Protein AF-0000000083556154 (afdb_homodimer)

Secondary structure (DSSP, 8-state):
-----------------------PPPGGGB-EEEEEEETT-TTHHHHHHHHHHHHHHHT--S-EEEEEES--HHHHHHHHHS--SSTTEEEEEE---SS-SSTT---TT-GGGHHHHHHHHHHHH--GGGSPPTT--EEEEESSEEESS--B--S--B-GGGB-S---S--B---BTTEEEEEE-HHHHTTGGG-SSHHHHHHHHHHTTTSGGGG--HHHHHHHTTTEEEEEEE-HHHHHHHHHHHHHHHHHHHHH-TT-STHHHHHHHHHHHHHT-EEEEETTSSB--TT-TTS--TTS-TT---TTTSSSS----SS--SEEE--SEESTTTTSTT-B-EEGGG--TTTTSTTPPEEPPPPTHHHH-----TT--HHHHHHHHHHHHHHHHHHHHHHHHHHHHHHHHHHHHHHHH-TT--B--EEE--BSSSPPS-SSPPP---/-----------------------PPPGGGB-EEEEEEETT-TTHHHHHHHHHHHHHHHT--S-EEEEEES--HHHHHHHHHS--SSTTEEEEEE---SS-SSTT---TT-GGGHHHHHHHHHHHH--GGGSPPTT--EEEEESSEEESS--B--S--B-GGGB-S---S--B---BTTEEEEEE-HHHHTTGGG-SSHHHHHHHHHHTTTSGGGG--HHHHHHHTTTEEEEEEE-HHHHHHHHHHHHHHHHHHHHH-TT-STHHHHHHHHHHHHHT-EEEEETTSSB--TT-TTS--TTS-TT---TTTSSSS----SS--SEEE--SEESTTTTSTT-B-EEGGG--TTTTSTTPPEEPPPPTHHHH-----TT--HHHHHHHHHHHHHHHHHHHHHHHHHHHHHHHHHHHHHHHH-TT--B--EEE--BSSSPPS-SSPPP---

Solvent-accessible surface area (backbone atoms only — not comparable to full-atom values): 47157 Å² total; per-residue (Å²): 135,80,76,74,74,74,70,73,67,72,62,70,65,65,68,60,66,69,64,70,76,64,77,79,74,55,70,85,24,33,28,34,38,34,28,43,49,40,60,81,42,81,56,43,65,57,27,48,41,26,27,28,43,24,29,55,73,45,60,44,81,44,41,35,26,39,34,31,24,48,52,50,72,68,52,44,52,51,59,70,68,48,86,77,69,37,94,57,58,31,73,44,80,37,72,51,24,50,38,44,68,49,93,95,45,81,45,75,87,47,61,66,43,35,46,45,49,40,49,42,49,43,76,72,63,48,57,77,84,49,26,82,61,80,66,39,35,30,29,41,41,60,44,55,36,35,42,63,32,48,66,67,36,56,78,77,47,81,41,55,91,38,49,82,80,83,77,82,67,89,41,52,43,56,62,40,83,49,30,18,35,18,4,37,27,46,79,78,39,34,38,52,58,43,32,86,48,71,68,29,45,53,49,30,51,65,74,23,59,97,38,61,35,58,73,56,47,45,67,54,30,49,61,28,21,25,20,47,31,54,36,38,32,30,17,40,63,46,49,66,69,29,30,65,46,23,35,48,36,26,56,56,39,36,72,75,37,74,85,53,82,64,37,50,50,48,13,44,17,51,19,30,44,42,66,57,38,36,26,50,46,23,18,31,44,27,30,59,54,61,84,40,72,58,40,54,52,77,47,63,53,92,78,56,72,67,38,42,65,50,81,66,60,70,68,76,61,94,57,68,37,38,21,39,34,58,84,51,72,22,25,83,30,58,85,35,68,72,21,56,32,41,41,73,89,35,56,30,84,42,42,71,39,42,64,10,32,27,62,35,72,66,69,48,59,65,69,72,52,62,74,79,71,80,82,55,56,78,66,63,25,46,57,48,42,48,52,49,38,50,44,43,44,40,20,40,44,50,26,32,38,48,47,27,49,46,40,52,29,47,49,55,49,32,67,74,71,24,90,51,37,36,24,51,21,39,68,41,69,49,45,37,77,57,59,48,84,53,27,51,70,75,73,76,79,125,137,80,79,72,76,73,70,75,65,72,63,68,64,66,66,62,64,70,63,68,76,64,77,78,72,56,70,84,24,33,27,34,36,34,27,42,50,40,59,81,42,84,59,41,65,60,27,49,41,26,27,29,42,25,29,54,73,44,60,43,82,42,41,34,25,40,36,33,24,48,52,50,73,70,51,45,52,52,60,69,68,47,88,78,69,37,94,58,59,32,74,44,80,35,73,51,25,51,36,44,69,49,92,94,44,81,44,76,86,45,61,67,42,35,46,44,50,39,49,43,49,43,76,72,63,49,56,75,84,50,27,81,60,80,66,39,34,31,30,41,42,60,44,56,35,34,42,62,33,48,66,66,36,55,77,76,45,80,41,55,90,38,48,82,80,84,77,83,67,86,40,52,43,57,62,41,85,49,29,18,35,19,5,37,27,45,79,78,39,33,39,50,57,42,31,86,48,71,68,29,45,52,48,30,52,64,73,24,59,98,39,60,35,59,73,55,46,46,67,54,30,47,61,29,22,24,19,46,32,54,36,36,33,30,19,39,62,47,49,67,69,28,30,65,45,23,35,47,36,26,54,56,40,36,71,74,38,74,86,54,83,63,37,52,51,49,12,44,18,49,19,29,43,42,66,57,38,36,26,47,46,22,19,32,44,28,31,60,56,60,82,41,68,56,42,53,54,78,47,64,54,94,80,57,71,68,38,43,64,50,79,66,58,70,68,75,60,94,56,66,37,38,22,39,35,58,84,51,70,21,25,80,29,54,86,36,68,72,22,56,32,42,43,72,88,34,57,30,84,44,42,73,38,44,64,10,32,26,59,34,72,64,69,50,61,65,70,73,52,63,76,80,68,81,80,53,55,76,66,58,26,46,56,48,41,48,53,48,38,50,45,43,44,40,19,40,44,51,26,30,40,48,46,27,49,46,39,51,30,45,51,56,50,32,68,75,69,24,90,51,36,35,23,53,22,40,68,40,69,47,44,36,78,58,58,47,83,52,27,51,69,74,73,77,76,126

Radius of gyration: 36.88 Å; Cα contacts (8 Å, |Δi|>4): 1755; chains: 2; bounding box: 81×113×76 Å

Structure (mmCIF, N/CA/C/O backbone):
data_AF-0000000083556154-model_v1
#
loop_
_entity.id
_entity.type
_entity.pdbx_description
1 polymer 'Nucleotide-diphospho-sugar transferase domain-containing protein'
#
loop_
_atom_site.group_PDB
_atom_site.id
_atom_site.type_symbol
_atom_site.label_atom_id
_atom_site.label_alt_id
_atom_site.label_comp_id
_atom_site.label_asym_id
_atom_site.label_entity_id
_atom_site.label_seq_id
_atom_site.pdbx_PDB_ins_code
_atom_site.Cartn_x
_atom_site.Cartn_y
_atom_site.Cartn_z
_atom_site.occupancy
_atom_site.B_iso_or_equiv
_atom_site.auth_seq_id
_atom_site.auth_comp_id
_atom_site.auth_asym_id
_atom_site.auth_atom_id
_atom_site.pdbx_PDB_model_num
ATOM 1 N N . MET A 1 1 ? -13.617 -36.531 16.125 1 19.5 1 MET A N 1
ATOM 2 C CA . MET A 1 1 ? -12.961 -35.594 17.047 1 19.5 1 MET A CA 1
ATOM 3 C C . MET A 1 1 ? -12.547 -34.312 16.328 1 19.5 1 MET A C 1
ATOM 5 O O . MET A 1 1 ? -11.852 -34.375 15.312 1 19.5 1 MET A O 1
ATOM 9 N N . CYS A 1 2 ? -13.344 -33.281 16.438 1 23.5 2 CYS A N 1
ATOM 10 C CA . CYS A 1 2 ? -13.789 -32.031 15.828 1 23.5 2 CYS A CA 1
ATOM 11 C C . CYS A 1 2 ? -12.719 -30.938 15.953 1 23.5 2 CYS A C 1
ATOM 13 O O . CYS A 1 2 ? -12.492 -30.406 17.047 1 23.5 2 CYS A O 1
ATOM 15 N N . ARG A 1 3 ? -11.688 -31.312 15.258 1 22.8 3 ARG A N 1
ATOM 16 C CA . ARG A 1 3 ? -10.484 -30.547 15.57 1 22.8 3 ARG A CA 1
ATOM 17 C C . ARG A 1 3 ? -10.75 -29.047 15.445 1 22.8 3 ARG A C 1
ATOM 19 O O . ARG A 1 3 ? -11.352 -28.594 14.469 1 22.8 3 ARG A O 1
ATOM 26 N N . ALA A 1 4 ? -10.883 -28.422 16.484 1 22.55 4 ALA A N 1
ATOM 27 C CA . ALA A 1 4 ? -11.094 -27.047 16.906 1 22.55 4 ALA A CA 1
ATOM 28 C C . ALA A 1 4 ? -10.148 -26.094 16.156 1 22.55 4 ALA A C 1
ATOM 30 O O . ALA A 1 4 ? -8.93 -26.281 16.172 1 22.55 4 ALA A O 1
ATOM 31 N N . MET A 1 5 ? -10.547 -25.797 14.977 1 20.75 5 MET A N 1
ATOM 32 C CA . MET A 1 5 ? -9.914 -24.812 14.109 1 20.75 5 MET A CA 1
ATOM 33 C C . MET A 1 5 ? -9.539 -23.562 14.891 1 20.75 5 MET A C 1
ATOM 35 O O . MET A 1 5 ? -10.414 -22.875 15.422 1 20.75 5 MET A O 1
ATOM 39 N N . ARG A 1 6 ? -8.445 -23.641 15.508 1 19.98 6 ARG A N 1
ATOM 40 C CA . ARG A 1 6 ? -8.016 -22.516 16.344 1 19.98 6 ARG A CA 1
ATOM 41 C C . ARG A 1 6 ? -7.914 -21.234 15.516 1 19.98 6 ARG A C 1
ATOM 43 O O . ARG A 1 6 ? -7.277 -21.219 14.453 1 19.98 6 ARG A O 1
ATOM 50 N N . ARG A 1 7 ? -9.016 -20.484 15.602 1 24.81 7 ARG A N 1
ATOM 51 C CA . ARG A 1 7 ? -9.125 -19.062 15.234 1 24.81 7 ARG A CA 1
ATOM 52 C C . ARG A 1 7 ? -7.84 -18.312 15.555 1 24.81 7 ARG A C 1
ATOM 54 O O . ARG A 1 7 ? -7.438 -18.234 16.719 1 24.81 7 ARG A O 1
ATOM 61 N N . ILE A 1 8 ? -6.934 -18.625 14.805 1 22.19 8 ILE A N 1
ATOM 62 C CA . ILE A 1 8 ? -5.84 -17.719 15.156 1 22.19 8 ILE A CA 1
ATOM 63 C C . ILE A 1 8 ? -6.328 -16.281 15.117 1 22.19 8 ILE A C 1
ATOM 65 O O . ILE A 1 8 ? -6.723 -15.773 14.062 1 22.19 8 ILE A O 1
ATOM 69 N N . ALA A 1 9 ? -6.965 -15.922 16.125 1 22.2 9 ALA A N 1
ATOM 70 C CA . ALA A 1 9 ? -7.328 -14.547 16.438 1 22.2 9 ALA A CA 1
ATOM 71 C C . ALA A 1 9 ? -6.156 -13.602 16.203 1 22.2 9 ALA A C 1
ATOM 73 O O . ALA A 1 9 ? -5.086 -13.773 16.797 1 22.2 9 ALA A O 1
ATOM 74 N N . THR A 1 10 ? -5.973 -13.43 14.891 1 22.73 10 THR A N 1
ATOM 75 C CA . THR A 1 10 ? -5.082 -12.281 14.727 1 22.73 10 THR A CA 1
ATOM 76 C C . THR A 1 10 ? -5.434 -11.18 15.719 1 22.73 10 THR A C 1
ATOM 78 O O . THR A 1 10 ? -6.531 -10.617 15.672 1 22.73 10 THR A O 1
ATOM 81 N N . THR A 1 11 ? -5.07 -11.547 16.844 1 24.7 11 THR A N 1
ATOM 82 C CA . THR A 1 11 ? -5.191 -10.453 17.797 1 24.7 11 THR A CA 1
ATOM 83 C C . THR A 1 11 ? -4.598 -9.164 17.219 1 24.7 11 THR A C 1
ATOM 85 O O . THR A 1 11 ? -3.422 -9.133 16.859 1 24.7 11 THR A O 1
ATOM 88 N N . VAL A 1 12 ? -5.379 -8.586 16.359 1 24.88 12 VAL A N 1
ATOM 89 C CA . VAL A 1 12 ? -5.016 -7.176 16.266 1 24.88 12 VAL A CA 1
ATOM 90 C C . VAL A 1 12 ? -4.562 -6.664 17.625 1 24.88 12 VAL A C 1
ATOM 92 O O . VAL A 1 12 ? -5.344 -6.637 18.578 1 24.88 12 VAL A O 1
ATOM 95 N N . ALA A 1 13 ? -3.443 -7.203 17.891 1 24.25 13 ALA A N 1
ATOM 96 C CA . ALA A 1 13 ? -2.992 -6.496 19.094 1 24.25 13 ALA A CA 1
ATOM 97 C C . ALA A 1 13 ? -3.283 -5.004 19 1 24.25 13 ALA A C 1
ATOM 99 O O . ALA A 1 13 ? -2.771 -4.324 18.094 1 24.25 13 ALA A O 1
ATOM 100 N N . ALA A 1 14 ? -4.508 -4.75 19.125 1 25.84 14 ALA A N 1
ATOM 101 C CA . ALA A 1 14 ? -4.68 -3.344 19.469 1 25.84 14 ALA A CA 1
ATOM 102 C C . ALA A 1 14 ? -3.527 -2.844 20.344 1 25.84 14 ALA A C 1
ATOM 104 O O . ALA A 1 14 ? -3.373 -3.27 21.484 1 25.84 14 ALA A O 1
ATOM 105 N N . LEU A 1 15 ? -2.41 -2.889 19.719 1 25.81 15 LEU A N 1
ATOM 106 C CA . LEU A 1 15 ? -1.527 -2.084 20.547 1 25.81 15 LEU A CA 1
ATOM 107 C C . LEU A 1 15 ? -2.295 -0.945 21.219 1 25.81 15 LEU A C 1
ATOM 109 O O . LEU A 1 15 ? -2.74 -0.015 20.531 1 25.81 15 LEU A O 1
ATOM 113 N N . ALA A 1 16 ? -3.094 -1.408 22.031 1 29.7 16 ALA A N 1
ATOM 114 C CA . ALA A 1 16 ? -3.418 -0.303 22.938 1 29.7 16 ALA A CA 1
ATOM 115 C C . ALA A 1 16 ? -2.174 0.52 23.25 1 29.7 16 ALA A C 1
ATOM 117 O O . ALA A 1 16 ? -1.215 0.004 23.828 1 29.7 16 ALA A O 1
ATOM 118 N N . ALA A 1 17 ? -1.789 1.271 22.344 1 33.38 17 ALA A N 1
ATOM 119 C CA . ALA A 1 17 ? -0.869 2.246 22.922 1 33.38 17 ALA A CA 1
ATOM 120 C C . ALA A 1 17 ? -1.116 2.412 24.422 1 33.38 17 ALA A C 1
ATOM 122 O O . ALA A 1 17 ? -2.227 2.75 24.844 1 33.38 17 ALA A O 1
ATOM 123 N N . VAL A 1 18 ? -0.645 1.565 25.125 1 33.78 18 VAL A N 1
ATOM 124 C CA . VAL A 1 18 ? -0.57 2 26.516 1 33.78 18 VAL A CA 1
ATOM 125 C C . VAL A 1 18 ? -0.394 3.516 26.562 1 33.78 18 VAL A C 1
ATOM 127 O O . VAL A 1 18 ? 0.658 4.039 26.203 1 33.78 18 VAL A O 1
ATOM 130 N N . VAL A 1 19 ? -1.407 4.121 26.062 1 39.16 19 VAL A N 1
ATOM 131 C CA . VAL A 1 19 ? -1.33 5.516 26.484 1 39.16 19 VAL A CA 1
ATOM 132 C C . VAL A 1 19 ? -0.812 5.586 27.922 1 39.16 19 VAL A C 1
ATOM 134 O O . VAL A 1 19 ? -1.479 5.133 28.859 1 39.16 19 VAL A O 1
ATOM 137 N N . LEU A 1 20 ? 0.368 5.156 28.156 1 43.84 20 LEU A N 1
ATOM 138 C CA . LEU A 1 20 ? 0.884 5.582 29.453 1 43.84 20 LEU A CA 1
ATOM 139 C C . LEU A 1 20 ? 0.156 6.828 29.938 1 43.84 20 LEU A C 1
ATOM 141 O O . LEU A 1 20 ? 0.093 7.836 29.234 1 43.84 20 LEU A O 1
ATOM 145 N N . SER A 1 21 ? -0.864 6.582 30.641 1 54.16 21 SER A N 1
ATOM 146 C CA . SER A 1 21 ? -1.718 7.559 31.312 1 54.16 21 SER A CA 1
ATOM 147 C C . SER A 1 21 ? -0.893 8.688 31.922 1 54.16 21 SER A C 1
ATOM 149 O O . SER A 1 21 ? -0.312 8.516 33 1 54.16 21 SER A O 1
ATOM 151 N N . ALA A 1 22 ? -0.152 9.359 31.109 1 70.88 22 ALA A N 1
ATOM 152 C CA . ALA A 1 22 ? 0.428 10.57 31.688 1 70.88 22 ALA A CA 1
ATOM 153 C C . ALA A 1 22 ? -0.562 11.258 32.625 1 70.88 22 ALA A C 1
ATOM 155 O O . ALA A 1 22 ? -1.776 11.117 32.469 1 70.88 22 ALA A O 1
ATOM 156 N N . ALA A 1 23 ? -0.102 11.602 33.781 1 84.19 23 ALA A N 1
ATOM 157 C CA . ALA A 1 23 ? -0.907 12.359 34.719 1 84.19 23 ALA A CA 1
ATOM 158 C C . ALA A 1 23 ? -1.662 13.492 34.031 1 84.19 23 ALA A C 1
ATOM 160 O O . ALA A 1 23 ? -1.127 14.141 33.125 1 84.19 23 ALA A O 1
ATOM 161 N N . PRO A 1 24 ? -2.877 13.516 34.375 1 89.19 24 PRO A N 1
ATOM 162 C CA . PRO A 1 24 ? -3.674 14.594 33.781 1 89.19 24 PRO A CA 1
ATOM 163 C C . PRO A 1 24 ? -3.092 15.977 34.062 1 89.19 24 PRO A C 1
ATOM 165 O O . PRO A 1 24 ? -2.543 16.234 35.125 1 89.19 24 PRO A O 1
ATOM 168 N N . PHE A 1 25 ? -3.193 16.828 33 1 91.75 25 PHE A N 1
ATOM 169 C CA . PHE A 1 25 ? -2.803 18.219 33.188 1 91.75 25 PHE A CA 1
ATOM 170 C C . PHE A 1 25 ? -3.68 18.891 34.219 1 91.75 25 PHE A C 1
ATOM 172 O O . PHE A 1 25 ? -4.898 18.703 34.219 1 91.75 25 PHE A O 1
ATOM 179 N N . PRO A 1 26 ? -2.979 19.703 35.062 1 90.06 26 PRO A N 1
ATOM 180 C CA . PRO A 1 26 ? -3.852 20.578 35.844 1 90.06 26 PRO A CA 1
ATOM 181 C C . PRO A 1 26 ? -4.703 21.484 34.969 1 90.06 26 PRO A C 1
ATOM 183 O O . PRO A 1 26 ? -4.227 21.984 33.938 1 90.06 26 PRO A O 1
ATOM 186 N N . GLU A 1 27 ? -5.863 21.75 35.375 1 88.25 27 GLU A N 1
ATOM 187 C CA . GLU A 1 27 ? -6.859 22.453 34.562 1 88.25 27 GLU A CA 1
ATOM 188 C C . GLU A 1 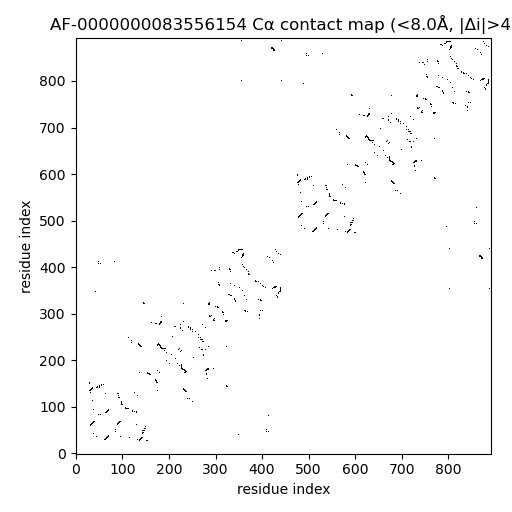27 ? -6.359 23.828 34.125 1 88.25 27 GLU A C 1
ATOM 190 O O . GLU A 1 27 ? -6.555 24.234 32.969 1 88.25 27 GLU A O 1
ATOM 195 N N . HIS A 1 28 ? -5.676 24.5 35 1 87.75 28 HIS A N 1
ATOM 196 C CA . HIS A 1 28 ? -5.262 25.875 34.75 1 87.75 28 HIS A CA 1
ATOM 197 C C . HIS A 1 28 ? -4.082 25.906 33.781 1 87.75 28 HIS A C 1
ATOM 199 O O . HIS A 1 28 ? -3.73 26.984 33.281 1 87.75 28 HIS A O 1
ATOM 205 N N . THR A 1 29 ? -3.549 24.766 33.5 1 93.38 29 THR A N 1
ATOM 206 C CA . THR A 1 29 ? -2.391 24.688 32.625 1 93.38 29 THR A CA 1
ATOM 207 C C . THR A 1 29 ? -2.801 24.188 31.234 1 93.38 29 THR A C 1
ATOM 209 O O . THR A 1 29 ? -2.018 24.266 30.281 1 93.38 29 THR A O 1
ATOM 212 N N . MET A 1 30 ? -4.027 23.797 31.172 1 95.12 30 MET A N 1
ATOM 213 C CA . MET A 1 30 ? -4.527 23.172 29.953 1 95.12 30 MET A CA 1
ATOM 214 C C . MET A 1 30 ? -4.91 24.219 28.906 1 95.12 30 MET A C 1
ATOM 216 O O . MET A 1 30 ? -5.582 25.203 29.234 1 95.12 30 MET A O 1
ATOM 220 N N . VAL A 1 31 ? -4.469 23.984 27.703 1 98.19 31 VAL A N 1
ATOM 221 C CA . VAL A 1 31 ? -4.719 24.938 26.625 1 98.19 31 VAL A CA 1
ATOM 222 C C . VAL A 1 31 ? -5.711 24.344 25.625 1 98.19 31 VAL A C 1
ATOM 224 O O . VAL A 1 31 ? -5.57 23.188 25.219 1 98.19 31 VAL A O 1
ATOM 227 N N . HIS A 1 32 ? -6.742 25.078 25.312 1 98.56 32 HIS A N 1
ATOM 228 C CA . HIS A 1 32 ? -7.648 24.766 24.203 1 98.56 32 HIS A CA 1
ATOM 229 C C . HIS A 1 32 ? -7.105 25.266 22.875 1 98.56 32 HIS A C 1
ATOM 231 O O . HIS A 1 32 ? -7.059 26.484 22.641 1 98.56 32 HIS A O 1
ATOM 237 N N . ILE A 1 33 ? -6.766 24.375 22.016 1 98.75 33 ILE A N 1
ATOM 238 C CA . ILE A 1 33 ? -6.258 24.766 20.703 1 98.75 33 ILE A CA 1
ATOM 239 C C . ILE A 1 33 ? -7.426 25.078 19.766 1 98.75 33 ILE A C 1
ATOM 241 O O . ILE A 1 33 ? -8.375 24.297 19.656 1 98.75 33 ILE A O 1
ATOM 245 N N . VAL A 1 34 ? -7.348 26.234 19.172 1 98.81 34 VAL A N 1
ATOM 246 C CA . VAL A 1 34 ? -8.352 26.672 18.219 1 98.81 34 VAL A CA 1
ATOM 247 C C . VAL A 1 34 ? -7.668 27.094 16.922 1 98.81 34 VAL A C 1
ATOM 249 O O . VAL A 1 34 ? -6.73 27.891 16.922 1 98.81 34 VAL A O 1
ATOM 252 N N . PHE A 1 35 ? -8.125 26.516 15.812 1 98.31 35 PHE A N 1
ATOM 253 C CA . PHE A 1 35 ? -7.543 26.922 14.539 1 98.31 35 PHE A CA 1
ATOM 254 C C . PHE A 1 35 ? -8.625 27.047 13.469 1 98.31 35 PHE A C 1
ATOM 256 O O . PHE A 1 35 ? -9.688 26.438 13.578 1 98.31 35 PHE A O 1
ATOM 263 N N . SER A 1 36 ? -8.328 27.891 12.508 1 96.44 36 SER A N 1
ATOM 264 C CA . SER A 1 36 ? -9.328 28.219 11.5 1 96.44 36 SER A CA 1
ATOM 265 C C . SER A 1 36 ? -8.93 27.672 10.133 1 96.44 36 SER A C 1
ATOM 267 O O . SER A 1 36 ? -7.762 27.719 9.758 1 96.44 36 SER A O 1
ATOM 269 N N . THR A 1 37 ? -9.914 27.125 9.469 1 96.62 37 THR A N 1
ATOM 270 C CA . THR A 1 37 ? -9.797 26.672 8.086 1 96.62 37 THR A CA 1
ATOM 271 C C . THR A 1 37 ? -11.031 27.062 7.281 1 96.62 37 THR A C 1
ATOM 273 O O . THR A 1 37 ? -11.891 27.797 7.77 1 96.62 37 THR A O 1
ATOM 276 N N . SER A 1 38 ? -11 26.719 6.039 1 95.44 38 SER A N 1
ATOM 277 C CA . SER A 1 38 ? -12.18 26.906 5.195 1 95.44 38 SER A CA 1
ATOM 278 C C . SER A 1 38 ? -12.594 25.594 4.535 1 95.44 38 SER A C 1
ATOM 280 O O . SER A 1 38 ? -11.758 24.719 4.297 1 95.44 38 SER A O 1
ATOM 282 N N . CYS A 1 39 ? -13.836 25.547 4.234 1 94.44 39 CYS A N 1
ATOM 283 C CA . CYS A 1 39 ? -14.383 24.328 3.631 1 94.44 39 CYS A CA 1
ATOM 284 C C . CYS A 1 39 ? -13.844 24.141 2.217 1 94.44 39 CYS A C 1
ATOM 286 O O . CYS A 1 39 ? -13.75 23 1.735 1 94.44 39 CYS A O 1
ATOM 288 N N . ALA A 1 40 ? -13.445 25.203 1.639 1 90.25 40 ALA A N 1
ATOM 289 C CA . ALA A 1 40 ? -12.984 25.172 0.253 1 90.25 40 ALA A CA 1
ATOM 290 C C . ALA A 1 40 ? -11.492 24.875 0.18 1 90.25 40 ALA A C 1
ATOM 292 O O . ALA A 1 40 ? -10.953 24.625 -0.903 1 90.25 40 ALA A O 1
ATOM 293 N N . GLN A 1 41 ? -10.883 24.906 1.278 1 90.81 41 GLN A N 1
ATOM 294 C CA . GLN A 1 41 ? -9.438 24.672 1.296 1 90.81 41 GLN A CA 1
ATOM 295 C C . GLN A 1 41 ? -9.109 23.203 1.049 1 90.81 41 GLN A C 1
ATOM 297 O O . GLN A 1 41 ? -9.406 22.344 1.885 1 90.81 41 GLN A O 1
ATOM 302 N N . GLU A 1 42 ? -8.383 22.922 0.037 1 88.38 42 GLU A N 1
ATOM 303 C CA . GLU A 1 42 ? -8.102 21.562 -0.396 1 88.38 42 GLU A CA 1
ATOM 304 C C . GLU A 1 42 ? -7.211 20.828 0.609 1 88.38 42 GLU A C 1
ATOM 306 O O . GLU A 1 42 ? -7.32 19.625 0.779 1 88.38 42 GLU A O 1
ATOM 311 N N . SER A 1 43 ? -6.426 21.578 1.283 1 93.12 43 SER A N 1
ATOM 312 C CA . SER A 1 43 ? -5.453 20.984 2.191 1 93.12 43 SER A CA 1
ATOM 313 C C . SER A 1 43 ? -6.02 20.859 3.604 1 93.12 43 SER A C 1
ATOM 315 O O . SER A 1 43 ? -5.336 20.375 4.512 1 93.12 43 SER A O 1
ATOM 317 N N . ARG A 1 44 ? -7.199 21.266 3.807 1 95.5 44 ARG A N 1
ATOM 318 C CA . ARG A 1 44 ? -7.777 21.344 5.145 1 95.5 44 ARG A CA 1
ATOM 319 C C . ARG A 1 44 ? -7.695 19.984 5.855 1 95.5 44 ARG A C 1
ATOM 321 O O . ARG A 1 44 ? -7.203 19.906 6.98 1 95.5 44 ARG A O 1
ATOM 328 N N . ARG A 1 45 ? -8.156 19 5.184 1 96.62 45 ARG A N 1
ATOM 329 C CA . ARG A 1 45 ? -8.25 17.672 5.801 1 96.62 45 ARG A CA 1
ATOM 330 C C . ARG A 1 45 ? -6.879 17.172 6.219 1 96.62 45 ARG A C 1
ATOM 332 O O . ARG A 1 45 ? -6.707 16.672 7.332 1 96.62 45 ARG A O 1
ATOM 339 N N . LEU A 1 46 ? -5.977 17.297 5.344 1 97.75 46 LEU A N 1
ATOM 340 C CA . LEU A 1 46 ? -4.625 16.828 5.613 1 97.75 46 LEU A CA 1
ATOM 341 C C . LEU A 1 46 ? -3.99 17.609 6.758 1 97.75 46 LEU A C 1
ATOM 343 O O . LEU A 1 46 ? -3.418 17.016 7.68 1 97.75 46 LEU A O 1
ATOM 347 N N . HIS A 1 47 ? -4.109 18.906 6.73 1 97.88 47 HIS A N 1
ATOM 348 C CA . HIS A 1 47 ? -3.527 19.75 7.766 1 97.88 47 HIS A CA 1
ATOM 349 C C . HIS A 1 47 ? -4.176 19.484 9.125 1 97.88 47 HIS A C 1
ATOM 351 O O . HIS A 1 47 ? -3.484 19.375 10.133 1 97.88 47 HIS A O 1
ATOM 357 N N . SER A 1 48 ? -5.457 19.359 9.078 1 98.19 48 SER A N 1
ATOM 358 C CA . SER A 1 48 ? -6.188 19.062 10.305 1 98.19 48 SER A CA 1
ATOM 359 C C . SER A 1 48 ? -5.75 17.734 10.914 1 98.19 48 SER A C 1
ATOM 361 O O . SER A 1 48 ? -5.492 17.656 12.117 1 98.19 48 SER A O 1
ATOM 363 N N . ALA A 1 49 ? -5.637 16.797 10.078 1 98.5 49 ALA A N 1
ATOM 364 C CA . ALA A 1 49 ? -5.207 15.477 10.555 1 98.5 49 ALA A CA 1
ATOM 365 C C . ALA A 1 49 ? -3.789 15.531 11.117 1 98.5 49 ALA A C 1
ATOM 367 O O . ALA A 1 49 ? -3.506 14.945 12.164 1 98.5 49 ALA A O 1
ATOM 368 N N . ALA A 1 50 ? -2.928 16.188 10.445 1 98.62 50 ALA A N 1
ATOM 369 C CA . ALA A 1 50 ? -1.538 16.281 10.883 1 98.62 50 ALA A CA 1
ATOM 370 C C . ALA A 1 50 ? -1.44 16.969 12.25 1 98.62 50 ALA A C 1
ATOM 372 O O . ALA A 1 50 ? -0.677 16.531 13.109 1 98.62 50 ALA A O 1
ATOM 373 N N . LEU A 1 51 ? -2.176 18 12.398 1 98.75 51 LEU A N 1
ATOM 374 C CA . LEU A 1 51 ? -2.195 18.688 13.68 1 98.75 51 LEU A CA 1
ATOM 375 C C . LEU A 1 51 ? -2.709 17.781 14.789 1 98.75 51 LEU A C 1
ATOM 377 O O . LEU A 1 51 ? -2.105 17.703 15.859 1 98.75 51 LEU A O 1
ATOM 381 N N . GLN A 1 52 ? -3.783 17.109 14.531 1 98.75 52 GLN A N 1
ATOM 382 C CA . GLN A 1 52 ? -4.355 16.172 15.5 1 98.75 52 GLN A CA 1
ATOM 383 C C . GLN A 1 52 ? -3.354 15.094 15.883 1 98.75 52 GLN A C 1
ATOM 385 O O . GLN A 1 52 ? -3.156 14.812 17.078 1 98.75 52 GLN A O 1
ATOM 390 N N . LEU A 1 53 ? -2.775 14.586 14.914 1 98.62 53 LEU A N 1
ATOM 391 C CA . LEU A 1 53 ? -1.857 13.477 15.148 1 98.62 53 LEU A CA 1
ATOM 392 C C . LEU A 1 53 ? -0.606 13.953 15.883 1 98.62 53 LEU A C 1
ATOM 394 O O . LEU A 1 53 ? -0.047 13.219 16.703 1 98.62 53 LEU A O 1
ATOM 398 N N . SER A 1 54 ? -0.162 15.102 15.562 1 98.5 54 SER A N 1
ATOM 399 C CA . SER A 1 54 ? 0.968 15.641 16.312 1 98.5 54 SER A CA 1
ATOM 400 C C . SER A 1 54 ? 0.601 15.875 17.766 1 98.5 54 SER A C 1
ATOM 402 O O . SER A 1 54 ? 1.434 15.688 18.656 1 98.5 54 SER A O 1
ATOM 404 N N . ALA A 1 55 ? -0.609 16.25 18.047 1 98.56 55 ALA A N 1
ATOM 405 C CA . ALA A 1 55 ? -1.085 16.438 19.406 1 98.56 55 ALA A CA 1
ATOM 406 C C . ALA A 1 55 ? -1.086 15.109 20.172 1 98.56 55 ALA A C 1
ATOM 408 O O . ALA A 1 55 ? -0.691 15.055 21.344 1 98.56 55 ALA A O 1
ATOM 409 N N . VAL A 1 56 ? -1.516 14.109 19.484 1 98 56 VAL A N 1
ATOM 410 C CA . VAL A 1 56 ? -1.498 12.773 20.078 1 98 56 VAL A CA 1
ATOM 411 C C . VAL A 1 56 ? -0.058 12.359 20.375 1 98 56 VAL A C 1
ATOM 413 O O . VAL A 1 56 ? 0.249 11.891 21.484 1 98 56 VAL A O 1
ATOM 416 N N . ARG A 1 57 ? 0.775 12.562 19.469 1 96.69 57 ARG A N 1
ATOM 417 C CA . ARG A 1 57 ? 2.168 12.141 19.578 1 96.69 57 ARG A CA 1
ATOM 418 C C . ARG A 1 57 ? 2.836 12.781 20.797 1 96.69 57 ARG A C 1
ATOM 420 O O . ARG A 1 57 ? 3.607 12.133 21.5 1 96.69 57 ARG A O 1
ATOM 427 N N . VAL A 1 58 ? 2.52 14.031 21.062 1 96.81 58 VAL A N 1
ATOM 428 C CA . VAL A 1 58 ? 3.248 14.758 22.094 1 96.81 58 VAL A CA 1
ATOM 429 C C . VAL A 1 58 ? 2.498 14.656 23.422 1 96.81 58 VAL A C 1
ATOM 431 O O . VAL A 1 58 ? 2.959 15.172 24.438 1 96.81 58 VAL A O 1
ATOM 434 N N . GLY A 1 59 ? 1.264 14.102 23.375 1 96.75 59 GLY A N 1
ATOM 435 C CA . GLY A 1 59 ? 0.493 13.914 24.594 1 96.75 59 GLY A CA 1
ATOM 436 C C . GLY A 1 59 ? -0.266 15.148 25.016 1 96.75 59 GLY A C 1
ATOM 437 O O . GLY A 1 59 ? -0.405 15.422 26.219 1 96.75 59 GLY A O 1
ATOM 438 N N . HIS A 1 60 ? -0.663 15.922 24.094 1 97.75 60 HIS A N 1
ATOM 439 C CA . HIS A 1 60 ? -1.514 17.062 24.406 1 97.75 60 HIS A CA 1
ATOM 440 C C . HIS A 1 60 ? -2.842 16.609 25.016 1 97.75 60 HIS A C 1
ATOM 442 O O . HIS A 1 60 ? -3.398 15.594 24.609 1 97.75 60 HIS A O 1
ATOM 448 N N . GLN A 1 61 ? -3.342 17.422 25.969 1 96.56 61 GLN A N 1
ATOM 449 C CA . GLN A 1 61 ? -4.523 16.922 26.672 1 96.56 61 GLN A CA 1
ATOM 450 C C . GLN A 1 61 ? -5.68 17.906 26.578 1 96.56 61 GLN A C 1
ATOM 452 O O . GLN A 1 61 ? -6.816 17.578 26.922 1 96.56 61 GLN A O 1
ATOM 457 N N . GLY A 1 62 ? -5.496 19.125 26.109 1 97 62 GLY A N 1
ATOM 458 C CA . GLY A 1 62 ? -6.586 20.062 25.938 1 97 62 GLY A CA 1
ATOM 459 C C . GLY A 1 62 ? -7.414 19.812 24.688 1 97 62 GLY A C 1
ATOM 460 O O . GLY A 1 62 ? -6.969 19.125 23.766 1 97 62 GLY A O 1
ATOM 461 N N . PRO A 1 63 ? -8.609 20.391 24.688 1 97.94 63 PRO A N 1
ATOM 462 C CA . PRO A 1 63 ? -9.445 20.234 23.484 1 97.94 63 PRO A CA 1
ATOM 463 C C . PRO A 1 63 ? -8.852 20.922 22.266 1 97.94 63 PRO A C 1
ATOM 465 O O . PRO A 1 63 ? -8.039 21.844 22.391 1 97.94 63 PRO A O 1
ATOM 468 N N . ILE A 1 64 ? -9.234 20.422 21.141 1 98.75 64 ILE A N 1
ATOM 469 C CA . ILE A 1 64 ? -8.914 21.062 19.875 1 98.75 64 ILE A CA 1
ATOM 470 C C . ILE A 1 64 ? -10.203 21.359 19.109 1 98.75 64 ILE A C 1
ATOM 472 O O . ILE A 1 64 ? -11.031 20.469 18.906 1 98.75 64 ILE A O 1
ATOM 476 N N . THR A 1 65 ? -10.398 22.578 18.75 1 98.81 65 THR A N 1
ATOM 477 C CA . THR A 1 65 ? -11.555 22.938 17.922 1 98.81 65 THR A CA 1
ATOM 478 C C . THR A 1 65 ? -11.117 23.531 16.594 1 98.81 65 THR A C 1
ATOM 480 O O . THR A 1 65 ? -10.375 24.516 16.562 1 98.81 65 THR A O 1
ATOM 483 N N . GLU A 1 66 ? -11.578 22.938 15.547 1 98.69 66 GLU A N 1
ATOM 484 C CA . GLU A 1 66 ? -11.406 23.469 14.203 1 98.69 66 GLU A CA 1
ATOM 485 C C . GLU A 1 66 ? -12.602 24.328 13.805 1 98.69 66 GLU A C 1
ATOM 487 O O . GLU A 1 66 ? -13.734 23.859 13.766 1 98.69 66 GLU A O 1
ATOM 492 N N . ILE A 1 67 ? -12.289 25.594 13.547 1 98.62 67 ILE A N 1
ATOM 493 C CA . ILE A 1 67 ? -13.305 26.469 12.969 1 98.62 67 ILE A CA 1
ATOM 494 C C . ILE A 1 67 ? -13.266 26.359 11.445 1 98.62 67 ILE A C 1
ATOM 496 O O . ILE A 1 67 ? -12.242 26.672 10.82 1 98.62 67 ILE A O 1
ATOM 500 N N . ILE A 1 68 ? -14.367 25.938 10.859 1 98.38 68 ILE A N 1
ATOM 501 C CA . ILE A 1 68 ? -14.422 25.797 9.406 1 98.38 68 ILE A CA 1
ATOM 502 C C . ILE A 1 68 ? -15.422 26.781 8.828 1 98.38 68 ILE A C 1
ATOM 504 O O . ILE A 1 68 ? -16.625 26.719 9.117 1 98.38 68 ILE A O 1
ATOM 508 N N . SER A 1 69 ? -14.898 27.625 7.957 1 97.88 69 SER A N 1
ATOM 509 C CA . SER A 1 69 ? -15.75 28.656 7.383 1 97.88 69 SER A CA 1
ATOM 510 C C . SER A 1 69 ? -16.297 28.25 6.02 1 97.88 69 SER A C 1
ATOM 512 O O . SER A 1 69 ? -15.578 27.609 5.23 1 97.88 69 SER A O 1
ATOM 514 N N . GLY A 1 70 ? -17.562 28.5 5.805 1 97.56 70 GLY A N 1
ATOM 515 C CA . GLY A 1 70 ? -18.094 28.531 4.449 1 97.56 70 GLY A CA 1
ATOM 516 C C . GLY A 1 70 ? -18.594 27.188 3.975 1 97.56 70 GLY A C 1
ATOM 517 O O . GLY A 1 70 ? -18.688 26.938 2.77 1 97.56 70 GLY A O 1
ATOM 518 N N . CYS A 1 71 ? -18.875 26.297 4.828 1 97 71 CYS A N 1
ATOM 519 C CA . CYS A 1 71 ? -19.391 25 4.418 1 97 71 CYS A CA 1
ATOM 520 C C . CYS A 1 71 ? -20.875 25.078 4.098 1 97 71 CYS A C 1
ATOM 522 O O . CYS A 1 71 ? -21.641 25.719 4.82 1 97 71 CYS A O 1
ATOM 524 N N . SER A 1 72 ? -21.25 24.438 2.967 1 96.62 72 SER A N 1
ATOM 525 C CA . SER A 1 72 ? -22.656 24.109 2.783 1 96.62 72 SER A CA 1
ATOM 526 C C . SER A 1 72 ? -23.109 23.031 3.762 1 96.62 72 SER A C 1
ATOM 528 O O . SER A 1 72 ? -22.281 22.406 4.426 1 96.62 72 SER A O 1
ATOM 530 N N . ASP A 1 73 ? -24.391 22.828 3.801 1 96.12 73 ASP A N 1
ATOM 531 C CA . ASP A 1 73 ? -24.906 21.766 4.652 1 96.12 73 ASP A CA 1
ATOM 532 C C . ASP A 1 73 ? -24.359 20.406 4.223 1 96.12 73 ASP A C 1
ATOM 534 O O . ASP A 1 73 ? -24.016 19.578 5.066 1 96.12 73 ASP A O 1
ATOM 538 N N . ALA A 1 74 ? -24.328 20.25 2.992 1 96.06 74 ALA A N 1
ATOM 539 C CA . ALA A 1 74 ? -23.797 18.984 2.465 1 96.06 74 ALA A CA 1
ATOM 540 C C . ALA A 1 74 ? -22.328 18.812 2.811 1 96.06 74 ALA A C 1
ATOM 542 O O . ALA A 1 74 ? -21.906 17.734 3.213 1 96.06 74 ALA A O 1
ATOM 543 N N . ASP A 1 75 ? -21.594 19.844 2.676 1 95.12 75 ASP A N 1
ATOM 544 C CA . ASP A 1 75 ? -20.172 19.828 3.023 1 95.12 75 ASP A CA 1
ATOM 545 C C . ASP A 1 75 ? -19.984 19.516 4.504 1 95.12 75 ASP A C 1
ATOM 547 O O . ASP A 1 75 ? -19.109 18.734 4.871 1 95.12 75 ASP A O 1
ATOM 551 N N . ALA A 1 76 ? -20.75 20.172 5.262 1 96.62 76 ALA A N 1
ATOM 552 C CA . ALA A 1 76 ? -20.656 19.984 6.707 1 96.62 76 ALA A CA 1
ATOM 553 C C . ALA A 1 76 ? -20.922 18.531 7.098 1 96.62 76 ALA A C 1
ATOM 555 O O . ALA A 1 76 ? -20.281 18 8 1 96.62 76 ALA A O 1
ATOM 556 N N . ALA A 1 77 ? -21.922 18 6.465 1 96.19 77 ALA A N 1
ATOM 557 C CA . ALA A 1 77 ? -22.234 16.609 6.734 1 96.19 77 ALA A CA 1
ATOM 558 C C . ALA A 1 77 ? -21.062 15.695 6.41 1 96.19 77 ALA A C 1
ATOM 560 O O . ALA A 1 77 ? -20.766 14.758 7.156 1 96.19 77 ALA A O 1
ATOM 561 N N . VAL A 1 78 ? -20.406 15.984 5.379 1 94 78 VAL A N 1
ATOM 562 C CA . VAL A 1 78 ? -19.234 15.219 4.977 1 94 78 VAL A CA 1
ATOM 563 C C . VAL A 1 78 ? -18.141 15.352 6.035 1 94 78 VAL A C 1
ATOM 565 O O . VAL A 1 78 ? -17.547 14.359 6.457 1 94 78 VAL A O 1
ATOM 568 N N . VAL A 1 79 ? -17.906 16.547 6.453 1 95.81 79 VAL A N 1
ATOM 569 C CA . VAL A 1 79 ? -16.859 16.812 7.445 1 95.81 79 VAL A CA 1
ATOM 570 C C . VAL A 1 79 ? -17.188 16.062 8.742 1 95.81 79 VAL A C 1
ATOM 572 O O . VAL A 1 79 ? -16.312 15.445 9.344 1 95.81 79 VAL A O 1
ATOM 575 N N . ARG A 1 80 ? -18.438 16.047 9.078 1 94.75 80 ARG A N 1
ATOM 576 C CA . ARG A 1 80 ? -18.859 15.422 10.32 1 94.75 80 ARG A CA 1
ATOM 577 C C . ARG A 1 80 ? -18.688 13.906 10.258 1 94.75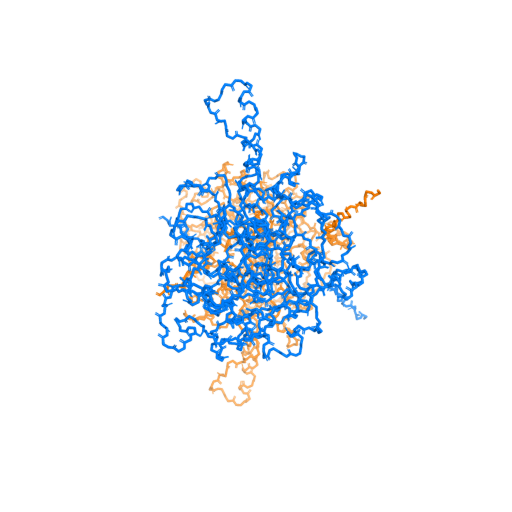 80 ARG A C 1
ATOM 579 O O . ARG A 1 80 ? -18.484 13.258 11.289 1 94.75 80 ARG A O 1
ATOM 586 N N . SER A 1 81 ? -18.734 13.414 9.078 1 95.06 81 SER A N 1
ATOM 587 C CA . SER A 1 81 ? -18.641 11.961 8.914 1 95.06 81 SER A CA 1
ATOM 588 C C . SER A 1 81 ? -17.188 11.508 8.82 1 95.06 81 SER A C 1
ATOM 590 O O . SER A 1 81 ? -16.906 10.312 8.898 1 95.06 81 SER A O 1
ATOM 592 N N . GLN A 1 82 ? -16.328 12.398 8.711 1 94.62 82 GLN A N 1
ATOM 593 C CA . GLN A 1 82 ? -14.906 12.062 8.586 1 94.62 82 GLN A CA 1
ATOM 594 C C . GLN A 1 82 ? -14.336 11.594 9.922 1 94.62 82 GLN A C 1
ATOM 596 O O . GLN A 1 82 ? -14.688 12.117 10.977 1 94.62 82 GLN A O 1
ATOM 601 N N . PRO A 1 83 ? -13.414 10.648 9.82 1 94.69 83 PRO A N 1
ATOM 602 C CA . PRO A 1 83 ? -12.742 10.25 11.062 1 94.69 83 PRO A CA 1
ATOM 603 C C . PRO A 1 83 ? -11.891 11.359 11.656 1 94.69 83 PRO A C 1
ATOM 605 O O . PRO A 1 83 ? -11.266 12.133 10.922 1 94.69 83 PRO A O 1
ATOM 608 N N . THR A 1 84 ? -11.859 11.398 12.961 1 96.94 84 THR A N 1
ATOM 609 C CA . THR A 1 84 ? -10.953 12.281 13.688 1 96.94 84 THR A CA 1
ATOM 610 C C . THR A 1 84 ? -9.797 11.492 14.297 1 96.94 84 THR A C 1
ATOM 612 O O . THR A 1 84 ? -9.891 10.273 14.461 1 96.94 84 THR A O 1
ATOM 615 N N . PHE A 1 85 ? -8.734 12.18 14.586 1 98.19 85 PHE A N 1
ATOM 616 C CA . PHE A 1 85 ? -7.523 11.477 14.992 1 98.19 85 PHE A CA 1
ATOM 617 C C . PHE A 1 85 ? -7.094 11.898 16.391 1 98.19 85 PHE A C 1
ATOM 619 O O . PHE A 1 85 ? -6.109 11.383 16.922 1 98.19 85 PHE A O 1
ATOM 626 N N . TYR A 1 86 ? -7.82 12.781 16.969 1 98.12 86 TYR A N 1
ATOM 627 C CA . TYR A 1 86 ? -7.617 13.25 18.328 1 98.12 86 TYR A CA 1
ATOM 628 C C . TYR A 1 86 ? -8.883 13.07 19.156 1 98.12 86 TYR A C 1
ATOM 630 O O . TYR A 1 86 ? -9.984 13.375 18.703 1 98.12 86 TYR A O 1
ATOM 638 N N . PRO A 1 87 ? -8.844 12.523 20.391 1 95.81 87 PRO A N 1
ATOM 639 C CA . PRO A 1 87 ? -10.031 12.148 21.156 1 95.81 87 PRO A CA 1
ATOM 640 C C . PRO A 1 87 ? -10.945 13.336 21.453 1 95.81 87 PRO A C 1
ATOM 642 O O . PRO A 1 87 ? -12.172 13.195 21.422 1 95.81 87 PRO A O 1
ATOM 645 N N . ASP A 1 88 ? -10.438 14.406 21.797 1 97.44 88 ASP A N 1
ATOM 646 C CA . ASP A 1 88 ? -11.227 15.586 22.156 1 97.44 88 ASP A CA 1
ATOM 647 C C . ASP A 1 88 ? -11.156 16.641 21.062 1 97.44 88 ASP A C 1
ATOM 649 O O . ASP A 1 88 ? -10.836 17.797 21.328 1 97.44 88 ASP A O 1
ATOM 653 N N . PHE A 1 89 ? -11.469 16.172 19.828 1 98.38 89 PHE A N 1
ATOM 654 C CA . PHE A 1 89 ? -11.477 17.031 18.656 1 98.38 89 PHE A CA 1
ATOM 655 C C . PHE A 1 89 ? -12.898 17.469 18.312 1 98.38 89 PHE A C 1
ATOM 657 O O . PHE A 1 89 ? -13.812 16.641 18.297 1 98.38 89 PHE A O 1
ATOM 664 N N . HIS A 1 90 ? -13.055 18.766 18.016 1 98.25 90 HIS A N 1
ATOM 665 C CA . HIS A 1 90 ? -14.367 19.328 17.703 1 98.25 90 HIS A CA 1
ATOM 666 C C . HIS A 1 90 ? -14.297 20.219 16.469 1 98.25 90 HIS A C 1
ATOM 668 O O . HIS A 1 90 ? -13.234 20.734 16.125 1 98.25 90 HIS A O 1
ATOM 674 N N . VAL A 1 91 ? -15.445 20.344 15.828 1 98.12 91 VAL A N 1
ATOM 675 C CA . VAL A 1 91 ? -15.578 21.219 14.672 1 98.12 91 VAL A CA 1
ATOM 676 C C . VAL A 1 91 ? -16.656 22.281 14.953 1 98.12 91 VAL A C 1
ATOM 678 O O . VAL A 1 91 ? -17.688 21.984 15.555 1 98.12 91 VAL A O 1
ATOM 681 N N . HIS A 1 92 ? -16.375 23.484 14.617 1 98.44 92 HIS A N 1
ATOM 682 C CA . HIS A 1 92 ? -17.328 24.578 14.641 1 98.44 92 HIS A CA 1
ATOM 683 C C . HIS A 1 92 ? -17.438 25.234 13.266 1 98.44 92 HIS A C 1
ATOM 685 O O . HIS A 1 92 ? -16.469 25.812 12.766 1 98.44 92 HIS A O 1
ATOM 691 N N . PHE A 1 93 ? -18.625 25.188 12.695 1 98.31 93 PHE A N 1
ATOM 692 C CA . PHE A 1 93 ? -18.844 25.75 11.375 1 98.31 93 PHE A CA 1
ATOM 693 C C . PHE A 1 93 ? -19.266 27.219 11.477 1 98.31 93 PHE A C 1
ATOM 695 O O . PHE A 1 93 ? -20.047 27.578 12.352 1 98.31 93 PHE A O 1
ATOM 702 N N . THR A 1 94 ? -18.75 28.016 10.594 1 98.19 94 THR A N 1
ATOM 703 C CA . THR A 1 94 ? -19.125 29.422 10.5 1 98.19 94 THR A CA 1
ATOM 704 C C . THR A 1 94 ? -19.5 29.781 9.062 1 98.19 94 THR A C 1
ATOM 706 O O . THR A 1 94 ? -19.172 29.047 8.125 1 98.19 94 THR A O 1
ATOM 709 N N . PRO A 1 95 ? -20.203 30.891 8.914 1 97 95 PRO A N 1
ATOM 710 C CA . PRO A 1 95 ? -20.297 31.422 7.547 1 97 95 PRO A CA 1
ATOM 711 C C . PRO A 1 95 ? -18.938 31.797 6.973 1 97 95 PRO A C 1
ATOM 713 O O . PRO A 1 95 ? -17.938 31.859 7.707 1 97 95 PRO A O 1
ATOM 716 N N . SER A 1 96 ? -18.984 31.922 5.691 1 97 96 SER A N 1
ATOM 717 C CA . SER A 1 96 ? -17.781 32.5 5.086 1 97 96 SER A CA 1
ATOM 718 C C . SER A 1 96 ? -17.75 34 5.262 1 97 96 SER A C 1
ATOM 720 O O . SER A 1 96 ? -18.766 34.688 5.133 1 97 96 SER A O 1
ATOM 722 N N . TYR A 1 97 ? -16.609 34.562 5.539 1 97.88 97 TYR A N 1
ATOM 723 C CA . TYR A 1 97 ? -16.453 36 5.695 1 97.88 97 TYR A CA 1
ATOM 724 C C . TYR A 1 97 ? -15.625 36.562 4.551 1 97.88 97 TYR A C 1
ATOM 726 O O . TYR A 1 97 ? -15.211 37.75 4.602 1 97.88 97 TYR A O 1
ATOM 734 N N . GLU A 1 98 ? -15.289 35.781 3.703 1 95.06 98 GLU A N 1
ATOM 735 C CA . GLU A 1 98 ? -14.742 36.156 2.404 1 95.06 98 GLU A CA 1
ATOM 736 C C . GLU A 1 98 ? -15.734 35.875 1.281 1 95.06 98 GLU A C 1
ATOM 738 O O . GLU A 1 98 ? -16.234 34.75 1.157 1 95.06 98 GLU A O 1
ATOM 743 N N . PRO A 1 99 ? -16.188 36.75 0.438 1 95.5 99 PRO A N 1
ATOM 744 C CA . PRO A 1 99 ? -15.539 38.062 0.236 1 95.5 99 PRO A CA 1
ATOM 745 C C . PRO A 1 99 ? -16.156 39.156 1.082 1 95.5 99 PRO A C 1
ATOM 747 O O . PRO A 1 99 ? -15.703 40.312 1.037 1 95.5 99 PRO A O 1
ATOM 750 N N . THR A 1 100 ? -17.219 38.875 1.855 1 96.5 100 THR A N 1
ATOM 751 C CA . THR A 1 100 ? -17.953 39.938 2.553 1 96.5 100 THR A CA 1
ATOM 752 C C . THR A 1 100 ? -17.938 39.688 4.059 1 96.5 100 THR A C 1
ATOM 754 O O . THR A 1 100 ? -18.844 39.062 4.605 1 96.5 100 THR A O 1
ATOM 757 N N . PRO A 1 101 ? -16.984 40.281 4.773 1 97.12 101 PRO A N 1
ATOM 758 C CA . PRO A 1 101 ? -16.906 40.094 6.219 1 97.12 101 PRO A CA 1
ATOM 759 C C . PRO A 1 101 ? -17.984 40.844 6.988 1 97.12 101 PRO A C 1
ATOM 761 O O . PRO A 1 101 ? -18.453 40.375 8.023 1 97.12 101 PRO A O 1
ATOM 764 N N . VAL A 1 102 ? -18.312 42.062 6.496 1 97.19 102 VAL A N 1
ATOM 765 C CA . VAL A 1 102 ? -19.375 42.875 7.059 1 97.19 102 VAL A CA 1
ATOM 766 C C . VAL A 1 102 ? -20.172 43.531 5.93 1 97.19 102 VAL A C 1
ATOM 768 O O . VAL A 1 102 ? -19.719 43.594 4.785 1 97.19 102 VAL A O 1
ATOM 771 N N . GLU A 1 103 ? -21.328 44.031 6.328 1 95.25 103 GLU A N 1
ATOM 772 C CA . GLU A 1 103 ? -22.156 44.688 5.344 1 95.25 103 GLU A CA 1
ATOM 773 C C . GLU A 1 103 ? -21.422 45.875 4.711 1 95.25 103 GLU A C 1
ATOM 775 O O . GLU A 1 103 ? -20.766 46.656 5.414 1 95.25 103 GLU A O 1
ATOM 780 N N . GLY A 1 104 ? -21.469 45.938 3.34 1 94.81 104 GLY A N 1
ATOM 781 C CA . GLY A 1 104 ? -20.891 47.062 2.625 1 94.81 104 GLY A CA 1
ATOM 782 C C . GLY A 1 104 ? -19.469 46.812 2.197 1 94.81 104 GLY A C 1
ATOM 783 O O . GLY A 1 104 ? -18.891 47.625 1.467 1 94.81 104 GLY A O 1
ATOM 784 N N . ILE A 1 105 ? -18.891 45.781 2.611 1 96.31 105 ILE A N 1
ATOM 785 C CA . ILE A 1 105 ? -17.516 45.469 2.23 1 96.31 105 ILE A CA 1
ATOM 786 C C . ILE A 1 105 ? -17.5 44.25 1.308 1 96.31 105 ILE A C 1
ATOM 788 O O . ILE A 1 105 ? -18.141 43.25 1.602 1 96.31 105 ILE A O 1
ATOM 792 N N . TYR A 1 106 ? -16.844 44.375 0.149 1 96.56 106 TYR A N 1
ATOM 793 C CA . TYR A 1 106 ? -16.625 43.281 -0.802 1 96.56 106 TYR A CA 1
ATOM 794 C C . TYR A 1 106 ? -15.148 43.188 -1.167 1 96.56 106 TYR A C 1
ATOM 796 O O . TYR A 1 106 ? -14.609 44.062 -1.861 1 96.56 106 TYR A O 1
ATOM 804 N N . ASP A 1 107 ? -14.477 42.156 -0.701 1 96.75 107 ASP A N 1
ATOM 805 C CA . ASP A 1 107 ? -13.039 41.969 -0.867 1 96.75 107 ASP A CA 1
ATOM 806 C C . ASP A 1 107 ? -12.703 40.531 -1.222 1 96.75 107 ASP A C 1
ATOM 808 O O . ASP A 1 107 ? -12.148 39.812 -0.401 1 96.75 107 ASP A O 1
ATOM 812 N N . PRO A 1 108 ? -12.961 40.156 -2.496 1 95.31 108 PRO A N 1
ATOM 813 C CA . PRO A 1 108 ? -12.719 38.781 -2.898 1 95.31 108 PRO A CA 1
ATOM 814 C C . PRO A 1 108 ? -11.234 38.406 -2.869 1 95.31 108 PRO A C 1
ATOM 816 O O . PRO A 1 108 ? -10.383 39.219 -3.23 1 95.31 108 PRO A O 1
ATOM 819 N N . GLY A 1 109 ? -11.008 37.219 -2.424 1 93.38 109 GLY A N 1
ATOM 820 C CA . GLY A 1 109 ? -9.648 36.719 -2.463 1 93.38 109 GLY A CA 1
ATOM 821 C C . GLY A 1 109 ? -8.914 36.844 -1.141 1 93.38 109 GLY A C 1
ATOM 822 O O . GLY A 1 109 ? -7.875 36.219 -0.928 1 93.38 109 GLY A O 1
ATOM 823 N N . TYR A 1 110 ? -9.469 37.594 -0.198 1 96.69 110 TYR A N 1
ATOM 824 C CA . TYR A 1 110 ? -8.812 37.781 1.094 1 96.69 110 TYR A CA 1
ATOM 825 C C . TYR A 1 110 ? -9.414 36.812 2.133 1 96.69 110 TYR A C 1
ATOM 827 O O . TYR A 1 110 ? -10.164 37.25 3.008 1 96.69 110 TYR A O 1
ATOM 835 N N . THR A 1 111 ? -8.977 35.656 2.115 1 95.19 111 THR A N 1
ATOM 836 C CA . THR A 1 111 ? -9.523 34.562 2.938 1 95.19 111 THR A CA 1
ATOM 837 C C . THR A 1 111 ? -9.156 34.781 4.406 1 95.19 111 THR A C 1
ATOM 839 O O . THR A 1 111 ? -9.812 34.219 5.293 1 95.19 111 THR A O 1
ATOM 842 N N . PRO A 1 112 ? -8.188 35.594 4.738 1 96.62 112 PRO A N 1
ATOM 843 C CA . PRO A 1 112 ? -7.797 35.781 6.141 1 96.62 112 PRO A CA 1
ATOM 844 C C . PRO A 1 112 ? -8.891 36.438 6.98 1 96.62 112 PRO A C 1
ATOM 846 O O . PRO A 1 112 ? -8.836 36.406 8.211 1 96.62 112 PRO A O 1
ATOM 849 N N . TYR A 1 113 ? -9.977 37 6.379 1 98.06 113 TYR A N 1
ATOM 850 C CA . TYR A 1 113 ? -11.125 37.469 7.141 1 98.06 113 TYR A CA 1
ATOM 851 C C . TYR A 1 113 ? -11.703 36.375 8.016 1 98.06 113 TYR A C 1
ATOM 853 O O . TYR A 1 113 ? -12.234 36.625 9.094 1 98.06 113 TYR A O 1
ATOM 861 N N . ASN A 1 114 ? -11.555 35.25 7.539 1 97.5 114 ASN A N 1
ATOM 862 C CA . ASN A 1 114 ? -12.195 34.094 8.188 1 97.5 114 ASN A CA 1
ATOM 863 C C . ASN A 1 114 ? -11.602 33.844 9.57 1 97.5 114 ASN A C 1
ATOM 865 O O . ASN A 1 114 ? -12.258 33.219 10.422 1 97.5 114 ASN A O 1
ATOM 869 N N . LYS A 1 115 ? -10.445 34.219 9.805 1 97.88 115 LYS A N 1
ATOM 870 C CA . LYS A 1 115 ? -9.812 33.938 11.086 1 97.88 115 LYS A CA 1
ATOM 871 C C . LYS A 1 115 ? -10.422 34.781 12.203 1 97.88 115 LYS A C 1
ATOM 873 O O . LYS A 1 115 ? -11.023 34.219 13.133 1 97.88 115 LYS A O 1
ATOM 878 N N . PRO A 1 116 ? -10.359 36.188 12.172 1 98.56 116 PRO A N 1
ATOM 879 C CA . PRO A 1 116 ? -10.945 36.938 13.281 1 98.56 116 PRO A CA 1
ATOM 880 C C . PRO A 1 116 ? -12.461 36.781 13.359 1 98.56 116 PRO A C 1
ATOM 882 O O . PRO A 1 116 ? -13.016 36.656 14.461 1 98.56 116 PRO A O 1
ATOM 885 N N . PHE A 1 117 ? -13.117 36.781 12.227 1 98.75 117 PHE A N 1
ATOM 886 C CA . PHE A 1 117 ? -14.578 36.688 12.234 1 98.75 117 PHE A CA 1
ATOM 887 C C . PHE A 1 117 ? -15.031 35.312 12.641 1 98.75 117 PHE A C 1
ATOM 889 O O . PHE A 1 117 ? -16.062 35.156 13.305 1 98.75 117 PHE A O 1
ATOM 896 N N . GLY A 1 118 ? -14.328 34.312 12.164 1 98.5 118 GLY A N 1
ATOM 897 C CA . GLY A 1 118 ? -14.602 32.969 12.625 1 98.5 118 GLY A CA 1
ATOM 898 C C . GLY A 1 118 ? -14.406 32.812 14.125 1 98.5 118 GLY A C 1
ATOM 899 O O . GLY A 1 118 ? -15.211 32.156 14.781 1 98.5 118 GLY A O 1
ATOM 900 N N . LEU A 1 119 ? -13.359 33.375 14.617 1 98.69 119 LEU A N 1
ATOM 901 C CA . LEU A 1 119 ? -13.117 33.344 16.062 1 98.69 119 LEU A CA 1
ATOM 902 C C . LEU A 1 119 ? -14.266 34 16.812 1 98.69 119 LEU A C 1
ATOM 904 O O . LEU A 1 119 ? -14.719 33.469 17.828 1 98.69 119 LEU A O 1
ATOM 908 N N . ARG A 1 120 ? -14.688 35.156 16.328 1 98.75 120 ARG A N 1
ATOM 909 C CA . ARG A 1 120 ? -15.812 35.844 16.953 1 98.75 120 ARG A CA 1
ATOM 910 C C . ARG A 1 120 ? -17.047 34.938 16.984 1 98.75 120 ARG A C 1
ATOM 912 O O . ARG A 1 120 ? -17.719 34.844 18.016 1 98.75 120 ARG A O 1
ATOM 919 N N . HIS A 1 121 ? -17.344 34.375 15.898 1 98.69 121 HIS A N 1
ATOM 920 C CA . HIS A 1 121 ? -18.5 33.5 15.812 1 98.69 121 HIS A CA 1
ATOM 921 C C . HIS A 1 121 ? -18.375 32.344 16.781 1 98.69 121 HIS A C 1
ATOM 923 O O . HIS A 1 121 ? -19.328 31.984 17.484 1 98.69 121 HIS A O 1
ATOM 929 N N . PHE A 1 122 ? -17.25 31.766 16.844 1 98.69 122 PHE A N 1
ATOM 930 C CA . PHE A 1 122 ? -16.938 30.641 17.734 1 98.69 122 PHE A CA 1
ATOM 931 C C . PHE A 1 122 ? -17.156 31.031 19.188 1 98.69 122 PHE A C 1
ATOM 933 O O . PHE A 1 122 ? -17.859 30.328 19.922 1 98.69 122 PHE A O 1
ATOM 940 N N . LEU A 1 123 ? -16.625 32.125 19.578 1 98.5 123 LEU A N 1
ATOM 941 C CA . LEU A 1 123 ? -16.703 32.594 20.969 1 98.5 123 LEU A CA 1
ATOM 942 C C . LEU A 1 123 ? -18.156 32.875 21.359 1 98.5 123 LEU A C 1
ATOM 944 O O . LEU A 1 123 ? -18.531 32.688 22.531 1 98.5 123 LEU A O 1
ATOM 948 N N . GLN A 1 124 ? -18.938 33.156 20.375 1 97.88 124 GLN A N 1
ATOM 949 C CA . GLN A 1 124 ? -20.312 33.562 20.656 1 97.88 124 GLN A CA 1
ATOM 950 C C . GLN A 1 124 ? -21.266 32.406 20.578 1 97.88 124 GLN A C 1
ATOM 952 O O . GLN A 1 124 ? -22.297 32.375 21.25 1 97.88 124 GLN A O 1
ATOM 957 N N . HIS A 1 125 ? -20.906 31.406 19.781 1 98.12 125 HIS A N 1
ATOM 958 C CA . HIS A 1 125 ? -21.969 30.453 19.438 1 98.12 125 HIS A CA 1
ATOM 959 C C . HIS A 1 125 ? -21.547 29.031 19.75 1 98.12 125 HIS A C 1
ATOM 961 O O . HIS A 1 125 ? -22.391 28.125 19.797 1 98.12 125 HIS A O 1
ATOM 967 N N . ALA A 1 126 ? -20.297 28.812 19.922 1 97.62 126 ALA A N 1
ATOM 968 C CA . ALA A 1 126 ? -19.859 27.438 20.172 1 97.62 126 ALA A CA 1
ATOM 969 C C . ALA A 1 126 ? -20.5 26.875 21.453 1 97.62 126 ALA A C 1
ATOM 971 O O . ALA A 1 126 ? -20.656 27.609 22.438 1 97.62 126 ALA A O 1
ATOM 972 N N . THR A 1 127 ? -20.812 25.578 21.375 1 95.75 127 THR A N 1
ATOM 973 C CA . THR A 1 127 ? -21.438 24.906 22.516 1 95.75 127 THR A CA 1
ATOM 974 C C . THR A 1 127 ? -20.781 23.562 22.766 1 95.75 127 THR A C 1
ATOM 976 O O . THR A 1 127 ? -19.984 23.078 21.953 1 95.75 127 THR A O 1
ATOM 979 N N . GLY A 1 128 ? -21.016 23.047 23.953 1 94.06 128 GLY A N 1
ATOM 980 C CA . GLY A 1 128 ? -20.531 21.719 24.281 1 94.06 128 GLY A CA 1
ATOM 981 C C . GLY A 1 128 ? -19.016 21.641 24.344 1 94.06 128 GLY A C 1
ATOM 982 O O . GLY A 1 128 ? -18.359 22.531 24.891 1 94.06 128 GLY A O 1
ATOM 983 N N . GLY A 1 129 ? -18.484 20.578 23.781 1 92.62 129 GLY A N 1
ATOM 984 C CA . GLY A 1 129 ? -17.062 20.312 23.844 1 92.62 129 GLY A CA 1
ATOM 985 C C . GLY A 1 129 ? -16.25 21.25 22.969 1 92.62 129 GLY A C 1
ATOM 986 O O . GLY A 1 129 ? -15.047 21.438 23.203 1 92.62 129 GLY A O 1
ATOM 987 N N . ALA A 1 130 ? -16.938 21.828 22.016 1 95.88 130 ALA A N 1
ATOM 988 C CA . ALA A 1 130 ? -16.234 22.734 21.109 1 95.88 130 ALA A CA 1
ATOM 989 C C . ALA A 1 130 ? -15.977 24.078 21.797 1 95.88 130 ALA A C 1
ATOM 991 O O . ALA A 1 130 ? -15.055 24.797 21.406 1 95.88 130 ALA A O 1
ATOM 992 N N . ALA A 1 131 ? -16.781 24.422 22.75 1 97.44 131 ALA A N 1
ATOM 993 C CA . ALA A 1 131 ? -16.688 25.734 23.391 1 97.44 131 ALA A CA 1
ATOM 994 C C . ALA A 1 131 ? -15.547 25.75 24.422 1 97.44 131 ALA A C 1
ATOM 996 O O . ALA A 1 131 ? -15.172 24.719 24.953 1 97.44 131 ALA A O 1
ATOM 997 N N . VAL A 1 132 ? -15.031 26.938 24.578 1 96.88 132 VAL A N 1
ATOM 998 C CA . VAL A 1 132 ? -14.008 27.109 25.609 1 96.88 132 VAL A CA 1
ATOM 999 C C . VAL A 1 132 ? -14.656 27.078 26.984 1 96.88 132 VAL A C 1
ATOM 1001 O O . VAL A 1 132 ? -15.594 27.828 27.266 1 96.88 132 VAL A O 1
ATOM 1004 N N . LYS A 1 133 ? -14.141 26.203 27.797 1 93.94 133 LYS A N 1
ATOM 1005 C CA . LYS A 1 133 ? -14.688 26.078 29.141 1 93.94 133 LYS A CA 1
ATOM 1006 C C . LYS A 1 133 ? -14.039 27.078 30.094 1 93.94 133 LYS A C 1
ATOM 1008 O O . LYS A 1 133 ? -12.82 27.281 30.062 1 93.94 133 LYS A O 1
ATOM 1013 N N . ASP A 1 134 ? -14.844 27.656 30.875 1 93.12 134 ASP A N 1
ATOM 1014 C CA . ASP A 1 134 ? -14.375 28.609 31.875 1 93.12 134 ASP A CA 1
ATOM 1015 C C . ASP A 1 134 ? -13.469 29.672 31.25 1 93.12 134 ASP A C 1
ATOM 1017 O O . ASP A 1 134 ? -13.773 30.203 30.188 1 93.12 134 ASP A O 1
ATOM 1021 N N . ASN A 1 135 ? -12.438 30.047 31.953 1 96.69 135 ASN A N 1
ATOM 1022 C CA . ASN A 1 135 ? -11.484 31.031 31.438 1 96.69 135 ASN A CA 1
ATOM 1023 C C . ASN A 1 135 ? -10.188 30.359 31 1 96.69 135 ASN A C 1
ATOM 1025 O O . ASN A 1 135 ? -9.109 30.953 31.156 1 96.69 135 ASN A O 1
ATOM 1029 N N . ARG A 1 136 ? -10.32 29.172 30.438 1 95.56 136 ARG A N 1
ATOM 1030 C CA . ARG A 1 136 ? -9.188 28.375 29.953 1 95.56 136 ARG A CA 1
ATOM 1031 C C . ARG A 1 136 ? -8.414 29.125 28.875 1 95.56 136 ARG A C 1
ATOM 1033 O O . ARG A 1 136 ? -9.016 29.75 28 1 95.56 136 ARG A O 1
ATOM 1040 N N . PRO A 1 137 ? -7.098 29.016 28.984 1 97.94 137 PRO A N 1
ATOM 1041 C CA . PRO A 1 137 ? -6.312 29.578 27.891 1 97.94 137 PRO A CA 1
ATOM 1042 C C . PRO A 1 137 ? -6.641 28.953 26.547 1 97.94 137 PRO A C 1
ATOM 1044 O O . PRO A 1 137 ? -6.855 27.734 26.469 1 97.94 137 PRO A O 1
ATOM 1047 N N . ILE A 1 138 ? -6.676 29.812 25.562 1 98.12 138 ILE A N 1
ATOM 1048 C CA . ILE A 1 138 ? -6.859 29.375 24.188 1 98.12 138 ILE A CA 1
ATOM 1049 C C . ILE A 1 138 ? -5.574 29.625 23.391 1 98.12 138 ILE A C 1
ATOM 1051 O O . ILE A 1 138 ? -4.898 30.641 23.594 1 98.12 138 ILE A O 1
ATOM 1055 N N . ALA A 1 139 ? -5.242 28.703 22.594 1 98.75 139 ALA A N 1
ATOM 1056 C CA . ALA A 1 139 ? -4.184 28.922 21.609 1 98.75 139 ALA A CA 1
ATOM 1057 C C . ALA A 1 139 ? -4.758 29.031 20.203 1 98.75 139 ALA A C 1
ATOM 1059 O O . ALA A 1 139 ? -5.301 28.062 19.672 1 98.75 139 ALA A O 1
ATOM 1060 N N . LEU A 1 140 ? -4.625 30.188 19.625 1 98.44 140 LEU A N 1
ATOM 1061 C CA . LEU A 1 140 ? -5.039 30.406 18.234 1 98.44 140 LEU A CA 1
ATOM 1062 C C . LEU A 1 140 ? -3.914 30.062 17.266 1 98.44 140 LEU A C 1
ATOM 1064 O O . LEU A 1 140 ? -2.852 30.688 17.297 1 98.44 140 LEU A O 1
ATOM 1068 N N . LEU A 1 141 ? -4.207 29.078 16.422 1 97.25 141 LEU A N 1
ATOM 1069 C CA . LEU A 1 141 ? -3.268 28.609 15.406 1 97.25 141 LEU A CA 1
ATOM 1070 C C . LEU A 1 141 ? -3.895 28.656 14.016 1 97.25 141 LEU A C 1
ATOM 1072 O O . LEU A 1 141 ? -5.086 28.953 13.875 1 97.25 141 LEU A O 1
ATOM 1076 N N . ASP A 1 142 ? -3.033 28.438 13.031 1 95.94 142 ASP A N 1
ATOM 1077 C CA . ASP A 1 142 ? -3.492 28.094 11.695 1 95.94 142 ASP A CA 1
ATOM 1078 C C . ASP A 1 142 ? -3.488 26.578 11.484 1 95.94 142 ASP A C 1
ATOM 1080 O O . ASP A 1 142 ? -3.059 25.828 12.359 1 95.94 142 ASP A O 1
ATOM 1084 N N . GLY A 1 143 ? -4.039 26.188 10.383 1 95.06 143 GLY A N 1
ATOM 1085 C CA . GLY A 1 143 ? -4.172 24.766 10.117 1 95.06 143 GLY A CA 1
ATOM 1086 C C . GLY A 1 143 ? -2.846 24.078 9.836 1 95.06 143 GLY A C 1
ATOM 1087 O O . GLY A 1 143 ? -2.725 22.859 9.977 1 95.06 143 GLY A O 1
ATOM 1088 N N . ASP A 1 144 ? -1.85 24.781 9.438 1 97.56 144 ASP A N 1
ATOM 1089 C CA . ASP A 1 144 ? -0.567 24.219 9.031 1 97.56 144 ASP A CA 1
ATOM 1090 C C . ASP A 1 144 ? 0.454 24.297 10.164 1 97.56 144 ASP A C 1
ATOM 1092 O O . ASP A 1 144 ? 1.581 24.75 9.961 1 97.56 144 ASP A O 1
ATOM 1096 N N . PHE A 1 145 ? 0.03 23.812 11.344 1 98.44 145 PHE A N 1
ATOM 1097 C CA . PHE A 1 145 ? 0.897 23.688 12.508 1 98.44 145 PHE A CA 1
ATOM 1098 C C . PHE A 1 145 ? 1.075 22.234 12.914 1 98.44 145 PHE A C 1
ATOM 1100 O O . PHE A 1 145 ? 0.166 21.422 12.742 1 98.44 145 PHE A O 1
ATOM 1107 N N . LEU A 1 146 ? 2.203 21.969 13.422 1 98.31 146 LEU A N 1
ATOM 1108 C CA . LEU A 1 146 ? 2.461 20.75 14.172 1 98.31 146 LEU A CA 1
ATOM 1109 C C . LEU A 1 146 ? 2.855 21.062 15.609 1 98.31 146 LEU A C 1
ATOM 1111 O O . LEU A 1 146 ? 3.592 22.016 15.859 1 98.31 146 LEU A O 1
ATOM 1115 N N . LEU A 1 147 ? 2.402 20.234 16.516 1 98.44 147 LEU A N 1
ATOM 1116 C CA . LEU A 1 147 ? 2.908 20.312 17.891 1 98.44 147 LEU A CA 1
ATOM 1117 C C . LEU A 1 147 ? 4.203 19.531 18.031 1 98.44 147 LEU A C 1
ATOM 1119 O O . LEU A 1 147 ? 4.324 18.422 17.5 1 98.44 147 LEU A O 1
ATOM 1123 N N . LEU A 1 148 ? 5.113 20.156 18.641 1 97.5 148 LEU A N 1
ATOM 1124 C CA . LEU A 1 148 ? 6.367 19.469 18.938 1 97.5 148 LEU A CA 1
ATOM 1125 C C . LEU A 1 148 ? 6.465 19.109 20.406 1 97.5 148 LEU A C 1
ATOM 1127 O O . LEU A 1 148 ? 7.297 18.297 20.812 1 97.5 148 LEU A O 1
ATOM 1131 N N . GLN A 1 149 ? 5.676 19.703 21.234 1 96.25 149 GLN A N 1
ATOM 1132 C CA . GLN A 1 149 ? 5.422 19.375 22.641 1 96.25 149 GLN A CA 1
ATOM 1133 C C . GLN A 1 149 ? 3.984 19.719 23.016 1 96.25 149 GLN A C 1
ATOM 1135 O O . GLN A 1 149 ? 3.311 20.484 22.328 1 96.25 149 GLN A O 1
ATOM 1140 N N . PRO A 1 150 ? 3.535 19.109 24.141 1 96.81 150 PRO A N 1
ATOM 1141 C CA . PRO A 1 150 ? 2.197 19.547 24.562 1 96.81 150 PRO A CA 1
ATOM 1142 C C . PRO A 1 150 ? 2.115 21.047 24.844 1 96.81 150 PRO A C 1
ATOM 1144 O O . PRO A 1 150 ? 3.053 21.625 25.391 1 96.81 150 PRO A O 1
ATOM 1147 N N . LEU A 1 151 ? 1.065 21.609 24.375 1 97.25 151 LEU A N 1
ATOM 1148 C CA . LEU A 1 151 ? 0.881 23.031 24.641 1 97.25 151 LEU A CA 1
ATOM 1149 C C . LEU A 1 151 ? 0.271 23.25 26.016 1 97.25 151 LEU A C 1
ATOM 1151 O O . LEU A 1 151 ? -0.922 23.016 26.219 1 97.25 151 LEU A O 1
ATOM 1155 N N . GLN A 1 152 ? 1.137 23.656 26.906 1 96.69 152 GLN A N 1
ATOM 1156 C CA . GLN A 1 152 ? 0.765 23.938 28.281 1 96.69 152 GLN A CA 1
ATOM 1157 C C . GLN A 1 152 ? 1.354 25.266 28.75 1 96.69 152 GLN A C 1
ATOM 1159 O O . GLN A 1 152 ? 2.465 25.625 28.359 1 96.69 152 GLN A O 1
ATOM 1164 N N . VAL A 1 153 ? 0.546 25.922 29.562 1 98.06 153 VAL A N 1
ATOM 1165 C CA . VAL A 1 153 ? 1 27.188 30.125 1 98.06 153 VAL A CA 1
ATOM 1166 C C . VAL A 1 153 ? 0.761 27.203 31.625 1 98.06 153 VAL A C 1
ATOM 1168 O O . VAL A 1 153 ? 0.229 26.234 32.188 1 98.06 153 VAL A O 1
ATOM 1171 N N . ASN A 1 154 ? 1.345 28.234 32.344 1 98.12 154 ASN A N 1
ATOM 1172 C CA . ASN A 1 154 ? 1.148 28.453 33.781 1 98.12 154 ASN A CA 1
ATOM 1173 C C . ASN A 1 154 ? 1.775 27.328 34.594 1 98.12 154 ASN A C 1
ATOM 1175 O O . ASN A 1 154 ? 1.186 26.859 35.562 1 98.12 154 ASN A O 1
ATOM 1179 N N . LEU A 1 155 ? 2.873 26.922 34.094 1 96.69 155 LEU A N 1
ATOM 1180 C CA . LEU A 1 155 ? 3.596 25.859 34.781 1 96.69 155 LEU A CA 1
ATOM 1181 C C . LEU A 1 155 ? 4.664 26.453 35.719 1 96.69 155 LEU A C 1
ATOM 1183 O O . LEU A 1 155 ? 5.336 25.719 36.438 1 96.69 155 LEU A O 1
ATOM 1187 N N . GLY A 1 156 ? 4.84 27.719 35.625 1 95.75 156 GLY A N 1
ATOM 1188 C CA . GLY A 1 156 ? 5.867 28.375 36.406 1 95.75 156 GLY A CA 1
ATOM 1189 C C . GLY A 1 156 ? 7.246 28.297 35.781 1 95.75 156 GLY A C 1
ATOM 1190 O O . GLY A 1 156 ? 8.258 28.422 36.469 1 95.75 156 GLY A O 1
ATOM 1191 N N . ARG A 1 157 ? 7.289 28.219 34.438 1 94.19 157 ARG A N 1
ATOM 1192 C CA . ARG A 1 157 ? 8.57 28.109 33.719 1 94.19 157 ARG A CA 1
ATOM 1193 C C . ARG A 1 157 ? 9.211 29.484 33.562 1 94.19 157 ARG A C 1
ATOM 1195 O O . ARG A 1 157 ? 8.516 30.469 33.312 1 94.19 157 ARG A O 1
ATOM 1202 N N . TYR A 1 158 ? 10.539 29.469 33.688 1 96.31 158 TYR A N 1
ATOM 1203 C CA . TYR A 1 158 ? 11.328 30.641 33.312 1 96.31 158 TYR A CA 1
ATOM 1204 C C . TYR A 1 158 ? 11.828 30.516 31.875 1 96.31 158 TYR A C 1
ATOM 1206 O O . TYR A 1 158 ? 12.57 29.594 31.547 1 96.31 158 TYR A O 1
ATOM 1214 N N . LEU A 1 159 ? 11.453 31.609 31.062 1 97 159 LEU A N 1
ATOM 1215 C CA . LEU A 1 159 ? 11.641 31.469 29.625 1 97 159 LEU A CA 1
ATOM 1216 C C . LEU A 1 159 ? 12.539 32.562 29.078 1 97 159 LEU A C 1
ATOM 1218 O O . LEU A 1 159 ? 12.461 32.906 27.906 1 97 159 LEU A O 1
ATOM 1222 N N . SER A 1 160 ? 13.406 33.094 29.844 1 95.69 160 SER A N 1
ATOM 1223 C CA . SER A 1 160 ? 14.242 34.219 29.453 1 95.69 160 SER A CA 1
ATOM 1224 C C . SER A 1 160 ? 15.141 33.844 28.281 1 95.69 160 SER A C 1
ATOM 1226 O O . SER A 1 160 ? 15.453 34.688 27.438 1 95.69 160 SER A O 1
ATOM 1228 N N . LYS A 1 161 ? 15.516 32.688 28.234 1 93.44 161 LYS A N 1
ATOM 1229 C CA . LYS A 1 161 ? 16.406 32.219 27.156 1 93.44 161 LYS A CA 1
ATOM 1230 C C . LYS A 1 161 ? 15.711 32.344 25.797 1 93.44 161 LYS A C 1
ATOM 1232 O O . LYS A 1 161 ? 16.375 32.406 24.766 1 93.44 161 LYS A O 1
ATOM 1237 N N . TYR A 1 162 ? 14.406 32.406 25.812 1 96.12 162 TYR A N 1
ATOM 1238 C CA . TYR A 1 162 ? 13.633 32.406 24.578 1 96.12 162 TYR A CA 1
ATOM 1239 C C . TYR A 1 162 ? 13.023 33.781 24.312 1 96.12 162 TYR A C 1
ATOM 1241 O O . TYR A 1 162 ? 12.008 33.906 23.625 1 96.12 162 TYR A O 1
ATOM 1249 N N . TYR A 1 163 ? 13.555 34.719 24.906 1 96.19 163 TYR A N 1
ATOM 1250 C CA . TYR A 1 163 ? 13.031 36.094 24.766 1 96.19 163 TYR A CA 1
ATOM 1251 C C . TYR A 1 163 ? 14.109 37.031 24.234 1 96.19 163 TYR A C 1
ATOM 1253 O O . TYR A 1 163 ? 15.242 37.031 24.703 1 96.19 163 TYR A O 1
ATOM 1261 N N . ILE A 1 164 ? 13.734 37.75 23.156 1 93.06 164 ILE A N 1
ATOM 1262 C CA . ILE A 1 164 ? 14.562 38.812 22.641 1 93.06 164 ILE A CA 1
ATOM 1263 C C . ILE A 1 164 ? 13.867 40.156 22.859 1 93.06 164 ILE A C 1
ATOM 1265 O O . ILE A 1 164 ? 12.789 40.406 22.312 1 93.06 164 ILE A O 1
ATOM 1269 N N . GLY A 1 165 ? 14.461 41 23.625 1 91 165 GLY A N 1
ATOM 1270 C CA . GLY A 1 165 ? 13.859 42.312 23.875 1 91 165 GLY A CA 1
ATOM 1271 C C . GLY A 1 165 ? 14.445 43 25.094 1 91 165 GLY A C 1
ATOM 1272 O O . GLY A 1 165 ? 15.531 42.656 25.547 1 91 165 GLY A O 1
ATOM 1273 N N . ASP A 1 166 ? 13.758 43.938 25.625 1 92.62 166 ASP A N 1
ATOM 1274 C CA . ASP A 1 166 ? 14.344 44.781 26.641 1 92.62 166 ASP A CA 1
ATOM 1275 C C . ASP A 1 166 ? 13.555 44.688 27.953 1 92.62 166 ASP A C 1
ATOM 1277 O O . ASP A 1 166 ? 13.727 45.531 28.844 1 92.62 166 ASP A O 1
ATOM 1281 N N . ARG A 1 167 ? 12.742 43.688 28 1 93.94 167 ARG A N 1
ATOM 1282 C CA . ARG A 1 167 ? 12.008 43.531 29.25 1 93.94 167 ARG A CA 1
ATOM 1283 C C . ARG A 1 167 ? 12.953 43.188 30.406 1 93.94 167 ARG A C 1
ATOM 1285 O O . ARG A 1 167 ? 13.906 42.406 30.234 1 93.94 167 ARG A O 1
ATOM 1292 N N . THR A 1 168 ? 12.609 43.719 31.562 1 90.75 168 THR A N 1
ATOM 1293 C CA . THR A 1 168 ? 13.453 43.5 32.719 1 90.75 168 THR A CA 1
ATOM 1294 C C . THR A 1 168 ? 12.766 42.562 33.719 1 90.75 168 THR A C 1
ATOM 1296 O O . THR A 1 168 ? 13.414 42 34.625 1 90.75 168 THR A O 1
ATOM 1299 N N . ASP A 1 169 ? 11.492 42.375 33.562 1 91.75 169 ASP A N 1
ATOM 1300 C CA . ASP A 1 169 ? 10.766 41.438 34.406 1 91.75 169 ASP A CA 1
ATOM 1301 C C . ASP A 1 169 ? 11.016 40 34 1 91.75 169 ASP A C 1
ATOM 1303 O O . ASP A 1 169 ? 11.625 39.75 32.969 1 91.75 169 ASP A O 1
ATOM 1307 N N . ALA A 1 170 ? 10.578 39.125 34.906 1 94.62 170 ALA A N 1
ATOM 1308 C CA . ALA A 1 170 ? 10.758 37.688 34.594 1 94.62 170 ALA A CA 1
ATOM 1309 C C . ALA A 1 170 ? 9.93 37.281 33.406 1 94.62 170 ALA A C 1
ATOM 1311 O O . ALA A 1 170 ? 8.766 37.656 33.281 1 94.62 170 ALA A O 1
ATOM 1312 N N . ILE A 1 171 ? 10.547 36.625 32.5 1 97.69 171 ILE A N 1
ATOM 1313 C CA . ILE A 1 171 ? 9.867 36.062 31.328 1 97.69 171 ILE A CA 1
ATOM 1314 C C . ILE A 1 171 ? 9.336 34.656 31.688 1 97.69 171 ILE A C 1
ATOM 1316 O O . ILE A 1 171 ? 10.117 33.719 31.906 1 97.69 171 ILE A O 1
ATOM 1320 N N . THR A 1 172 ? 8.055 34.531 31.766 1 97.62 172 THR A N 1
ATOM 1321 C CA . THR A 1 172 ? 7.445 33.312 32.219 1 97.62 172 THR A CA 1
ATOM 1322 C C . THR A 1 172 ? 6.367 32.844 31.266 1 97.62 172 THR A C 1
ATOM 1324 O O . THR A 1 172 ? 6.105 33.5 30.25 1 97.62 172 THR A O 1
ATOM 1327 N N . ASP A 1 173 ? 5.809 31.641 31.578 1 97.94 173 ASP A N 1
ATOM 1328 C CA . ASP A 1 173 ? 4.75 31.094 30.734 1 97.94 173 ASP A CA 1
ATOM 1329 C C . ASP A 1 173 ? 3.371 31.422 31.297 1 97.94 173 ASP A C 1
ATOM 1331 O O . ASP A 1 173 ? 2.422 30.656 31.125 1 97.94 173 ASP A O 1
ATOM 1335 N N . ASP A 1 174 ? 3.311 32.594 31.875 1 97.81 174 ASP A N 1
ATOM 1336 C CA . ASP A 1 174 ? 2.055 33.031 32.469 1 97.81 174 ASP A CA 1
ATOM 1337 C C . ASP A 1 174 ? 1.052 33.469 31.406 1 97.81 174 ASP A C 1
ATOM 1339 O O . ASP A 1 174 ? 1.391 34.219 30.516 1 97.81 174 ASP A O 1
ATOM 1343 N N . VAL A 1 175 ? -0.161 32.969 31.578 1 98.56 175 VAL A N 1
ATOM 1344 C CA . VAL A 1 175 ? -1.325 33.406 30.812 1 98.56 175 VAL A CA 1
ATOM 1345 C C . VAL A 1 175 ? -2.488 33.688 31.75 1 98.56 175 VAL A C 1
ATOM 1347 O O . VAL A 1 175 ? -2.977 32.781 32.438 1 98.56 175 VAL A O 1
ATOM 1350 N N . ARG A 1 176 ? -2.852 34.844 31.844 1 98 176 ARG A N 1
ATOM 1351 C CA . ARG A 1 176 ? -3.953 35.344 32.656 1 98 176 ARG A CA 1
ATOM 1352 C C . ARG A 1 176 ? -4.562 36.594 32.031 1 98 176 ARG A C 1
ATOM 1354 O O . ARG A 1 176 ? -4.023 37.125 31.047 1 98 176 ARG A O 1
ATOM 1361 N N . ASP A 1 177 ? -5.641 37.031 32.562 1 98.44 177 ASP A N 1
ATOM 1362 C CA . ASP A 1 177 ? -6.281 38.219 31.984 1 98.44 177 ASP A CA 1
ATOM 1363 C C . ASP A 1 177 ? -5.285 39.375 31.844 1 98.44 177 ASP A C 1
ATOM 1365 O O . ASP A 1 177 ? -4.633 39.75 32.812 1 98.44 177 ASP A O 1
ATOM 1369 N N . GLY A 1 178 ? -5.086 39.812 30.578 1 98.38 178 GLY A N 1
ATOM 1370 C CA . GLY A 1 178 ? -4.191 40.906 30.297 1 98.38 178 GLY A CA 1
ATOM 1371 C C . GLY A 1 178 ? -2.781 40.469 29.938 1 98.38 178 GLY A C 1
ATOM 1372 O O . GLY A 1 178 ? -1.94 41.281 29.578 1 98.38 178 GLY A O 1
ATOM 1373 N N . VAL A 1 179 ? -2.5 39.219 30.141 1 98.5 179 VAL A N 1
ATOM 1374 C CA . VAL A 1 179 ? -1.176 38.688 29.859 1 98.5 179 VAL A CA 1
ATOM 1375 C C . VAL A 1 179 ? -1.301 37.469 28.953 1 98.5 179 VAL A C 1
ATOM 1377 O O . VAL A 1 179 ? -1.956 36.5 29.297 1 98.5 179 VAL A O 1
ATOM 1380 N N . ALA A 1 180 ? -0.653 37.531 27.812 1 98.69 180 ALA A N 1
ATOM 1381 C CA . ALA A 1 180 ? -0.729 36.469 26.797 1 98.69 180 ALA A CA 1
ATOM 1382 C C . ALA A 1 180 ? 0.662 36.094 26.312 1 98.69 180 ALA A C 1
ATOM 1384 O O . ALA A 1 180 ? 1.666 36.625 26.766 1 98.69 180 ALA A O 1
ATOM 1385 N N . ILE A 1 181 ? 0.726 35.062 25.5 1 98.69 181 ILE A N 1
ATOM 1386 C CA . ILE A 1 181 ? 1.974 34.594 24.891 1 98.69 181 ILE A CA 1
ATOM 1387 C C . ILE A 1 181 ? 1.817 34.531 23.375 1 98.69 181 ILE A C 1
ATOM 1389 O O . ILE A 1 181 ? 0.748 34.188 22.875 1 98.69 181 ILE A O 1
ATOM 1393 N N . ALA A 1 182 ? 2.875 34.875 22.641 1 98.06 182 ALA A N 1
ATOM 1394 C CA . ALA A 1 182 ? 2.879 34.75 21.188 1 98.06 182 ALA A CA 1
ATOM 1395 C C . ALA A 1 182 ? 4.273 34.406 20.672 1 98.06 182 ALA A C 1
ATOM 1397 O O . ALA A 1 182 ? 5.258 34.531 21.406 1 98.06 182 ALA A O 1
ATOM 1398 N N . GLN A 1 183 ? 4.281 33.938 19.5 1 97.19 183 GLN A N 1
ATOM 1399 C CA . GLN A 1 183 ? 5.535 33.719 18.781 1 97.19 183 GLN A CA 1
ATOM 1400 C C . GLN A 1 183 ? 6.137 35.031 18.328 1 97.19 183 GLN A C 1
ATOM 1402 O O . GLN A 1 183 ? 5.414 35.938 17.859 1 97.19 183 GLN A O 1
ATOM 1407 N N . ASP A 1 184 ? 7.438 35.094 18.375 1 96.31 184 ASP A N 1
ATOM 1408 C CA . ASP A 1 184 ? 8.148 36.281 17.891 1 96.31 184 ASP A CA 1
ATOM 1409 C C . ASP A 1 184 ? 8.172 36.344 16.359 1 96.31 184 ASP A C 1
ATOM 1411 O O . ASP A 1 184 ? 8.844 35.531 15.727 1 96.31 184 ASP A O 1
ATOM 1415 N N . TRP A 1 185 ? 7.512 37.281 15.828 1 95.31 185 TRP A N 1
ATOM 1416 C CA . TRP A 1 185 ? 7.496 37.531 14.391 1 95.31 185 TRP A CA 1
ATOM 1417 C C . TRP A 1 185 ? 8.008 38.906 14.07 1 95.31 185 TRP A C 1
ATOM 1419 O O . TRP A 1 185 ? 7.512 39.562 13.141 1 95.31 185 TRP A O 1
ATOM 1429 N N . ARG A 1 186 ? 8.922 39.375 14.734 1 93.25 186 ARG A N 1
ATOM 1430 C CA . ARG A 1 186 ? 9.453 40.719 14.531 1 93.25 186 ARG A CA 1
ATOM 1431 C C . ARG A 1 186 ? 10.07 40.844 13.148 1 93.25 186 ARG A C 1
ATOM 1433 O O . ARG A 1 186 ? 10.031 41.938 12.555 1 93.25 186 ARG A O 1
ATOM 1440 N N . ALA A 1 187 ? 10.602 39.812 12.633 1 89.88 187 ALA A N 1
ATOM 1441 C CA . ALA A 1 187 ? 11.203 39.844 11.305 1 89.88 187 ALA A CA 1
ATOM 1442 C C . ALA A 1 187 ? 10.148 40.094 10.234 1 89.88 187 ALA A C 1
ATOM 1444 O O . ALA A 1 187 ? 10.461 40.594 9.148 1 89.88 187 ALA A O 1
ATOM 1445 N N . TYR A 1 188 ? 8.945 39.812 10.586 1 89.75 188 TYR A N 1
ATOM 1446 C CA . TYR A 1 188 ? 7.879 39.906 9.594 1 89.75 188 TYR A CA 1
ATOM 1447 C C . TYR A 1 188 ? 7.023 41.156 9.836 1 89.75 188 TYR A C 1
ATOM 1449 O O . TYR A 1 188 ? 6.621 41.844 8.883 1 89.75 188 TYR A O 1
ATOM 1457 N N . LEU A 1 189 ? 6.793 41.438 11.078 1 91.69 189 LEU A N 1
ATOM 1458 C CA . LEU A 1 189 ? 5.75 42.406 11.383 1 91.69 189 LEU A CA 1
ATOM 1459 C C . LEU A 1 189 ? 6.348 43.656 11.992 1 91.69 189 LEU A C 1
ATOM 1461 O O . LEU A 1 189 ? 5.75 44.75 11.906 1 91.69 189 LEU A O 1
ATOM 1465 N N . GLY A 1 190 ? 7.453 43.562 12.602 1 86.62 190 GLY A N 1
ATOM 1466 C CA . GLY A 1 190 ? 8.07 44.719 13.25 1 86.62 190 GLY A CA 1
ATOM 1467 C C . GLY A 1 190 ? 7.117 45.469 14.141 1 86.62 190 GLY A C 1
ATOM 1468 O O . GLY A 1 190 ? 6.367 44.875 14.914 1 86.62 190 GLY A O 1
ATOM 1469 N N . SER A 1 191 ? 7.191 46.812 13.992 1 84.19 191 SER A N 1
ATOM 1470 C CA . SER A 1 191 ? 6.34 47.656 14.836 1 84.19 191 SER A CA 1
ATOM 1471 C C . SER A 1 191 ? 4.977 47.875 14.188 1 84.19 191 SER A C 1
ATOM 1473 O O . SER A 1 191 ? 4.117 48.562 14.758 1 84.19 191 SER A O 1
ATOM 1475 N N . GLY A 1 192 ? 4.832 47.375 13.062 1 83.38 192 GLY A N 1
ATOM 1476 C CA . GLY A 1 192 ? 3.557 47.469 12.375 1 83.38 192 GLY A CA 1
ATOM 1477 C C . GLY A 1 192 ? 3.08 48.906 12.195 1 83.38 192 GLY A C 1
ATOM 1478 O O . GLY A 1 192 ? 3.84 49.781 11.75 1 83.38 192 GLY A O 1
ATOM 1479 N N . TRP A 1 193 ? 1.833 49.094 12.594 1 87.94 193 TRP A N 1
ATOM 1480 C CA . TRP A 1 193 ? 1.174 50.406 12.422 1 87.94 193 TRP A CA 1
ATOM 1481 C C . TRP A 1 193 ? 1.609 51.375 13.5 1 87.94 193 TRP A C 1
ATOM 1483 O O . TRP A 1 193 ? 1.199 52.531 13.484 1 87.94 193 TRP A O 1
ATOM 1493 N N . PHE A 1 194 ? 2.504 50.969 14.359 1 92 194 PHE A N 1
ATOM 1494 C CA . PHE A 1 194 ? 2.922 51.781 15.484 1 92 194 PHE A CA 1
ATOM 1495 C C . PHE A 1 194 ? 4.328 52.344 15.266 1 92 194 PHE A C 1
ATOM 1497 O O . PHE A 1 194 ? 4.879 53.031 16.141 1 92 194 PHE A O 1
ATOM 1504 N N . ALA A 1 195 ? 4.793 52.062 14.148 1 88.62 195 ALA A N 1
ATOM 1505 C CA . ALA A 1 195 ? 6.105 52.594 13.812 1 88.62 195 ALA A CA 1
ATOM 1506 C C . ALA A 1 195 ? 6.074 54.125 13.789 1 88.62 195 ALA A C 1
ATOM 1508 O O . ALA A 1 195 ? 5.004 54.719 13.695 1 88.62 195 ALA A O 1
ATOM 1509 N N . GLN A 1 196 ? 7.324 54.75 13.828 1 86.06 196 GLN A N 1
ATOM 1510 C CA . GLN A 1 196 ? 7.375 56.188 14.086 1 86.06 196 GLN A CA 1
ATOM 1511 C C . GLN A 1 196 ? 7.59 56.969 12.789 1 86.06 196 GLN A C 1
ATOM 1513 O O . GLN A 1 196 ? 7.66 58.219 12.805 1 86.06 196 GLN A O 1
ATOM 1518 N N . ASP A 1 197 ? 7.543 56.312 11.828 1 85.38 197 ASP A N 1
ATOM 1519 C CA . ASP A 1 197 ? 7.641 57.094 10.594 1 85.38 197 ASP A CA 1
ATOM 1520 C C . ASP A 1 197 ? 6.316 57.781 10.273 1 85.38 197 ASP A C 1
ATOM 1522 O O . ASP A 1 197 ? 5.262 57.375 10.758 1 85.38 197 ASP A O 1
ATOM 1526 N N . GLU A 1 198 ? 6.379 58.844 9.523 1 85.94 198 GLU A N 1
ATOM 1527 C CA . GLU A 1 198 ? 5.25 59.719 9.289 1 85.94 198 GLU A CA 1
ATOM 1528 C C . GLU A 1 198 ? 4.047 58.969 8.727 1 85.94 198 GLU A C 1
ATOM 1530 O O . GLU A 1 198 ? 2.912 59.188 9.156 1 85.94 198 GLU A O 1
ATOM 1535 N N . ARG A 1 199 ? 4.281 58.188 7.852 1 85.25 199 ARG A N 1
ATOM 1536 C CA . ARG A 1 199 ? 3.203 57.438 7.219 1 85.25 199 ARG A CA 1
ATOM 1537 C C . ARG A 1 199 ? 2.482 56.531 8.234 1 85.25 199 ARG A C 1
ATOM 1539 O O . ARG A 1 199 ? 1.251 56.531 8.289 1 85.25 199 ARG A O 1
ATOM 1546 N N . LYS A 1 200 ? 3.223 55.844 9.016 1 86.69 200 LYS A N 1
ATOM 1547 C CA . LYS A 1 200 ? 2.648 54.938 10 1 86.69 200 LYS A CA 1
ATOM 1548 C C . LYS A 1 200 ? 1.923 55.719 11.109 1 86.69 200 LYS A C 1
ATOM 1550 O O . LYS A 1 200 ? 0.894 55.25 11.609 1 86.69 200 LYS A O 1
ATOM 1555 N N . MET A 1 201 ? 2.404 56.812 11.43 1 86.88 201 MET A N 1
ATOM 1556 C CA . MET A 1 201 ? 1.737 57.625 12.422 1 86.88 201 MET A CA 1
ATOM 1557 C C . MET A 1 201 ? 0.364 58.062 11.93 1 86.88 201 MET A C 1
ATOM 1559 O O . MET A 1 201 ? -0.594 58.125 12.703 1 86.88 201 MET A O 1
ATOM 1563 N N . ARG A 1 202 ? 0.335 58.406 10.711 1 87.31 202 ARG A N 1
ATOM 1564 C CA . ARG A 1 202 ? -0.948 58.781 10.125 1 87.31 202 ARG A CA 1
ATOM 1565 C C . ARG A 1 202 ? -1.91 57.594 10.102 1 87.31 202 ARG A C 1
ATOM 1567 O O . ARG A 1 202 ? -3.094 57.75 10.414 1 87.31 202 ARG A O 1
ATOM 1574 N N . GLU A 1 203 ? -1.393 56.5 9.781 1 87.31 203 GLU A N 1
ATOM 1575 C CA . GLU A 1 203 ? -2.203 55.281 9.734 1 87.31 203 GLU A CA 1
ATOM 1576 C C . GLU A 1 203 ? -2.732 54.938 11.117 1 87.31 203 GLU A C 1
ATOM 1578 O O . GLU A 1 203 ? -3.908 54.594 11.266 1 87.31 203 GLU A O 1
ATOM 1583 N N . LYS A 1 204 ? -1.861 54.969 12 1 90.81 204 LYS A N 1
ATOM 1584 C CA . LYS A 1 204 ? -2.27 54.719 13.383 1 90.81 204 LYS A CA 1
ATOM 1585 C C . LYS A 1 204 ? -3.385 55.688 13.805 1 90.81 204 LYS A C 1
ATOM 1587 O O . LYS A 1 204 ? -4.336 55.281 14.477 1 90.81 204 LYS A O 1
ATOM 1592 N N . SER A 1 205 ? -3.236 56.906 13.414 1 90.62 205 SER A N 1
ATOM 1593 C CA . SER A 1 205 ? -4.227 57.906 13.789 1 90.62 205 SER A CA 1
ATOM 1594 C C . SER A 1 205 ? -5.594 57.562 13.195 1 90.62 205 SER A C 1
ATOM 1596 O O . SER A 1 205 ? -6.625 57.875 13.805 1 90.62 205 SER A O 1
ATOM 1598 N N . VAL A 1 206 ? -5.559 56.969 12.102 1 90.06 206 VAL A N 1
ATOM 1599 C CA . VAL A 1 206 ? -6.812 56.594 11.453 1 90.06 206 VAL A CA 1
ATOM 1600 C C . VAL A 1 206 ? -7.391 55.375 12.125 1 90.06 206 VAL A C 1
ATOM 1602 O O . VAL A 1 206 ? -8.578 55.312 12.445 1 90.06 206 VAL A O 1
ATOM 1605 N N . LEU A 1 207 ? -6.598 54.438 12.383 1 91.69 207 LEU A N 1
ATOM 1606 C CA . LEU A 1 207 ? -7.035 53.156 12.891 1 91.69 207 LEU A CA 1
ATOM 1607 C C . LEU A 1 207 ? -7.434 53.25 14.359 1 91.69 207 LEU A C 1
ATOM 1609 O O . LEU A 1 207 ? -8.414 52.625 14.781 1 91.69 207 LEU A O 1
ATOM 1613 N N . CYS A 1 208 ? -6.648 54 15.078 1 93.88 208 CYS A N 1
ATOM 1614 C CA . CYS A 1 208 ? -6.797 54.031 16.531 1 93.88 208 CYS A CA 1
ATOM 1615 C C . CYS A 1 208 ? -7.488 55.312 17 1 93.88 208 CYS A C 1
ATOM 1617 O O . CYS A 1 208 ? -7.434 55.656 18.172 1 93.88 208 CYS A O 1
ATOM 1619 N N . GLN A 1 209 ? -8.117 55.938 16.125 1 90.5 209 GLN A N 1
ATOM 1620 C CA . GLN A 1 209 ? -8.742 57.219 16.484 1 90.5 209 GLN A CA 1
ATOM 1621 C C . GLN A 1 209 ? -9.68 57.031 17.688 1 90.5 209 GLN A C 1
ATOM 1623 O O . GLN A 1 209 ? -10.578 56.188 17.641 1 90.5 209 GLN A O 1
ATOM 1628 N N . ASN A 1 210 ? -9.438 57.75 18.781 1 91.62 210 ASN A N 1
ATOM 1629 C CA . ASN A 1 210 ? -10.234 57.812 20 1 91.62 210 ASN A CA 1
ATOM 1630 C C . ASN A 1 210 ? -10.242 56.469 20.719 1 91.62 210 ASN A C 1
ATOM 1632 O O . ASN A 1 210 ? -11.211 56.125 21.406 1 91.62 210 ASN A O 1
ATOM 1636 N N . GLN A 1 211 ? -9.289 55.75 20.453 1 95.38 211 GLN A N 1
ATOM 1637 C CA . GLN A 1 211 ? -9.164 54.438 21.109 1 95.38 211 GLN A CA 1
ATOM 1638 C C . GLN A 1 211 ? -7.879 54.344 21.938 1 95.38 211 GLN A C 1
ATOM 1640 O O . GLN A 1 211 ? -6.945 55.125 21.719 1 95.38 211 GLN A O 1
ATOM 1645 N N . PRO A 1 212 ? -7.844 53.438 22.828 1 96.19 212 PRO A N 1
ATOM 1646 C CA . PRO A 1 212 ? -6.688 53.312 23.719 1 96.19 212 PRO A CA 1
ATOM 1647 C C . PRO A 1 212 ? -5.387 53.031 22.969 1 96.19 212 PRO A C 1
ATOM 1649 O O . PRO A 1 212 ? -4.316 53.469 23.422 1 96.19 212 PRO A O 1
ATOM 1652 N N . CYS A 1 213 ? -5.48 52.375 21.859 1 95.75 213 CYS A N 1
ATOM 1653 C CA . CYS A 1 213 ? -4.262 52.062 21.125 1 95.75 213 CYS A CA 1
ATOM 1654 C C . CYS A 1 213 ? -3.549 53.312 20.656 1 95.75 213 CYS A C 1
ATOM 1656 O O . CYS A 1 213 ? -2.359 53.281 20.344 1 95.75 213 CYS A O 1
ATOM 1658 N N . MET A 1 214 ? -4.254 54.438 20.562 1 94.5 214 MET A N 1
ATOM 1659 C CA . MET A 1 214 ? -3.637 55.688 20.188 1 94.5 214 MET A CA 1
ATOM 1660 C C . MET A 1 214 ? -2.523 56.094 21.156 1 94.5 214 MET A C 1
ATOM 1662 O O . MET A 1 214 ? -1.545 56.719 20.766 1 94.5 214 MET A O 1
ATOM 1666 N N . ASN A 1 215 ? -2.648 55.625 22.344 1 93.94 215 ASN A N 1
ATOM 1667 C CA . ASN A 1 215 ? -1.73 56.031 23.406 1 93.94 215 ASN A CA 1
ATOM 1668 C C . ASN A 1 215 ? -0.584 55.031 23.562 1 93.94 215 ASN A C 1
ATOM 1670 O O . ASN A 1 215 ? 0.308 55.25 24.391 1 93.94 215 ASN A O 1
ATOM 1674 N N . VAL A 1 216 ? -0.59 54 22.844 1 95.69 216 VAL A N 1
ATOM 1675 C CA . VAL A 1 216 ? 0.473 53 22.922 1 95.69 216 VAL A CA 1
ATOM 1676 C C . VAL A 1 216 ? 1.71 53.531 22.188 1 95.69 216 VAL A C 1
ATOM 1678 O O . VAL A 1 216 ? 1.629 53.906 21.016 1 95.69 216 VAL A O 1
ATOM 1681 N N . THR A 1 217 ? 2.846 53.531 22.844 1 93 217 THR A N 1
ATOM 1682 C CA . THR A 1 217 ? 4.086 54 22.234 1 93 217 THR A CA 1
ATOM 1683 C C . THR A 1 217 ? 4.652 52.938 21.297 1 93 217 THR A C 1
ATOM 1685 O O . THR A 1 217 ? 4.293 51.781 21.391 1 93 217 THR A O 1
ATOM 1688 N N . ALA A 1 218 ? 5.52 53.406 20.438 1 92.5 218 ALA A N 1
ATOM 1689 C CA . ALA A 1 218 ? 6.195 52.469 19.531 1 92.5 218 ALA A CA 1
ATOM 1690 C C . ALA A 1 218 ? 6.988 51.438 20.312 1 92.5 218 ALA A C 1
ATOM 1692 O O . ALA A 1 218 ? 7.027 50.25 19.922 1 92.5 218 ALA A O 1
ATOM 1693 N N . ALA A 1 219 ? 7.574 51.844 21.359 1 93.06 219 ALA A N 1
ATOM 1694 C CA . ALA A 1 219 ? 8.375 50.938 22.188 1 93.06 219 ALA A CA 1
ATOM 1695 C C . ALA A 1 219 ? 7.504 49.875 22.859 1 93.06 219 ALA A C 1
ATOM 1697 O O . ALA A 1 219 ? 7.859 48.688 22.875 1 93.06 219 ALA A O 1
ATOM 1698 N N . ASP A 1 220 ? 6.359 50.281 23.359 1 95.19 220 ASP A N 1
ATOM 1699 C CA . ASP A 1 220 ? 5.449 49.344 23.984 1 95.19 220 ASP A CA 1
ATOM 1700 C C . ASP A 1 220 ? 4.828 48.406 22.969 1 95.19 220 ASP A C 1
ATOM 1702 O O . ASP A 1 220 ? 4.617 47.219 23.25 1 95.19 220 ASP A O 1
ATOM 1706 N N . ALA A 1 221 ? 4.543 49.031 21.812 1 95.88 221 ALA A N 1
ATOM 1707 C CA . ALA A 1 221 ? 3.992 48.188 20.75 1 95.88 221 ALA A CA 1
ATOM 1708 C C . ALA A 1 221 ? 4.961 47.062 20.359 1 95.88 221 ALA A C 1
ATOM 1710 O O . ALA A 1 221 ? 4.559 45.906 20.234 1 95.88 221 ALA A O 1
ATOM 1711 N N . LEU A 1 222 ? 6.203 47.406 20.203 1 94.88 222 LEU A N 1
ATOM 1712 C CA . LEU A 1 222 ? 7.234 46.438 19.844 1 94.88 222 LEU A CA 1
ATOM 1713 C C . LEU A 1 222 ? 7.465 45.438 20.969 1 94.88 222 LEU A C 1
ATOM 1715 O O . LEU A 1 222 ? 7.738 44.25 20.719 1 94.88 222 LEU A O 1
ATOM 1719 N N . ARG A 1 223 ? 7.312 45.844 22.156 1 95.94 223 ARG A N 1
ATOM 1720 C CA . ARG A 1 223 ? 7.605 45.031 23.328 1 95.94 223 ARG A CA 1
ATOM 1721 C C . ARG A 1 223 ? 6.496 44 23.578 1 95.94 223 ARG A C 1
ATOM 1723 O O . ARG A 1 223 ? 6.766 42.875 23.984 1 95.94 223 ARG A O 1
ATOM 1730 N N . TYR A 1 224 ? 5.199 44.406 23.203 1 97.31 224 TYR A N 1
ATOM 1731 C CA . TYR A 1 224 ? 4.125 43.594 23.766 1 97.31 224 TYR A CA 1
ATOM 1732 C C . TYR A 1 224 ? 3.107 43.188 22.703 1 97.31 224 TYR A C 1
ATOM 1734 O O . TYR A 1 224 ? 2.312 42.281 22.891 1 97.31 224 TYR A O 1
ATOM 1742 N N . TYR A 1 225 ? 3.059 43.875 21.531 1 97.38 225 TYR A N 1
ATOM 1743 C CA . TYR A 1 225 ? 1.814 43.75 20.781 1 97.38 225 TYR A CA 1
ATOM 1744 C C . TYR A 1 225 ? 2.09 43.438 19.312 1 97.38 225 TYR A C 1
ATOM 1746 O O . TYR A 1 225 ? 1.559 42.469 18.766 1 97.38 225 TYR A O 1
ATOM 1754 N N . THR A 1 226 ? 2.965 44.094 18.594 1 95.06 226 THR A N 1
ATOM 1755 C CA . THR A 1 226 ? 2.975 44.156 17.125 1 95.06 226 THR A CA 1
ATOM 1756 C C . THR A 1 226 ? 3.773 42.969 16.562 1 95.06 226 THR A C 1
ATOM 1758 O O . THR A 1 226 ? 3.383 42.406 15.547 1 95.06 226 THR A O 1
ATOM 1761 N N . PRO A 1 227 ? 4.863 42.656 17.125 1 95 227 PRO A N 1
ATOM 1762 C CA . PRO A 1 227 ? 5.598 41.562 16.516 1 95 227 PRO A CA 1
ATOM 1763 C C . PRO A 1 227 ? 5.121 40.188 17 1 95 227 PRO A C 1
ATOM 1765 O O . PRO A 1 227 ? 5.941 39.344 17.328 1 95 227 PRO A O 1
ATOM 1768 N N . THR A 1 228 ? 3.857 40 17.031 1 96.19 228 THR A N 1
ATOM 1769 C CA . THR A 1 228 ? 3.273 38.75 17.516 1 96.19 228 THR A CA 1
ATOM 1770 C C . THR A 1 228 ? 2.809 37.875 16.344 1 96.19 228 THR A C 1
ATOM 1772 O O . THR A 1 228 ? 2.15 38.375 15.422 1 96.19 228 THR A O 1
ATOM 1775 N N . GLY A 1 229 ? 3.213 36.688 16.312 1 95.62 229 GLY A N 1
ATOM 1776 C CA . GLY A 1 229 ? 2.689 35.625 15.43 1 95.62 229 GLY A CA 1
ATOM 1777 C C . GLY A 1 229 ? 2.072 34.469 16.188 1 95.62 229 GLY A C 1
ATOM 1778 O O . GLY A 1 229 ? 2.201 34.375 17.406 1 95.62 229 GLY A O 1
ATOM 1779 N N . PRO A 1 230 ? 1.372 33.656 15.453 1 96.56 230 PRO A N 1
ATOM 1780 C CA . PRO A 1 230 ? 0.821 32.469 16.109 1 96.56 230 PRO A CA 1
ATOM 1781 C C . PRO A 1 230 ? 1.895 31.469 16.5 1 96.56 230 PRO A C 1
ATOM 1783 O O . PRO A 1 230 ? 2.961 31.422 15.875 1 96.56 230 PRO A O 1
ATOM 1786 N N . PRO A 1 231 ? 1.56 30.734 17.547 1 97.88 231 PRO A N 1
ATOM 1787 C CA . PRO A 1 231 ? 0.312 30.703 18.312 1 97.88 231 PRO A CA 1
ATOM 1788 C C . PRO A 1 231 ? 0.128 31.953 19.188 1 97.88 231 PRO A C 1
ATOM 1790 O O . PRO A 1 231 ? 1.101 32.469 19.734 1 97.88 231 PRO A O 1
ATOM 1793 N N . TYR A 1 232 ? -1.124 32.344 19.266 1 98.56 232 TYR A N 1
ATOM 1794 C CA . TYR A 1 232 ? -1.561 33.312 20.25 1 98.56 232 TYR A CA 1
ATOM 1795 C C . TYR A 1 232 ? -2.244 32.625 21.422 1 98.56 232 TYR A C 1
ATOM 1797 O O . TYR A 1 232 ? -3.303 32.031 21.266 1 98.56 232 TYR A O 1
ATOM 1805 N N . ILE A 1 233 ? -1.657 32.75 22.531 1 98.75 233 ILE A N 1
ATOM 1806 C CA . ILE A 1 233 ? -2.227 32.062 23.688 1 98.75 233 ILE A CA 1
ATOM 1807 C C . ILE A 1 233 ? -2.742 33.094 24.703 1 98.75 233 ILE A C 1
ATOM 1809 O O . ILE A 1 233 ? -1.962 33.844 25.266 1 98.75 233 ILE A O 1
ATOM 1813 N N . LEU A 1 234 ? -3.979 33.156 24.891 1 98.56 234 LEU A N 1
ATOM 1814 C CA . LEU A 1 234 ? -4.609 34.156 25.766 1 98.56 234 LEU A CA 1
ATOM 1815 C C . LEU A 1 234 ? -5.824 33.531 26.469 1 98.56 234 LEU A C 1
ATOM 1817 O O . LEU A 1 234 ? -6.273 32.469 26.109 1 98.56 234 LEU A O 1
ATOM 1821 N N . THR A 1 235 ? -6.328 34.188 27.438 1 98.44 235 THR A N 1
ATOM 1822 C CA . THR A 1 235 ? -7.508 33.688 28.156 1 98.44 235 THR A CA 1
ATOM 1823 C C . THR A 1 235 ? -8.766 33.875 27.297 1 98.44 235 THR A C 1
ATOM 1825 O O . THR A 1 235 ? -8.789 34.719 26.391 1 98.44 235 THR A O 1
ATOM 1828 N N . LYS A 1 236 ? -9.742 33.125 27.656 1 98.12 236 LYS A N 1
ATOM 1829 C CA . LYS A 1 236 ? -11.047 33.344 27.016 1 98.12 236 LYS A CA 1
ATOM 1830 C C . LYS A 1 236 ? -11.539 34.75 27.25 1 98.12 236 LYS A C 1
ATOM 1832 O O . LYS A 1 236 ? -12.086 35.375 26.344 1 98.12 236 LYS A O 1
ATOM 1837 N N . HIS A 1 237 ? -11.344 35.188 28.438 1 98.44 237 HIS A N 1
ATOM 1838 C CA . HIS A 1 237 ? -11.734 36.562 28.766 1 98.44 237 HIS A CA 1
ATOM 1839 C C . HIS A 1 237 ? -11.133 37.562 27.781 1 98.44 237 HIS A C 1
ATOM 1841 O O . HIS A 1 237 ? -11.844 38.406 27.234 1 98.44 237 HIS A O 1
ATOM 1847 N N . ASP A 1 238 ? -9.906 37.5 27.594 1 98.75 238 ASP A N 1
ATOM 1848 C CA . ASP A 1 238 ? -9.211 38.406 26.703 1 98.75 238 ASP A CA 1
ATOM 1849 C C . ASP A 1 238 ? -9.664 38.25 25.25 1 98.75 238 ASP A C 1
ATOM 1851 O O . ASP A 1 238 ? -9.812 39.219 24.516 1 98.75 238 ASP A O 1
ATOM 1855 N N . ALA A 1 239 ? -9.891 37 24.859 1 98.69 239 ALA A N 1
ATOM 1856 C CA . ALA A 1 239 ? -10.352 36.719 23.5 1 98.69 239 ALA A CA 1
ATOM 1857 C C . ALA A 1 239 ? -11.703 37.375 23.234 1 98.69 239 ALA A C 1
ATOM 1859 O O . ALA A 1 239 ? -11.922 37.969 22.188 1 98.69 239 ALA A O 1
ATOM 1860 N N . VAL A 1 240 ? -12.547 37.281 24.156 1 98.56 240 VAL A N 1
ATOM 1861 C CA . VAL A 1 240 ? -13.875 37.844 24.031 1 98.56 240 VAL A CA 1
ATOM 1862 C C . VAL A 1 240 ? -13.773 39.375 24.031 1 98.56 240 VAL A C 1
ATOM 1864 O O . VAL A 1 240 ? -14.469 40.031 23.266 1 98.56 240 VAL A O 1
ATOM 1867 N N . ALA A 1 241 ? -12.891 39.875 24.797 1 98.38 241 ALA A N 1
ATOM 1868 C CA . ALA A 1 241 ? -12.766 41.312 24.938 1 98.38 241 ALA A CA 1
ATOM 1869 C C . ALA A 1 241 ? -12.266 41.969 23.656 1 98.38 241 ALA A C 1
ATOM 1871 O O . ALA A 1 241 ? -12.719 43.062 23.281 1 98.38 241 ALA A O 1
ATOM 1872 N N . PHE A 1 242 ? -11.391 41.344 22.938 1 98.31 242 PHE A N 1
ATOM 1873 C CA . PHE A 1 242 ? -10.719 42.094 21.875 1 98.31 242 PHE A CA 1
ATOM 1874 C C . PHE A 1 242 ? -11.234 41.656 20.516 1 98.31 242 PHE A C 1
ATOM 1876 O O . PHE A 1 242 ? -10.922 42.281 19.5 1 98.31 242 PHE A O 1
ATOM 1883 N N . VAL A 1 243 ? -11.977 40.594 20.375 1 98.69 243 VAL A N 1
ATOM 1884 C CA . VAL A 1 243 ? -12.25 39.969 19.094 1 98.69 243 VAL A CA 1
ATOM 1885 C C . VAL A 1 243 ? -12.984 40.938 18.172 1 98.69 243 VAL A C 1
ATOM 1887 O O . VAL A 1 243 ? -12.766 40.938 16.969 1 98.69 243 VAL A O 1
ATOM 1890 N N . ASP A 1 244 ? -13.867 41.719 18.688 1 98.56 244 ASP A N 1
ATOM 1891 C CA . ASP A 1 244 ? -14.57 42.688 17.844 1 98.56 244 ASP A CA 1
ATOM 1892 C C . ASP A 1 244 ? -13.602 43.688 17.234 1 98.56 244 ASP A C 1
ATOM 1894 O O . ASP A 1 244 ? -13.719 44.031 16.047 1 98.56 244 ASP A O 1
ATOM 1898 N N . ASP A 1 245 ? -12.703 44.156 18.047 1 98.38 245 ASP A N 1
ATOM 1899 C CA . ASP A 1 245 ? -11.695 45.094 17.531 1 98.38 245 ASP A CA 1
ATOM 1900 C C . ASP A 1 245 ? -10.758 44.375 16.547 1 98.38 245 ASP A C 1
ATOM 1902 O O . ASP A 1 245 ? -10.312 45 15.562 1 98.38 245 ASP A O 1
ATOM 1906 N N . TYR A 1 246 ? -10.414 43.188 16.844 1 98.5 246 TYR A N 1
ATOM 1907 C CA . TYR A 1 246 ? -9.633 42.375 15.906 1 98.5 246 TYR A CA 1
ATOM 1908 C C . TYR A 1 246 ? -10.297 42.344 14.539 1 98.5 246 TYR A C 1
ATOM 1910 O O . TYR A 1 246 ? -9.656 42.594 13.516 1 98.5 246 TYR A O 1
ATOM 1918 N N . CYS A 1 247 ? -11.562 42.094 14.5 1 98.56 247 CYS A N 1
ATOM 1919 C CA . CYS A 1 247 ? -12.344 42.125 13.266 1 98.56 247 CYS A CA 1
ATOM 1920 C C . CYS A 1 247 ? -12.328 43.5 12.625 1 98.56 247 CYS A C 1
ATOM 1922 O O . CYS A 1 247 ? -12.008 43.625 11.445 1 98.56 247 CYS A O 1
ATOM 1924 N N . ASN A 1 248 ? -12.594 44.406 13.406 1 97.31 248 ASN A N 1
ATOM 1925 C CA . ASN A 1 248 ? -12.703 45.781 12.898 1 97.31 248 ASN A CA 1
ATOM 1926 C C . ASN A 1 248 ? -11.383 46.281 12.336 1 97.31 248 ASN A C 1
ATOM 1928 O O . ASN A 1 248 ? -11.344 46.875 11.258 1 97.31 248 ASN A O 1
ATOM 1932 N N . PHE A 1 249 ? -10.328 46.062 13.062 1 97.5 249 PHE A N 1
ATOM 1933 C CA . PHE A 1 249 ? -9.016 46.5 12.594 1 97.5 249 PHE A CA 1
ATOM 1934 C C . PHE A 1 249 ? -8.625 45.781 11.312 1 97.5 249 PHE A C 1
ATOM 1936 O O . PHE A 1 249 ? -7.926 46.344 10.469 1 97.5 249 PHE A O 1
ATOM 1943 N N . THR A 1 250 ? -9.039 44.531 11.133 1 97.75 250 THR A N 1
ATOM 1944 C CA . THR A 1 250 ? -8.781 43.812 9.891 1 97.75 250 THR A CA 1
ATOM 1945 C C . THR A 1 250 ? -9.484 44.5 8.719 1 97.75 250 THR A C 1
ATOM 1947 O O . THR A 1 250 ? -8.875 44.75 7.672 1 97.75 250 THR A O 1
ATOM 1950 N N . VAL A 1 251 ? -10.75 44.844 8.961 1 97.25 251 VAL A N 1
ATOM 1951 C CA . VAL A 1 251 ? -11.539 45.469 7.914 1 97.25 251 VAL A CA 1
ATOM 1952 C C . VAL A 1 251 ? -10.93 46.844 7.578 1 97.25 251 VAL A C 1
ATOM 1954 O O . VAL A 1 251 ? -10.672 47.156 6.41 1 97.25 251 VAL A O 1
ATOM 1957 N N . GLU A 1 252 ? -10.633 47.594 8.602 1 95.44 252 GLU A N 1
ATOM 1958 C CA . GLU A 1 252 ? -10.094 48.938 8.391 1 95.44 252 GLU A CA 1
ATOM 1959 C C . GLU A 1 252 ? -8.688 48.875 7.789 1 95.44 252 GLU A C 1
ATOM 1961 O O . GLU A 1 252 ? -8.344 49.719 6.941 1 95.44 252 GLU A O 1
ATOM 1966 N N . GLY A 1 253 ? -7.914 47.969 8.258 1 95.44 253 GLY A N 1
ATOM 1967 C CA . GLY A 1 253 ? -6.59 47.781 7.684 1 95.44 253 GLY A CA 1
ATOM 1968 C C . GLY A 1 253 ? -6.621 47.406 6.207 1 95.44 253 GLY A C 1
ATOM 1969 O O . GLY A 1 253 ? -5.812 47.906 5.426 1 95.44 253 GLY A O 1
ATOM 1970 N N . ARG A 1 254 ? -7.543 46.625 5.832 1 95.94 254 ARG A N 1
ATOM 1971 C CA . ARG A 1 254 ? -7.656 46.188 4.441 1 95.94 254 ARG A CA 1
ATOM 1972 C C . ARG A 1 254 ? -8.133 47.312 3.551 1 95.94 254 ARG A C 1
ATOM 1974 O O . ARG A 1 254 ? -7.789 47.375 2.367 1 95.94 254 ARG A O 1
ATOM 1981 N N . LYS A 1 255 ? -8.828 48.25 4.113 1 93.31 255 LYS A N 1
ATOM 1982 C CA . LYS A 1 255 ? -9.188 49.438 3.359 1 93.31 255 LYS A CA 1
ATOM 1983 C C . LYS A 1 255 ? -7.949 50.25 3.023 1 93.31 255 LYS A C 1
ATOM 1985 O O . LYS A 1 255 ? -7.859 50.844 1.939 1 93.31 255 LYS A O 1
ATOM 1990 N N . MET A 1 256 ? -7.086 50.188 3.926 1 91.12 256 MET A N 1
ATOM 1991 C CA . MET A 1 256 ? -5.875 51 3.775 1 91.12 256 MET A CA 1
ATOM 1992 C C . MET A 1 256 ? -4.836 50.25 2.932 1 91.12 256 MET A C 1
ATOM 1994 O O . MET A 1 256 ? -4.102 50.875 2.164 1 91.12 256 MET A O 1
ATOM 1998 N N . TYR A 1 257 ? -4.809 48.969 3.072 1 91.38 257 TYR A N 1
ATOM 1999 C CA . TYR A 1 257 ? -3.832 48.156 2.369 1 91.38 257 TYR A CA 1
ATOM 2000 C C . TYR A 1 257 ? -4.52 47.031 1.586 1 91.38 257 TYR A C 1
ATOM 2002 O O . TYR A 1 257 ? -4.387 45.844 1.923 1 91.38 257 TYR A O 1
ATOM 2010 N N . LYS A 1 258 ? -5.051 47.312 0.481 1 89.06 258 LYS A N 1
ATOM 2011 C CA . LYS A 1 258 ? -5.949 46.438 -0.261 1 89.06 258 LYS A CA 1
ATOM 2012 C C . LYS A 1 258 ? -5.207 45.219 -0.797 1 89.06 258 LYS A C 1
ATOM 2014 O O . LYS A 1 258 ? -5.781 44.125 -0.907 1 89.06 258 LYS A O 1
ATOM 2019 N N . ASP A 1 259 ? -3.963 45.312 -1.016 1 91.19 259 ASP A N 1
ATOM 2020 C CA . ASP A 1 259 ? -3.258 44.188 -1.667 1 91.19 259 ASP A CA 1
ATOM 2021 C C . ASP A 1 259 ? -2.338 43.469 -0.685 1 91.19 259 ASP A C 1
ATOM 2023 O O . ASP A 1 259 ? -1.675 42.5 -1.047 1 91.19 259 ASP A O 1
ATOM 2027 N N . ALA A 1 260 ? -2.467 43.906 0.566 1 91.94 260 ALA A N 1
ATOM 2028 C CA . ALA A 1 260 ? -1.552 43.312 1.545 1 91.94 260 ALA A CA 1
ATOM 2029 C C . ALA A 1 260 ? -2.16 42.062 2.193 1 91.94 260 ALA A C 1
ATOM 2031 O O . ALA A 1 260 ? -3.309 42.094 2.645 1 91.94 260 ALA A O 1
ATOM 2032 N N . TRP A 1 261 ? -1.408 41.031 2.252 1 93 261 TRP A N 1
ATOM 2033 C CA . TRP A 1 261 ? -1.872 39.75 2.748 1 93 261 TRP A CA 1
ATOM 2034 C C . TRP A 1 261 ? -1.822 39.688 4.27 1 93 261 TRP A C 1
ATOM 2036 O O . TRP A 1 261 ? -2.691 39.094 4.906 1 93 261 TRP A O 1
ATOM 2046 N N . MET A 1 262 ? -0.903 40.344 4.949 1 94.06 262 MET A N 1
ATOM 2047 C CA . MET A 1 262 ? -0.629 40.156 6.371 1 94.06 262 MET A CA 1
ATOM 2048 C C . MET A 1 262 ? -1.426 41.125 7.219 1 94.06 262 MET A C 1
ATOM 2050 O O . MET A 1 262 ? -1.15 41.312 8.406 1 94.06 262 MET A O 1
ATOM 2054 N N . VAL A 1 263 ? -2.406 41.781 6.676 1 95.81 263 VAL A N 1
ATOM 2055 C CA . VAL A 1 263 ? -3.176 42.812 7.359 1 95.81 263 VAL A CA 1
ATOM 2056 C C . VAL A 1 263 ? -3.814 42.219 8.617 1 95.81 263 VAL A C 1
ATOM 2058 O O . VAL A 1 263 ? -3.811 42.875 9.672 1 95.81 263 VAL A O 1
ATOM 2061 N N . GLU A 1 264 ? -4.332 41.062 8.453 1 97.19 264 GLU A N 1
ATOM 2062 C CA . GLU A 1 264 ? -4.996 40.406 9.578 1 97.19 264 GLU A CA 1
ATOM 2063 C C . GLU A 1 264 ? -4.047 40.25 10.758 1 97.19 264 GLU A C 1
ATOM 2065 O O . GLU A 1 264 ? -4.441 40.406 11.914 1 97.19 264 GLU A O 1
ATOM 2070 N N . MET A 1 265 ? -2.857 40 10.523 1 96.75 265 MET A N 1
ATOM 2071 C CA . MET A 1 265 ? -1.881 39.812 11.594 1 96.75 265 MET A CA 1
ATOM 2072 C C . MET A 1 265 ? -1.547 41.125 12.266 1 96.75 265 MET A C 1
ATOM 2074 O O . MET A 1 265 ? -1.373 41.188 13.484 1 96.75 265 MET A O 1
ATOM 2078 N N . TYR A 1 266 ? -1.467 42.156 11.492 1 95.5 266 TYR A N 1
ATOM 2079 C CA . TYR A 1 266 ? -1.295 43.469 12.047 1 95.5 266 TYR A CA 1
ATOM 2080 C C . TYR A 1 266 ? -2.496 43.875 12.898 1 95.5 266 TYR A C 1
ATOM 2082 O O . TYR A 1 266 ? -2.34 44.5 13.953 1 95.5 266 TYR A O 1
ATOM 2090 N N . ALA A 1 267 ? -3.629 43.531 12.414 1 97.25 267 ALA A N 1
ATOM 2091 C CA . ALA A 1 267 ? -4.867 43.844 13.125 1 97.25 267 ALA A CA 1
ATOM 2092 C C . ALA A 1 267 ? -4.902 43.156 14.492 1 97.25 267 ALA A C 1
ATOM 2094 O O . ALA A 1 267 ? -5.395 43.719 15.469 1 97.25 267 ALA A O 1
ATOM 2095 N N . TYR A 1 268 ? -4.395 42 14.562 1 98.06 268 TYR A N 1
ATOM 2096 C CA . TYR A 1 268 ? -4.316 41.312 15.844 1 98.06 268 TYR A CA 1
ATOM 2097 C C . TYR A 1 268 ? -3.527 42.125 16.859 1 98.06 268 TYR A C 1
ATOM 2099 O O . TYR A 1 268 ? -3.99 42.344 17.984 1 98.06 268 TYR A O 1
ATOM 2107 N N . GLY A 1 269 ? -2.307 42.5 16.453 1 97.06 269 GLY A N 1
ATOM 2108 C CA . GLY A 1 269 ? -1.477 43.312 17.328 1 97.06 269 GLY A CA 1
ATOM 2109 C C . GLY A 1 269 ? -2.143 44.594 17.75 1 97.06 269 GLY A C 1
ATOM 2110 O O . GLY A 1 269 ? -2.049 45 18.922 1 97.06 269 GLY A O 1
ATOM 2111 N N . ALA A 1 270 ? -2.857 45.219 16.859 1 96.75 270 ALA A N 1
ATOM 2112 C CA . ALA A 1 270 ? -3.555 46.469 17.156 1 96.75 270 ALA A CA 1
ATOM 2113 C C . ALA A 1 270 ? -4.691 46.219 18.156 1 96.75 270 ALA A C 1
ATOM 2115 O O . ALA A 1 270 ? -4.902 47.031 19.062 1 96.75 270 ALA A O 1
ATOM 2116 N N . ALA A 1 271 ? -5.375 45.156 17.938 1 98.31 271 ALA A N 1
ATOM 2117 C CA . ALA A 1 271 ? -6.473 44.844 18.844 1 98.31 271 ALA A CA 1
ATOM 2118 C C . ALA A 1 271 ? -5.953 44.562 20.25 1 98.31 271 ALA A C 1
ATOM 2120 O O . ALA A 1 271 ? -6.531 45 21.234 1 98.31 271 ALA A O 1
ATOM 2121 N N . ALA A 1 272 ? -4.906 43.781 20.297 1 98.5 272 ALA A N 1
ATOM 2122 C CA . ALA A 1 272 ? -4.293 43.5 21.594 1 98.5 272 ALA A CA 1
ATOM 2123 C C . ALA A 1 272 ? -3.85 44.781 22.297 1 98.5 272 ALA A C 1
ATOM 2125 O O . ALA A 1 272 ? -4.074 44.969 23.484 1 98.5 272 ALA A O 1
ATOM 2126 N N . ALA A 1 273 ? -3.24 45.656 21.578 1 97.88 273 ALA A N 1
ATOM 2127 C CA . ALA A 1 273 ? -2.793 46.938 22.109 1 97.88 273 ALA A CA 1
ATOM 2128 C C . ALA A 1 273 ? -3.975 47.75 22.609 1 97.88 273 ALA A C 1
ATOM 2130 O O . ALA A 1 273 ? -3.889 48.406 23.672 1 97.88 273 ALA A O 1
ATOM 2131 N N . ASN A 1 274 ? -5 47.75 21.859 1 98.06 274 ASN A N 1
ATOM 2132 C CA . ASN A 1 274 ? -6.188 48.531 22.203 1 98.06 274 ASN A CA 1
ATOM 2133 C C . ASN A 1 274 ? -6.789 48.062 23.531 1 98.06 274 ASN A C 1
ATOM 2135 O O . ASN A 1 274 ? -7.398 48.844 24.25 1 98.06 274 ASN A O 1
ATOM 2139 N N . HIS A 1 275 ? -6.594 46.844 23.859 1 98.44 275 HIS A N 1
ATOM 2140 C CA . HIS A 1 275 ? -7.211 46.281 25.062 1 98.44 275 HIS A CA 1
ATOM 2141 C C . HIS A 1 275 ? -6.18 46.062 26.156 1 98.44 275 HIS A C 1
ATOM 2143 O O . HIS A 1 275 ? -6.5 45.5 27.203 1 98.44 275 HIS A O 1
ATOM 2149 N N . GLY A 1 276 ? -4.973 46.375 25.875 1 98 276 GLY A N 1
ATOM 2150 C CA . GLY A 1 276 ? -3.916 46.281 26.859 1 98 276 GLY A CA 1
ATOM 2151 C C . GLY A 1 276 ? -3.547 44.844 27.188 1 98 276 GLY A C 1
ATOM 2152 O O . GLY A 1 276 ? -3.213 44.531 28.328 1 98 276 GLY A O 1
ATOM 2153 N N . ILE A 1 277 ? -3.682 43.938 26.25 1 98.62 277 ILE A N 1
ATOM 2154 C CA . ILE A 1 277 ? -3.299 42.531 26.453 1 98.62 277 ILE A CA 1
ATOM 2155 C C . ILE A 1 277 ? -1.828 42.344 26.078 1 98.62 277 ILE A C 1
ATOM 2157 O O . ILE A 1 277 ? -1.492 42.156 24.906 1 98.62 277 ILE A O 1
ATOM 2161 N N . LYS A 1 278 ? -1.02 42.344 27.031 1 98.31 278 LYS A N 1
ATOM 2162 C CA . LYS A 1 278 ? 0.425 42.281 26.828 1 98.31 278 LYS A CA 1
ATOM 2163 C C . LYS A 1 278 ? 0.883 40.844 26.578 1 98.31 278 LYS A C 1
ATOM 2165 O O . LYS A 1 278 ? 0.513 39.938 27.312 1 98.31 278 LYS A O 1
ATOM 2170 N N . HIS A 1 279 ? 1.682 40.75 25.562 1 98.25 279 HIS A N 1
ATOM 2171 C CA . HIS A 1 279 ? 2.188 39.438 25.203 1 98.25 279 HIS A CA 1
ATOM 2172 C C . HIS A 1 279 ? 3.627 39.25 25.672 1 98.25 279 HIS A C 1
ATOM 2174 O O . HIS A 1 279 ? 4.438 40.156 25.578 1 98.25 279 HIS A O 1
ATOM 2180 N N . THR A 1 280 ? 3.844 38.094 26.297 1 98.31 280 THR A N 1
ATOM 2181 C CA . THR A 1 280 ? 5.207 37.562 26.297 1 98.31 280 THR A CA 1
ATOM 2182 C C . THR A 1 280 ? 5.555 36.969 24.938 1 98.31 280 THR A C 1
ATOM 2184 O O . THR A 1 280 ? 5.004 35.938 24.547 1 98.31 280 THR A O 1
ATOM 2187 N N . ILE A 1 281 ? 6.434 37.562 24.219 1 97.12 281 ILE A N 1
ATOM 2188 C CA . ILE A 1 281 ? 6.762 37.188 22.844 1 97.12 281 ILE A CA 1
ATOM 2189 C C . ILE A 1 281 ? 8 36.312 22.844 1 97.12 281 ILE A C 1
ATOM 2191 O O . ILE A 1 281 ? 9.109 36.75 23.141 1 97.12 281 ILE A O 1
ATOM 2195 N N . LEU A 1 282 ? 7.754 35.062 22.5 1 97.25 282 LEU A N 1
ATOM 2196 C CA . LEU A 1 282 ? 8.789 34.031 22.641 1 97.25 282 LEU A CA 1
ATOM 2197 C C . LEU A 1 282 ? 9.289 33.594 21.281 1 97.25 282 LEU A C 1
ATOM 2199 O O . LEU A 1 282 ? 8.516 33.469 20.328 1 97.25 282 LEU A O 1
ATOM 2203 N N . THR A 1 283 ? 10.547 33.188 21.234 1 96.19 283 THR A N 1
ATOM 2204 C CA . THR A 1 283 ? 11.172 32.719 20.016 1 96.19 283 THR A CA 1
ATOM 2205 C C . THR A 1 283 ? 10.867 31.25 19.781 1 96.19 283 THR A C 1
ATOM 2207 O O . THR A 1 283 ? 11.109 30.719 18.688 1 96.19 283 THR A O 1
ATOM 2210 N N . MET A 1 284 ? 10.219 30.578 20.703 1 95.75 284 MET A N 1
ATOM 2211 C CA . MET A 1 284 ? 10.117 29.125 20.609 1 95.75 284 MET A CA 1
ATOM 2212 C C . MET A 1 284 ? 8.664 28.688 20.578 1 95.75 284 MET A C 1
ATOM 2214 O O . MET A 1 284 ? 8.375 27.484 20.531 1 95.75 284 MET A O 1
ATOM 2218 N N . ALA A 1 285 ? 7.723 29.641 20.547 1 96.38 285 ALA A N 1
ATOM 2219 C CA . ALA A 1 285 ? 6.312 29.266 20.609 1 96.38 285 ALA A CA 1
ATOM 2220 C C . ALA A 1 285 ? 5.859 28.609 19.312 1 96.38 285 ALA A C 1
ATOM 2222 O O . ALA A 1 285 ? 5.016 27.719 19.312 1 96.38 285 ALA A O 1
ATOM 2223 N N . GLY A 1 286 ? 6.387 29.078 18.234 1 94.81 286 GLY A N 1
ATOM 2224 C CA . GLY A 1 286 ? 6.016 28.578 16.922 1 94.81 286 GLY A CA 1
ATOM 2225 C C . GLY A 1 286 ? 7.035 28.906 15.852 1 94.81 286 GLY A C 1
ATOM 2226 O O . GLY A 1 286 ? 6.883 29.891 15.133 1 94.81 286 GLY A O 1
ATOM 2227 N N . VAL A 1 287 ? 7.988 28.047 15.648 1 92.5 287 VAL A N 1
ATOM 2228 C CA . VAL A 1 287 ? 9.031 28.344 14.664 1 92.5 287 VAL A CA 1
ATOM 2229 C C . VAL A 1 287 ? 8.477 28.141 13.258 1 92.5 287 VAL A C 1
ATOM 2231 O O . VAL A 1 287 ? 7.602 27.297 13.039 1 92.5 287 VAL A O 1
ATOM 2234 N N . THR A 1 288 ? 9.047 28.953 12.352 1 93.12 288 THR A N 1
ATOM 2235 C CA . THR A 1 288 ? 8.516 28.969 10.992 1 93.12 288 THR A CA 1
ATOM 2236 C C . THR A 1 288 ? 9.648 28.875 9.969 1 93.12 288 THR A C 1
ATOM 2238 O O . THR A 1 288 ? 9.734 27.922 9.203 1 93.12 288 THR A O 1
ATOM 2241 N N . GLY A 1 289 ? 10.523 29.906 10.016 1 88.81 289 GLY A N 1
ATOM 2242 C CA . GLY A 1 289 ? 11.586 29.984 9.023 1 88.81 289 GLY A CA 1
ATOM 2243 C C . GLY A 1 289 ? 12.953 29.641 9.586 1 88.81 289 GLY A C 1
ATOM 2244 O O . GLY A 1 289 ? 13.484 30.375 10.43 1 88.81 289 GLY A O 1
ATOM 2245 N N . PRO A 1 290 ? 13.656 28.562 9.156 1 83.88 290 PRO A N 1
ATOM 2246 C CA . PRO A 1 290 ? 14.938 28.109 9.719 1 83.88 290 PRO A CA 1
ATOM 2247 C C . PRO A 1 290 ? 16.016 29.188 9.664 1 83.88 290 PRO A C 1
ATOM 2249 O O . PRO A 1 290 ? 16.984 29.141 10.43 1 83.88 290 PRO A O 1
ATOM 2252 N N . VAL A 1 291 ? 15.812 30.328 8.867 1 76.19 291 VAL A N 1
ATOM 2253 C CA . VAL A 1 291 ? 16.859 31.328 8.781 1 76.19 291 VAL A CA 1
ATOM 2254 C C . VAL A 1 291 ? 16.297 32.688 9.203 1 76.19 291 VAL A C 1
ATOM 2256 O O . VAL A 1 291 ? 16.938 33.719 8.977 1 76.19 291 VAL A O 1
ATOM 2259 N N . THR A 1 292 ? 15.297 32.594 9.891 1 80.25 292 THR A N 1
ATOM 2260 C CA . THR A 1 292 ? 14.656 33.844 10.273 1 80.25 292 THR A CA 1
ATOM 2261 C C . THR A 1 292 ? 15.133 34.312 11.648 1 80.25 292 THR A C 1
ATOM 2263 O O . THR A 1 292 ? 15.141 33.531 12.602 1 80.25 292 THR A O 1
ATOM 2266 N N . VAL A 1 293 ? 15.531 35.469 11.688 1 74.25 293 VAL A N 1
ATOM 2267 C CA . VAL A 1 293 ? 15.945 36.062 12.953 1 74.25 293 VAL A CA 1
ATOM 2268 C C . VAL A 1 293 ? 14.781 36.062 13.938 1 74.25 293 VAL A C 1
ATOM 2270 O O . VAL A 1 293 ? 13.641 36.375 13.555 1 74.25 293 VAL A O 1
ATOM 2273 N N . GLY A 1 294 ? 15.047 35.688 15.18 1 75.19 294 GLY A N 1
ATOM 2274 C CA . GLY A 1 294 ? 14 35.75 16.188 1 75.19 294 GLY A CA 1
ATOM 2275 C C . GLY A 1 294 ? 13.344 34.375 16.406 1 75.19 294 GLY A C 1
ATOM 2276 O O . GLY A 1 294 ? 12.461 34.25 17.266 1 75.19 294 GLY A O 1
ATOM 2277 N N . GLU A 1 295 ? 13.742 33.5 15.672 1 89.31 295 GLU A N 1
ATOM 2278 C CA . GLU A 1 295 ? 13.133 32.188 15.867 1 89.31 295 GLU A CA 1
ATOM 2279 C C . GLU A 1 295 ? 14.133 31.172 16.438 1 89.31 295 GLU A C 1
ATOM 2281 O O . GLU A 1 295 ? 15.305 31.172 16.047 1 89.31 295 GLU A O 1
ATOM 2286 N N . PHE A 1 296 ? 13.648 30.328 17.297 1 92.06 296 PHE A N 1
ATOM 2287 C CA . PHE A 1 296 ? 14.484 29.375 18.016 1 92.06 296 PHE A CA 1
ATOM 2288 C C . PHE A 1 296 ? 14.773 28.156 17.172 1 92.06 296 PHE A C 1
ATOM 2290 O O . PHE A 1 296 ? 14.156 27.094 17.359 1 92.06 296 PHE A O 1
ATOM 2297 N N . TRP A 1 297 ? 15.781 28.219 16.312 1 89.19 297 TRP A N 1
ATOM 2298 C CA . TRP A 1 297 ? 16.188 27.078 15.492 1 89.19 297 TRP A CA 1
ATOM 2299 C C . TRP A 1 297 ? 17.469 26.469 16.016 1 89.19 297 TRP A C 1
ATOM 2301 O O . TRP A 1 297 ? 17.859 25.375 15.586 1 89.19 297 TRP A O 1
ATOM 2311 N N . SER A 1 298 ? 18.047 27.094 17 1 83.12 298 SER A N 1
ATOM 2312 C CA . SER A 1 298 ? 19.281 26.578 17.594 1 83.12 298 SER A CA 1
ATOM 2313 C C . SER A 1 298 ? 19 25.328 18.422 1 83.12 298 SER A C 1
ATOM 2315 O O . SER A 1 298 ? 19.938 24.734 18.969 1 83.12 298 SER A O 1
ATOM 2317 N N . PHE A 1 299 ? 17.797 24.984 18.359 1 83.31 299 PHE A N 1
ATOM 2318 C CA . PHE A 1 299 ? 17.453 23.781 19.109 1 83.31 299 PHE A CA 1
ATOM 2319 C C . PHE A 1 299 ? 18.031 22.547 18.438 1 83.31 299 PHE A C 1
ATOM 2321 O O . PHE A 1 299 ? 18.125 21.469 19.047 1 83.31 299 PHE A O 1
ATOM 2328 N N . LEU A 1 300 ? 18.344 22.625 17.203 1 83.94 300 LEU A N 1
ATOM 2329 C CA . LEU A 1 300 ? 18.922 21.5 16.5 1 83.94 300 LEU A CA 1
ATOM 2330 C C . LEU A 1 300 ? 20.406 21.359 16.828 1 83.94 300 LEU A C 1
ATOM 2332 O O . LEU A 1 300 ? 21.188 22.281 16.578 1 83.94 300 LEU A O 1
ATOM 2336 N N . ASP A 1 301 ? 20.672 20.312 17.562 1 76.38 301 ASP A N 1
ATOM 2337 C CA . ASP A 1 301 ? 22.031 20.031 18 1 76.38 301 ASP A CA 1
ATOM 2338 C C . ASP A 1 301 ? 22.891 19.547 16.844 1 76.38 301 ASP A C 1
ATOM 2340 O O . ASP A 1 301 ? 22.391 18.953 15.891 1 76.38 301 ASP A O 1
ATOM 2344 N N . ALA A 1 302 ? 24.125 19.781 17.078 1 73.62 302 ALA A N 1
ATOM 2345 C CA . ALA A 1 302 ? 25.062 19.344 16.062 1 73.62 302 ALA A CA 1
ATOM 2346 C C . ALA A 1 302 ? 25.141 17.812 15.992 1 73.62 302 ALA A C 1
ATOM 2348 O O . ALA A 1 302 ? 25.469 17.25 14.953 1 73.62 302 ALA A O 1
ATOM 2349 N N . ASP A 1 303 ? 24.656 17.219 17.016 1 81.75 303 ASP A N 1
ATOM 2350 C CA . ASP A 1 303 ? 24.812 15.773 17.078 1 81.75 303 ASP A CA 1
ATOM 2351 C C . ASP A 1 303 ? 23.5 15.062 16.75 1 81.75 303 ASP A C 1
ATOM 2353 O O . ASP A 1 303 ? 23.375 13.852 16.938 1 81.75 303 ASP A O 1
ATOM 2357 N N . LEU A 1 304 ? 22.594 15.844 16.25 1 89.31 304 LEU A N 1
ATOM 2358 C CA . LEU A 1 304 ? 21.312 15.227 15.922 1 89.31 304 LEU A CA 1
ATOM 2359 C C . LEU A 1 304 ? 21.469 14.203 14.805 1 89.31 304 LEU A C 1
ATOM 2361 O O . LEU A 1 304 ? 22.188 14.445 13.828 1 89.31 304 LEU A O 1
ATOM 2365 N N . ALA A 1 305 ? 20.781 13.109 15.016 1 91.81 305 ALA A N 1
ATOM 2366 C CA . ALA A 1 305 ? 20.797 12.078 13.977 1 91.81 305 ALA A CA 1
ATOM 2367 C C . ALA A 1 305 ? 20.203 12.602 12.672 1 91.81 305 ALA A C 1
ATOM 2369 O O . ALA A 1 305 ? 19.344 13.484 12.688 1 91.81 305 ALA A O 1
ATOM 2370 N N . ASN A 1 306 ? 20.672 12.086 11.555 1 92.56 306 ASN A N 1
ATOM 2371 C CA . ASN A 1 306 ? 20.172 12.438 10.227 1 92.56 306 ASN A CA 1
ATOM 2372 C C . ASN A 1 306 ? 18.656 12.195 10.109 1 92.56 306 ASN A C 1
ATOM 2374 O O . ASN A 1 306 ? 18.219 11.047 10.148 1 92.56 306 ASN A O 1
ATOM 2378 N N . PRO A 1 307 ? 17.875 13.258 9.961 1 94.56 307 PRO A N 1
ATOM 2379 C CA . PRO A 1 307 ? 16.422 13.109 9.961 1 94.56 307 PRO A CA 1
ATOM 2380 C C . PRO A 1 307 ? 15.891 12.484 8.672 1 94.56 307 PRO A C 1
ATOM 2382 O O . PRO A 1 307 ? 14.727 12.094 8.609 1 94.56 307 PRO A O 1
ATOM 2385 N N . CYS A 1 308 ? 16.734 12.375 7.629 1 93.44 308 CYS A N 1
ATOM 2386 C CA . CYS A 1 308 ? 16.266 11.898 6.332 1 93.44 308 CYS A CA 1
ATOM 2387 C C . CYS A 1 308 ? 16.578 10.422 6.145 1 93.44 308 CYS A C 1
ATOM 2389 O O . CYS A 1 308 ? 16.234 9.828 5.125 1 93.44 308 CYS A O 1
ATOM 2391 N N . LYS A 1 309 ? 17.203 9.82 7.094 1 93.38 309 LYS A N 1
ATOM 2392 C CA . LYS A 1 309 ? 17.656 8.438 6.938 1 93.38 309 LYS A CA 1
ATOM 2393 C C . LYS A 1 309 ? 16.516 7.453 7.109 1 93.38 309 LYS A C 1
ATOM 2395 O O . LYS A 1 309 ? 16.312 6.57 6.273 1 93.38 309 LYS A O 1
ATOM 2400 N N . ASP A 1 310 ? 15.781 7.578 8.203 1 93.75 310 ASP A N 1
ATOM 2401 C CA . ASP A 1 310 ? 14.602 6.746 8.422 1 93.75 310 ASP A CA 1
ATOM 2402 C C . ASP A 1 310 ? 13.391 7.309 7.688 1 93.75 310 ASP A C 1
ATOM 2404 O O . ASP A 1 310 ? 13.023 8.469 7.879 1 93.75 310 ASP A O 1
ATOM 2408 N N . PRO A 1 311 ? 12.781 6.512 6.887 1 92.81 311 PRO A N 1
ATOM 2409 C CA . PRO A 1 311 ? 11.68 7.055 6.086 1 92.81 311 PRO A CA 1
ATOM 2410 C C . PRO A 1 311 ? 10.398 7.246 6.895 1 92.81 311 PRO A C 1
ATOM 2412 O O . PRO A 1 311 ? 9.461 7.895 6.426 1 92.81 311 PRO A O 1
ATOM 2415 N N . ILE A 1 312 ? 10.336 6.719 8.07 1 93.44 312 ILE A N 1
ATOM 2416 C CA . ILE A 1 312 ? 9.062 6.695 8.781 1 93.44 312 ILE A CA 1
ATOM 2417 C C . ILE A 1 312 ? 9.156 7.547 10.047 1 93.44 312 ILE A C 1
ATOM 2419 O O . ILE A 1 312 ? 8.391 8.492 10.227 1 93.44 312 ILE A O 1
ATOM 2423 N N . ASP A 1 313 ? 10.172 7.367 10.828 1 93.44 313 ASP A N 1
ATOM 2424 C CA . ASP A 1 313 ? 10.242 7.988 12.148 1 93.44 313 ASP A CA 1
ATOM 2425 C C . ASP A 1 313 ? 10.93 9.352 12.078 1 93.44 313 ASP A C 1
ATOM 2427 O O . ASP A 1 313 ? 12.031 9.469 11.539 1 93.44 313 ASP A O 1
ATOM 2431 N N . SER A 1 314 ? 10.289 10.281 12.625 1 95 314 SER A N 1
ATOM 2432 C CA . SER A 1 314 ? 10.898 11.609 12.727 1 95 314 SER A CA 1
ATOM 2433 C C . SER A 1 314 ? 11.953 11.641 13.828 1 95 314 SER A C 1
ATOM 2435 O O . SER A 1 314 ? 11.883 10.883 14.797 1 95 314 SER A O 1
ATOM 2437 N N . VAL A 1 315 ? 12.898 12.547 13.617 1 94.12 315 VAL A N 1
ATOM 2438 C CA . VAL A 1 315 ? 13.969 12.75 14.594 1 94.12 315 VAL A CA 1
ATOM 2439 C C . VAL A 1 315 ? 13.789 14.094 15.281 1 94.12 315 VAL A C 1
ATOM 2441 O O . VAL A 1 315 ? 13.797 15.141 14.633 1 94.12 315 VAL A O 1
ATOM 2444 N N . PHE A 1 316 ? 13.578 14.016 16.547 1 92.44 316 PHE A N 1
ATOM 2445 C CA . PHE A 1 316 ? 13.414 15.234 17.328 1 92.44 316 PHE A CA 1
ATOM 2446 C C . PHE A 1 316 ? 14.539 15.391 18.344 1 92.44 316 PHE A C 1
ATOM 2448 O O . PHE A 1 316 ? 14.969 14.414 18.953 1 92.44 316 PHE A O 1
ATOM 2455 N N . PRO A 1 317 ? 15 16.625 18.453 1 88.62 317 PRO A N 1
ATOM 2456 C CA . PRO A 1 317 ? 15.961 16.859 19.531 1 88.62 317 PRO A CA 1
ATOM 2457 C C . PRO A 1 317 ? 15.32 16.859 20.906 1 88.62 317 PRO A C 1
ATOM 2459 O O . PRO A 1 317 ? 14.094 16.703 21.031 1 88.62 317 PRO A O 1
ATOM 2462 N N . THR A 1 318 ? 16.203 17 21.906 1 84.94 318 THR A N 1
ATOM 2463 C CA . THR A 1 318 ? 15.734 16.969 23.297 1 84.94 318 THR A CA 1
ATOM 2464 C C . THR A 1 318 ? 14.906 18.203 23.625 1 84.94 318 THR A C 1
ATOM 2466 O O . THR A 1 318 ? 13.883 18.109 24.297 1 84.94 318 THR A O 1
ATOM 2469 N N . GLU A 1 319 ? 15.453 19.344 23.219 1 89.12 319 GLU A N 1
ATOM 2470 C CA . GLU A 1 319 ? 14.703 20.578 23.375 1 89.12 319 GLU A CA 1
ATOM 2471 C C . GLU A 1 319 ? 14.086 21.016 22.047 1 89.12 319 GLU A C 1
ATOM 2473 O O . GLU A 1 319 ? 14.789 21.156 21.047 1 89.12 319 GLU A O 1
ATOM 2478 N N . VAL A 1 320 ? 12.75 21.172 22.094 1 92.75 320 VAL A N 1
ATOM 2479 C CA . VAL A 1 320 ? 12.062 21.562 20.875 1 92.75 320 VAL A CA 1
ATOM 2480 C C . VAL A 1 320 ? 11.164 22.766 21.125 1 92.75 320 VAL A C 1
ATOM 2482 O O . VAL A 1 320 ? 10.719 22.984 22.266 1 92.75 320 VAL A O 1
ATOM 2485 N N . PRO A 1 321 ? 10.898 23.5 20.062 1 96 321 PRO A N 1
ATOM 2486 C CA . PRO A 1 321 ? 9.852 24.516 20.188 1 96 321 PRO A CA 1
ATOM 2487 C C . PRO A 1 321 ? 8.484 23.906 20.516 1 96 321 PRO A C 1
ATOM 2489 O O . PRO A 1 321 ? 8.328 22.688 20.5 1 96 321 PRO A O 1
ATOM 2492 N N . TRP A 1 322 ? 7.609 24.797 20.906 1 97.69 322 TRP A N 1
ATOM 2493 C CA . TRP A 1 322 ? 6.277 24.297 21.219 1 97.69 322 TRP A CA 1
ATOM 2494 C C . TRP A 1 322 ? 5.562 23.797 19.969 1 97.69 322 TRP A C 1
ATOM 2496 O O . TRP A 1 322 ? 4.906 22.75 20 1 97.69 322 TRP A O 1
ATOM 2506 N N . THR A 1 323 ? 5.676 24.609 18.938 1 97.94 323 THR A N 1
ATOM 2507 C CA . THR A 1 323 ? 4.988 24.266 17.703 1 97.94 323 THR A CA 1
ATOM 2508 C C . THR A 1 323 ? 5.855 24.594 16.484 1 97.94 323 THR A C 1
ATOM 2510 O O . THR A 1 323 ? 6.867 25.281 16.625 1 97.94 323 THR A O 1
ATOM 2513 N N . PHE A 1 324 ? 5.512 24.047 15.375 1 97.38 324 PHE A N 1
ATOM 2514 C CA . PHE A 1 324 ? 6.125 24.312 14.078 1 97.38 324 PHE A CA 1
ATOM 2515 C C . PHE A 1 324 ? 5.082 24.75 13.062 1 97.38 324 PHE A C 1
ATOM 2517 O O . PHE A 1 324 ? 4.168 24 12.727 1 97.38 324 PHE A O 1
ATOM 2524 N N . HIS A 1 325 ? 5.199 25.984 12.633 1 97.44 325 HIS A N 1
ATOM 2525 C CA . HIS A 1 325 ? 4.348 26.547 11.594 1 97.44 325 HIS A CA 1
ATOM 2526 C C . HIS A 1 325 ? 4.973 26.375 10.211 1 97.44 325 HIS A C 1
ATOM 2528 O O . HIS A 1 325 ? 5.895 27.109 9.852 1 97.44 325 HIS A O 1
ATOM 2534 N N . PHE A 1 326 ? 4.383 25.484 9.453 1 96.31 326 PHE A N 1
ATOM 2535 C CA . PHE A 1 326 ? 5.082 25.125 8.219 1 96.31 326 PHE A CA 1
ATOM 2536 C C . PHE A 1 326 ? 4.461 25.828 7.023 1 96.31 326 PHE A C 1
ATOM 2538 O O . PHE A 1 326 ? 4.109 25.188 6.031 1 96.31 326 PHE A O 1
ATOM 2545 N N . CYS A 1 327 ? 4.508 27.125 7.043 1 93.5 327 CYS A N 1
ATOM 2546 C CA . CYS A 1 327 ? 3.887 27.938 6 1 93.5 327 CYS A CA 1
ATOM 2547 C C . CYS A 1 327 ? 4.918 28.375 4.965 1 93.5 327 CYS A C 1
ATOM 2549 O O . CYS A 1 327 ? 4.594 29.109 4.031 1 93.5 327 CYS A O 1
ATOM 2551 N N . HIS A 1 328 ? 6.172 27.906 5.078 1 90.62 328 HIS A N 1
ATOM 2552 C CA . HIS A 1 328 ? 7.223 28.234 4.121 1 90.62 328 HIS A CA 1
ATOM 2553 C C . HIS A 1 328 ? 7.609 27.016 3.285 1 90.62 328 HIS A C 1
ATOM 2555 O O . HIS A 1 328 ? 6.91 26 3.301 1 90.62 328 HIS A O 1
ATOM 2561 N N . SER A 1 329 ? 8.672 27.281 2.451 1 89 329 SER A N 1
ATOM 2562 C CA . SER A 1 329 ? 9.336 26.188 1.75 1 89 329 SER A CA 1
ATOM 2563 C C . SER A 1 329 ? 10.57 25.719 2.504 1 89 329 SER A C 1
ATOM 2565 O O . SER A 1 329 ? 11.312 26.531 3.061 1 89 329 SER A O 1
ATOM 2567 N N . TYR A 1 330 ? 10.75 24.469 2.506 1 90.62 330 TYR A N 1
ATOM 2568 C CA . TYR A 1 330 ? 11.836 23.891 3.291 1 90.62 330 TYR A CA 1
ATOM 2569 C C . TYR A 1 330 ? 12.672 22.938 2.443 1 90.62 330 TYR A C 1
ATOM 2571 O O . TYR A 1 330 ? 12.133 22.109 1.71 1 90.62 330 TYR A O 1
ATOM 2579 N N . GLY A 1 331 ? 13.922 23.047 2.564 1 86 331 GLY A N 1
ATOM 2580 C CA . GLY A 1 331 ? 14.883 22.25 1.828 1 86 331 GLY A CA 1
ATOM 2581 C C . GLY A 1 331 ? 16.078 23.031 1.349 1 86 331 GLY A C 1
ATOM 2582 O O . GLY A 1 331 ? 16.094 24.266 1.439 1 86 331 GLY A O 1
ATOM 2583 N N . VAL A 1 332 ? 17.125 22.344 0.844 1 73.62 332 VAL A N 1
ATOM 2584 C CA . VAL A 1 332 ? 18.375 23 0.459 1 73.62 332 VAL A CA 1
ATOM 2585 C C . VAL A 1 332 ? 18.172 23.828 -0.803 1 73.62 332 VAL A C 1
ATOM 2587 O O . VAL A 1 332 ? 18.703 24.922 -0.925 1 73.62 332 VAL A O 1
ATOM 2590 N N . ASN A 1 333 ? 17.469 23.219 -1.693 1 63.44 333 ASN A N 1
ATOM 2591 C CA . ASN A 1 333 ? 17.359 23.906 -2.979 1 63.44 333 ASN A CA 1
ATOM 2592 C C . ASN A 1 333 ? 16.016 24.625 -3.121 1 63.44 333 ASN A C 1
ATOM 2594 O O . ASN A 1 333 ? 15.422 24.625 -4.199 1 63.44 333 ASN A O 1
ATOM 2598 N N . GLU A 1 334 ? 15.484 25.094 -2.08 1 57.66 334 GLU A N 1
ATOM 2599 C CA . GLU A 1 334 ? 14.156 25.703 -2.078 1 57.66 334 GLU A CA 1
ATOM 2600 C C . GLU A 1 334 ? 14.055 26.812 -3.129 1 57.66 334 GLU A C 1
ATOM 2602 O O . GLU A 1 334 ? 12.961 27.094 -3.619 1 57.66 334 GLU A O 1
ATOM 2607 N N . ARG A 1 335 ? 15.289 27.375 -3.59 1 53.44 335 ARG A N 1
ATOM 2608 C CA . ARG A 1 335 ? 15.234 28.531 -4.484 1 53.44 335 ARG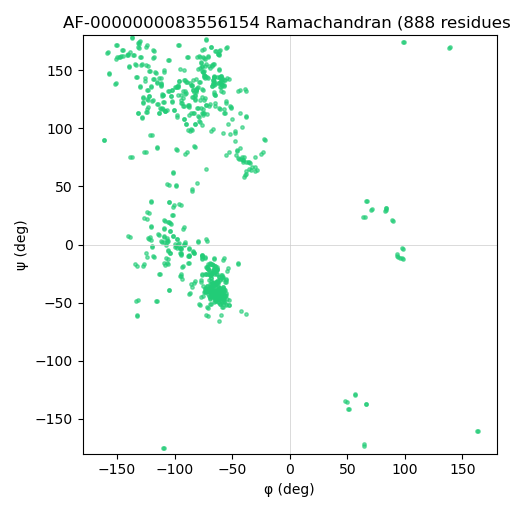 A CA 1
ATOM 2609 C C . ARG A 1 335 ? 15.594 28.125 -5.91 1 53.44 335 ARG A C 1
ATOM 2611 O O . ARG A 1 335 ? 15.703 28.984 -6.793 1 53.44 335 ARG A O 1
ATOM 2618 N N . THR A 1 336 ? 15.812 26.797 -5.941 1 54.38 336 THR A N 1
ATOM 2619 C CA . THR A 1 336 ? 16.172 26.484 -7.32 1 54.38 336 THR A CA 1
ATOM 2620 C C . THR A 1 336 ? 15.031 25.781 -8.031 1 54.38 336 THR A C 1
ATOM 2622 O O . THR A 1 336 ? 14.242 25.078 -7.406 1 54.38 336 THR A O 1
ATOM 2625 N N . ALA A 1 337 ? 14.789 26.312 -9.219 1 56.91 337 ALA A N 1
ATOM 2626 C CA . ALA A 1 337 ? 13.758 25.828 -10.133 1 56.91 337 ALA A CA 1
ATOM 2627 C C . ALA A 1 337 ? 13.781 24.312 -10.227 1 56.91 337 ALA A C 1
ATOM 2629 O O . ALA A 1 337 ? 12.773 23.688 -10.586 1 56.91 337 ALA A O 1
ATOM 2630 N N . GLU A 1 338 ? 14.898 23.781 -9.758 1 59.81 338 GLU A N 1
ATOM 2631 C CA . GLU A 1 338 ? 15.031 22.359 -10.008 1 59.81 338 GLU A CA 1
ATOM 2632 C C . GLU A 1 338 ? 15.219 21.578 -8.711 1 59.81 338 GLU A C 1
ATOM 2634 O O . GLU A 1 338 ? 15.273 20.344 -8.719 1 59.81 338 GLU A O 1
ATOM 2639 N N . GLY A 1 339 ? 15.102 22.328 -7.602 1 71.62 339 GLY A N 1
ATOM 2640 C CA . GLY A 1 339 ? 15.523 21.656 -6.387 1 71.62 339 GLY A CA 1
ATOM 2641 C C . GLY A 1 339 ? 14.391 20.938 -5.68 1 71.62 339 GLY A C 1
ATOM 2642 O O . GLY A 1 339 ? 13.219 21.25 -5.891 1 71.62 339 GLY A O 1
ATOM 2643 N N . VAL A 1 340 ? 14.734 19.891 -5.004 1 78.88 340 VAL A N 1
ATOM 2644 C CA . VAL A 1 340 ? 13.805 19.141 -4.172 1 78.88 340 VAL A CA 1
ATOM 2645 C C . VAL A 1 340 ? 13.562 19.875 -2.863 1 78.88 340 VAL A C 1
ATOM 2647 O O . VAL A 1 340 ? 14.5 20.281 -2.186 1 78.88 340 VAL A O 1
ATOM 2650 N N . HIS A 1 341 ? 12.305 20.266 -2.648 1 86.69 341 HIS A N 1
ATOM 2651 C CA . HIS A 1 341 ? 11.914 20.922 -1.408 1 86.69 341 HIS A CA 1
ATOM 2652 C C . HIS A 1 341 ? 10.453 20.625 -1.066 1 86.69 341 HIS A C 1
ATOM 2654 O O . HIS A 1 341 ? 9.68 20.219 -1.933 1 86.69 341 HIS A O 1
ATOM 2660 N N . PHE A 1 342 ? 10.188 20.844 0.159 1 91.06 342 PHE A N 1
ATOM 2661 C CA . PHE A 1 342 ? 8.805 20.719 0.593 1 91.06 342 PHE A CA 1
ATOM 2662 C C . PHE A 1 342 ? 8.125 22.078 0.656 1 91.06 342 PHE A C 1
ATOM 2664 O O . PHE A 1 342 ? 8.695 23.031 1.17 1 91.06 342 PHE A O 1
ATOM 2671 N N . THR A 1 343 ? 6.957 22.078 0.154 1 90.81 343 THR A N 1
ATOM 2672 C CA . THR A 1 343 ? 6.059 23.203 0.404 1 90.81 343 THR A CA 1
ATOM 2673 C C . THR A 1 343 ? 4.602 22.75 0.348 1 90.81 343 THR A C 1
ATOM 2675 O O . THR A 1 343 ? 4.215 21.984 -0.545 1 90.81 343 THR A O 1
ATOM 2678 N N . LYS A 1 344 ? 3.859 23.234 1.236 1 90.56 344 LYS A N 1
ATOM 2679 C CA . LYS A 1 344 ? 2.445 22.875 1.267 1 90.56 344 LYS A CA 1
ATOM 2680 C C . LYS A 1 344 ? 1.718 23.391 0.03 1 90.56 344 LYS A C 1
ATOM 2682 O O . LYS A 1 344 ? 0.682 22.844 -0.362 1 90.56 344 LYS A O 1
ATOM 2687 N N . HIS A 1 345 ? 2.254 24.375 -0.624 1 88.38 345 HIS A N 1
ATOM 2688 C CA . HIS A 1 345 ? 1.593 25.062 -1.729 1 88.38 345 HIS A CA 1
ATOM 2689 C C . HIS A 1 345 ? 1.642 24.219 -3.004 1 88.38 345 HIS A C 1
ATOM 2691 O O . HIS A 1 345 ? 0.907 24.484 -3.957 1 88.38 345 HIS A O 1
ATOM 2697 N N . LYS A 1 346 ? 2.396 23.188 -2.955 1 86.25 346 LYS A N 1
ATOM 2698 C CA . LYS A 1 346 ? 2.547 22.359 -4.148 1 86.25 346 LYS A CA 1
ATOM 2699 C C . LYS A 1 346 ? 1.956 20.969 -3.93 1 86.25 346 LYS A C 1
ATOM 2701 O O . LYS A 1 346 ? 2.109 20.078 -4.777 1 86.25 346 LYS A O 1
ATOM 2706 N N . MET A 1 347 ? 1.334 20.875 -2.902 1 90.81 347 MET A N 1
ATOM 2707 C CA . MET A 1 347 ? 0.711 19.594 -2.605 1 90.81 347 MET A CA 1
ATOM 2708 C C . MET A 1 347 ? -0.383 19.266 -3.619 1 90.81 347 MET A C 1
ATOM 2710 O O . MET A 1 347 ? -1.253 20.094 -3.885 1 90.81 347 MET A O 1
ATOM 2714 N N . PRO A 1 348 ? -0.325 18.125 -4.168 1 91.62 348 PRO A N 1
ATOM 2715 C CA . PRO A 1 348 ? -1.396 17.781 -5.105 1 91.62 348 PRO A CA 1
ATOM 2716 C C . PRO A 1 348 ? -2.754 17.625 -4.422 1 91.62 348 PRO A C 1
ATOM 2718 O O . PRO A 1 348 ? -2.83 17.156 -3.291 1 91.62 348 PRO A O 1
ATOM 2721 N N . LYS A 1 349 ? -3.736 17.859 -5.203 1 89.75 349 LYS A N 1
ATOM 2722 C CA . LYS A 1 349 ? -5.094 17.828 -4.668 1 89.75 349 LYS A CA 1
ATOM 2723 C C . LYS A 1 349 ? -5.547 16.406 -4.379 1 89.75 349 LYS A C 1
ATOM 2725 O O . LYS A 1 349 ? -6.418 16.188 -3.531 1 89.75 349 LYS A O 1
ATOM 2730 N N . ASP A 1 350 ? -4.977 15.469 -5.051 1 93.75 350 ASP A N 1
ATOM 2731 C CA . ASP A 1 350 ? -5.43 14.086 -4.922 1 93.75 350 ASP A CA 1
ATOM 2732 C C . ASP A 1 350 ? -4.492 13.281 -4.027 1 93.75 350 ASP A C 1
ATOM 2734 O O . ASP A 1 350 ? -4.406 12.055 -4.145 1 93.75 350 ASP A O 1
ATOM 2738 N N . ILE A 1 351 ? -3.809 13.969 -3.154 1 95.75 351 ILE A N 1
ATOM 2739 C CA . ILE A 1 351 ? -2.803 13.328 -2.312 1 95.75 351 ILE A CA 1
ATOM 2740 C C . ILE A 1 351 ? -3.473 12.305 -1.396 1 95.75 351 ILE A C 1
ATOM 2742 O O . ILE A 1 351 ? -2.842 11.336 -0.973 1 95.75 351 ILE A O 1
ATOM 2746 N N . LEU A 1 352 ? -4.754 12.43 -1.135 1 96.88 352 LEU A N 1
ATOM 2747 C CA . LEU A 1 352 ? -5.457 11.539 -0.217 1 96.88 352 LEU A CA 1
ATOM 2748 C C . LEU A 1 352 ? -6.172 10.43 -0.979 1 96.88 352 LEU A C 1
ATOM 2750 O O . LEU A 1 352 ? -6.809 9.562 -0.371 1 96.88 352 LEU A O 1
ATOM 2754 N N . ASN A 1 353 ? -6.016 10.469 -2.295 1 96.5 353 ASN A N 1
ATOM 2755 C CA . ASN A 1 353 ? -6.535 9.367 -3.098 1 96.5 353 ASN A CA 1
ATOM 2756 C C . ASN A 1 353 ? -5.918 8.031 -2.684 1 96.5 353 ASN A C 1
ATOM 2758 O O . ASN A 1 353 ? -4.719 7.953 -2.42 1 96.5 353 ASN A O 1
ATOM 2762 N N . CYS A 1 354 ? -6.707 6.965 -2.709 1 97.69 354 CYS A N 1
ATOM 2763 C CA . CYS A 1 354 ? -6.227 5.66 -2.262 1 97.69 354 CYS A CA 1
ATOM 2764 C C . CYS A 1 354 ? -5.02 5.215 -3.076 1 97.69 354 CYS A C 1
ATOM 2766 O O . CYS A 1 354 ? -4.152 4.5 -2.568 1 97.69 354 CYS A O 1
ATOM 2768 N N . ASP A 1 355 ? -4.93 5.668 -4.293 1 97.25 355 ASP A N 1
ATOM 2769 C CA . ASP A 1 355 ? -3.842 5.25 -5.168 1 97.25 355 ASP A CA 1
ATOM 2770 C C . ASP A 1 355 ? -2.738 6.305 -5.215 1 97.25 355 ASP A C 1
ATOM 2772 O O . ASP A 1 355 ? -1.755 6.148 -5.945 1 97.25 355 ASP A O 1
ATOM 2776 N N . GLY A 1 356 ? -2.973 7.398 -4.52 1 96.75 356 GLY A N 1
ATOM 2777 C CA . GLY A 1 356 ? -1.944 8.422 -4.473 1 96.75 356 GLY A CA 1
ATOM 2778 C C . GLY A 1 356 ? -0.699 7.992 -3.725 1 96.75 356 GLY A C 1
ATOM 2779 O O . GLY A 1 356 ? -0.792 7.375 -2.66 1 96.75 356 GLY A O 1
ATOM 2780 N N . MET A 1 357 ? 0.458 8.281 -4.258 1 97.12 357 MET A N 1
ATOM 2781 C CA . MET A 1 357 ? 1.729 7.98 -3.605 1 97.12 357 MET A CA 1
ATOM 2782 C C . MET A 1 357 ? 1.95 8.883 -2.396 1 97.12 357 MET A C 1
ATOM 2784 O O . MET A 1 357 ? 1.275 9.906 -2.246 1 97.12 357 MET A O 1
ATOM 2788 N N . LEU A 1 358 ? 2.822 8.469 -1.547 1 97.75 358 LEU A N 1
ATOM 2789 C CA . LEU A 1 358 ? 3.291 9.305 -0.447 1 97.75 358 LEU A CA 1
ATOM 2790 C C . LEU A 1 358 ? 4.484 10.148 -0.877 1 97.75 358 LEU A C 1
ATOM 2792 O O . LEU A 1 358 ? 5.117 9.859 -1.896 1 97.75 358 LEU A O 1
ATOM 2796 N N . LEU A 1 359 ? 4.707 11.156 -0.123 1 96.44 359 LEU A N 1
ATOM 2797 C CA . LEU A 1 359 ? 5.824 12.055 -0.407 1 96.44 359 LEU A CA 1
ATOM 2798 C C . LEU A 1 359 ? 7.156 11.336 -0.214 1 96.44 359 LEU A C 1
ATOM 2800 O O . LEU A 1 359 ? 7.32 10.562 0.733 1 96.44 359 LEU A O 1
ATOM 2804 N N . ALA A 1 360 ? 8.125 11.609 -1.069 1 94.94 360 ALA A N 1
ATOM 2805 C CA . ALA A 1 360 ? 9.469 11.047 -0.975 1 94.94 360 ALA A CA 1
ATOM 2806 C C . ALA A 1 360 ? 10.391 11.953 -0.162 1 94.94 360 ALA A C 1
ATOM 2808 O O . ALA A 1 360 ? 10.344 13.18 -0.294 1 94.94 360 ALA A O 1
ATOM 2809 N N . LEU A 1 361 ? 11.242 11.328 0.637 1 93.94 361 LEU A N 1
ATOM 2810 C CA . LEU A 1 361 ? 12.305 12.07 1.301 1 93.94 361 LEU A CA 1
ATOM 2811 C C . LEU A 1 361 ? 13.414 12.43 0.316 1 93.94 361 LEU A C 1
ATOM 2813 O O . LEU A 1 361 ? 13.625 11.719 -0.67 1 93.94 361 LEU A O 1
ATOM 2817 N N . PRO A 1 362 ? 14.055 13.586 0.593 1 90.5 362 PRO A N 1
ATOM 2818 C CA . PRO A 1 362 ? 15.281 13.797 -0.169 1 90.5 362 PRO A CA 1
ATOM 2819 C C . PRO A 1 362 ? 16.359 12.766 0.155 1 90.5 362 PRO A C 1
ATOM 2821 O O . PRO A 1 362 ? 16.234 12.023 1.131 1 90.5 362 PRO A O 1
ATOM 2824 N N . ALA A 1 363 ? 17.391 12.734 -0.708 1 88.12 363 ALA A N 1
ATOM 2825 C CA . ALA A 1 363 ? 18.516 11.859 -0.404 1 88.12 363 ALA A CA 1
ATOM 2826 C C . ALA A 1 363 ? 19.109 12.195 0.961 1 88.12 363 ALA A C 1
ATOM 2828 O O . ALA A 1 363 ? 19.281 13.367 1.304 1 88.12 363 ALA A O 1
ATOM 2829 N N . HIS A 1 364 ? 19.438 11.148 1.77 1 88.69 364 HIS A N 1
ATOM 2830 C CA . HIS A 1 364 ? 19.922 11.383 3.129 1 88.69 364 HIS A CA 1
ATOM 2831 C C . HIS A 1 364 ? 21.266 12.109 3.127 1 88.69 364 HIS A C 1
ATOM 2833 O O . HIS A 1 364 ? 21.641 12.734 4.125 1 88.69 364 HIS A O 1
ATOM 2839 N N . THR A 1 365 ? 21.906 12.078 2.051 1 87.31 365 THR A N 1
ATOM 2840 C CA . THR A 1 365 ? 23.219 12.688 1.936 1 87.31 365 THR A CA 1
ATOM 2841 C C . THR A 1 365 ? 23.125 14.211 2.012 1 87.31 365 THR A C 1
ATOM 2843 O O . THR A 1 365 ? 24.125 14.891 2.256 1 87.31 365 THR A O 1
ATOM 2846 N N . VAL A 1 366 ? 21.922 14.742 1.829 1 83.94 366 VAL A N 1
ATOM 2847 C CA . VAL A 1 366 ? 21.75 16.188 1.869 1 83.94 366 VAL A CA 1
ATOM 2848 C C . VAL A 1 366 ? 22.016 16.703 3.277 1 83.94 366 VAL A C 1
ATOM 2850 O O . VAL A 1 366 ? 22.375 17.875 3.457 1 83.94 366 VAL A O 1
ATOM 2853 N N . TRP A 1 367 ? 21.906 15.859 4.262 1 86 367 TRP A N 1
ATOM 2854 C CA . TRP A 1 367 ? 22.141 16.203 5.66 1 86 367 TRP A CA 1
ATOM 2855 C C . TRP A 1 367 ? 23.625 16.375 5.938 1 86 367 TRP A C 1
ATOM 2857 O O . TRP A 1 367 ? 24.016 17.281 6.688 1 86 367 TRP A O 1
ATOM 2867 N N . ASP A 1 368 ? 24.406 15.523 5.316 1 77.31 368 ASP A N 1
ATOM 2868 C CA . ASP A 1 368 ? 25.828 15.438 5.648 1 77.31 368 ASP A CA 1
ATOM 2869 C C . ASP A 1 368 ? 26.656 16.328 4.734 1 77.31 368 ASP A C 1
ATOM 2871 O O . ASP A 1 368 ? 27.781 16.719 5.086 1 77.31 368 ASP A O 1
ATOM 2875 N N . LYS A 1 369 ? 26.25 16.547 3.549 1 64.88 369 LYS A N 1
ATOM 2876 C CA . LYS A 1 369 ? 27.109 17.234 2.586 1 64.88 369 LYS A CA 1
ATOM 2877 C C . LYS A 1 369 ? 26.891 18.75 2.648 1 64.88 369 LYS A C 1
ATOM 2879 O O . LYS A 1 369 ? 25.766 19.219 2.512 1 64.88 369 LYS A O 1
ATOM 2884 N N . ALA A 1 370 ? 27.812 19.469 3.271 1 52.72 370 ALA A N 1
ATOM 2885 C CA . ALA A 1 370 ? 27.812 20.906 3.076 1 52.72 370 ALA A CA 1
ATOM 2886 C C . ALA A 1 370 ? 28.172 21.266 1.635 1 52.72 370 ALA A C 1
ATOM 2888 O O . ALA A 1 370 ? 29.094 20.703 1.059 1 52.72 370 ALA A O 1
ATOM 2889 N N . GLU A 1 371 ? 27.266 21.547 0.798 1 50.88 371 GLU A N 1
ATOM 2890 C CA . GLU A 1 371 ? 27.719 21.984 -0.518 1 50.88 371 GLU A CA 1
ATOM 2891 C C . GLU A 1 371 ? 28.875 22.969 -0.404 1 50.88 371 GLU A C 1
ATOM 2893 O O . GLU A 1 371 ? 28.906 23.812 0.498 1 50.88 371 GLU A O 1
ATOM 2898 N N . MET A 1 372 ? 29.922 22.562 -0.829 1 45.12 372 MET A N 1
ATOM 2899 C CA . MET A 1 372 ? 31.125 23.391 -0.901 1 45.12 372 MET A CA 1
ATOM 2900 C C . MET A 1 372 ? 30.812 24.797 -1.369 1 45.12 372 MET A C 1
ATOM 2902 O O . MET A 1 372 ? 30.125 24.984 -2.383 1 45.12 372 MET A O 1
ATOM 2906 N N . VAL A 1 373 ? 30.734 25.75 -0.493 1 44.09 373 VAL A N 1
ATOM 2907 C CA . VAL A 1 373 ? 30.812 27.141 -0.897 1 44.09 373 VAL A CA 1
ATOM 2908 C C . VAL A 1 373 ? 32.219 27.469 -1.386 1 44.09 373 VAL A C 1
ATOM 2910 O O . VAL A 1 373 ? 33.188 27.266 -0.658 1 44.09 373 VAL A O 1
ATOM 2913 N N . ALA A 1 374 ? 32.438 27.453 -2.654 1 40.09 374 ALA A N 1
ATOM 2914 C CA . ALA A 1 374 ? 33.688 27.688 -3.354 1 40.09 374 ALA A CA 1
ATOM 2915 C C . ALA A 1 374 ? 34.5 28.797 -2.678 1 40.09 374 ALA A C 1
ATOM 2917 O O . ALA A 1 374 ? 35.719 28.734 -2.611 1 40.09 374 ALA A O 1
ATOM 2918 N N . ASP A 1 375 ? 34 29.938 -2.57 1 39.09 375 ASP A N 1
ATOM 2919 C CA . ASP A 1 375 ? 34.812 31.141 -2.537 1 39.09 375 ASP A CA 1
ATOM 2920 C C . ASP A 1 375 ? 35.188 31.531 -1.103 1 39.09 375 ASP A C 1
ATOM 2922 O O . ASP A 1 375 ? 35.656 32.625 -0.849 1 39.09 375 ASP A O 1
ATOM 2926 N N . LEU A 1 376 ? 34.812 30.797 -0.162 1 43.03 376 LEU A N 1
ATOM 2927 C CA . LEU A 1 376 ? 35.125 31.422 1.12 1 43.03 376 LEU A CA 1
ATOM 2928 C C . LEU A 1 376 ? 36.562 31.109 1.553 1 43.03 376 LEU A C 1
ATOM 2930 O O . LEU A 1 376 ? 37.094 30.047 1.227 1 43.03 376 LEU A O 1
ATOM 2934 N N . THR A 1 377 ? 37.344 32.094 2.094 1 46.97 377 THR A N 1
ATOM 2935 C CA . THR A 1 377 ? 38.656 31.938 2.691 1 46.97 377 THR A CA 1
ATOM 2936 C C . THR A 1 377 ? 38.656 30.891 3.799 1 46.97 377 THR A C 1
ATOM 2938 O O . THR A 1 377 ? 37.562 30.531 4.301 1 46.97 377 THR A O 1
ATOM 2941 N N . THR A 1 378 ? 39.875 30.422 4.387 1 45.94 378 THR A N 1
ATOM 2942 C CA . THR A 1 378 ? 40.031 29.234 5.215 1 45.94 378 THR A CA 1
ATOM 2943 C C . THR A 1 378 ? 39.188 29.328 6.484 1 45.94 378 THR A C 1
ATOM 2945 O O . THR A 1 378 ? 38.531 28.375 6.859 1 45.94 378 THR A O 1
ATOM 2948 N N . ASP A 1 379 ? 39.5 30.234 7.332 1 45.5 379 ASP A N 1
ATOM 2949 C CA . ASP A 1 379 ? 38.906 30.469 8.641 1 45.5 379 ASP A CA 1
ATOM 2950 C C . ASP A 1 379 ? 37.469 30.984 8.5 1 45.5 379 ASP A C 1
ATOM 2952 O O . ASP A 1 379 ? 36.562 30.562 9.242 1 45.5 379 ASP A O 1
ATOM 2956 N N . GLN A 1 380 ? 37.281 31.984 7.723 1 48.16 380 GLN A N 1
ATOM 2957 C CA . GLN A 1 380 ? 35.969 32.531 7.387 1 48.16 380 GLN A CA 1
ATOM 2958 C C . GLN A 1 380 ? 35.094 31.453 6.762 1 48.16 380 GLN A C 1
ATOM 2960 O O . GLN A 1 380 ? 33.906 31.406 7.039 1 48.16 380 GLN A O 1
ATOM 2965 N N . VAL A 1 381 ? 35.906 30.578 6.172 1 50.41 381 VAL A N 1
ATOM 2966 C CA . VAL A 1 381 ? 35.312 29.484 5.41 1 50.41 381 VAL A CA 1
ATOM 2967 C C . VAL A 1 381 ? 34.688 28.469 6.363 1 50.41 381 VAL A C 1
ATOM 2969 O O . VAL A 1 381 ? 33.562 28.031 6.16 1 50.41 381 VAL A O 1
ATOM 2972 N N . ALA A 1 382 ? 35.5 28.297 7.402 1 49.19 382 ALA A N 1
ATOM 2973 C CA . ALA A 1 382 ? 35 27.25 8.312 1 49.19 382 ALA A CA 1
ATOM 2974 C C . ALA A 1 382 ? 33.781 27.719 9.07 1 49.19 382 ALA A C 1
ATOM 2976 O O . ALA A 1 382 ? 32.781 26.984 9.172 1 49.19 382 ALA A O 1
ATOM 2977 N N . ASN A 1 383 ? 34 28.984 9.766 1 53.41 383 ASN A N 1
ATOM 2978 C CA . ASN A 1 383 ? 32.875 29.516 10.516 1 53.41 383 ASN A CA 1
ATOM 2979 C C . ASN A 1 383 ? 31.672 29.766 9.617 1 53.41 383 ASN A C 1
ATOM 2981 O O . ASN A 1 383 ? 30.531 29.484 10.016 1 53.41 383 ASN A O 1
ATOM 2985 N N . GLU A 1 384 ? 31.969 30.266 8.523 1 60.59 384 GLU A N 1
ATOM 2986 C CA . GLU A 1 384 ? 30.906 30.531 7.562 1 60.59 384 GLU A CA 1
ATOM 2987 C C . GLU A 1 384 ? 30.297 29.234 7.035 1 60.59 384 GLU A C 1
ATOM 2989 O O . GLU A 1 384 ? 29.094 29.125 6.863 1 60.59 384 GLU A O 1
ATOM 2994 N N . LEU A 1 385 ? 31.312 28.359 7.004 1 62.41 385 LEU A N 1
ATOM 2995 C CA . LEU A 1 385 ? 30.844 27.062 6.539 1 62.41 385 LEU A CA 1
ATOM 2996 C C . LEU A 1 385 ? 29.969 26.406 7.59 1 62.41 385 LEU A C 1
ATOM 2998 O O . LEU A 1 385 ? 28.938 25.797 7.258 1 62.41 385 LEU A O 1
ATOM 3002 N N . ASP A 1 386 ? 30.375 26.594 8.797 1 64.19 386 ASP A N 1
ATOM 3003 C CA . ASP A 1 386 ? 29.594 26.016 9.883 1 64.19 386 ASP A CA 1
ATOM 3004 C C . ASP A 1 386 ? 28.219 26.656 9.969 1 64.19 386 ASP A C 1
ATOM 3006 O O . ASP A 1 386 ? 27.203 25.984 10.164 1 64.19 386 ASP A O 1
ATOM 3010 N N . ALA A 1 387 ? 28.297 27.938 9.805 1 68.25 387 ALA A N 1
ATOM 3011 C CA . ALA A 1 387 ? 27.031 28.656 9.852 1 68.25 387 ALA A CA 1
ATOM 3012 C C . ALA A 1 387 ? 26.141 28.266 8.664 1 68.25 387 ALA A C 1
ATOM 3014 O O . ALA A 1 387 ? 24.922 28.125 8.82 1 68.25 387 ALA A O 1
ATOM 3015 N N . LEU A 1 388 ? 26.781 28.062 7.625 1 70.5 388 LEU A N 1
ATOM 3016 C CA . LEU A 1 388 ? 26.047 27.656 6.434 1 70.5 388 LEU A CA 1
ATOM 3017 C C . LEU A 1 388 ? 25.484 26.25 6.582 1 70.5 388 LEU A C 1
ATOM 3019 O O . LEU A 1 388 ? 24.344 25.984 6.191 1 70.5 388 LEU A O 1
ATOM 3023 N N . LEU A 1 389 ? 26.281 25.469 7.172 1 70.12 389 LEU A N 1
ATOM 3024 C CA . LEU A 1 389 ? 25.844 24.094 7.395 1 70.12 389 LEU A CA 1
ATOM 3025 C C . LEU A 1 389 ? 24.703 24.047 8.406 1 70.12 389 LEU A C 1
ATOM 3027 O O . LEU A 1 389 ? 23.781 23.25 8.258 1 70.12 389 LEU A O 1
ATOM 3031 N N . GLU A 1 390 ? 24.891 24.812 9.359 1 73.56 390 GLU A N 1
ATOM 3032 C CA . GLU A 1 390 ? 23.828 24.875 10.367 1 73.56 390 GLU A CA 1
ATOM 3033 C C . GLU A 1 390 ? 22.516 25.328 9.758 1 73.56 390 GLU A C 1
ATOM 3035 O O . GLU A 1 390 ? 21.469 24.719 10.008 1 73.56 390 GLU A O 1
ATOM 3040 N N . LYS A 1 391 ? 22.562 26.266 8.938 1 77.38 391 LYS A N 1
ATOM 3041 C CA . LYS A 1 391 ? 21.344 26.75 8.273 1 77.38 391 LYS A CA 1
ATOM 3042 C C . LYS A 1 391 ? 20.766 25.688 7.355 1 77.38 391 LYS A C 1
ATOM 3044 O O . LYS A 1 391 ? 19.547 25.516 7.305 1 77.38 391 LYS A O 1
ATOM 3049 N N . LYS A 1 392 ? 21.656 25.109 6.73 1 82 392 LYS A N 1
ATOM 3050 C CA . LYS A 1 392 ? 21.203 24.031 5.848 1 82 392 LYS A CA 1
ATOM 3051 C C . LYS A 1 392 ? 20.531 22.906 6.637 1 82 392 LYS A C 1
ATOM 3053 O O . LYS A 1 392 ? 19.484 22.391 6.223 1 82 392 LYS A O 1
ATOM 3058 N N . ARG A 1 393 ? 21.062 22.578 7.738 1 86.19 393 ARG A N 1
ATOM 3059 C CA . ARG A 1 393 ? 20.516 21.5 8.562 1 86.19 393 ARG A CA 1
ATOM 3060 C C . ARG A 1 393 ? 19.141 21.859 9.102 1 86.19 393 ARG A C 1
ATOM 3062 O O . ARG A 1 393 ? 18.281 21 9.25 1 86.19 393 ARG A O 1
ATOM 3069 N N . HIS A 1 394 ? 19.016 23.141 9.359 1 89 394 HIS A N 1
ATOM 3070 C CA . HIS A 1 394 ? 17.688 23.594 9.797 1 89 394 HIS A CA 1
ATOM 3071 C C . HIS A 1 394 ? 16.641 23.375 8.703 1 89 394 HIS A C 1
ATOM 3073 O O . HIS A 1 394 ? 15.562 22.859 8.977 1 89 394 HIS A O 1
ATOM 3079 N N . LYS A 1 395 ? 17.031 23.625 7.527 1 89.81 395 LYS A N 1
ATOM 3080 C CA . LYS A 1 395 ? 16.125 23.5 6.387 1 89.81 395 LYS A CA 1
ATOM 3081 C C . LYS A 1 395 ? 15.836 22.031 6.094 1 89.81 395 LYS A C 1
ATOM 3083 O O . LYS A 1 395 ? 14.688 21.656 5.84 1 89.81 395 LYS A O 1
ATOM 3088 N N . VAL A 1 396 ? 16.828 21.25 6.203 1 90.38 396 VAL A N 1
ATOM 3089 C CA . VAL A 1 396 ? 16.703 19.844 5.883 1 90.38 396 VAL A CA 1
ATOM 3090 C C . VAL A 1 396 ? 15.906 19.125 6.977 1 90.38 396 VAL A C 1
ATOM 3092 O O . VAL A 1 396 ? 15.086 18.266 6.691 1 90.38 396 VAL A O 1
ATOM 3095 N N . TRP A 1 397 ? 16.156 19.484 8.172 1 93.31 397 TRP A N 1
ATOM 3096 C CA . TRP A 1 397 ? 15.367 18.922 9.258 1 93.31 397 TRP A CA 1
ATOM 3097 C C . TRP A 1 397 ? 13.883 19.203 9.07 1 93.31 397 TRP A C 1
ATOM 3099 O O . TRP A 1 397 ? 13.047 18.312 9.211 1 93.31 397 TRP A O 1
ATOM 3109 N N . ALA A 1 398 ? 13.609 20.422 8.734 1 94.62 398 ALA A N 1
ATOM 3110 C CA . ALA A 1 398 ? 12.227 20.828 8.523 1 94.62 398 ALA A CA 1
ATOM 3111 C C . ALA A 1 398 ? 11.594 20.031 7.375 1 94.62 398 ALA A C 1
ATOM 3113 O O . ALA A 1 398 ? 10.484 19.516 7.512 1 94.62 398 ALA A O 1
ATOM 3114 N N . GLU A 1 399 ? 12.305 19.922 6.328 1 93.12 399 GLU A N 1
ATOM 3115 C CA . GLU A 1 399 ? 11.812 19.219 5.145 1 93.12 399 GLU A CA 1
ATOM 3116 C C . GLU A 1 399 ? 11.492 17.766 5.461 1 93.12 399 GLU A C 1
ATOM 3118 O O . GLU A 1 399 ? 10.383 17.297 5.215 1 93.12 399 GLU A O 1
ATOM 3123 N N . CYS A 1 400 ? 12.445 17.078 6.062 1 95.5 400 CYS A N 1
ATOM 3124 C CA . CYS A 1 400 ? 12.305 15.656 6.336 1 95.5 400 CYS A CA 1
ATOM 3125 C C . CYS A 1 400 ? 11.242 15.406 7.395 1 95.5 400 CYS A C 1
ATOM 3127 O O . CYS A 1 400 ? 10.445 14.477 7.273 1 95.5 400 CYS A O 1
ATOM 3129 N N . THR A 1 401 ? 11.211 16.234 8.367 1 96.56 401 THR A N 1
ATOM 3130 C CA . THR A 1 401 ? 10.219 16.094 9.43 1 96.56 401 THR A CA 1
ATOM 3131 C C . THR A 1 401 ? 8.812 16.297 8.891 1 96.56 401 THR A C 1
ATOM 3133 O O . THR A 1 401 ? 7.906 15.508 9.172 1 96.56 401 THR A O 1
ATOM 3136 N N . LEU A 1 402 ? 8.68 17.281 8.109 1 96.88 402 LEU A N 1
ATOM 3137 C CA . LEU A 1 402 ? 7.359 17.594 7.578 1 96.88 402 LEU A CA 1
ATOM 3138 C C . LEU A 1 402 ? 6.871 16.5 6.641 1 96.88 402 LEU A C 1
ATOM 3140 O O . LEU A 1 402 ? 5.711 16.094 6.707 1 96.88 402 LEU A O 1
ATOM 3144 N N . ILE A 1 403 ? 7.707 16.047 5.832 1 96.56 403 ILE A N 1
ATOM 3145 C CA . ILE A 1 403 ? 7.332 14.977 4.914 1 96.56 403 ILE A CA 1
ATOM 3146 C C . ILE A 1 403 ? 6.871 13.758 5.711 1 96.56 403 ILE A C 1
ATOM 3148 O O . ILE A 1 403 ? 5.828 13.172 5.414 1 96.56 403 ILE A O 1
ATOM 3152 N N . LYS A 1 404 ? 7.582 13.414 6.73 1 97.62 404 LYS A N 1
ATOM 3153 C CA . LYS A 1 404 ? 7.246 12.234 7.527 1 97.62 404 LYS A CA 1
ATOM 3154 C C . LYS A 1 404 ? 5.938 12.438 8.281 1 97.62 404 LYS A C 1
ATOM 3156 O O . LYS A 1 404 ? 5.082 11.547 8.305 1 97.62 404 LYS A O 1
ATOM 3161 N N . GLU A 1 405 ? 5.797 13.555 8.852 1 98.19 405 GLU A N 1
ATOM 3162 C CA . GLU A 1 405 ? 4.586 13.836 9.625 1 98.19 405 GLU A CA 1
ATOM 3163 C C . GLU A 1 405 ? 3.357 13.891 8.719 1 98.19 405 GLU A C 1
ATOM 3165 O O . GLU A 1 405 ? 2.289 13.398 9.086 1 98.19 405 GLU A O 1
ATOM 3170 N N . LEU A 1 406 ? 3.518 14.477 7.598 1 98.25 406 LEU A N 1
ATOM 3171 C CA . LEU A 1 406 ? 2.389 14.547 6.676 1 98.25 406 LEU A CA 1
ATOM 3172 C C . LEU A 1 406 ? 2.102 13.172 6.066 1 98.25 406 LEU A C 1
ATOM 3174 O O . LEU A 1 406 ? 0.941 12.797 5.895 1 98.25 406 LEU A O 1
ATOM 3178 N N . ASN A 1 407 ? 3.148 12.469 5.738 1 98.25 407 ASN A N 1
ATOM 3179 C CA . ASN A 1 407 ? 2.934 11.094 5.293 1 98.25 407 ASN A CA 1
ATOM 3180 C C . ASN A 1 407 ? 2.189 10.273 6.344 1 98.25 407 ASN A C 1
ATOM 3182 O O . ASN A 1 407 ? 1.32 9.469 6.008 1 98.25 407 ASN A O 1
ATOM 3186 N N . HIS A 1 408 ? 2.57 10.398 7.578 1 98.38 408 HIS A N 1
ATOM 3187 C CA . HIS A 1 408 ? 1.861 9.711 8.648 1 98.38 408 HIS A CA 1
ATOM 3188 C C . HIS A 1 408 ? 0.378 10.062 8.648 1 98.38 408 HIS A C 1
ATOM 3190 O O . HIS A 1 408 ? -0.474 9.18 8.773 1 98.38 408 HIS A O 1
ATOM 3196 N N . ALA A 1 409 ? 0.127 11.289 8.477 1 98.56 409 ALA A N 1
ATOM 3197 C CA . ALA A 1 409 ? -1.266 11.727 8.43 1 98.56 409 ALA A CA 1
ATOM 3198 C C . ALA A 1 409 ? -1.984 11.133 7.219 1 98.56 409 ALA A C 1
ATOM 3200 O O . ALA A 1 409 ? -3.121 10.672 7.328 1 98.56 409 ALA A O 1
ATOM 3201 N N . ILE A 1 410 ? -1.377 11.18 6.082 1 98.5 410 ILE A N 1
ATOM 3202 C CA . ILE A 1 410 ? -1.961 10.633 4.863 1 98.5 410 ILE A CA 1
ATOM 3203 C C . ILE A 1 410 ? -2.281 9.156 5.066 1 98.5 410 ILE A C 1
ATOM 3205 O O . ILE A 1 410 ? -3.381 8.695 4.742 1 98.5 410 ILE A O 1
ATOM 3209 N N . VAL A 1 411 ? -1.335 8.445 5.617 1 98.44 411 VAL A N 1
ATOM 3210 C CA . VAL A 1 411 ? -1.514 7.02 5.848 1 98.44 411 VAL A CA 1
ATOM 3211 C C . VAL A 1 411 ? -2.691 6.789 6.793 1 98.44 411 VAL A C 1
ATOM 3213 O O . VAL A 1 411 ? -3.541 5.934 6.543 1 98.44 411 VAL A O 1
ATOM 3216 N N . GLN A 1 412 ? -2.77 7.566 7.879 1 98.38 412 GLN A N 1
ATOM 3217 C CA . GLN A 1 412 ? -3.857 7.406 8.836 1 98.38 412 GLN A CA 1
ATOM 3218 C C . GLN A 1 412 ? -5.207 7.695 8.195 1 98.38 412 GLN A C 1
ATOM 3220 O O . GLN A 1 412 ? -6.195 7.012 8.469 1 98.38 412 GLN A O 1
ATOM 3225 N N . ILE A 1 413 ? -5.25 8.648 7.383 1 98.25 413 ILE A N 1
ATOM 3226 C CA . ILE A 1 413 ? -6.484 8.977 6.672 1 98.25 413 ILE A CA 1
ATOM 3227 C C . ILE A 1 413 ? -6.855 7.832 5.73 1 98.25 413 ILE A C 1
ATOM 3229 O O . ILE A 1 413 ? -7.996 7.363 5.734 1 98.25 413 ILE A O 1
ATOM 3233 N N . LYS A 1 414 ? -5.918 7.383 4.953 1 97.94 414 LYS A N 1
ATOM 3234 C CA . LYS A 1 414 ? -6.18 6.332 3.979 1 97.94 414 LYS A CA 1
ATOM 3235 C C . LYS A 1 414 ? -6.578 5.027 4.668 1 97.94 414 LYS A C 1
ATOM 3237 O O . LYS A 1 414 ? -7.438 4.293 4.172 1 97.94 414 LYS A O 1
ATOM 3242 N N . GLU A 1 415 ? -5.965 4.688 5.762 1 97.75 415 GLU A N 1
ATOM 3243 C CA . GLU A 1 415 ? -6.32 3.488 6.516 1 97.75 415 GLU A CA 1
ATOM 3244 C C . GLU A 1 415 ? -7.801 3.494 6.895 1 97.75 415 GLU A C 1
ATOM 3246 O O . GLU A 1 415 ? -8.43 2.439 6.965 1 97.75 415 GLU A O 1
ATOM 3251 N N . ARG A 1 416 ? -8.305 4.664 7.102 1 96.44 416 ARG A N 1
ATOM 3252 C CA . ARG A 1 416 ? -9.68 4.785 7.566 1 96.44 416 ARG A CA 1
ATOM 3253 C C . ARG A 1 416 ? -10.641 4.957 6.395 1 96.44 416 ARG A C 1
ATOM 3255 O O . ARG A 1 416 ? -11.836 4.688 6.523 1 96.44 416 ARG A O 1
ATOM 3262 N N . THR A 1 417 ? -10.102 5.352 5.277 1 96.56 417 THR A N 1
ATOM 3263 C CA . THR A 1 417 ? -11.016 5.742 4.215 1 96.56 417 THR A CA 1
ATOM 3264 C C . THR A 1 417 ? -10.852 4.836 2.996 1 96.56 417 THR A C 1
ATOM 3266 O O . THR A 1 417 ? -11.648 4.895 2.059 1 96.56 417 THR A O 1
ATOM 3269 N N . CYS A 1 418 ? -9.812 4.012 2.967 1 96.62 418 CYS A N 1
ATOM 3270 C CA . CYS A 1 418 ? -9.57 3.1 1.854 1 96.62 418 CYS A CA 1
ATOM 3271 C C . CYS A 1 418 ? -9.688 1.648 2.299 1 96.62 418 CYS A C 1
ATOM 3273 O O . CYS A 1 418 ? -8.68 0.971 2.506 1 96.62 418 CYS A O 1
ATOM 3275 N N . PRO A 1 419 ? -10.859 1.091 2.352 1 93.5 419 PRO A N 1
ATOM 3276 C CA . PRO A 1 419 ? -11.086 -0.237 2.926 1 93.5 419 PRO A CA 1
ATOM 3277 C C . PRO A 1 419 ? -10.453 -1.354 2.104 1 93.5 419 PRO A C 1
ATOM 3279 O O . PRO A 1 419 ? -10.242 -2.457 2.611 1 93.5 419 PRO A O 1
ATOM 3282 N N . HIS A 1 420 ? -10.094 -1.103 0.854 1 94.5 420 HIS A N 1
ATOM 3283 C CA . HIS A 1 420 ? -9.539 -2.146 0 1 94.5 420 HIS A CA 1
ATOM 3284 C C . HIS A 1 420 ? -8.039 -1.962 -0.187 1 94.5 420 HIS A C 1
ATOM 3286 O O . HIS A 1 420 ? -7.465 -2.443 -1.168 1 94.5 420 HIS A O 1
ATOM 3292 N N . GLY A 1 421 ? -7.461 -1.181 0.744 1 95.94 421 GLY A N 1
ATOM 3293 C CA . GLY A 1 421 ? -6.031 -0.92 0.662 1 95.94 421 GLY A CA 1
ATOM 3294 C C . GLY A 1 421 ? -5.707 0.419 0.028 1 95.94 421 GLY A C 1
ATOM 3295 O O . GLY A 1 421 ? -6.602 1.125 -0.441 1 95.94 421 GLY A O 1
ATOM 3296 N N . PHE A 1 422 ? -4.438 0.781 0.033 1 98.25 422 PHE A N 1
ATOM 3297 C CA . PHE A 1 422 ? -4.016 2.061 -0.521 1 98.25 422 PHE A CA 1
ATOM 3298 C C . PHE A 1 422 ? -2.535 2.027 -0.89 1 98.25 422 PHE A C 1
ATOM 3300 O O . PHE A 1 422 ? -1.832 1.066 -0.567 1 98.25 422 PHE A O 1
ATOM 3307 N N . ASN A 1 423 ? -2.08 2.98 -1.643 1 98.19 423 ASN A N 1
ATOM 3308 C CA . ASN A 1 423 ? -0.688 3.127 -2.051 1 98.19 423 ASN A CA 1
ATOM 3309 C C . ASN A 1 423 ? 0.154 3.773 -0.955 1 98.19 423 ASN A C 1
ATOM 3311 O O . ASN A 1 423 ? -0.114 4.906 -0.547 1 98.19 423 ASN A O 1
ATOM 3315 N N . SER A 1 424 ? 1.139 3.068 -0.437 1 98 424 SER A N 1
ATOM 3316 C CA . SER A 1 424 ? 2.049 3.578 0.584 1 98 424 SER A CA 1
ATOM 3317 C C . SER A 1 424 ? 3.445 3.807 0.016 1 98 424 SER A C 1
ATOM 3319 O O . SER A 1 424 ? 4.414 3.924 0.767 1 98 424 SER A O 1
ATOM 3321 N N . HIS A 1 425 ? 3.521 3.787 -1.3 1 97.81 425 HIS A N 1
ATOM 3322 C CA . HIS A 1 425 ? 4.812 3.98 -1.951 1 97.81 425 HIS A CA 1
ATOM 3323 C C . HIS A 1 425 ? 5.301 5.418 -1.792 1 97.81 425 HIS A C 1
ATOM 3325 O O . HIS A 1 425 ? 4.633 6.355 -2.234 1 97.81 425 HIS A O 1
ATOM 3331 N N . ARG A 1 426 ? 6.449 5.629 -1.157 1 97.12 426 ARG A N 1
ATOM 3332 C CA . ARG A 1 426 ? 7.035 6.941 -0.906 1 97.12 426 ARG A CA 1
ATOM 3333 C C . ARG A 1 426 ? 7.934 7.367 -2.061 1 97.12 426 ARG A C 1
ATOM 3335 O O . ARG A 1 426 ? 9.156 7.375 -1.93 1 97.12 426 ARG A O 1
ATOM 3342 N N . ASP A 1 427 ? 7.281 7.859 -3.145 1 94.69 427 ASP A N 1
ATOM 3343 C CA . ASP A 1 427 ? 8.062 8.164 -4.336 1 94.69 427 ASP A CA 1
ATOM 3344 C C . ASP A 1 427 ? 7.578 9.453 -4.996 1 94.69 427 ASP A C 1
ATOM 3346 O O . ASP A 1 427 ? 7.984 9.773 -6.117 1 94.69 427 ASP A O 1
ATOM 3350 N N . LEU A 1 428 ? 6.684 10.148 -4.352 1 93.69 428 LEU A N 1
ATOM 3351 C CA . LEU A 1 428 ? 6.254 11.453 -4.863 1 93.69 428 LEU A CA 1
ATOM 3352 C C . LEU A 1 428 ? 7.277 12.531 -4.535 1 93.69 428 LEU A C 1
ATOM 3354 O O . LEU A 1 428 ? 7.328 13.023 -3.404 1 93.69 428 LEU A O 1
ATOM 3358 N N . ILE A 1 429 ? 8.008 12.961 -5.492 1 89.94 429 ILE A N 1
ATOM 3359 C CA . ILE A 1 429 ? 9.086 13.922 -5.305 1 89.94 429 ILE A CA 1
ATOM 3360 C C . ILE A 1 429 ? 8.57 15.336 -5.562 1 89.94 429 ILE A C 1
ATOM 3362 O O . ILE A 1 429 ? 8.008 15.609 -6.625 1 89.94 429 ILE A O 1
ATOM 3366 N N . MET A 1 430 ? 8.68 16.141 -4.633 1 87.12 430 MET A N 1
ATOM 3367 C CA . MET A 1 430 ? 8.344 17.547 -4.816 1 87.12 430 MET A CA 1
ATOM 3368 C C . MET A 1 430 ? 9.523 18.328 -5.387 1 87.12 430 MET A C 1
ATOM 3370 O O . MET A 1 430 ? 10.484 18.609 -4.672 1 87.12 430 MET A O 1
ATOM 3374 N N . ARG A 1 431 ? 9.398 18.484 -6.699 1 78.81 431 ARG A N 1
ATOM 3375 C CA . ARG A 1 431 ? 10.5 19.156 -7.391 1 78.81 431 ARG A CA 1
ATOM 3376 C C . ARG A 1 431 ? 10.008 20.391 -8.117 1 78.81 431 ARG A C 1
ATOM 3378 O O . ARG A 1 431 ? 8.914 20.406 -8.68 1 78.81 431 ARG A O 1
ATOM 3385 N N . GLY A 1 432 ? 10.938 21.312 -8.18 1 67.69 432 GLY A N 1
ATOM 3386 C CA . GLY A 1 432 ? 10.773 22.484 -9.008 1 67.69 432 GLY A CA 1
ATOM 3387 C C . GLY A 1 432 ? 9.633 23.375 -8.555 1 67.69 432 GLY A C 1
ATOM 3388 O O . GLY A 1 432 ? 9.062 23.172 -7.48 1 67.69 432 GLY A O 1
ATOM 3389 N N . ASN A 1 433 ? 9.438 24.344 -9.406 1 61.78 433 ASN A N 1
ATOM 3390 C CA . ASN A 1 433 ? 8.477 25.391 -9.055 1 61.78 433 ASN A CA 1
ATOM 3391 C C . ASN A 1 433 ? 7.062 25 -9.484 1 61.78 433 ASN A C 1
ATOM 3393 O O . ASN A 1 433 ? 6.09 25.609 -9.023 1 61.78 433 ASN A O 1
ATOM 3397 N N . ALA A 1 434 ? 7.078 23.984 -10.367 1 62.91 434 ALA A N 1
ATOM 3398 C CA . ALA A 1 434 ? 5.734 23.609 -10.812 1 62.91 434 ALA A CA 1
ATOM 3399 C C . ALA A 1 434 ? 5.066 22.656 -9.836 1 62.91 434 ALA A C 1
ATOM 3401 O O . ALA A 1 434 ? 5.727 21.797 -9.258 1 62.91 434 ALA A O 1
ATOM 3402 N N . GLY A 1 435 ? 3.863 23.031 -9.422 1 66.12 435 GLY A N 1
ATOM 3403 C CA . GLY A 1 435 ? 3.086 22.141 -8.57 1 66.12 435 GLY A CA 1
ATOM 3404 C C . GLY A 1 435 ? 2.914 20.766 -9.164 1 66.12 435 GLY A C 1
ATOM 3405 O O . GLY A 1 435 ? 2.967 20.594 -10.383 1 66.12 435 GLY A O 1
ATOM 3406 N N . LEU A 1 436 ? 2.953 19.734 -8.18 1 75.56 436 LEU A N 1
ATOM 3407 C CA . LEU A 1 436 ? 2.625 18.375 -8.617 1 75.56 436 LEU A CA 1
ATOM 3408 C C . LEU A 1 436 ? 1.168 18.281 -9.062 1 75.56 436 LEU A C 1
ATOM 3410 O O . LEU A 1 436 ? 0.265 18.703 -8.328 1 75.56 436 LEU A O 1
ATOM 3414 N N . SER A 1 437 ? 0.936 17.953 -10.227 1 80.5 437 SER A N 1
ATOM 3415 C CA . SER A 1 437 ? -0.417 17.891 -10.766 1 80.5 437 SER A CA 1
ATOM 3416 C C . SER A 1 437 ? -1.219 16.75 -10.133 1 80.5 437 SER A C 1
ATOM 3418 O O . SER A 1 437 ? -2.439 16.859 -9.992 1 80.5 437 SER A O 1
ATOM 3420 N N . SER A 1 438 ? -0.464 15.672 -9.766 1 91.19 438 SER A N 1
ATOM 3421 C CA . SER A 1 438 ? -1.176 14.523 -9.219 1 91.19 438 SER A CA 1
ATOM 3422 C C . SER A 1 438 ? -0.259 13.664 -8.352 1 91.19 438 SER A C 1
ATOM 3424 O O . SER A 1 438 ? 0.953 13.625 -8.578 1 91.19 438 SER A O 1
ATOM 3426 N N . ALA A 1 439 ? -0.871 13.109 -7.367 1 94.31 439 ALA A N 1
ATOM 3427 C CA . ALA A 1 439 ? -0.138 12.156 -6.531 1 94.31 439 ALA A CA 1
ATOM 3428 C C . ALA A 1 439 ? -0.128 10.766 -7.16 1 94.31 439 ALA A C 1
ATOM 3430 O O . ALA A 1 439 ? 0.543 9.859 -6.664 1 94.31 439 ALA A O 1
ATOM 3431 N N . LEU A 1 440 ? -0.833 10.531 -8.219 1 94.19 440 LEU A N 1
ATOM 3432 C CA . LEU A 1 440 ? -0.895 9.242 -8.891 1 94.19 440 LEU A CA 1
ATOM 3433 C C . LEU A 1 440 ? 0.388 8.969 -9.664 1 94.19 440 LEU A C 1
ATOM 3435 O O . LEU A 1 440 ? 0.993 9.891 -10.211 1 94.19 440 LEU A O 1
ATOM 3439 N N . PRO A 1 441 ? 0.729 7.699 -9.664 1 91.81 441 PRO A N 1
ATOM 3440 C CA . PRO A 1 441 ? 1.933 7.379 -10.43 1 91.81 441 PRO A CA 1
ATOM 3441 C C . PRO A 1 441 ? 1.745 7.594 -11.938 1 91.81 441 PRO A C 1
ATOM 3443 O O . PRO A 1 441 ? 0.634 7.441 -12.445 1 91.81 441 PRO A O 1
ATOM 3446 N N . SER A 1 442 ? 2.771 8.172 -12.555 1 78.19 442 SER A N 1
ATOM 3447 C CA . SER A 1 442 ? 2.691 8.414 -13.992 1 78.19 442 SER A CA 1
ATOM 3448 C C . SER A 1 442 ? 3.037 7.16 -14.789 1 78.19 442 SER A C 1
ATOM 3450 O O . SER A 1 442 ? 3.854 6.348 -14.352 1 78.19 442 SER A O 1
ATOM 3452 N N . VAL A 1 443 ? 2.17 6.848 -15.75 1 63.78 443 VAL A N 1
ATOM 3453 C CA . VAL A 1 443 ? 2.545 5.801 -16.688 1 63.78 443 VAL A CA 1
ATOM 3454 C C . VAL A 1 443 ? 3.814 6.207 -17.438 1 63.78 443 VAL A C 1
ATOM 3456 O O . VAL A 1 443 ? 3.938 7.348 -17.891 1 63.78 443 VAL A O 1
ATOM 3459 N N . PRO A 1 444 ? 4.855 5.449 -17.25 1 49.44 444 PRO A N 1
ATOM 3460 C CA . PRO A 1 444 ? 5.992 5.844 -18.094 1 49.44 444 PRO A CA 1
ATOM 3461 C C . PRO A 1 444 ? 5.598 6.07 -19.547 1 49.44 444 PRO A C 1
ATOM 3463 O O . PRO A 1 444 ? 4.832 5.289 -20.109 1 49.44 444 PRO A O 1
ATOM 3466 N N . THR A 1 445 ? 5.344 7.305 -19.938 1 40.78 445 THR A N 1
ATOM 3467 C CA . THR A 1 445 ? 5.215 7.48 -21.391 1 40.78 445 THR A CA 1
ATOM 3468 C C . THR A 1 445 ? 6.219 6.602 -22.125 1 40.78 445 THR A C 1
ATOM 3470 O O . THR A 1 445 ? 7.406 6.598 -21.797 1 40.78 445 THR A O 1
ATOM 3473 N N . ALA A 1 446 ? 5.633 5.641 -22.75 1 34.19 446 ALA A N 1
ATOM 3474 C CA . ALA A 1 446 ? 6.453 4.887 -23.703 1 34.19 446 ALA A CA 1
ATOM 3475 C C . ALA A 1 446 ? 7.25 5.824 -24.609 1 34.19 446 ALA A C 1
ATOM 3477 O O . ALA A 1 446 ? 6.742 6.863 -25.031 1 34.19 446 ALA A O 1
ATOM 3478 N N . MET B 1 1 ? 18.594 12.523 35.188 1 20.45 1 MET B N 1
ATOM 3479 C CA . MET B 1 1 ? 18.156 11.133 35.125 1 20.45 1 MET B CA 1
ATOM 3480 C C . MET B 1 1 ? 17.453 10.844 33.812 1 20.45 1 MET B C 1
ATOM 3482 O O . MET B 1 1 ? 16.5 11.547 33.438 1 20.45 1 MET B O 1
ATOM 3486 N N . CYS B 1 2 ? 18.078 10.195 32.781 1 21.64 2 CYS B N 1
ATOM 3487 C CA . CYS B 1 2 ? 18.234 10.008 31.359 1 21.64 2 CYS B CA 1
ATOM 3488 C C . CYS B 1 2 ? 17.141 9.117 30.797 1 21.64 2 CYS B C 1
ATOM 3490 O O . CYS B 1 2 ? 17.219 7.891 30.875 1 21.64 2 CYS B O 1
ATOM 3492 N N . ARG B 1 3 ? 15.906 9.547 31.125 1 20.45 3 ARG B N 1
ATOM 3493 C CA . ARG B 1 3 ? 14.977 8.445 30.922 1 20.45 3 ARG B CA 1
ATOM 3494 C C . ARG B 1 3 ? 15.039 7.949 29.469 1 20.45 3 ARG B C 1
ATOM 3496 O O . ARG B 1 3 ? 15.102 8.75 28.547 1 20.45 3 ARG B O 1
ATOM 3503 N N . ALA B 1 4 ? 15.414 6.828 29.297 1 22.59 4 ALA B N 1
ATOM 3504 C CA . ALA B 1 4 ? 15.68 5.77 28.328 1 22.59 4 ALA B CA 1
ATOM 3505 C C . ALA B 1 4 ? 14.516 5.617 27.359 1 22.59 4 ALA B C 1
ATOM 3507 O O . ALA B 1 4 ? 13.359 5.516 27.766 1 22.59 4 ALA B O 1
ATOM 3508 N N . MET B 1 5 ? 14.555 6.332 26.312 1 20.27 5 MET B N 1
ATOM 3509 C CA . MET B 1 5 ? 13.641 6.324 25.172 1 20.27 5 MET B CA 1
ATOM 3510 C C . MET B 1 5 ? 13.352 4.898 24.719 1 20.27 5 MET B C 1
ATOM 3512 O O . MET B 1 5 ? 14.266 4.172 24.312 1 20.27 5 MET B O 1
ATOM 3516 N N . ARG B 1 6 ? 12.469 4.336 25.406 1 22.45 6 ARG B N 1
ATOM 3517 C CA . ARG B 1 6 ? 12.117 2.961 25.062 1 22.45 6 ARG B CA 1
ATOM 3518 C C . ARG B 1 6 ? 11.781 2.84 23.578 1 22.45 6 ARG B C 1
ATOM 3520 O O . ARG B 1 6 ? 10.977 3.619 23.062 1 22.45 6 ARG B O 1
ATOM 3527 N N . ARG B 1 7 ? 12.805 2.439 22.75 1 24.89 7 ARG B N 1
ATOM 3528 C CA . ARG B 1 7 ? 12.711 1.867 21.422 1 24.89 7 ARG B CA 1
ATOM 3529 C C . ARG B 1 7 ? 11.422 1.074 21.25 1 24.89 7 ARG B C 1
ATOM 3531 O O . ARG B 1 7 ? 11.172 0.122 22 1 24.89 7 ARG B O 1
ATOM 3538 N N . ILE B 1 8 ? 10.438 1.771 21.109 1 22.39 8 ILE B N 1
ATOM 3539 C CA . ILE B 1 8 ? 9.344 0.843 20.828 1 22.39 8 ILE B CA 1
ATOM 3540 C C . ILE B 1 8 ? 9.703 -0.027 19.625 1 22.39 8 ILE B C 1
ATOM 3542 O O . ILE B 1 8 ? 9.883 0.481 18.516 1 22.39 8 ILE B O 1
ATOM 3546 N N . ALA B 1 9 ? 10.531 -0.963 19.875 1 23.61 9 ALA B N 1
ATOM 3547 C CA . ALA B 1 9 ? 10.836 -2.092 19 1 23.61 9 ALA B CA 1
ATOM 3548 C C . ALA B 1 9 ? 9.57 -2.65 18.359 1 23.61 9 ALA B C 1
ATOM 3550 O O . ALA B 1 9 ? 8.641 -3.064 19.062 1 23.61 9 ALA B O 1
ATOM 3551 N N . THR B 1 10 ? 9.133 -1.809 17.359 1 23.73 10 THR B N 1
ATOM 3552 C CA . THR B 1 10 ? 8.156 -2.518 16.547 1 23.73 10 THR B CA 1
ATOM 3553 C C . THR B 1 10 ? 8.586 -3.963 16.312 1 23.73 10 THR B C 1
ATOM 3555 O O . THR B 1 10 ? 9.641 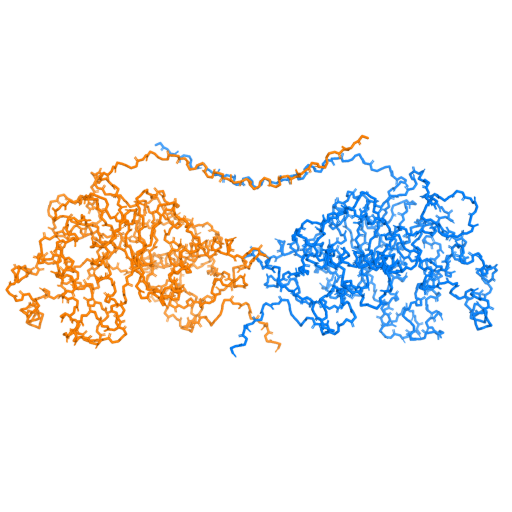-4.215 15.727 1 23.73 10 THR B O 1
ATOM 3558 N N . THR B 1 11 ? 8.469 -4.594 17.375 1 24.92 11 THR B N 1
ATOM 3559 C CA . THR B 1 11 ? 8.672 -6.027 17.203 1 24.92 11 THR B CA 1
ATOM 3560 C C . THR B 1 11 ? 7.918 -6.531 15.969 1 24.92 11 THR B C 1
ATOM 3562 O O . THR B 1 11 ? 6.695 -6.414 15.891 1 24.92 11 THR B O 1
ATOM 3565 N N . VAL B 1 12 ? 8.461 -6.207 14.828 1 24.66 12 VAL B N 1
ATOM 3566 C CA . VAL B 1 12 ? 8.023 -7.098 13.758 1 24.66 12 VAL B CA 1
ATOM 3567 C C . VAL B 1 12 ? 7.906 -8.523 14.297 1 24.66 12 VAL B C 1
ATOM 3569 O O . VAL B 1 12 ? 8.898 -9.117 14.719 1 24.66 12 VAL B O 1
ATOM 3572 N N . ALA B 1 13 ? 6.895 -8.586 15.078 1 25.77 13 ALA B N 1
ATOM 3573 C CA . ALA B 1 13 ? 6.688 -10 15.398 1 25.77 13 ALA B CA 1
ATOM 3574 C C . ALA B 1 13 ? 6.863 -10.875 14.156 1 25.77 13 ALA B C 1
ATOM 3576 O O . ALA B 1 13 ? 6.117 -10.734 13.188 1 25.77 13 ALA B O 1
ATOM 3577 N N . ALA B 1 14 ? 8.062 -11.031 13.773 1 27.88 14 ALA B N 1
ATOM 3578 C CA . ALA B 1 14 ? 8.164 -12.234 12.945 1 27.88 14 ALA B CA 1
ATOM 3579 C C . ALA B 1 14 ? 7.219 -13.328 13.453 1 27.88 14 ALA B C 1
ATOM 3581 O O . ALA B 1 14 ? 7.395 -13.844 14.555 1 27.88 14 ALA B O 1
ATOM 3582 N N . LEU B 1 15 ? 5.996 -13.039 13.352 1 26.17 15 LEU B N 1
ATOM 3583 C CA . LEU B 1 15 ? 5.301 -14.305 13.555 1 26.17 15 LEU B CA 1
ATOM 3584 C C . LEU B 1 15 ? 6.152 -15.477 13.07 1 26.17 15 LEU B C 1
ATOM 3586 O O . LEU B 1 15 ? 6.387 -15.625 11.867 1 26.17 15 LEU B O 1
ATOM 3590 N N . ALA B 1 16 ? 7.145 -15.609 13.758 1 28.53 16 ALA B N 1
ATOM 3591 C CA . ALA B 1 16 ? 7.641 -16.953 13.492 1 28.53 16 ALA B CA 1
ATOM 3592 C C . ALA B 1 16 ? 6.492 -17.938 13.289 1 28.53 16 ALA B C 1
ATOM 3594 O O . ALA B 1 16 ? 5.707 -18.188 14.203 1 28.53 16 ALA B O 1
ATOM 3595 N N . ALA B 1 17 ? 5.844 -17.766 12.148 1 32.91 17 ALA B N 1
ATOM 3596 C CA . ALA B 1 17 ? 5 -18.938 11.93 1 32.91 17 ALA B CA 1
ATOM 3597 C C . ALA B 1 17 ? 5.562 -20.156 12.656 1 32.91 17 ALA B C 1
ATOM 3599 O O . ALA B 1 17 ? 6.703 -20.547 12.414 1 32.91 17 ALA B O 1
ATOM 3600 N N . VAL B 1 18 ? 5.34 -20.172 13.836 1 34.56 18 VAL B N 1
ATOM 3601 C CA . VAL B 1 18 ? 5.535 -21.531 14.352 1 34.56 18 VAL B CA 1
ATOM 3602 C C . VAL B 1 18 ? 5.246 -22.547 13.242 1 34.56 18 VAL B C 1
ATOM 3604 O O . VAL B 1 18 ? 4.098 -22.703 12.828 1 34.56 18 VAL B O 1
ATOM 3607 N N . VAL B 1 19 ? 6.09 -22.422 12.281 1 39.25 19 VAL B N 1
ATOM 3608 C CA . VAL B 1 19 ? 5.973 -23.625 11.469 1 39.25 19 VAL B CA 1
ATOM 3609 C C . VAL B 1 19 ? 5.742 -24.828 12.367 1 39.25 19 VAL B C 1
ATOM 3611 O O . VAL B 1 19 ? 6.613 -25.203 13.156 1 39.25 19 VAL B O 1
ATOM 3614 N N . LEU B 1 20 ? 4.699 -24.844 13.094 1 44 20 LEU B N 1
ATOM 3615 C CA . LEU B 1 20 ? 4.402 -26.156 13.641 1 44 20 LEU B CA 1
ATOM 3616 C C . LEU B 1 20 ? 5.062 -27.25 12.812 1 44 20 LEU B C 1
ATOM 3618 O O . LEU B 1 20 ? 4.875 -27.312 11.594 1 44 20 LEU B O 1
ATOM 3622 N N . SER B 1 21 ? 6.25 -27.562 13.211 1 54.19 21 SER B N 1
ATOM 3623 C CA . SER B 1 21 ? 7.105 -28.609 12.68 1 54.19 21 SER B CA 1
ATOM 3624 C C . SER B 1 21 ? 6.297 -29.859 12.328 1 54.19 21 SER B C 1
ATOM 3626 O O . SER B 1 21 ? 5.938 -30.641 13.211 1 54.19 21 SER B O 1
ATOM 3628 N N . ALA B 1 22 ? 5.367 -29.703 11.438 1 70.94 22 ALA B N 1
ATOM 3629 C CA . ALA B 1 22 ? 4.785 -30.953 10.953 1 70.94 22 ALA B CA 1
ATOM 3630 C C . ALA B 1 22 ? 5.855 -32.031 10.789 1 70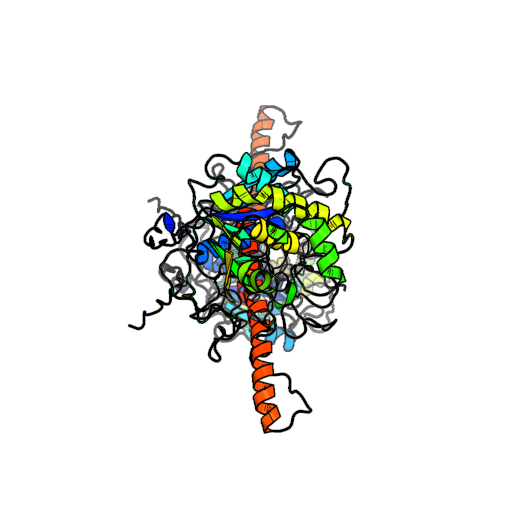.94 22 ALA B C 1
ATOM 3632 O O . ALA B 1 22 ? 7.031 -31.719 10.586 1 70.94 22 ALA B O 1
ATOM 3633 N N . ALA B 1 23 ? 5.555 -33.156 11.266 1 84.19 23 ALA B N 1
ATOM 3634 C CA . ALA B 1 23 ? 6.441 -34.312 11.094 1 84.19 23 ALA B CA 1
ATOM 3635 C C . ALA B 1 23 ? 6.941 -34.406 9.648 1 84.19 23 ALA B C 1
ATOM 3637 O O . ALA B 1 23 ? 6.188 -34.156 8.711 1 84.19 23 ALA B O 1
ATOM 3638 N N . PRO B 1 24 ? 8.211 -34.594 9.617 1 89.31 24 PRO B N 1
ATOM 3639 C CA . PRO B 1 24 ? 8.773 -34.719 8.266 1 89.31 24 PRO B CA 1
ATOM 3640 C C . PRO B 1 24 ? 8.125 -35.844 7.457 1 89.31 24 PRO B C 1
ATOM 3642 O O . PRO B 1 24 ? 7.766 -36.875 8.008 1 89.31 24 PRO B O 1
ATOM 3645 N N . PHE B 1 25 ? 7.941 -35.531 6.145 1 92.06 25 PHE B N 1
ATOM 3646 C CA . PHE B 1 25 ? 7.465 -36.562 5.238 1 92.06 25 PHE B CA 1
ATOM 3647 C C . PHE B 1 25 ? 8.453 -37.719 5.176 1 92.06 25 PHE B C 1
ATOM 3649 O O . PHE B 1 25 ? 9.664 -37.5 5.102 1 92.06 25 PHE B O 1
ATOM 3656 N N . PRO B 1 26 ? 7.855 -38.938 5.164 1 90.31 26 PRO B N 1
ATOM 3657 C CA . PRO B 1 26 ? 8.773 -40 4.785 1 90.31 26 PRO B CA 1
ATOM 3658 C C . PRO B 1 26 ? 9.367 -39.812 3.393 1 90.31 26 PRO B C 1
ATOM 3660 O O . PRO B 1 26 ? 8.68 -39.375 2.477 1 90.31 26 PRO B O 1
ATOM 3663 N N . GLU B 1 27 ? 10.555 -40.188 3.236 1 88.5 27 GLU B N 1
ATOM 3664 C CA . GLU B 1 27 ? 11.32 -39.906 2.027 1 88.5 27 GLU B CA 1
ATOM 3665 C C . GLU B 1 27 ? 10.633 -40.469 0.788 1 88.5 27 GLU B C 1
ATOM 3667 O O . GLU B 1 27 ? 10.578 -39.812 -0.252 1 88.5 27 GLU B O 1
ATOM 3672 N N . HIS B 1 28 ? 10.062 -41.625 0.93 1 88.12 28 HIS B N 1
ATOM 3673 C CA . HIS B 1 28 ? 9.484 -42.312 -0.225 1 88.12 28 HIS B CA 1
ATOM 3674 C C . HIS B 1 28 ? 8.148 -41.688 -0.621 1 88.12 28 HIS B C 1
ATOM 3676 O O . HIS B 1 28 ? 7.617 -41.969 -1.692 1 88.12 28 HIS B O 1
ATOM 3682 N N . THR B 1 29 ? 7.668 -40.812 0.205 1 93.62 29 THR B N 1
ATOM 3683 C CA . THR B 1 29 ? 6.379 -40.188 -0.055 1 93.62 29 THR B CA 1
ATOM 3684 C C . THR B 1 29 ? 6.57 -38.75 -0.571 1 93.62 29 THR B C 1
ATOM 3686 O O . THR B 1 29 ? 5.621 -38.125 -1.047 1 93.62 29 THR B O 1
ATOM 3689 N N . MET B 1 30 ? 7.785 -38.344 -0.529 1 95.12 30 MET B N 1
ATOM 3690 C CA . MET B 1 30 ? 8.109 -36.969 -0.87 1 95.12 30 MET B CA 1
ATOM 3691 C C . MET B 1 30 ? 8.195 -36.781 -2.381 1 95.12 30 MET B C 1
ATOM 3693 O O . MET B 1 30 ? 8.805 -37.594 -3.074 1 95.12 30 MET B O 1
ATOM 3697 N N . VAL B 1 31 ? 7.574 -35.719 -2.834 1 98.19 31 VAL B N 1
ATOM 3698 C CA . VAL B 1 31 ? 7.539 -35.438 -4.266 1 98.19 31 VAL B CA 1
ATOM 3699 C C . VAL B 1 31 ? 8.375 -34.219 -4.582 1 98.19 31 VAL B C 1
ATOM 3701 O O . VAL B 1 31 ? 8.266 -33.188 -3.898 1 98.19 31 VAL B O 1
ATOM 3704 N N . HIS B 1 32 ? 9.266 -34.312 -5.539 1 98.56 32 HIS B N 1
ATOM 3705 C CA . HIS B 1 32 ? 9.977 -33.188 -6.109 1 98.56 32 HIS B CA 1
ATOM 3706 C C . HIS B 1 32 ? 9.156 -32.5 -7.203 1 98.56 32 HIS B C 1
ATOM 3708 O O . HIS B 1 32 ? 8.961 -33.094 -8.281 1 98.56 32 HIS B O 1
ATOM 3714 N N . ILE B 1 33 ? 8.75 -31.312 -6.957 1 98.75 33 ILE B N 1
ATOM 3715 C CA . ILE B 1 33 ? 7.977 -30.578 -7.953 1 98.75 33 ILE B CA 1
ATOM 3716 C C . ILE B 1 33 ? 8.922 -29.938 -8.969 1 98.75 33 ILE B C 1
ATOM 3718 O O . ILE B 1 33 ? 9.898 -29.281 -8.594 1 98.75 33 ILE B O 1
ATOM 3722 N N . VAL B 1 34 ? 8.625 -30.188 -10.211 1 98.81 34 VAL B N 1
ATOM 3723 C CA . VAL B 1 34 ? 9.391 -29.625 -11.32 1 98.81 34 VAL B CA 1
ATOM 3724 C C . VAL B 1 34 ? 8.445 -28.922 -12.297 1 98.81 34 VAL B C 1
ATOM 3726 O O . VAL B 1 34 ? 7.461 -29.516 -12.742 1 98.81 34 VAL B O 1
ATOM 3729 N N . PHE B 1 35 ? 8.742 -27.672 -12.586 1 98.31 35 PHE B N 1
ATOM 3730 C CA . PHE B 1 35 ? 7.906 -26.984 -13.562 1 98.31 35 PHE B CA 1
ATOM 3731 C C . PHE B 1 35 ? 8.758 -26.125 -14.492 1 98.31 35 PHE B C 1
ATOM 3733 O O . PHE B 1 35 ? 9.875 -25.734 -14.148 1 98.31 35 PHE B O 1
ATOM 3740 N N . SER B 1 36 ? 8.219 -25.938 -15.68 1 96.5 36 SER B N 1
ATOM 3741 C CA . SER B 1 36 ? 8.984 -25.25 -16.719 1 96.5 36 SER B CA 1
ATOM 3742 C C . SER B 1 36 ? 8.398 -23.891 -17.047 1 96.5 36 SER B C 1
ATOM 3744 O O . SER B 1 36 ? 7.176 -23.719 -17.109 1 96.5 36 SER B O 1
ATOM 3746 N N . THR B 1 37 ? 9.281 -22.938 -17.172 1 96.75 37 THR B N 1
ATOM 3747 C CA . THR B 1 37 ? 8.953 -21.594 -17.625 1 96.75 37 THR B CA 1
ATOM 3748 C C . THR B 1 37 ? 9.992 -21.094 -18.625 1 96.75 37 THR B C 1
ATOM 3750 O O . THR B 1 37 ? 10.867 -21.844 -19.047 1 96.75 37 THR B O 1
ATOM 3753 N N . SER B 1 38 ? 9.75 -19.922 -19.109 1 95.56 38 SER B N 1
ATOM 3754 C CA . SER B 1 38 ? 10.734 -19.266 -19.969 1 95.56 38 SER B CA 1
ATOM 3755 C C . SER B 1 38 ? 11.133 -17.891 -19.406 1 95.56 38 SER B C 1
ATOM 3757 O O . SER B 1 38 ? 10.352 -17.25 -18.719 1 95.56 38 SER B O 1
ATOM 3759 N N . CYS B 1 39 ? 12.305 -17.516 -19.766 1 94.56 39 CYS B N 1
ATOM 3760 C CA . CYS B 1 39 ? 12.828 -16.234 -19.281 1 94.56 39 CYS B CA 1
ATOM 3761 C C . CYS B 1 39 ? 12.055 -15.07 -19.875 1 94.56 39 CYS B C 1
ATOM 3763 O O . CYS B 1 39 ? 11.953 -14.008 -19.266 1 94.56 39 CYS B O 1
ATOM 3765 N N . ALA B 1 40 ? 11.477 -15.312 -21 1 90.44 40 ALA B N 1
ATOM 3766 C CA . ALA B 1 40 ? 10.773 -14.258 -21.719 1 90.44 40 ALA B CA 1
ATOM 3767 C C . ALA B 1 40 ? 9.32 -14.148 -21.266 1 90.44 40 ALA B C 1
ATOM 3769 O O . ALA B 1 40 ? 8.617 -13.203 -21.625 1 90.44 40 ALA B O 1
ATOM 3770 N N . GLN B 1 41 ? 8.914 -15.086 -20.516 1 90.88 41 GLN B N 1
ATOM 3771 C CA . GLN B 1 41 ? 7.527 -15.102 -20.062 1 90.88 41 GLN B CA 1
ATOM 3772 C C . GLN B 1 41 ? 7.285 -14.023 -19.016 1 90.88 41 GLN B C 1
ATOM 3774 O O . GLN B 1 41 ? 7.797 -14.125 -17.891 1 90.88 41 GLN B O 1
ATOM 3779 N N . GLU B 1 42 ? 6.418 -13.125 -19.266 1 88.44 42 GLU B N 1
ATOM 3780 C CA . GLU B 1 42 ? 6.176 -11.969 -18.406 1 88.44 42 GLU B CA 1
ATOM 3781 C C . GLU B 1 42 ? 5.547 -12.383 -17.078 1 88.44 42 GLU B C 1
ATOM 3783 O O . GLU B 1 42 ? 5.793 -11.758 -16.047 1 88.44 42 GLU B O 1
ATOM 3788 N N . SER B 1 43 ? 4.84 -13.438 -17.125 1 93.12 43 SER B N 1
ATOM 3789 C CA . SER B 1 43 ? 4.102 -13.867 -15.938 1 93.12 43 SER B CA 1
ATOM 3790 C C . SER B 1 43 ? 4.922 -14.836 -15.102 1 93.12 43 SER B C 1
ATOM 3792 O O . SER B 1 43 ? 4.461 -15.312 -14.062 1 93.12 43 SER B O 1
ATOM 3794 N N . ARG B 1 44 ? 6.09 -15.141 -15.5 1 95.56 44 ARG B N 1
ATOM 3795 C CA . ARG B 1 44 ? 6.895 -16.172 -14.859 1 95.56 44 ARG B CA 1
ATOM 3796 C C . ARG B 1 44 ? 7.062 -15.898 -13.367 1 95.56 44 ARG B C 1
ATOM 3798 O O . ARG B 1 44 ? 6.789 -16.766 -12.539 1 95.56 44 ARG B O 1
ATOM 3805 N N . ARG B 1 45 ? 7.477 -14.727 -13.078 1 96.69 45 ARG B N 1
ATOM 3806 C CA . ARG B 1 45 ? 7.801 -14.375 -11.703 1 96.69 45 ARG B CA 1
ATOM 3807 C C . ARG B 1 45 ? 6.574 -14.508 -10.805 1 96.69 45 ARG B C 1
ATOM 3809 O O . ARG B 1 45 ? 6.656 -15.086 -9.719 1 96.69 45 ARG B O 1
ATOM 3816 N N . LEU B 1 46 ? 5.516 -13.992 -11.258 1 97.75 46 LEU B N 1
ATOM 3817 C CA . LEU B 1 46 ? 4.281 -14.031 -10.477 1 97.75 46 LEU B CA 1
ATOM 3818 C C . LEU B 1 46 ? 3.809 -15.469 -10.289 1 97.75 46 LEU B C 1
ATOM 3820 O O . LEU B 1 46 ? 3.469 -15.875 -9.18 1 97.75 46 LEU B O 1
ATOM 3824 N N . HIS B 1 47 ? 3.812 -16.234 -11.328 1 97.81 47 HIS B N 1
ATOM 3825 C CA . HIS B 1 47 ? 3.357 -17.625 -11.266 1 97.81 47 HIS B CA 1
ATOM 3826 C C . HIS B 1 47 ? 4.266 -18.453 -10.367 1 97.81 47 HIS B C 1
ATOM 3828 O O . HIS B 1 47 ? 3.785 -19.234 -9.539 1 97.81 47 HIS B O 1
ATOM 3834 N N . SER B 1 48 ? 5.531 -18.234 -10.539 1 98.19 48 SER B N 1
ATOM 3835 C CA . SER B 1 48 ? 6.496 -18.953 -9.711 1 98.19 48 SER B CA 1
ATOM 3836 C C . SER B 1 48 ? 6.297 -18.641 -8.227 1 98.19 48 SER B C 1
ATOM 3838 O O . SER B 1 48 ? 6.266 -19.547 -7.398 1 98.19 48 SER B O 1
ATOM 3840 N N . ALA B 1 49 ? 6.113 -17.406 -7.973 1 98.5 49 ALA B N 1
ATOM 3841 C CA . ALA B 1 49 ? 5.895 -17 -6.586 1 98.5 49 ALA B CA 1
ATOM 3842 C C . ALA B 1 49 ? 4.605 -17.594 -6.035 1 98.5 49 ALA B C 1
ATOM 3844 O O . ALA B 1 49 ? 4.57 -18.078 -4.902 1 98.5 49 ALA B O 1
ATOM 3845 N N . ALA B 1 50 ? 3.578 -17.578 -6.785 1 98.62 50 ALA B N 1
ATOM 3846 C CA . ALA B 1 50 ? 2.289 -18.094 -6.348 1 98.62 50 ALA B CA 1
ATOM 3847 C C . ALA B 1 50 ? 2.381 -19.594 -6.043 1 98.62 50 ALA B C 1
ATOM 3849 O O . ALA B 1 50 ? 1.83 -20.062 -5.043 1 98.62 50 ALA B O 1
ATOM 3850 N N . LEU B 1 51 ? 3.041 -20.281 -6.891 1 98.75 51 LEU B N 1
ATOM 3851 C CA . LEU B 1 51 ? 3.23 -21.719 -6.664 1 98.75 51 LEU B CA 1
ATOM 3852 C C . LEU B 1 51 ? 4.016 -21.969 -5.379 1 98.75 51 LEU B C 1
ATOM 3854 O O . LEU B 1 51 ? 3.627 -22.797 -4.562 1 98.75 51 LEU B O 1
ATOM 3858 N N . GLN B 1 52 ? 5.09 -21.25 -5.203 1 98.75 52 GLN B N 1
ATOM 3859 C CA . GLN B 1 52 ? 5.91 -21.375 -4.004 1 98.75 52 GLN B CA 1
ATOM 3860 C C . GLN B 1 52 ? 5.09 -21.094 -2.746 1 98.75 52 GLN B C 1
ATOM 3862 O O . GLN B 1 52 ? 5.137 -21.859 -1.783 1 98.75 52 GLN B O 1
ATOM 3867 N N . LEU B 1 53 ? 4.383 -20.078 -2.834 1 98.62 53 LEU B N 1
ATOM 3868 C CA . LEU B 1 53 ? 3.625 -19.641 -1.664 1 98.62 53 LEU B CA 1
ATOM 3869 C C . LEU B 1 53 ? 2.492 -20.625 -1.364 1 98.62 53 LEU B C 1
ATOM 3871 O O . LEU B 1 53 ? 2.156 -20.859 -0.201 1 98.62 53 LEU B O 1
ATOM 3875 N N . SER B 1 54 ? 1.901 -21.141 -2.371 1 98.56 54 SER B N 1
ATOM 3876 C CA . SER B 1 54 ? 0.887 -22.156 -2.135 1 98.56 54 SER B CA 1
ATOM 3877 C C . SER B 1 54 ? 1.496 -23.406 -1.506 1 98.56 54 SER B C 1
ATOM 3879 O O . SER B 1 54 ? 0.859 -24.078 -0.683 1 98.56 54 SER B O 1
ATOM 3881 N N . ALA B 1 55 ? 2.705 -23.75 -1.857 1 98.56 55 ALA B N 1
ATOM 3882 C CA . ALA B 1 55 ? 3.406 -24.875 -1.261 1 98.56 55 ALA B CA 1
ATOM 3883 C C . ALA B 1 55 ? 3.66 -24.641 0.225 1 98.56 55 ALA B C 1
ATOM 3885 O O . ALA B 1 55 ? 3.492 -25.562 1.04 1 98.56 55 ALA B O 1
ATOM 3886 N N . VAL B 1 56 ? 4.039 -23.453 0.51 1 98 56 VAL B N 1
ATOM 3887 C CA . VAL B 1 56 ? 4.246 -23.094 1.909 1 98 56 VAL B CA 1
ATOM 3888 C C . VAL B 1 56 ? 2.924 -23.188 2.67 1 98 56 VAL B C 1
ATOM 3890 O O . VAL B 1 56 ? 2.867 -23.797 3.746 1 98 56 VAL B O 1
ATOM 3893 N N . ARG B 1 57 ? 1.913 -22.688 2.119 1 96.75 57 ARG B N 1
ATOM 3894 C CA . ARG B 1 57 ? 0.608 -22.641 2.771 1 96.75 57 ARG B CA 1
ATOM 3895 C C . ARG B 1 57 ? 0.119 -24.047 3.107 1 96.75 57 ARG B C 1
ATOM 3897 O O . ARG B 1 57 ? -0.45 -24.281 4.176 1 96.75 57 ARG B O 1
ATOM 3904 N N . VAL B 1 58 ? 0.371 -25 2.229 1 96.81 58 VAL B N 1
ATOM 3905 C CA . VAL B 1 58 ? -0.217 -26.328 2.406 1 96.81 58 VAL B CA 1
ATOM 3906 C C . VAL B 1 58 ? 0.765 -27.234 3.145 1 96.81 58 VAL B C 1
ATOM 3908 O O . VAL B 1 58 ? 0.452 -28.391 3.438 1 96.81 58 VAL B O 1
ATOM 3911 N N . GLY B 1 59 ? 2.004 -26.75 3.33 1 96.75 59 GLY B N 1
ATOM 3912 C CA . GLY B 1 59 ? 2.994 -27.516 4.07 1 96.75 59 GLY B CA 1
ATOM 3913 C C . GLY B 1 59 ? 3.707 -28.547 3.223 1 96.75 59 GLY B C 1
ATOM 3914 O O . GLY B 1 59 ? 4.031 -29.641 3.705 1 96.75 59 GLY B O 1
ATOM 3915 N N . HIS B 1 60 ? 3.875 -28.266 2 1 97.69 60 HIS B N 1
ATOM 3916 C CA . HIS B 1 60 ? 4.664 -29.141 1.143 1 97.69 60 HIS B CA 1
ATOM 3917 C C . HIS B 1 60 ? 6.113 -29.219 1.613 1 97.69 60 HIS B C 1
ATOM 3919 O O . HIS B 1 60 ? 6.676 -28.219 2.062 1 97.69 60 HIS B O 1
ATOM 3925 N N . GLN B 1 61 ? 6.715 -30.422 1.469 1 96.44 61 GLN B N 1
ATOM 3926 C CA . GLN B 1 61 ? 8.047 -30.531 2.059 1 96.44 61 GLN B CA 1
ATOM 3927 C C . GLN B 1 61 ? 9.07 -30.984 1.02 1 96.44 61 GLN B C 1
ATOM 3929 O O . GLN B 1 61 ? 10.273 -30.969 1.278 1 96.44 61 GLN B O 1
ATOM 3934 N N . GLY B 1 62 ? 8.703 -31.359 -0.182 1 96.94 62 GLY B N 1
ATOM 3935 C CA . GLY B 1 62 ? 9.656 -31.719 -1.219 1 96.94 62 GLY B CA 1
ATOM 3936 C C . GLY B 1 62 ? 10.258 -30.531 -1.922 1 96.94 62 GLY B C 1
ATOM 3937 O O . GLY B 1 62 ? 9.719 -29.422 -1.851 1 96.94 62 GLY B O 1
ATOM 3938 N N . PRO B 1 63 ? 11.375 -30.766 -2.586 1 97.94 63 PRO B N 1
ATOM 3939 C CA . PRO B 1 63 ? 11.992 -29.656 -3.326 1 97.94 63 PRO B CA 1
ATOM 3940 C C . PRO B 1 63 ? 11.133 -29.188 -4.492 1 97.94 63 PRO B C 1
ATOM 3942 O O . PRO B 1 63 ? 10.273 -29.922 -4.98 1 97.94 63 PRO B O 1
ATOM 3945 N N . ILE B 1 64 ? 11.352 -27.969 -4.844 1 98.75 64 ILE B N 1
ATOM 3946 C CA . ILE B 1 64 ? 10.75 -27.406 -6.047 1 98.75 64 ILE B CA 1
ATOM 3947 C C . ILE B 1 64 ? 11.852 -26.859 -6.961 1 98.75 64 ILE B C 1
ATOM 3949 O O . ILE B 1 64 ? 12.695 -26.078 -6.531 1 98.75 64 ILE B O 1
ATOM 3953 N N . THR B 1 65 ? 11.867 -27.312 -8.156 1 98.81 65 THR B N 1
ATOM 3954 C CA . THR B 1 65 ? 12.812 -26.781 -9.133 1 98.81 65 THR B CA 1
ATOM 3955 C C . THR B 1 65 ? 12.086 -26.156 -10.32 1 98.81 65 THR B C 1
ATOM 3957 O O . THR B 1 65 ? 11.273 -26.828 -10.977 1 98.81 65 THR B O 1
ATOM 3960 N N . GLU B 1 66 ? 12.383 -24.938 -10.562 1 98.69 66 GLU B N 1
ATOM 3961 C CA . GLU B 1 66 ? 11.922 -24.234 -11.758 1 98.69 66 GLU B CA 1
ATOM 3962 C C . GLU B 1 66 ? 12.938 -24.359 -12.891 1 98.69 66 GLU B C 1
ATOM 3964 O O . GLU B 1 66 ? 14.086 -23.938 -12.742 1 98.69 66 GLU B O 1
ATOM 3969 N N . ILE B 1 67 ? 12.484 -24.953 -13.953 1 98.62 67 ILE B N 1
ATOM 3970 C CA . ILE B 1 67 ? 13.289 -24.953 -15.172 1 98.62 67 ILE B CA 1
ATOM 3971 C C . ILE B 1 67 ? 12.977 -23.703 -15.992 1 98.62 67 ILE B C 1
ATOM 3973 O O . ILE B 1 67 ? 11.836 -23.484 -16.406 1 98.62 67 ILE B O 1
ATOM 3977 N N . ILE B 1 68 ? 13.992 -22.891 -16.219 1 98.38 68 ILE B N 1
ATOM 3978 C CA . ILE B 1 68 ? 13.789 -21.656 -16.984 1 98.38 68 ILE B CA 1
ATOM 3979 C C . ILE B 1 68 ? 14.578 -21.719 -18.297 1 98.38 68 ILE B C 1
ATOM 3981 O O . ILE B 1 68 ? 15.812 -21.797 -18.281 1 98.38 68 ILE B O 1
ATOM 3985 N N . SER B 1 69 ? 13.828 -21.609 -19.375 1 97.94 69 SER B N 1
ATOM 3986 C CA . SER B 1 69 ? 14.461 -21.734 -20.672 1 97.94 69 SER B CA 1
ATOM 3987 C C . SER B 1 69 ? 14.781 -20.359 -21.266 1 97.94 69 SER B C 1
ATOM 3989 O O . SER B 1 69 ? 14 -19.422 -21.109 1 97.94 69 SER B O 1
ATOM 3991 N N . GLY B 1 70 ? 15.961 -20.25 -21.828 1 97.5 70 GLY B N 1
ATOM 3992 C CA . GLY B 1 70 ? 16.234 -19.156 -22.75 1 97.5 70 GLY B CA 1
ATOM 3993 C C . GLY B 1 70 ? 16.75 -17.906 -22.062 1 97.5 70 GLY B C 1
ATOM 3994 O O . GLY B 1 70 ? 16.625 -16.812 -22.609 1 97.5 70 GLY B O 1
ATOM 3995 N N . CYS B 1 71 ? 17.266 -18.016 -20.938 1 97 71 CYS B N 1
ATOM 3996 C CA . CYS B 1 71 ? 17.812 -16.844 -20.25 1 97 71 CYS B CA 1
ATOM 3997 C C . CYS B 1 71 ? 19.203 -16.5 -20.781 1 97 71 CYS B C 1
ATOM 3999 O O . CYS B 1 71 ? 20.031 -17.391 -20.984 1 97 71 CYS B O 1
ATOM 4001 N N . SER B 1 72 ? 19.406 -15.195 -21.031 1 96.56 72 SER B N 1
ATOM 4002 C CA . SER B 1 72 ? 20.781 -14.719 -21.141 1 96.56 72 SER B CA 1
ATOM 4003 C C . SER B 1 72 ? 21.5 -14.773 -19.797 1 96.56 72 SER B C 1
ATOM 4005 O O . SER B 1 72 ? 20.859 -14.984 -18.766 1 96.56 72 SER B O 1
ATOM 4007 N N . ASP B 1 73 ? 22.781 -14.57 -19.844 1 96 73 ASP B N 1
ATOM 4008 C CA . ASP B 1 73 ? 23.547 -14.531 -18.594 1 96 73 ASP B CA 1
ATOM 4009 C C . ASP B 1 73 ? 23.047 -13.406 -17.688 1 96 73 ASP B C 1
ATOM 4011 O O . ASP B 1 73 ? 22.938 -13.578 -16.469 1 96 73 ASP B O 1
ATOM 4015 N N . ALA B 1 74 ? 22.797 -12.344 -18.297 1 96.12 74 ALA B N 1
ATOM 4016 C CA . ALA B 1 74 ? 22.312 -11.195 -17.531 1 96.12 74 ALA B CA 1
ATOM 4017 C C . ALA B 1 74 ? 20.938 -11.492 -16.922 1 96.12 74 ALA B C 1
ATOM 4019 O O . ALA B 1 74 ? 20.703 -11.172 -15.758 1 96.12 74 ALA B O 1
ATOM 4020 N N . ASP B 1 75 ? 20.109 -12.094 -17.672 1 95.19 75 ASP B N 1
ATOM 4021 C CA . ASP B 1 75 ? 18.781 -12.469 -17.172 1 95.19 75 ASP B CA 1
ATOM 4022 C C . ASP B 1 75 ? 18.891 -13.453 -16.016 1 95.19 75 ASP B C 1
ATOM 4024 O O . ASP B 1 75 ? 18.172 -13.336 -15.031 1 95.19 75 ASP B O 1
ATOM 4028 N N . ALA B 1 76 ? 19.719 -14.383 -16.219 1 96.75 76 ALA B N 1
ATOM 4029 C CA . ALA B 1 76 ? 19.906 -15.414 -15.195 1 96.75 76 ALA B CA 1
ATOM 4030 C C . ALA B 1 76 ? 20.375 -14.805 -13.875 1 96.75 76 ALA B C 1
ATOM 4032 O O . ALA B 1 76 ? 19.953 -15.227 -12.797 1 96.75 76 ALA B O 1
ATOM 4033 N N . ALA B 1 77 ? 21.281 -13.891 -14.016 1 96.31 77 ALA B N 1
ATOM 4034 C CA . ALA B 1 77 ? 21.766 -13.211 -12.82 1 96.31 77 ALA B CA 1
ATOM 4035 C C . ALA B 1 77 ? 20.641 -12.492 -12.086 1 96.31 77 ALA B C 1
ATOM 4037 O O . ALA B 1 77 ? 20.562 -12.531 -10.859 1 96.31 77 ALA B O 1
ATOM 4038 N N . VAL B 1 78 ? 19.781 -11.922 -12.812 1 94 78 VAL B N 1
ATOM 4039 C CA . VAL B 1 78 ? 18.625 -11.242 -12.242 1 94 78 VAL B CA 1
ATOM 4040 C C . VAL B 1 78 ? 17.734 -12.25 -11.516 1 94 78 VAL B C 1
ATOM 4042 O O . VAL B 1 78 ? 17.328 -12.016 -10.375 1 94 78 VAL B O 1
ATOM 4045 N N . VAL B 1 79 ? 17.469 -13.344 -12.164 1 95.88 79 VAL B N 1
ATOM 4046 C CA . VAL B 1 79 ? 16.609 -14.375 -11.594 1 95.88 79 VAL B CA 1
ATOM 4047 C C . VAL B 1 79 ? 17.219 -14.891 -10.297 1 95.88 79 VAL B C 1
ATOM 4049 O O . VAL B 1 79 ? 16.531 -15.047 -9.289 1 95.88 79 VAL B O 1
ATOM 4052 N N . ARG B 1 80 ? 18.516 -15.031 -10.297 1 94.75 80 ARG B N 1
ATOM 4053 C CA . ARG B 1 80 ? 19.219 -15.578 -9.141 1 94.75 80 ARG B CA 1
ATOM 4054 C C . ARG B 1 80 ? 19.172 -14.602 -7.961 1 94.75 80 ARG B C 1
ATOM 4056 O O . ARG B 1 80 ? 19.203 -15.023 -6.805 1 94.75 80 ARG B O 1
ATOM 4063 N N . SER B 1 81 ? 19.047 -13.367 -8.281 1 95 81 SER B N 1
ATOM 4064 C CA . SER B 1 81 ? 19.062 -12.352 -7.238 1 95 81 SER B CA 1
ATOM 4065 C C . SER B 1 81 ? 17.656 -12.125 -6.668 1 95 81 SER B C 1
ATOM 4067 O O . SER B 1 81 ? 17.5 -11.477 -5.629 1 95 81 SER B O 1
ATOM 4069 N N . GLN B 1 82 ? 16.719 -12.664 -7.277 1 94.69 82 GLN B N 1
ATOM 4070 C CA . GLN B 1 82 ? 15.336 -12.484 -6.832 1 94.69 82 GLN B CA 1
ATOM 4071 C C . GLN B 1 82 ? 15.055 -13.281 -5.562 1 94.69 82 GLN B C 1
ATOM 4073 O O . GLN B 1 82 ? 15.555 -14.398 -5.406 1 94.69 82 GLN B O 1
ATOM 4078 N N . PRO B 1 83 ? 14.211 -12.695 -4.727 1 94.56 83 PRO B N 1
ATOM 4079 C CA . PRO B 1 83 ? 13.812 -13.469 -3.549 1 94.56 83 PRO B CA 1
ATOM 4080 C C . PRO B 1 83 ? 12.992 -14.711 -3.906 1 94.56 83 PRO B C 1
ATOM 4082 O O . PRO B 1 83 ? 12.18 -14.664 -4.836 1 94.56 83 PRO B O 1
ATOM 4085 N N . THR B 1 84 ? 13.203 -15.766 -3.146 1 96.88 84 THR B N 1
ATOM 4086 C CA . THR B 1 84 ? 12.375 -16.969 -3.24 1 96.88 84 THR B CA 1
ATOM 4087 C C . THR B 1 84 ? 11.414 -17.047 -2.055 1 96.88 84 THR B C 1
ATOM 4089 O O . THR B 1 84 ? 11.641 -16.422 -1.021 1 96.88 84 THR B O 1
ATOM 4092 N N . PHE B 1 85 ? 10.367 -17.797 -2.223 1 98.19 85 PHE B N 1
ATOM 4093 C CA . PHE B 1 85 ? 9.312 -17.781 -1.216 1 98.19 85 PHE B CA 1
ATOM 4094 C C . PHE B 1 85 ? 9.117 -19.172 -0.62 1 98.19 85 PHE B C 1
ATOM 4096 O O . PHE B 1 85 ? 8.312 -19.359 0.294 1 98.19 85 PHE B O 1
ATOM 4103 N N . TYR B 1 86 ? 9.844 -20.094 -1.109 1 98.19 86 TYR B N 1
ATOM 4104 C CA . TYR B 1 86 ? 9.859 -21.469 -0.623 1 98.19 86 TYR B CA 1
ATOM 4105 C C . TYR B 1 86 ? 11.266 -21.906 -0.218 1 98.19 86 TYR B C 1
ATOM 4107 O O . TYR B 1 86 ? 12.234 -21.641 -0.937 1 98.19 86 TYR B O 1
ATOM 4115 N N . PRO B 1 87 ? 11.5 -22.531 0.945 1 95.69 87 PRO B N 1
ATOM 4116 C CA . PRO B 1 87 ? 12.844 -22.781 1.478 1 95.69 87 PRO B CA 1
ATOM 4117 C C . PRO B 1 87 ? 13.688 -23.656 0.562 1 95.69 87 PRO B C 1
ATOM 4119 O O . PRO B 1 87 ? 14.891 -23.453 0.427 1 95.69 87 PRO B O 1
ATOM 4122 N N . ASP B 1 88 ? 13.172 -24.656 0.034 1 97.38 88 ASP B N 1
ATOM 4123 C CA . ASP B 1 88 ? 13.898 -25.594 -0.812 1 97.38 88 ASP B CA 1
ATOM 4124 C C . ASP B 1 88 ? 13.539 -25.391 -2.283 1 97.38 88 ASP B C 1
ATOM 4126 O O . ASP B 1 88 ? 13.188 -26.359 -2.971 1 97.38 88 ASP B O 1
ATOM 4130 N N . PHE B 1 89 ? 13.641 -24.109 -2.699 1 98.31 89 PHE B N 1
ATOM 4131 C CA . PHE B 1 89 ? 13.359 -23.734 -4.078 1 98.31 89 PHE B CA 1
ATOM 4132 C C . PHE B 1 89 ? 14.656 -23.594 -4.879 1 98.31 89 PHE B C 1
ATOM 4134 O O . PHE B 1 89 ? 15.625 -23 -4.406 1 98.31 89 PHE B O 1
ATOM 4141 N N . HIS B 1 90 ? 14.656 -24.156 -6.102 1 98.25 90 HIS B N 1
ATOM 4142 C CA . HIS B 1 90 ? 15.828 -24.141 -6.965 1 98.25 90 HIS B CA 1
ATOM 4143 C C . HIS B 1 90 ? 15.461 -23.734 -8.391 1 98.25 90 HIS B C 1
ATOM 4145 O O . HIS B 1 90 ? 14.305 -23.859 -8.797 1 98.25 90 HIS B O 1
ATOM 4151 N N . VAL B 1 91 ? 16.453 -23.203 -9.07 1 98.12 91 VAL B N 1
ATOM 4152 C CA . VAL B 1 91 ? 16.297 -22.844 -10.469 1 98.12 91 VAL B CA 1
ATOM 4153 C C . VAL B 1 91 ? 17.297 -23.609 -11.328 1 98.12 91 VAL B C 1
ATOM 4155 O O . VAL B 1 91 ? 18.453 -23.797 -10.922 1 98.12 91 VAL B O 1
ATOM 4158 N N . HIS B 1 92 ? 16.859 -24.109 -12.422 1 98.44 92 HIS B N 1
ATOM 4159 C CA . HIS B 1 92 ? 17.688 -24.734 -13.438 1 98.44 92 HIS B CA 1
ATOM 4160 C C . HIS B 1 92 ? 17.5 -24.062 -14.797 1 98.44 92 HIS B C 1
ATOM 4162 O O . HIS B 1 92 ? 16.406 -24.094 -15.367 1 98.44 92 HIS B O 1
ATOM 4168 N N . PHE B 1 93 ? 18.562 -23.469 -15.312 1 98.31 93 PHE B N 1
ATOM 4169 C CA . PHE B 1 93 ? 18.484 -22.766 -16.594 1 98.31 93 PHE B CA 1
ATOM 4170 C C . PHE B 1 93 ? 18.781 -23.703 -17.75 1 98.31 93 PHE B C 1
ATOM 4172 O O . PHE B 1 93 ? 19.672 -24.547 -17.656 1 98.31 93 PHE B O 1
ATOM 4179 N N . THR B 1 94 ? 18.062 -23.562 -18.797 1 98.19 94 THR B N 1
ATOM 4180 C CA . THR B 1 94 ? 18.281 -24.328 -20.016 1 98.19 94 THR B CA 1
ATOM 4181 C C . THR B 1 94 ? 18.344 -23.391 -21.234 1 98.19 94 THR B C 1
ATOM 4183 O O . THR B 1 94 ? 17.922 -22.25 -21.156 1 98.19 94 THR B O 1
ATOM 4186 N N . PRO B 1 95 ? 18.922 -23.922 -22.328 1 97 95 PRO B N 1
ATOM 4187 C CA . PRO B 1 95 ? 18.703 -23.172 -23.562 1 97 95 PRO B CA 1
ATOM 4188 C C . PRO B 1 95 ? 17.234 -23.078 -23.953 1 97 95 PRO B C 1
ATOM 4190 O O . PRO B 1 95 ? 16.391 -23.781 -23.375 1 97 95 PRO B O 1
ATOM 4193 N N . SER B 1 96 ? 17.047 -22.156 -24.828 1 97 96 SER B N 1
ATOM 4194 C CA . SER B 1 96 ? 15.703 -22.141 -25.422 1 97 96 SER B CA 1
ATOM 4195 C C . SER B 1 96 ? 15.57 -23.219 -26.484 1 97 96 SER B C 1
ATOM 4197 O O . SER B 1 96 ? 16.484 -23.438 -27.281 1 97 96 SER B O 1
ATOM 4199 N N . TYR B 1 97 ? 14.469 -23.859 -26.531 1 97.88 97 TYR B N 1
ATOM 4200 C CA . TYR B 1 97 ? 14.203 -24.891 -27.531 1 97.88 97 TYR B CA 1
ATOM 4201 C C . TYR B 1 97 ? 13.141 -24.438 -28.516 1 97.88 97 TYR B C 1
ATOM 4203 O O . TYR B 1 97 ? 12.641 -25.234 -29.328 1 97.88 97 TYR B O 1
ATOM 4211 N N . GLU B 1 98 ? 12.719 -23.297 -28.359 1 95.12 98 GLU B N 1
ATOM 4212 C CA . GLU B 1 98 ? 11.906 -22.562 -29.328 1 95.12 98 GLU B CA 1
ATOM 4213 C C . GLU B 1 98 ? 12.695 -21.422 -29.953 1 95.12 98 GLU B C 1
ATOM 4215 O O . GLU B 1 98 ? 13.258 -20.578 -29.25 1 95.12 98 GLU B O 1
ATOM 4220 N N . PRO B 1 99 ? 12.906 -21.266 -31.234 1 95.5 99 PRO B N 1
ATOM 4221 C CA . PRO B 1 99 ? 12.125 -21.969 -32.25 1 95.5 99 PRO B CA 1
ATOM 4222 C C . PRO B 1 99 ? 12.797 -23.266 -32.719 1 95.5 99 PRO B C 1
ATOM 4224 O O . PRO B 1 99 ? 12.25 -23.969 -33.562 1 95.5 99 PRO B O 1
ATOM 4227 N N . THR B 1 100 ? 14 -23.594 -32.25 1 96.5 100 THR B N 1
ATOM 4228 C CA . THR B 1 100 ? 14.758 -24.719 -32.781 1 96.5 100 THR B CA 1
ATOM 4229 C C . THR B 1 100 ? 15.031 -25.75 -31.688 1 96.5 100 THR B C 1
ATOM 4231 O O . THR B 1 100 ? 16.062 -25.688 -31.016 1 96.5 100 THR B O 1
ATOM 4234 N N . PRO B 1 101 ? 14.18 -26.766 -31.562 1 97.12 101 PRO B N 1
ATOM 4235 C CA . PRO B 1 101 ? 14.383 -27.781 -30.516 1 97.12 101 PRO B CA 1
ATOM 4236 C C . PRO B 1 101 ? 15.516 -28.75 -30.844 1 97.12 101 PRO B C 1
ATOM 4238 O O . PRO B 1 101 ? 16.203 -29.234 -29.938 1 97.12 101 PRO B O 1
ATOM 4241 N N . VAL B 1 102 ? 15.648 -29.062 -32.125 1 97.19 102 VAL B N 1
ATOM 4242 C CA . VAL B 1 102 ? 16.719 -29.922 -32.625 1 97.19 102 VAL B CA 1
ATOM 4243 C C . VAL B 1 102 ? 17.25 -29.375 -33.969 1 97.19 102 VAL B C 1
ATOM 4245 O O . VAL B 1 102 ? 16.594 -28.547 -34.594 1 97.19 102 VAL B O 1
ATOM 4248 N N . GLU B 1 103 ? 18.406 -29.875 -34.312 1 95.19 103 GLU B N 1
ATOM 4249 C CA . GLU B 1 103 ? 18.984 -29.453 -35.594 1 95.19 103 GLU B CA 1
ATOM 4250 C C . GLU B 1 103 ? 18.062 -29.766 -36.75 1 95.19 103 GLU B C 1
ATOM 4252 O O . GLU B 1 103 ? 17.484 -30.859 -36.812 1 95.19 103 GLU B O 1
ATOM 4257 N N . GLY B 1 104 ? 17.859 -28.703 -37.625 1 94.75 104 GLY B N 1
ATOM 4258 C CA . GLY B 1 104 ? 17.062 -28.906 -38.812 1 94.75 104 GLY B CA 1
ATOM 4259 C C . GLY B 1 104 ? 15.594 -28.562 -38.625 1 94.75 104 GLY B C 1
ATOM 4260 O O . GLY B 1 104 ? 14.828 -28.547 -39.594 1 94.75 104 GLY B O 1
ATOM 4261 N N . ILE B 1 105 ? 15.195 -28.328 -37.469 1 96.38 105 ILE B N 1
ATOM 4262 C CA . ILE B 1 105 ? 13.812 -27.969 -37.219 1 96.38 105 ILE B CA 1
ATOM 4263 C C . ILE B 1 105 ? 13.727 -26.5 -36.812 1 96.38 105 ILE B C 1
ATOM 4265 O O . ILE B 1 105 ? 14.484 -26.031 -35.969 1 96.38 105 ILE B O 1
ATOM 4269 N N . TYR B 1 106 ? 12.852 -25.719 -37.469 1 96.56 106 TYR B N 1
ATOM 4270 C CA . TYR B 1 106 ? 12.547 -24.328 -37.156 1 96.56 106 TYR B CA 1
ATOM 4271 C C . TYR B 1 106 ? 11.047 -24.125 -37.031 1 96.56 106 TYR B C 1
ATOM 4273 O O . TYR B 1 106 ? 10.312 -24.172 -38.031 1 96.56 106 TYR B O 1
ATOM 4281 N N . ASP B 1 107 ? 10.562 -23.891 -35.844 1 96.75 107 ASP B N 1
ATOM 4282 C CA . ASP B 1 107 ? 9.141 -23.781 -35.531 1 96.75 107 ASP B CA 1
ATOM 4283 C C . ASP B 1 107 ? 8.867 -22.641 -34.562 1 96.75 107 ASP B C 1
ATOM 4285 O O . ASP B 1 107 ? 8.539 -22.875 -33.406 1 96.75 107 ASP B O 1
ATOM 4289 N N . PRO B 1 108 ? 8.914 -21.406 -35.094 1 95.31 108 PRO B N 1
ATOM 4290 C CA . PRO B 1 108 ? 8.719 -20.25 -34.219 1 95.31 108 PRO B CA 1
ATOM 4291 C C . PRO B 1 108 ? 7.305 -20.188 -33.625 1 95.31 108 PRO B C 1
ATOM 4293 O O . PRO B 1 108 ? 6.336 -20.5 -34.312 1 95.31 108 PRO B O 1
ATOM 4296 N N . GLY B 1 109 ? 7.277 -19.812 -32.375 1 93.44 109 GLY B N 1
ATOM 4297 C CA . GLY B 1 109 ? 5.984 -19.594 -31.766 1 93.44 109 GLY B CA 1
ATOM 4298 C C . GLY B 1 109 ? 5.5 -20.781 -30.953 1 93.44 109 GLY B C 1
ATOM 4299 O O . GLY B 1 109 ? 4.566 -20.656 -30.156 1 93.44 109 GLY B O 1
ATOM 4300 N N . TYR B 1 110 ? 6.152 -21.922 -31.062 1 96.62 110 TYR B N 1
ATOM 4301 C CA . TYR B 1 110 ? 5.734 -23.094 -30.297 1 96.62 110 TYR B CA 1
ATOM 4302 C C . TYR B 1 110 ? 6.586 -23.266 -29.047 1 96.62 110 TYR B C 1
ATOM 4304 O O . TYR B 1 110 ? 7.453 -24.141 -28.984 1 96.62 110 TYR B O 1
ATOM 4312 N N . THR B 1 111 ? 6.258 -22.562 -28.047 1 95.19 111 THR B N 1
ATOM 4313 C CA . THR B 1 111 ? 7.027 -22.484 -26.812 1 95.19 111 THR B CA 1
ATOM 4314 C C . THR B 1 111 ? 6.926 -23.781 -26.031 1 95.19 111 THR B C 1
ATOM 4316 O O . THR B 1 111 ? 7.781 -24.078 -25.188 1 95.19 111 THR B O 1
ATOM 4319 N N . PRO B 1 112 ? 5.969 -24.656 -26.297 1 96.62 112 PRO B N 1
ATOM 4320 C CA . PRO B 1 112 ? 5.832 -25.891 -25.531 1 96.62 112 PRO B CA 1
ATOM 4321 C C . PRO B 1 112 ? 7.008 -26.844 -25.734 1 96.62 112 PRO B C 1
ATOM 4323 O O . PRO B 1 112 ? 7.176 -27.797 -24.969 1 96.62 112 PRO B O 1
ATOM 4326 N N . TYR B 1 113 ? 7.906 -26.625 -26.734 1 98.06 113 TYR B N 1
ATOM 4327 C CA . TYR B 1 113 ? 9.133 -27.406 -26.859 1 98.06 113 TYR B CA 1
ATOM 4328 C C . TYR B 1 113 ? 9.953 -27.344 -25.578 1 98.06 113 TYR B C 1
ATOM 4330 O O . TYR B 1 113 ? 10.656 -28.297 -25.234 1 98.06 113 TYR B O 1
ATOM 4338 N N . ASN B 1 114 ? 9.812 -26.312 -24.953 1 97.44 114 ASN B N 1
ATOM 4339 C CA . ASN B 1 114 ? 10.664 -26.047 -23.797 1 97.44 114 ASN B CA 1
ATOM 4340 C C . ASN B 1 114 ? 10.359 -27.016 -22.656 1 97.44 114 ASN B C 1
ATOM 4342 O O . ASN B 1 114 ? 11.211 -27.25 -21.797 1 97.44 114 ASN B O 1
ATOM 4346 N N . LYS B 1 115 ? 9.234 -27.547 -22.609 1 97.88 115 LYS B N 1
ATOM 4347 C CA . LYS B 1 115 ? 8.883 -28.422 -21.5 1 97.88 115 LYS B CA 1
ATOM 4348 C C . LYS B 1 115 ? 9.609 -29.766 -21.609 1 97.88 115 LYS B C 1
ATOM 4350 O O . LYS B 1 115 ? 10.414 -30.094 -20.734 1 97.88 115 LYS B O 1
ATOM 4355 N N . PRO B 1 116 ? 9.422 -30.609 -22.703 1 98.56 116 PRO B N 1
ATOM 4356 C CA . PRO B 1 116 ? 10.125 -31.891 -22.75 1 98.56 116 PRO B CA 1
ATOM 4357 C C . PRO B 1 116 ? 11.641 -31.719 -22.844 1 98.56 116 PRO B C 1
ATOM 4359 O O . PRO B 1 116 ? 12.391 -32.438 -22.188 1 98.56 116 PRO B O 1
ATOM 4362 N N . PHE B 1 117 ? 12.078 -30.766 -23.641 1 98.75 117 PHE B N 1
ATOM 4363 C CA . PHE B 1 117 ? 13.508 -30.594 -23.828 1 98.75 117 PHE B CA 1
ATOM 4364 C C . PHE B 1 117 ? 14.156 -30 -22.578 1 98.75 117 PHE B C 1
ATOM 4366 O O . PHE B 1 117 ? 15.289 -30.328 -22.25 1 98.75 117 PHE B O 1
ATOM 4373 N N . GLY B 1 118 ? 13.461 -29.094 -21.984 1 98.5 118 GLY B N 1
ATOM 4374 C CA . GLY B 1 118 ? 13.93 -28.594 -20.688 1 98.5 118 GLY B CA 1
ATOM 4375 C C . GLY B 1 118 ? 14.031 -29.672 -19.641 1 98.5 118 GLY B C 1
ATOM 4376 O O . GLY B 1 118 ? 14.992 -29.703 -18.859 1 98.5 118 GLY B O 1
ATOM 4377 N N . LEU B 1 119 ? 13.039 -30.5 -19.594 1 98.69 119 LEU B N 1
ATOM 4378 C CA . LEU B 1 119 ? 13.062 -31.625 -18.656 1 98.69 119 LEU B CA 1
ATOM 4379 C C . LEU B 1 119 ? 14.273 -32.531 -18.938 1 98.69 119 LEU B C 1
ATOM 4381 O O . LEU B 1 119 ? 14.953 -32.938 -18 1 98.69 119 LEU B O 1
ATOM 4385 N N . ARG B 1 120 ? 14.5 -32.812 -20.188 1 98.75 120 ARG B N 1
ATOM 4386 C CA . ARG B 1 120 ? 15.656 -33.625 -20.562 1 98.75 120 ARG B CA 1
ATOM 4387 C C . ARG B 1 120 ? 16.953 -33 -20.062 1 98.75 120 ARG B C 1
ATOM 4389 O O . ARG B 1 120 ? 17.797 -33.656 -19.469 1 98.75 120 ARG B O 1
ATOM 4396 N N . HIS B 1 121 ? 17.094 -31.766 -20.344 1 98.69 121 HIS B N 1
ATOM 4397 C CA . HIS B 1 121 ? 18.297 -31.062 -19.922 1 98.69 121 HIS B CA 1
ATOM 4398 C C . HIS B 1 121 ? 18.453 -31.094 -18.406 1 98.69 121 HIS B C 1
ATOM 4400 O O . HIS B 1 121 ? 19.547 -31.344 -17.891 1 98.69 121 HIS B O 1
ATOM 4406 N N . PHE B 1 122 ? 17.406 -30.891 -17.719 1 98.69 122 PHE B N 1
ATOM 4407 C CA . PHE B 1 122 ? 17.359 -30.922 -16.25 1 98.69 122 PHE B CA 1
ATOM 4408 C C . PHE B 1 122 ? 17.812 -32.281 -15.719 1 98.69 122 PHE B C 1
ATOM 4410 O O . PHE B 1 122 ? 18.703 -32.344 -14.867 1 98.69 122 PHE B O 1
ATOM 4417 N N . LEU B 1 123 ? 17.25 -33.312 -16.25 1 98.56 123 LEU B N 1
ATOM 4418 C CA . LEU B 1 123 ? 17.547 -34.688 -15.781 1 98.56 123 LEU B CA 1
ATOM 4419 C C . LEU B 1 123 ? 19.016 -35.031 -16.031 1 98.56 123 LEU B C 1
ATOM 4421 O O . LEU B 1 123 ? 19.609 -35.781 -15.266 1 98.56 123 LEU B O 1
ATOM 4425 N N . GLN B 1 124 ? 19.578 -34.375 -17 1 97.94 124 GLN B N 1
ATOM 4426 C CA . GLN B 1 124 ? 20.938 -34.719 -17.406 1 97.94 124 GLN B CA 1
ATOM 4427 C C . GLN B 1 124 ? 21.969 -33.844 -16.703 1 97.94 124 GLN B C 1
ATOM 4429 O O . GLN B 1 124 ? 23.094 -34.281 -16.484 1 97.94 124 GLN B O 1
ATOM 4434 N N . HIS B 1 125 ? 21.562 -32.656 -16.328 1 98.12 125 HIS B N 1
ATOM 4435 C CA . HIS B 1 125 ? 22.625 -31.688 -16 1 98.12 125 HIS B CA 1
ATOM 4436 C C . HIS B 1 125 ? 22.391 -31.094 -14.617 1 98.12 125 HIS B C 1
ATOM 4438 O O . HIS B 1 125 ? 23.312 -30.484 -14.047 1 98.12 125 HIS B O 1
ATOM 4444 N N . ALA B 1 126 ? 21.203 -31.203 -14.117 1 97.69 126 ALA B N 1
ATOM 4445 C CA . ALA B 1 126 ? 20.953 -30.578 -12.82 1 97.69 126 ALA B CA 1
ATOM 4446 C C . ALA B 1 126 ? 21.859 -31.172 -11.75 1 97.69 126 ALA B C 1
ATOM 4448 O O . ALA B 1 126 ? 22.125 -32.375 -11.75 1 97.69 126 ALA B O 1
ATOM 4449 N N . THR B 1 127 ? 22.281 -30.266 -10.82 1 95.88 127 THR B N 1
ATOM 4450 C CA . THR B 1 127 ? 23.156 -30.703 -9.734 1 95.88 127 THR B CA 1
ATOM 4451 C C . THR B 1 127 ? 22.688 -30.109 -8.406 1 95.88 127 THR B C 1
ATOM 4453 O O . THR B 1 127 ? 21.797 -29.266 -8.375 1 95.88 127 THR B O 1
ATOM 4456 N N . GLY B 1 128 ? 23.172 -30.703 -7.344 1 94.19 128 GLY B N 1
ATOM 4457 C CA . GLY B 1 128 ? 22.875 -30.188 -6.016 1 94.19 128 GLY B CA 1
ATOM 4458 C C . GLY B 1 128 ? 21.406 -30.312 -5.645 1 94.19 128 GLY B C 1
ATOM 4459 O O . GLY B 1 128 ? 20.781 -31.359 -5.898 1 94.19 128 GLY B O 1
ATOM 4460 N N . GLY B 1 129 ? 20.875 -29.266 -5.055 1 92.62 129 GLY B N 1
ATOM 4461 C CA . GLY B 1 129 ? 19.516 -29.281 -4.555 1 92.62 129 GLY B CA 1
ATOM 4462 C C . GLY B 1 129 ? 18.469 -29.25 -5.656 1 92.62 129 GLY B C 1
ATOM 4463 O O . GLY B 1 129 ? 17.328 -29.672 -5.453 1 92.62 129 GLY B O 1
ATOM 4464 N N . ALA B 1 130 ? 18.922 -28.812 -6.812 1 96.06 130 ALA B N 1
ATOM 4465 C CA . ALA B 1 130 ? 18 -28.75 -7.945 1 96.06 130 ALA B CA 1
ATOM 4466 C C . ALA B 1 130 ? 17.75 -30.125 -8.539 1 96.06 130 ALA B C 1
ATOM 4468 O O . ALA B 1 130 ? 16.719 -30.359 -9.164 1 96.06 130 ALA B O 1
ATOM 4469 N N . ALA B 1 131 ? 18.688 -31 -8.375 1 97.44 131 ALA B N 1
ATOM 4470 C CA . ALA B 1 131 ? 18.594 -32.344 -8.984 1 97.44 131 ALA B CA 1
ATOM 4471 C C . ALA B 1 131 ? 17.656 -33.25 -8.188 1 97.44 131 ALA B C 1
ATOM 4473 O O . ALA B 1 131 ? 17.484 -33.062 -6.984 1 97.44 131 ALA B O 1
ATOM 4474 N N . VAL B 1 132 ? 17.094 -34.156 -8.914 1 96.88 132 VAL B N 1
ATOM 4475 C CA . VAL B 1 132 ? 16.266 -35.156 -8.258 1 96.88 132 VAL B CA 1
ATOM 4476 C C . VAL B 1 132 ? 17.156 -36.156 -7.52 1 96.88 132 VAL B C 1
ATOM 4478 O O . VAL B 1 132 ? 18.047 -36.75 -8.117 1 96.88 132 VAL B O 1
ATOM 4481 N N . LYS B 1 133 ? 16.875 -36.281 -6.258 1 94.06 133 LYS B N 1
ATOM 4482 C CA . LYS B 1 133 ? 17.656 -37.219 -5.445 1 94.06 133 LYS B CA 1
ATOM 4483 C C . LYS B 1 133 ? 17.109 -38.625 -5.539 1 94.06 133 LYS B C 1
ATOM 4485 O O . LYS B 1 133 ? 15.898 -38.844 -5.504 1 94.06 133 LYS B O 1
ATOM 4490 N N . ASP B 1 134 ? 18 -39.531 -5.684 1 93.25 134 ASP B N 1
ATOM 4491 C CA . ASP B 1 134 ? 17.641 -40.938 -5.746 1 93.25 134 ASP B CA 1
ATOM 4492 C C . ASP B 1 134 ? 16.547 -41.188 -6.781 1 93.25 134 ASP B C 1
ATOM 4494 O O . ASP B 1 134 ? 16.609 -40.656 -7.891 1 93.25 134 ASP B O 1
ATOM 4498 N N . ASN B 1 135 ? 15.641 -42.062 -6.477 1 96.75 135 ASN B N 1
ATOM 4499 C CA . ASN B 1 135 ? 14.531 -42.344 -7.379 1 96.75 135 ASN B CA 1
ATOM 4500 C C . ASN B 1 135 ? 13.227 -41.719 -6.887 1 96.75 135 ASN B C 1
ATOM 4502 O O . ASN B 1 135 ? 12.148 -42.281 -7.062 1 96.75 135 ASN B O 1
ATOM 4506 N N . ARG B 1 136 ? 13.359 -40.531 -6.309 1 95.62 136 ARG B N 1
ATOM 4507 C CA . ARG B 1 136 ? 12.227 -39.781 -5.77 1 95.62 136 ARG B CA 1
ATOM 4508 C C . ARG B 1 136 ? 11.211 -39.469 -6.859 1 95.62 136 ARG B C 1
ATOM 4510 O O . ARG B 1 136 ? 11.586 -39.094 -7.98 1 95.62 136 ARG B O 1
ATOM 4517 N N . PRO B 1 137 ? 9.945 -39.594 -6.473 1 97.94 137 PRO B N 1
ATOM 4518 C CA . PRO B 1 137 ? 8.93 -39.156 -7.43 1 97.94 137 PRO B CA 1
ATOM 4519 C C . PRO B 1 137 ? 9.062 -37.688 -7.797 1 97.94 137 PRO B C 1
ATOM 4521 O O . PRO B 1 137 ? 9.367 -36.875 -6.938 1 97.94 137 PRO B O 1
ATOM 4524 N N . ILE B 1 138 ? 8.836 -37.469 -9.047 1 98.12 138 ILE B N 1
ATOM 4525 C CA . ILE B 1 138 ? 8.797 -36.094 -9.57 1 98.12 138 ILE B CA 1
ATOM 4526 C C . ILE B 1 138 ? 7.375 -35.75 -10 1 98.12 138 ILE B C 1
ATOM 4528 O O . ILE B 1 138 ? 6.664 -36.594 -10.547 1 98.12 138 ILE B O 1
ATOM 4532 N N . ALA B 1 139 ? 6.988 -34.594 -9.695 1 98.75 139 ALA B N 1
ATOM 4533 C CA . ALA B 1 139 ? 5.754 -34.062 -10.266 1 98.75 139 ALA B CA 1
ATOM 4534 C C . ALA B 1 139 ? 6.051 -32.969 -11.297 1 98.75 139 ALA B C 1
ATOM 4536 O O . ALA B 1 139 ? 6.57 -31.906 -10.961 1 98.75 139 ALA B O 1
ATOM 4537 N N . LEU B 1 140 ? 5.703 -33.25 -12.531 1 98.44 140 LEU B N 1
ATOM 4538 C CA . LEU B 1 140 ? 5.836 -32.25 -13.602 1 98.44 140 LEU B CA 1
ATOM 4539 C C . LEU B 1 140 ? 4.586 -31.391 -13.703 1 98.44 140 LEU B C 1
ATOM 4541 O O . LEU B 1 140 ? 3.494 -31.906 -13.977 1 98.44 140 LEU B O 1
ATOM 4545 N N . LEU B 1 141 ? 4.797 -30.094 -13.492 1 97.25 141 LEU B N 1
ATOM 4546 C CA . LEU B 1 141 ? 3.73 -29.094 -13.562 1 97.25 141 LEU B CA 1
ATOM 4547 C C . LEU B 1 141 ? 4.078 -28 -14.555 1 97.25 141 LEU B C 1
ATOM 4549 O O . LEU B 1 141 ? 5.188 -27.969 -15.086 1 97.25 141 LEU B O 1
ATOM 4553 N N . ASP B 1 142 ? 3.08 -27.156 -14.797 1 96 142 ASP B N 1
ATOM 4554 C CA . ASP B 1 142 ? 3.312 -25.859 -15.422 1 96 142 ASP B CA 1
ATOM 4555 C C . ASP B 1 142 ? 3.402 -24.75 -14.367 1 96 142 ASP B C 1
ATOM 4557 O O . ASP B 1 142 ? 3.197 -25 -13.172 1 96 142 ASP B O 1
ATOM 4561 N N . GLY B 1 143 ? 3.773 -23.609 -14.82 1 95 143 GLY B N 1
ATOM 4562 C CA . GLY B 1 143 ? 3.982 -22.516 -13.891 1 95 143 GLY B CA 1
ATOM 4563 C C . GLY B 1 143 ? 2.691 -21.984 -13.289 1 95 143 GLY B C 1
ATOM 4564 O O . GLY B 1 143 ? 2.707 -21.359 -12.227 1 95 143 GLY B O 1
ATOM 4565 N N . ASP B 1 144 ? 1.585 -22.203 -13.906 1 97.62 144 ASP B N 1
ATOM 4566 C CA . ASP B 1 144 ? 0.303 -21.641 -13.477 1 97.62 144 ASP B CA 1
ATOM 4567 C C . ASP B 1 144 ? -0.494 -22.672 -12.672 1 97.62 144 ASP B C 1
ATOM 4569 O O . ASP B 1 144 ? -1.676 -22.891 -12.938 1 97.62 144 ASP B O 1
ATOM 4573 N N . PHE B 1 145 ? 0.18 -23.25 -11.656 1 98.44 145 PHE B N 1
ATOM 4574 C CA . PHE B 1 145 ? -0.446 -24.172 -10.711 1 98.44 145 PHE B CA 1
ATOM 4575 C C . PHE B 1 145 ? -0.418 -23.594 -9.297 1 98.44 145 PHE B C 1
ATOM 4577 O O . PHE B 1 145 ? 0.509 -22.875 -8.93 1 98.44 145 PHE B O 1
ATOM 4584 N N . LEU B 1 146 ? -1.4 -23.938 -8.602 1 98.31 146 LEU B N 1
ATOM 4585 C CA . LEU B 1 146 ? -1.411 -23.797 -7.148 1 98.31 146 LEU B CA 1
ATOM 4586 C C . LEU B 1 146 ? -1.562 -25.141 -6.461 1 98.31 146 LEU B C 1
ATOM 4588 O O . LEU B 1 146 ? -2.322 -26 -6.922 1 98.31 146 LEU B O 1
ATOM 4592 N N . LEU B 1 147 ? -0.876 -25.297 -5.348 1 98.5 147 LEU B N 1
ATOM 4593 C CA . LEU B 1 147 ? -1.128 -26.453 -4.5 1 98.5 147 LEU B CA 1
ATOM 4594 C C . LEU B 1 147 ? -2.301 -26.203 -3.559 1 98.5 147 LEU B C 1
ATOM 4596 O O . LEU B 1 147 ? -2.42 -25.109 -2.992 1 98.5 147 LEU B O 1
ATOM 4600 N N . LEU B 1 148 ? -3.143 -27.172 -3.523 1 97.5 148 LEU B N 1
ATOM 4601 C CA . LEU B 1 148 ? -4.254 -27.078 -2.586 1 97.5 148 LEU B CA 1
ATOM 4602 C C . LEU B 1 148 ? -4.047 -28.016 -1.404 1 97.5 148 LEU B C 1
ATOM 4604 O O . LEU B 1 148 ? -4.723 -27.891 -0.379 1 97.5 148 LEU B O 1
ATOM 4608 N N . GLN B 1 149 ? -3.174 -28.938 -1.508 1 96.31 149 GLN B N 1
ATOM 4609 C CA . GLN B 1 149 ? -2.639 -29.812 -0.465 1 96.31 149 GLN B CA 1
ATOM 4610 C C . GLN B 1 149 ? -1.19 -30.188 -0.758 1 96.31 149 GLN B C 1
ATOM 4612 O O . GLN B 1 149 ? -0.724 -30.062 -1.891 1 96.31 149 GLN B O 1
ATOM 4617 N N . PRO B 1 150 ? -0.495 -30.656 0.306 1 96.81 150 PRO B N 1
ATOM 4618 C CA . PRO B 1 150 ? 0.854 -31.125 -0.019 1 96.81 150 PRO B CA 1
ATOM 4619 C C . PRO B 1 150 ? 0.853 -32.25 -1.042 1 96.81 150 PRO B C 1
ATOM 4621 O O . PRO B 1 150 ? -0.021 -33.125 -1.003 1 96.81 150 PRO B O 1
ATOM 4624 N N . LEU B 1 151 ? 1.737 -32.156 -1.949 1 97.31 151 LEU B N 1
ATOM 4625 C CA . LEU B 1 151 ? 1.843 -33.25 -2.932 1 97.31 151 LEU B CA 1
ATOM 4626 C C . LEU B 1 151 ? 2.67 -34.406 -2.387 1 97.31 151 LEU B C 1
ATOM 4628 O O . LEU B 1 151 ? 3.895 -34.281 -2.277 1 97.31 151 LEU B O 1
ATOM 4632 N N . GLN B 1 152 ? 1.947 -35.406 -2.021 1 96.69 152 GLN B N 1
ATOM 4633 C CA . GLN B 1 152 ? 2.537 -36.625 -1.483 1 96.69 152 GLN B CA 1
ATOM 4634 C C . GLN B 1 152 ? 1.932 -37.875 -2.137 1 96.69 152 GLN B C 1
ATOM 4636 O O . GLN B 1 152 ? 0.739 -37.906 -2.445 1 96.69 152 GLN B O 1
ATOM 4641 N N . VAL B 1 153 ? 2.82 -38.844 -2.307 1 98.12 153 VAL B N 1
ATOM 4642 C CA . VAL B 1 153 ? 2.373 -40.094 -2.877 1 98.12 153 VAL B CA 1
ATOM 4643 C C . VAL B 1 153 ? 2.883 -41.25 -2.025 1 98.12 153 VAL B C 1
ATOM 4645 O O . VAL B 1 153 ? 3.592 -41.031 -1.039 1 98.12 153 VAL B O 1
ATOM 4648 N N . ASN B 1 154 ? 2.363 -42.5 -2.307 1 98.12 154 ASN B N 1
ATOM 4649 C CA . ASN B 1 154 ? 2.801 -43.719 -1.646 1 98.12 154 ASN B CA 1
ATOM 4650 C C . ASN B 1 154 ? 2.439 -43.719 -0.164 1 98.12 154 ASN B C 1
ATOM 4652 O O . ASN B 1 154 ? 3.238 -44.156 0.674 1 98.12 154 ASN B O 1
ATOM 4656 N N . LEU B 1 155 ? 1.314 -43.188 0.049 1 96.62 155 LEU B N 1
ATOM 4657 C CA . LEU B 1 155 ? 0.827 -43.156 1.423 1 96.62 155 LEU B CA 1
ATOM 4658 C C . LEU B 1 155 ? -0.102 -44.344 1.708 1 96.62 155 LEU B C 1
ATOM 4660 O O . LEU B 1 155 ? -0.563 -44.5 2.84 1 96.62 155 LEU B O 1
ATOM 4664 N N . GLY B 1 156 ? -0.405 -45.062 0.698 1 95.62 156 GLY B N 1
ATOM 4665 C CA . GLY B 1 156 ? -1.327 -46.188 0.849 1 95.62 156 GLY B CA 1
ATOM 4666 C C . GLY B 1 156 ? -2.783 -45.75 0.782 1 95.62 156 GLY B C 1
ATOM 4667 O O . GLY B 1 156 ? -3.66 -46.469 1.284 1 95.62 156 GLY B O 1
ATOM 4668 N N . ARG B 1 157 ? -3.072 -44.656 0.024 1 94.12 157 ARG B N 1
ATOM 4669 C CA . ARG B 1 157 ? -4.441 -44.156 -0.073 1 94.12 157 ARG B CA 1
ATOM 46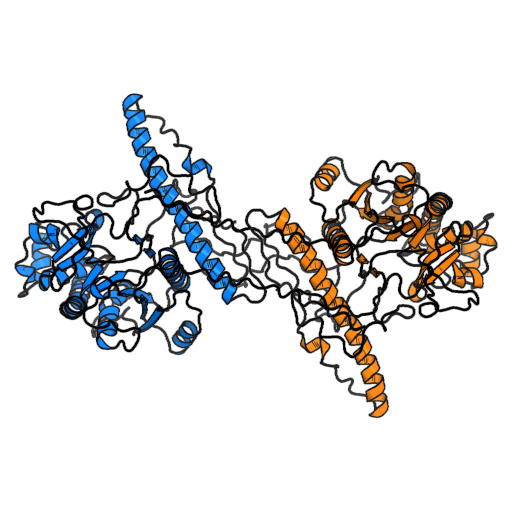70 C C . ARG B 1 157 ? -5.223 -44.906 -1.14 1 94.12 157 ARG B C 1
ATOM 4672 O O . ARG B 1 157 ? -4.68 -45.25 -2.191 1 94.12 157 ARG B O 1
ATOM 4679 N N . TYR B 1 158 ? -6.484 -45.125 -0.791 1 96.25 158 TYR B N 1
ATOM 4680 C CA . TYR B 1 158 ? -7.426 -45.625 -1.785 1 96.25 158 TYR B CA 1
ATOM 4681 C C . TYR B 1 158 ? -8.164 -44.469 -2.461 1 96.25 158 TYR B C 1
ATOM 4683 O O . TYR B 1 158 ? -8.852 -43.688 -1.798 1 96.25 158 TYR B O 1
ATOM 4691 N N . LEU B 1 159 ? -8.062 -44.5 -3.861 1 97.06 159 LEU B N 1
ATOM 4692 C CA . LEU B 1 159 ? -8.492 -43.312 -4.578 1 97.06 159 LEU B CA 1
ATOM 4693 C C . LEU B 1 159 ? -9.57 -43.656 -5.602 1 97.06 159 LEU B C 1
ATOM 4695 O O . LEU B 1 159 ? -9.742 -42.938 -6.59 1 97.06 159 LEU B O 1
ATOM 4699 N N . SER B 1 160 ? -10.32 -44.656 -5.391 1 95.69 160 SER B N 1
ATOM 4700 C CA . SER B 1 160 ? -11.312 -45.125 -6.352 1 95.69 160 SER B CA 1
ATOM 4701 C C . SER B 1 160 ? -12.375 -44.062 -6.609 1 95.69 160 SER B C 1
ATOM 4703 O O . SER B 1 160 ? -12.906 -43.969 -7.719 1 95.69 160 SER B O 1
ATOM 4705 N N . LYS B 1 161 ? -12.648 -43.344 -5.645 1 93.31 161 LYS B N 1
ATOM 4706 C CA . LYS B 1 161 ? -13.672 -42.312 -5.781 1 93.31 161 LYS B CA 1
ATOM 4707 C C . LYS B 1 161 ? -13.258 -41.25 -6.812 1 93.31 161 LYS B C 1
ATOM 4709 O O . LYS B 1 161 ? -14.109 -40.562 -7.371 1 93.31 161 LYS B O 1
ATOM 4714 N N . TYR B 1 162 ? -11.984 -41.188 -7.102 1 96.19 162 TYR B N 1
ATOM 4715 C CA . TYR B 1 162 ? -11.461 -40.156 -7.988 1 96.19 162 TYR B CA 1
ATOM 4716 C C . TYR B 1 162 ? -11.031 -40.75 -9.328 1 96.19 162 TYR B C 1
ATOM 4718 O O . TYR B 1 162 ? -10.18 -40.188 -10.016 1 96.19 162 TYR B O 1
ATOM 4726 N N . TYR B 1 163 ? -11.531 -41.844 -9.625 1 96.25 163 TYR B N 1
ATOM 4727 C CA . TYR B 1 163 ? -11.172 -42.531 -10.859 1 96.25 163 TYR B CA 1
ATOM 4728 C C . TYR B 1 163 ? -12.398 -42.781 -11.719 1 96.25 163 TYR B C 1
ATOM 4730 O O . TYR B 1 163 ? -13.43 -43.25 -11.227 1 96.25 163 TYR B O 1
ATOM 4738 N N . ILE B 1 164 ? -12.289 -42.344 -12.992 1 92.88 164 ILE B N 1
ATOM 4739 C CA . ILE B 1 164 ? -13.289 -42.688 -13.992 1 92.88 164 ILE B CA 1
ATOM 4740 C C . ILE B 1 164 ? -12.68 -43.625 -15.031 1 92.88 164 ILE B C 1
ATOM 4742 O O . ILE B 1 164 ? -11.734 -43.281 -15.734 1 92.88 164 ILE B O 1
ATOM 4746 N N . GLY B 1 165 ? -13.18 -44.812 -15.117 1 90.81 165 GLY B N 1
ATOM 4747 C CA . GLY B 1 165 ? -12.664 -45.75 -16.078 1 90.81 165 GLY B CA 1
ATOM 4748 C C . GLY B 1 165 ? -13.078 -47.188 -15.789 1 90.81 165 GLY B C 1
ATOM 4749 O O . GLY B 1 165 ? -14.039 -47.406 -15.062 1 90.81 165 GLY B O 1
ATOM 4750 N N . ASP B 1 166 ? -12.383 -48.094 -16.328 1 92.44 166 ASP B N 1
ATOM 4751 C CA . ASP B 1 166 ? -12.844 -49.5 -16.266 1 92.44 166 ASP B CA 1
ATOM 4752 C C . ASP B 1 166 ? -11.828 -50.375 -15.562 1 92.44 166 ASP B C 1
ATOM 4754 O O . ASP B 1 166 ? -11.914 -51.594 -15.633 1 92.44 166 ASP B O 1
ATOM 4758 N N . ARG B 1 167 ? -10.93 -49.719 -14.875 1 93.81 167 ARG B N 1
ATOM 4759 C CA . ARG B 1 167 ? -9.969 -50.531 -14.133 1 93.81 167 ARG B CA 1
ATOM 4760 C C . ARG B 1 167 ? -10.648 -51.312 -13.016 1 93.81 167 ARG B C 1
ATOM 4762 O O . ARG B 1 167 ? -11.547 -50.812 -12.344 1 93.81 167 ARG B O 1
ATOM 4769 N N . THR B 1 168 ? -10.148 -52.5 -12.805 1 90.69 168 THR B N 1
ATOM 4770 C CA . THR B 1 168 ? -10.742 -53.344 -11.773 1 90.69 168 THR B CA 1
ATOM 4771 C C . THR B 1 168 ? -9.812 -53.469 -10.57 1 90.69 168 THR B C 1
ATOM 4773 O O . THR B 1 168 ? -10.234 -53.906 -9.492 1 90.69 168 THR B O 1
ATOM 4776 N N . ASP B 1 169 ? -8.578 -53.156 -10.758 1 91.44 169 ASP B N 1
ATOM 4777 C CA . ASP B 1 169 ? -7.633 -53.156 -9.641 1 91.44 169 ASP B CA 1
ATOM 4778 C C . ASP B 1 169 ? -7.836 -51.969 -8.727 1 91.44 169 ASP B C 1
ATOM 4780 O O . ASP B 1 169 ? -8.609 -51.062 -9.039 1 91.44 169 ASP B O 1
ATOM 4784 N N . ALA B 1 170 ? -7.176 -52.062 -7.582 1 94.5 170 ALA B N 1
ATOM 4785 C CA . ALA B 1 170 ? -7.281 -51 -6.617 1 94.5 170 ALA B CA 1
ATOM 4786 C C . ALA B 1 170 ? -6.656 -49.719 -7.164 1 94.5 170 ALA B C 1
ATOM 4788 O O . ALA B 1 170 ? -5.566 -49.719 -7.738 1 94.5 170 ALA B O 1
ATOM 4789 N N . ILE B 1 171 ? -7.363 -48.656 -7.105 1 97.62 171 ILE B N 1
ATOM 4790 C CA . ILE B 1 171 ? -6.852 -47.344 -7.461 1 97.62 171 ILE B CA 1
ATOM 4791 C C . ILE B 1 171 ? -6.152 -46.719 -6.254 1 97.62 171 ILE B C 1
ATOM 4793 O O . ILE B 1 171 ? -6.797 -46.375 -5.258 1 97.62 171 ILE B O 1
ATOM 4797 N N . THR B 1 172 ? -4.871 -46.562 -6.352 1 97.62 172 THR B N 1
ATOM 4798 C CA . THR B 1 172 ? -4.078 -46.125 -5.215 1 97.62 172 THR B CA 1
ATOM 4799 C C . THR B 1 172 ? -3.16 -44.969 -5.629 1 97.62 172 THR B C 1
ATOM 4801 O O . THR B 1 172 ? -3.145 -44.562 -6.793 1 97.62 172 THR B O 1
ATOM 4804 N N . ASP B 1 173 ? -2.459 -44.406 -4.602 1 97.94 173 ASP B N 1
ATOM 4805 C CA . ASP B 1 173 ? -1.532 -43.312 -4.863 1 97.94 173 ASP B CA 1
ATOM 4806 C C . ASP B 1 173 ? -0.108 -43.844 -5.051 1 97.94 173 ASP B C 1
ATOM 4808 O O . ASP B 1 173 ? 0.858 -43.156 -4.719 1 97.94 173 ASP B O 1
ATOM 4812 N N . ASP B 1 174 ? -0.029 -45 -5.625 1 97.81 174 ASP B N 1
ATOM 4813 C CA . ASP B 1 174 ? 1.273 -45.625 -5.832 1 97.81 174 ASP B CA 1
ATOM 4814 C C . ASP B 1 174 ? 2.02 -44.969 -6.992 1 97.81 174 ASP B C 1
ATOM 4816 O O . ASP B 1 174 ? 1.456 -44.781 -8.07 1 97.81 174 ASP B O 1
ATOM 4820 N N . VAL B 1 175 ? 3.275 -44.688 -6.742 1 98.56 175 VAL B N 1
ATOM 4821 C CA . VAL B 1 175 ? 4.238 -44.25 -7.75 1 98.56 175 VAL B CA 1
ATOM 4822 C C . VAL B 1 175 ? 5.527 -45.062 -7.613 1 98.56 175 VAL B C 1
ATOM 4824 O O . VAL B 1 175 ? 6.207 -45 -6.59 1 98.56 175 VAL B O 1
ATOM 4827 N N . ARG B 1 176 ? 5.797 -45.812 -8.523 1 98.06 176 ARG B N 1
ATOM 4828 C CA . ARG B 1 176 ? 6.977 -46.656 -8.641 1 98.06 176 ARG B CA 1
ATOM 4829 C C . ARG B 1 176 ? 7.352 -46.875 -10.102 1 98.06 176 ARG B C 1
ATOM 4831 O O . ARG B 1 176 ? 6.605 -46.5 -11.008 1 98.06 176 ARG B O 1
ATOM 4838 N N . ASP B 1 177 ? 8.461 -47.469 -10.32 1 98.44 177 ASP B N 1
ATOM 4839 C CA . ASP B 1 177 ? 8.883 -47.719 -11.695 1 98.44 177 ASP B CA 1
ATOM 4840 C C . ASP B 1 177 ? 7.781 -48.406 -12.5 1 98.44 177 ASP B C 1
ATOM 4842 O O . ASP B 1 177 ? 7.281 -49.438 -12.102 1 98.44 177 ASP B O 1
ATOM 4846 N N . GLY B 1 178 ? 7.32 -47.688 -13.555 1 98.44 178 GLY B N 1
ATOM 4847 C CA . GLY B 1 178 ? 6.297 -48.25 -14.43 1 98.44 178 GLY B CA 1
ATOM 4848 C C . GLY B 1 178 ? 4.891 -47.812 -14.039 1 98.44 178 GLY B C 1
ATOM 4849 O O . GLY B 1 178 ? 3.928 -48.125 -14.75 1 98.44 178 GLY B O 1
ATOM 4850 N N . VAL B 1 179 ? 4.762 -47.219 -12.906 1 98.5 179 VAL B N 1
ATOM 4851 C CA . VAL B 1 179 ? 3.461 -46.781 -12.406 1 98.5 179 VAL B CA 1
ATOM 4852 C C . VAL B 1 179 ? 3.52 -45.312 -12.016 1 98.5 179 VAL B C 1
ATOM 4854 O O . VAL B 1 179 ? 4.312 -44.938 -11.156 1 98.5 179 VAL B O 1
ATOM 4857 N N . ALA B 1 180 ? 2.674 -44.562 -12.633 1 98.69 180 ALA B N 1
ATOM 4858 C CA . ALA B 1 180 ? 2.652 -43.094 -12.438 1 98.69 180 ALA B CA 1
ATOM 4859 C C . ALA B 1 180 ? 1.234 -42.594 -12.164 1 98.69 180 ALA B C 1
ATOM 4861 O O . ALA B 1 180 ? 0.289 -43.406 -12.133 1 98.69 180 ALA B O 1
ATOM 4862 N N . ILE B 1 181 ? 1.11 -41.344 -11.836 1 98.69 181 ILE B N 1
ATOM 4863 C CA . ILE B 1 181 ? -0.181 -40.688 -11.617 1 98.69 181 ILE B CA 1
ATOM 4864 C C . ILE B 1 181 ? -0.301 -39.438 -12.492 1 98.69 181 ILE B C 1
ATOM 4866 O O . ILE B 1 181 ? 0.684 -38.75 -12.711 1 98.69 181 ILE B O 1
ATOM 4870 N N . ALA B 1 182 ? -1.497 -39.219 -13.023 1 98.12 182 ALA B N 1
ATOM 4871 C CA . ALA B 1 182 ? -1.757 -38 -13.789 1 98.12 182 ALA B CA 1
ATOM 4872 C C . ALA B 1 182 ? -3.186 -37.5 -13.57 1 98.12 182 ALA B C 1
ATOM 4874 O O . ALA B 1 182 ? -4.023 -38.219 -13.031 1 98.12 182 ALA B O 1
ATOM 4875 N N . GLN B 1 183 ? -3.375 -36.281 -13.906 1 97.25 183 GLN B N 1
ATOM 4876 C CA . GLN B 1 183 ? -4.715 -35.719 -13.938 1 97.25 183 GLN B CA 1
ATOM 4877 C C . GLN B 1 183 ? -5.504 -36.219 -15.133 1 97.25 183 GLN B C 1
ATOM 4879 O O . GLN B 1 183 ? -4.961 -36.344 -16.234 1 97.25 183 GLN B O 1
ATOM 4884 N N . ASP B 1 184 ? -6.773 -36.406 -14.922 1 96.44 184 ASP B N 1
ATOM 4885 C CA . ASP B 1 184 ? -7.66 -36.844 -16 1 96.44 184 ASP B CA 1
ATOM 4886 C C . ASP B 1 184 ? -7.977 -35.688 -16.938 1 96.44 184 ASP B C 1
ATOM 4888 O O . ASP B 1 184 ? -8.672 -34.719 -16.562 1 96.44 184 ASP B O 1
ATOM 4892 N N . TRP B 1 185 ? -7.504 -35.781 -18.125 1 95.38 185 TRP B N 1
ATOM 4893 C CA . TRP B 1 185 ? -7.777 -34.812 -19.172 1 95.38 185 TRP B CA 1
ATOM 4894 C C . TRP B 1 185 ? -8.461 -35.469 -20.375 1 95.38 185 TRP B C 1
ATOM 4896 O O . TRP B 1 185 ? -8.227 -35.094 -21.516 1 95.38 185 TRP B O 1
ATOM 4906 N N . ARG B 1 186 ? -9.281 -36.344 -20.141 1 93.19 186 ARG B N 1
ATOM 4907 C CA . ARG B 1 186 ? -9.961 -37.094 -21.203 1 93.19 186 ARG B CA 1
ATOM 4908 C C . ARG B 1 186 ? -10.828 -36.156 -22.047 1 93.19 186 ARG B C 1
ATOM 4910 O O . ARG B 1 186 ? -10.992 -36.344 -23.25 1 93.19 186 ARG B O 1
ATOM 4917 N N . ALA B 1 187 ? -11.352 -35.156 -21.438 1 89.94 187 ALA B N 1
ATOM 4918 C CA . ALA B 1 187 ? -12.195 -34.188 -22.156 1 89.94 187 ALA B CA 1
ATOM 4919 C C . ALA B 1 187 ? -11.375 -33.406 -23.188 1 89.94 187 ALA B C 1
ATOM 4921 O O . ALA B 1 187 ? -11.93 -32.906 -24.156 1 89.94 187 ALA B O 1
ATOM 4922 N N . TYR B 1 188 ? -10.109 -33.406 -22.969 1 89.75 188 TYR B N 1
ATOM 4923 C CA . TYR B 1 188 ? -9.258 -32.594 -23.828 1 89.75 188 TYR B CA 1
ATOM 4924 C C . TYR B 1 188 ? -8.492 -33.469 -24.812 1 89.75 188 TYR B C 1
ATOM 4926 O O . TYR B 1 188 ? -8.344 -33.125 -25.984 1 89.75 188 TYR B O 1
ATOM 4934 N N . LEU B 1 189 ? -8.047 -34.594 -24.328 1 91.75 189 LEU B N 1
ATOM 4935 C CA . LEU B 1 189 ? -7.055 -35.344 -25.094 1 91.75 189 LEU B CA 1
ATOM 4936 C C . LEU B 1 189 ? -7.641 -36.656 -25.609 1 91.75 189 LEU B C 1
ATOM 4938 O O . LEU B 1 189 ? -7.164 -37.188 -26.609 1 91.75 189 LEU B O 1
ATOM 4942 N N . GLY B 1 190 ? -8.609 -37.156 -24.953 1 86.62 190 GLY B N 1
ATOM 4943 C CA . GLY B 1 190 ? -9.195 -38.438 -25.344 1 86.62 190 GLY B CA 1
ATOM 4944 C C . GLY B 1 190 ? -8.156 -39.531 -25.594 1 86.62 190 GLY B C 1
ATOM 4945 O O . GLY B 1 190 ? -7.219 -39.688 -24.812 1 86.62 190 GLY B O 1
ATOM 4946 N N . SER B 1 191 ? -8.367 -40.25 -26.703 1 84.44 191 SER B N 1
ATOM 4947 C CA . SER B 1 191 ? -7.445 -41.344 -27.016 1 84.44 191 SER B CA 1
ATOM 4948 C C . SER B 1 191 ? -6.258 -40.844 -27.828 1 84.44 191 SER B C 1
ATOM 4950 O O . SER B 1 191 ? -5.367 -41.625 -28.188 1 84.44 191 SER B O 1
ATOM 4952 N N . GLY B 1 192 ? -6.289 -39.656 -28.156 1 83.5 192 GLY B N 1
ATOM 4953 C CA . GLY B 1 192 ? -5.184 -39.031 -28.875 1 83.5 192 GLY B CA 1
ATOM 4954 C C . GLY B 1 192 ? -4.863 -39.75 -30.172 1 83.5 192 GLY B C 1
ATOM 4955 O O . GLY B 1 192 ? -5.762 -40.031 -30.984 1 83.5 192 GLY B O 1
ATOM 4956 N N . TRP B 1 193 ? -3.59 -40.062 -30.312 1 88.06 193 TRP B N 1
ATOM 4957 C CA . TRP B 1 193 ? -3.078 -40.656 -31.547 1 88.06 193 TRP B CA 1
ATOM 4958 C C . TRP B 1 193 ? -3.385 -42.156 -31.578 1 88.06 193 TRP B C 1
ATOM 4960 O O . TRP B 1 193 ? -3.09 -42.812 -32.562 1 88.06 193 TRP B O 1
ATOM 4970 N N . PHE B 1 194 ? -4.066 -42.656 -30.578 1 92.12 194 PHE B N 1
ATOM 4971 C CA . PHE B 1 194 ? -4.34 -44.094 -30.469 1 92.12 194 PHE B CA 1
ATOM 4972 C C . PHE B 1 194 ? -5.805 -44.375 -30.781 1 92.12 194 PHE B C 1
ATOM 4974 O O . PHE B 1 194 ? -6.242 -45.531 -30.688 1 92.12 194 PHE B O 1
ATOM 4981 N N . ALA B 1 195 ? -6.43 -43.375 -31.156 1 88.88 195 ALA B N 1
ATOM 4982 C CA . ALA B 1 195 ? -7.824 -43.562 -31.547 1 88.88 195 ALA B CA 1
ATOM 4983 C C . ALA B 1 195 ? -7.93 -44.5 -32.75 1 88.88 195 ALA B C 1
ATOM 4985 O O . ALA B 1 195 ? -6.949 -44.688 -33.469 1 88.88 195 ALA B O 1
ATOM 4986 N N . GLN B 1 196 ? -9.203 -45.031 -33 1 86.44 196 GLN B N 1
ATOM 4987 C CA . GLN B 1 196 ? -9.328 -46.125 -33.969 1 86.44 196 GLN B CA 1
ATOM 4988 C C . GLN B 1 196 ? -9.844 -45.594 -35.312 1 86.44 196 GLN B C 1
ATOM 4990 O O . GLN B 1 196 ? -10.039 -46.375 -36.25 1 86.44 196 GLN B O 1
ATOM 4995 N N . ASP B 1 197 ? -9.914 -44.438 -35.375 1 85.44 197 ASP B N 1
ATOM 4996 C CA . ASP B 1 197 ? -10.305 -43.969 -36.688 1 85.44 197 ASP B CA 1
ATOM 4997 C C . ASP B 1 197 ? -9.133 -44.031 -37.656 1 85.44 197 ASP B C 1
ATOM 4999 O O . ASP B 1 197 ? -7.973 -44.031 -37.219 1 85.44 197 ASP B O 1
ATOM 5003 N N . GLU B 1 198 ? -9.414 -44.094 -38.938 1 86.12 198 GLU B N 1
ATOM 5004 C CA . GLU B 1 198 ? -8.422 -44.375 -39.969 1 86.12 198 GLU B CA 1
ATOM 5005 C C . GLU B 1 198 ? -7.289 -43.344 -39.938 1 86.12 198 GLU B C 1
ATOM 5007 O O . GLU B 1 198 ? -6.117 -43.719 -40.031 1 86.12 198 GLU B O 1
ATOM 5012 N N . ARG B 1 199 ? -7.617 -42.188 -39.781 1 85.5 199 ARG B N 1
ATOM 5013 C CA . ARG B 1 199 ? -6.617 -41.125 -39.781 1 85.5 199 ARG B CA 1
ATOM 5014 C C . ARG B 1 199 ? -5.645 -41.312 -38.625 1 85.5 199 ARG B C 1
ATOM 5016 O O . ARG B 1 199 ? -4.43 -41.25 -38.781 1 85.5 199 ARG B O 1
ATOM 5023 N N . LYS B 1 200 ? -6.172 -41.562 -37.469 1 86.44 200 LYS B N 1
ATOM 5024 C CA . LYS B 1 200 ? -5.348 -41.688 -36.281 1 86.44 200 LYS B CA 1
ATOM 5025 C C . LYS B 1 200 ? -4.496 -42.969 -36.344 1 86.44 200 LYS B C 1
ATOM 5027 O O . LYS B 1 200 ? -3.355 -42.969 -35.875 1 86.44 200 LYS B O 1
ATOM 5032 N N . MET B 1 201 ? -5.008 -43.938 -36.906 1 87 201 MET B N 1
ATOM 5033 C CA . MET B 1 201 ? -4.246 -45.188 -37.062 1 87 201 MET B CA 1
ATOM 5034 C C . MET B 1 201 ? -3.031 -44.938 -37.969 1 87 201 MET B C 1
ATOM 5036 O O . MET B 1 201 ? -1.955 -45.5 -37.719 1 87 201 MET B O 1
ATOM 5040 N N . ARG B 1 202 ? -3.248 -44.188 -38.969 1 87.25 202 ARG B N 1
ATOM 5041 C CA . ARG B 1 202 ? -2.131 -43.875 -39.844 1 87.25 202 ARG B CA 1
ATOM 5042 C C . ARG B 1 202 ? -1.089 -43.031 -39.094 1 87.25 202 ARG B C 1
ATOM 5044 O O . ARG B 1 202 ? 0.113 -43.25 -39.25 1 87.25 202 ARG B O 1
ATOM 5051 N N . GLU B 1 203 ? -1.562 -42.125 -38.344 1 87.19 203 GLU B N 1
ATOM 5052 C CA . GLU B 1 203 ? -0.67 -41.281 -37.594 1 87.19 203 GLU B CA 1
ATOM 5053 C C . GLU B 1 203 ? 0.133 -42.062 -36.562 1 87.19 203 GLU B C 1
ATOM 5055 O O . GLU B 1 203 ? 1.34 -41.875 -36.406 1 87.19 203 GLU B O 1
ATOM 5060 N N . LYS B 1 204 ? -0.566 -42.875 -35.906 1 90.81 204 LYS B N 1
ATOM 5061 C CA . LYS B 1 204 ? 0.106 -43.75 -34.969 1 90.81 204 LYS B CA 1
ATOM 5062 C C . LYS B 1 204 ? 1.19 -44.594 -35.656 1 90.81 204 LYS B C 1
ATOM 5064 O O . LYS B 1 204 ? 2.281 -44.781 -35.125 1 90.81 204 LYS B O 1
ATOM 5069 N N . SER B 1 205 ? 0.875 -45.031 -36.812 1 90.56 205 SER B N 1
ATOM 5070 C CA . SER B 1 205 ? 1.821 -45.875 -37.562 1 90.56 205 SER B CA 1
ATOM 5071 C C . SER B 1 205 ? 3.082 -45.062 -37.906 1 90.56 205 SER B C 1
ATOM 5073 O O . SER B 1 205 ? 4.176 -45.656 -37.969 1 90.56 205 SER B O 1
ATOM 5075 N N . VAL B 1 206 ? 2.889 -43.875 -38.125 1 90.06 206 VAL B N 1
ATOM 5076 C CA . VAL B 1 206 ? 4.027 -43.031 -38.438 1 90.06 206 VAL B CA 1
ATOM 5077 C C . VAL B 1 206 ? 4.828 -42.719 -37.188 1 90.06 206 VAL B C 1
ATOM 5079 O O . VAL B 1 206 ? 6.055 -42.844 -37.156 1 90.06 206 VAL B O 1
ATOM 5082 N N . LEU B 1 207 ? 4.18 -42.406 -36.156 1 91.62 207 LEU B N 1
ATOM 5083 C CA . LEU B 1 207 ? 4.816 -41.969 -34.906 1 91.62 207 LEU B CA 1
ATOM 5084 C C . LEU B 1 207 ? 5.469 -43.125 -34.188 1 91.62 207 LEU B C 1
ATOM 5086 O O . LEU B 1 207 ? 6.57 -43 -33.656 1 91.62 207 LEU B O 1
ATOM 5090 N N . CYS B 1 208 ? 4.77 -44.25 -34.188 1 93.81 208 CYS B N 1
ATOM 5091 C CA . CYS B 1 208 ? 5.18 -45.375 -33.375 1 93.81 208 CYS B CA 1
ATOM 5092 C C . CYS B 1 208 ? 5.844 -46.438 -34.219 1 93.81 208 CYS B C 1
ATOM 5094 O O . CYS B 1 208 ? 5.969 -47.594 -33.781 1 93.81 208 CYS B O 1
ATOM 5096 N N . GLN B 1 209 ? 6.254 -46.094 -35.375 1 90.56 209 GLN B N 1
ATOM 5097 C CA . GLN B 1 209 ? 6.832 -47.125 -36.25 1 90.56 209 GLN B CA 1
ATOM 5098 C C . GLN B 1 209 ? 7.984 -47.844 -35.562 1 90.56 209 GLN B C 1
ATOM 5100 O O . GLN B 1 209 ? 8.93 -47.219 -35.094 1 90.56 209 GLN B O 1
ATOM 5105 N N . ASN B 1 210 ? 7.902 -49.188 -35.438 1 91.56 210 ASN B N 1
ATOM 5106 C CA . ASN B 1 210 ? 8.898 -50.094 -34.875 1 91.56 210 ASN B CA 1
ATOM 5107 C C . ASN B 1 210 ? 9.148 -49.812 -33.375 1 91.56 210 ASN B C 1
ATOM 5109 O O . ASN B 1 210 ? 10.25 -50.031 -32.875 1 91.56 210 ASN B O 1
ATOM 5113 N N . GLN B 1 211 ? 8.227 -49.25 -32.812 1 95.31 211 GLN B N 1
ATOM 5114 C CA . GLN B 1 211 ? 8.32 -48.969 -31.375 1 95.31 211 GLN B CA 1
ATOM 5115 C C . GLN B 1 211 ? 7.227 -49.688 -30.594 1 95.31 211 GLN B C 1
ATOM 5117 O O . GLN B 1 211 ? 6.207 -50.062 -31.156 1 95.31 211 GLN B O 1
ATOM 5122 N N . PRO B 1 212 ? 7.43 -49.812 -29.328 1 96.25 212 PRO B N 1
ATOM 5123 C CA . PRO B 1 212 ? 6.477 -50.531 -28.484 1 96.25 212 PRO B CA 1
ATOM 5124 C C . PRO B 1 212 ? 5.082 -49.906 -28.5 1 96.25 212 PRO B C 1
ATOM 5126 O O . PRO B 1 212 ? 4.082 -50.625 -28.359 1 96.25 212 PRO B O 1
ATOM 5129 N N . CYS B 1 213 ? 5.012 -48.656 -28.672 1 95.88 213 CYS B N 1
ATOM 5130 C CA . CYS B 1 213 ? 3.715 -47.969 -28.641 1 95.88 213 CYS B CA 1
ATOM 5131 C C . CYS B 1 213 ? 2.822 -48.469 -29.781 1 95.88 213 CYS B C 1
ATOM 5133 O O . CYS B 1 213 ? 1.603 -48.281 -29.719 1 95.88 213 CYS B O 1
ATOM 5135 N N . MET B 1 214 ? 3.398 -49.031 -30.828 1 94.44 214 MET B N 1
ATOM 5136 C CA . MET B 1 214 ? 2.615 -49.562 -31.938 1 94.44 214 MET B CA 1
ATOM 5137 C C . MET B 1 214 ? 1.674 -50.656 -31.453 1 94.44 214 MET B C 1
ATOM 5139 O O . MET B 1 214 ? 0.59 -50.844 -32 1 94.44 214 MET B O 1
ATOM 5143 N N . ASN B 1 215 ? 2.057 -51.281 -30.391 1 93.94 215 ASN B N 1
ATOM 5144 C CA . ASN B 1 215 ? 1.316 -52.469 -29.906 1 93.94 215 ASN B CA 1
ATOM 5145 C C . ASN B 1 215 ? 0.31 -52.062 -28.828 1 93.94 215 ASN B C 1
ATOM 5147 O O . ASN B 1 215 ? -0.427 -52.938 -28.328 1 93.94 215 ASN B O 1
ATOM 5151 N N . VAL B 1 216 ? 0.271 -50.875 -28.469 1 95.62 216 VAL B N 1
ATOM 5152 C CA . VAL B 1 216 ? -0.668 -50.406 -27.453 1 95.62 216 VAL B CA 1
ATOM 5153 C C . VAL B 1 216 ? -2.059 -50.25 -28.062 1 95.62 216 VAL B C 1
ATOM 5155 O O . VAL B 1 216 ? -2.223 -49.562 -29.062 1 95.62 216 VAL B O 1
ATOM 5158 N N . THR B 1 217 ? -3.055 -50.906 -27.469 1 93 217 THR B N 1
ATOM 5159 C CA . THR B 1 217 ? -4.422 -50.812 -27.969 1 93 217 THR B CA 1
ATOM 5160 C C . THR B 1 217 ? -5.055 -49.469 -27.594 1 93 217 THR B C 1
ATOM 5162 O O . THR B 1 217 ? -4.582 -48.781 -26.688 1 93 217 THR B O 1
ATOM 5165 N N . ALA B 1 218 ? -6.102 -49.156 -28.312 1 92.5 218 ALA B N 1
ATOM 5166 C CA . ALA B 1 218 ? -6.852 -47.938 -28 1 92.5 218 ALA B CA 1
ATOM 5167 C C . ALA B 1 218 ? -7.391 -48 -26.578 1 92.5 218 ALA B C 1
ATOM 5169 O O . ALA B 1 218 ? -7.395 -46.969 -25.891 1 92.5 218 ALA B O 1
ATOM 5170 N N . ALA B 1 219 ? -7.809 -49.094 -26.156 1 93.06 219 ALA B N 1
ATOM 5171 C CA . ALA B 1 219 ? -8.367 -49.281 -24.812 1 93.06 219 ALA B CA 1
ATOM 5172 C C . ALA B 1 219 ? -7.301 -49.062 -23.75 1 93.06 219 ALA B C 1
ATOM 5174 O O . ALA B 1 219 ? -7.539 -48.375 -22.75 1 93.06 219 ALA B O 1
ATOM 5175 N N . ASP B 1 220 ? -6.125 -49.594 -23.984 1 95.19 220 ASP B N 1
ATOM 5176 C CA . ASP B 1 220 ? -5.031 -49.438 -23.031 1 95.19 220 ASP B CA 1
ATOM 5177 C C . ASP B 1 220 ? -4.531 -48 -23.016 1 95.19 220 ASP B C 1
ATOM 5179 O O . ASP B 1 220 ? -4.168 -47.469 -21.969 1 95.19 220 ASP B O 1
ATOM 5183 N N . ALA B 1 221 ? -4.52 -47.438 -24.25 1 95.75 221 ALA B N 1
ATOM 5184 C CA . ALA B 1 221 ? -4.105 -46.062 -24.328 1 95.75 221 ALA B CA 1
ATOM 5185 C C . ALA B 1 221 ? -5.023 -45.156 -23.5 1 95.75 221 ALA B C 1
ATOM 5187 O O . ALA B 1 221 ? -4.555 -44.281 -22.75 1 95.75 221 ALA B O 1
ATOM 5188 N N . LEU B 1 222 ? -6.297 -45.344 -23.625 1 94.88 222 LEU B N 1
ATOM 5189 C CA . LEU B 1 222 ? -7.293 -44.562 -22.906 1 94.88 222 LEU B CA 1
ATOM 5190 C C . LEU B 1 222 ? -7.219 -44.844 -21.406 1 94.88 222 LEU B C 1
ATOM 5192 O O . LEU B 1 222 ? -7.426 -43.938 -20.594 1 94.88 222 LEU B O 1
ATOM 5196 N N . ARG B 1 223 ? -6.887 -46 -21.062 1 95.94 223 ARG B N 1
ATOM 5197 C CA . ARG B 1 223 ? -6.883 -46.438 -19.672 1 95.94 223 ARG B CA 1
ATOM 5198 C C . ARG B 1 223 ? -5.664 -45.906 -18.922 1 95.94 223 ARG B C 1
ATOM 5200 O O . ARG B 1 223 ? -5.758 -45.531 -17.75 1 95.94 223 ARG B O 1
ATOM 5207 N N . TYR B 1 224 ? -4.492 -45.719 -19.688 1 97.31 224 TYR B N 1
ATOM 5208 C CA . TYR B 1 224 ? -3.271 -45.562 -18.906 1 97.31 224 TYR B CA 1
ATOM 5209 C C . TYR B 1 224 ? -2.439 -44.406 -19.422 1 97.31 224 TYR B C 1
ATOM 5211 O O . TYR B 1 224 ? -1.548 -43.906 -18.734 1 97.31 224 TYR B O 1
ATOM 5219 N N . TYR B 1 225 ? -2.672 -43.875 -20.672 1 97.38 225 TYR B N 1
ATOM 5220 C CA . TYR B 1 225 ? -1.581 -43.125 -21.25 1 97.38 225 TYR B CA 1
ATOM 5221 C C . TYR B 1 225 ? -2.094 -41.812 -21.828 1 97.38 225 TYR B C 1
ATOM 5223 O O . TYR B 1 225 ? -1.585 -40.719 -21.5 1 97.38 225 TYR B O 1
ATOM 5231 N N . THR B 1 226 ? -3.141 -41.75 -22.625 1 95.12 226 THR B N 1
ATOM 5232 C CA . THR B 1 226 ? -3.424 -40.625 -23.531 1 95.12 226 THR B CA 1
ATOM 5233 C C . THR B 1 226 ? -4.211 -39.531 -22.812 1 95.12 226 THR B C 1
ATOM 5235 O O . THR B 1 226 ? -3.953 -38.344 -23.016 1 95.12 226 THR B O 1
ATOM 5238 N N . PRO B 1 227 ? -5.152 -39.906 -22.031 1 95.06 227 PRO B N 1
ATOM 5239 C CA . PRO B 1 227 ? -5.891 -38.781 -21.391 1 95.06 227 PRO B CA 1
ATOM 5240 C C . PRO B 1 227 ? -5.215 -38.281 -20.125 1 95.06 227 PRO B C 1
ATOM 5242 O O . PRO B 1 227 ? -5.879 -38.094 -19.094 1 95.06 227 PRO B O 1
ATOM 5245 N N . THR B 1 228 ? -3.955 -38.062 -20.172 1 96.25 228 THR B N 1
ATOM 5246 C CA . THR B 1 228 ? -3.184 -37.625 -19.031 1 96.25 228 THR B CA 1
ATOM 5247 C C . THR B 1 228 ? -2.863 -36.125 -19.141 1 96.25 228 THR B C 1
ATOM 5249 O O . THR B 1 228 ? -2.422 -35.656 -20.188 1 96.25 228 THR B O 1
ATOM 5252 N N . GLY B 1 229 ? -3.156 -35.406 -18.141 1 95.56 229 GLY B N 1
ATOM 5253 C CA . GLY B 1 229 ? -2.715 -34.031 -17.953 1 95.56 229 GLY B CA 1
ATOM 5254 C C . GLY B 1 229 ? -1.871 -33.844 -16.703 1 95.56 229 GLY B C 1
ATOM 5255 O O . GLY B 1 229 ? -1.767 -34.75 -15.883 1 95.56 229 GLY B O 1
ATOM 5256 N N . PRO B 1 230 ? -1.248 -32.688 -16.641 1 96.56 230 PRO B N 1
ATOM 5257 C CA . PRO B 1 230 ? -0.481 -32.438 -15.422 1 96.56 230 PRO B CA 1
ATOM 5258 C C . PRO B 1 230 ? -1.372 -32.219 -14.203 1 96.56 23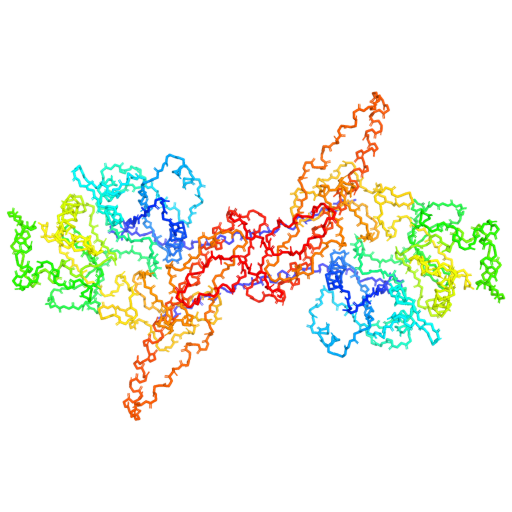0 PRO B C 1
ATOM 5260 O O . PRO B 1 230 ? -2.523 -31.781 -14.344 1 96.56 230 PRO B O 1
ATOM 5263 N N . PRO B 1 231 ? -0.793 -32.531 -13.062 1 97.88 231 PRO B N 1
ATOM 5264 C CA . PRO B 1 231 ? 0.572 -33 -12.805 1 97.88 231 PRO B CA 1
ATOM 5265 C C . PRO B 1 231 ? 0.807 -34.438 -13.281 1 97.88 231 PRO B C 1
ATOM 5267 O O . PRO B 1 231 ? -0.089 -35.281 -13.172 1 97.88 231 PRO B O 1
ATOM 5270 N N . TYR B 1 232 ? 2.012 -34.625 -13.773 1 98.56 232 TYR B N 1
ATOM 5271 C CA . TYR B 1 232 ? 2.535 -35.938 -14.031 1 98.56 232 TYR B CA 1
ATOM 5272 C C . TYR B 1 232 ? 3.482 -36.375 -12.922 1 98.56 232 TYR B C 1
ATOM 5274 O O . TYR B 1 232 ? 4.543 -35.781 -12.727 1 98.56 232 TYR B O 1
ATOM 5282 N N . ILE B 1 233 ? 3.104 -37.375 -12.242 1 98.75 233 ILE B N 1
ATOM 5283 C CA . ILE B 1 233 ? 3.936 -37.812 -11.125 1 98.75 233 ILE B CA 1
ATOM 5284 C C . ILE B 1 233 ? 4.535 -39.188 -11.414 1 98.75 233 ILE B C 1
ATOM 5286 O O . ILE B 1 233 ? 3.809 -40.156 -11.531 1 98.75 233 ILE B O 1
ATOM 5290 N N . LEU B 1 234 ? 5.777 -39.25 -11.57 1 98.56 234 LEU B N 1
ATOM 5291 C CA . LEU B 1 234 ? 6.469 -40.5 -11.922 1 98.56 234 LEU B CA 1
ATOM 5292 C C . LEU B 1 234 ? 7.84 -40.562 -11.266 1 98.56 234 LEU B C 1
ATOM 5294 O O . LEU B 1 234 ? 8.312 -39.562 -10.703 1 98.56 234 LEU B O 1
ATOM 5298 N N . THR B 1 235 ? 8.469 -41.656 -11.266 1 98.44 235 THR B N 1
ATOM 5299 C CA . THR B 1 235 ? 9.797 -41.781 -10.688 1 98.44 235 THR B CA 1
ATOM 5300 C C . THR B 1 235 ? 10.852 -41.125 -11.562 1 98.44 235 THR B C 1
ATOM 5302 O O . THR B 1 235 ? 10.633 -40.938 -12.758 1 98.44 235 THR B O 1
ATOM 5305 N N . LYS B 1 236 ? 11.93 -40.844 -10.953 1 98.12 236 LYS B N 1
ATOM 5306 C CA . LYS B 1 236 ? 13.07 -40.375 -11.734 1 98.12 236 LYS B CA 1
ATOM 5307 C C . LYS B 1 236 ? 13.469 -41.406 -12.797 1 98.12 236 LYS B C 1
ATOM 5309 O O . LYS B 1 236 ? 13.781 -41.031 -13.938 1 98.12 236 LYS B O 1
ATOM 5314 N N . HIS B 1 237 ? 13.461 -42.594 -12.398 1 98.44 237 HIS B N 1
ATOM 5315 C CA . HIS B 1 237 ? 13.781 -43.688 -13.344 1 98.44 237 HIS B CA 1
ATOM 5316 C C . HIS B 1 237 ? 12.922 -43.594 -14.602 1 98.44 237 HIS B C 1
ATOM 5318 O O . HIS B 1 237 ? 13.445 -43.594 -15.719 1 98.44 237 HIS B O 1
ATOM 5324 N N . ASP B 1 238 ? 11.695 -43.5 -14.43 1 98.75 238 ASP B N 1
ATOM 5325 C CA . ASP B 1 238 ? 10.773 -43.438 -15.555 1 98.75 238 ASP B CA 1
ATOM 5326 C C . ASP B 1 238 ? 10.969 -42.156 -16.359 1 98.75 238 ASP B C 1
ATOM 5328 O O . ASP B 1 238 ? 10.898 -42.156 -17.594 1 98.75 238 ASP B O 1
ATOM 5332 N N . ALA B 1 239 ? 11.219 -41.062 -15.672 1 98.69 239 ALA B N 1
ATOM 5333 C CA . ALA B 1 239 ? 11.445 -39.781 -16.359 1 98.69 239 ALA B CA 1
ATOM 5334 C C . ALA B 1 239 ? 12.664 -39.875 -17.266 1 98.69 239 ALA B C 1
ATOM 5336 O O . ALA B 1 239 ? 12.633 -39.375 -18.406 1 98.69 239 ALA B O 1
ATOM 5337 N N . VAL B 1 240 ? 13.664 -40.438 -16.781 1 98.56 240 VAL B N 1
ATOM 5338 C CA . VAL B 1 240 ? 14.898 -40.562 -17.547 1 98.56 240 VAL B CA 1
ATOM 5339 C C . VAL B 1 240 ? 14.664 -41.531 -18.719 1 98.56 240 VAL B C 1
ATOM 5341 O O . VAL B 1 240 ? 15.141 -41.281 -19.828 1 98.56 240 VAL B O 1
ATOM 5344 N N . ALA B 1 241 ? 13.906 -42.5 -18.5 1 98.44 241 ALA B N 1
ATOM 5345 C CA . ALA B 1 241 ? 13.68 -43.531 -19.516 1 98.44 241 ALA B CA 1
ATOM 5346 C C . ALA B 1 241 ? 12.906 -42.969 -20.703 1 98.44 241 ALA B C 1
ATOM 5348 O O . ALA B 1 241 ? 13.188 -43.312 -21.844 1 98.44 241 ALA B O 1
ATOM 5349 N N . PHE B 1 242 ? 11.961 -42.125 -20.484 1 98.31 242 PHE B N 1
ATOM 5350 C CA . PHE B 1 242 ? 11.047 -41.812 -21.578 1 98.31 242 PHE B CA 1
ATOM 5351 C C . PHE B 1 242 ? 11.336 -40.438 -22.156 1 98.31 242 PHE B C 1
ATOM 5353 O O . PHE B 1 242 ? 10.781 -40.062 -23.188 1 98.31 242 PHE B O 1
ATOM 5360 N N . VAL B 1 243 ? 12.133 -39.594 -21.531 1 98.75 243 VAL B N 1
ATOM 5361 C CA . VAL B 1 243 ? 12.219 -38.188 -21.844 1 98.75 243 VAL B CA 1
ATOM 5362 C C . VAL B 1 243 ? 12.688 -38 -23.281 1 98.75 243 VAL B C 1
ATOM 5364 O O . VAL B 1 243 ? 12.242 -37.062 -23.969 1 98.75 243 VAL B O 1
ATOM 5367 N N . ASP B 1 244 ? 13.578 -38.812 -23.766 1 98.56 244 ASP B N 1
ATOM 5368 C CA . ASP B 1 244 ? 14.031 -38.688 -25.156 1 98.56 244 ASP B CA 1
ATOM 5369 C C . ASP B 1 244 ? 12.875 -38.906 -26.125 1 98.56 244 ASP B C 1
ATOM 5371 O O . ASP B 1 244 ? 12.734 -38.188 -27.125 1 98.56 244 ASP B O 1
ATOM 5375 N N . ASP B 1 245 ? 12.102 -39.906 -25.828 1 98.38 245 ASP B N 1
ATOM 5376 C CA . ASP B 1 245 ? 10.945 -40.156 -26.688 1 98.38 245 ASP B CA 1
ATOM 5377 C C . ASP B 1 245 ? 9.906 -39.062 -26.547 1 98.38 245 ASP B C 1
ATOM 5379 O O . ASP B 1 245 ? 9.234 -38.688 -27.531 1 98.38 245 ASP B O 1
ATOM 5383 N N . TYR B 1 246 ? 9.719 -38.562 -25.375 1 98.5 246 TYR B N 1
ATOM 5384 C CA . TYR B 1 246 ? 8.852 -37.438 -25.172 1 98.5 246 TYR B CA 1
ATOM 5385 C C . TYR B 1 246 ? 9.258 -36.281 -26.078 1 98.5 246 TYR B C 1
ATOM 5387 O O . TYR B 1 246 ? 8.422 -35.719 -26.781 1 98.5 246 TYR B O 1
ATOM 5395 N N . CYS B 1 247 ? 10.508 -35.969 -26.141 1 98.56 247 CYS B N 1
ATOM 5396 C CA . CYS B 1 247 ? 11.047 -34.938 -27.031 1 98.56 247 CYS B CA 1
ATOM 5397 C C . CYS B 1 247 ? 10.797 -35.312 -28.484 1 98.56 247 CYS B C 1
ATOM 5399 O O . CYS B 1 247 ? 10.258 -34.5 -29.25 1 98.56 247 CYS B O 1
ATOM 5401 N N . ASN B 1 248 ? 11.133 -36.469 -28.781 1 97.31 248 ASN B N 1
ATOM 5402 C CA . ASN B 1 248 ? 11.039 -36.906 -30.172 1 97.31 248 ASN B CA 1
ATOM 5403 C C . ASN B 1 248 ? 9.594 -36.875 -30.672 1 97.31 248 ASN B C 1
ATOM 5405 O O . ASN B 1 248 ? 9.312 -36.438 -31.781 1 97.31 248 ASN B O 1
ATOM 5409 N N . PHE B 1 249 ? 8.711 -37.406 -29.859 1 97.44 249 PHE B N 1
ATOM 5410 C CA . PHE B 1 249 ? 7.309 -37.469 -30.25 1 97.44 249 PHE B CA 1
ATOM 5411 C C . PHE B 1 249 ? 6.746 -36.031 -30.391 1 97.44 249 PHE B C 1
ATOM 5413 O O . PHE B 1 249 ? 5.867 -35.781 -31.219 1 97.44 249 PHE B O 1
ATOM 5420 N N . THR B 1 250 ? 7.223 -35.094 -29.609 1 97.75 250 THR B N 1
ATOM 5421 C CA . THR B 1 250 ? 6.793 -33.719 -29.75 1 97.75 250 THR B CA 1
ATOM 5422 C C . THR B 1 250 ? 7.215 -33.156 -31.094 1 97.75 250 THR B C 1
ATOM 5424 O O . THR B 1 250 ? 6.406 -32.531 -31.797 1 97.75 250 THR B O 1
ATOM 5427 N N . VAL B 1 251 ? 8.469 -33.438 -31.453 1 97.31 251 VAL B N 1
ATOM 5428 C CA . VAL B 1 251 ? 8.992 -32.938 -32.719 1 97.31 251 VAL B CA 1
ATOM 5429 C C . VAL B 1 251 ? 8.227 -33.562 -33.875 1 97.31 251 VAL B C 1
ATOM 5431 O O . VAL B 1 251 ? 7.73 -32.875 -34.75 1 97.31 251 VAL B O 1
ATOM 5434 N N . GLU B 1 252 ? 8.055 -34.875 -33.812 1 95.38 252 GLU B N 1
ATOM 5435 C CA . GLU B 1 252 ? 7.375 -35.594 -34.875 1 95.38 252 GLU B CA 1
ATOM 5436 C C . GLU B 1 252 ? 5.898 -35.219 -34.938 1 95.38 252 GLU B C 1
ATOM 5438 O O . GLU B 1 252 ? 5.328 -35.094 -36.031 1 95.38 252 GLU B O 1
ATOM 5443 N N . GLY B 1 253 ? 5.305 -35.062 -33.812 1 95.38 253 GLY B N 1
ATOM 5444 C CA . GLY B 1 253 ? 3.918 -34.625 -33.75 1 95.38 253 GLY B CA 1
ATOM 5445 C C . GLY B 1 253 ? 3.707 -33.281 -34.375 1 95.38 253 GLY B C 1
ATOM 5446 O O . GLY B 1 253 ? 2.73 -33.031 -35.094 1 95.38 253 GLY B O 1
ATOM 5447 N N . ARG B 1 254 ? 4.617 -32.375 -34.125 1 95.94 254 ARG B N 1
ATOM 5448 C CA . ARG B 1 254 ? 4.508 -31.016 -34.656 1 95.94 254 ARG B CA 1
ATOM 5449 C C . ARG B 1 254 ? 4.711 -30.984 -36.156 1 95.94 254 ARG B C 1
ATOM 5451 O O . ARG B 1 254 ? 4.145 -30.141 -36.844 1 95.94 254 ARG B O 1
ATOM 5458 N N . LYS B 1 255 ? 5.414 -31.938 -36.656 1 93.25 255 LYS B N 1
ATOM 5459 C CA . LYS B 1 255 ? 5.527 -32.062 -38.125 1 93.25 255 LYS B CA 1
ATOM 5460 C C . LYS B 1 255 ? 4.188 -32.406 -38.75 1 93.25 255 LYS B C 1
ATOM 5462 O O . LYS B 1 255 ? 3.855 -31.938 -39.844 1 93.25 255 LYS B O 1
ATOM 5467 N N . MET B 1 256 ? 3.516 -33.156 -38 1 91 256 MET B N 1
ATOM 5468 C CA . MET B 1 256 ? 2.236 -33.656 -38.5 1 91 256 MET B CA 1
ATOM 5469 C C . MET B 1 256 ? 1.124 -32.625 -38.25 1 91 256 MET B C 1
ATOM 5471 O O . MET B 1 256 ? 0.211 -32.5 -39.062 1 91 256 MET B O 1
ATOM 5475 N N . TYR B 1 257 ? 1.221 -31.953 -37.125 1 91.25 257 TYR B N 1
ATOM 5476 C CA . TYR B 1 257 ? 0.201 -30.984 -36.75 1 91.25 257 TYR B CA 1
ATOM 5477 C C . TYR B 1 257 ? 0.819 -29.625 -36.469 1 91.25 257 TYR B C 1
ATOM 5479 O O . TYR B 1 257 ? 0.838 -29.156 -35.312 1 91.25 257 TYR B O 1
ATOM 5487 N N . LYS B 1 258 ? 1.13 -28.875 -37.438 1 88.88 258 LYS B N 1
ATOM 5488 C CA . LYS B 1 258 ? 1.945 -27.672 -37.344 1 88.88 258 LYS B CA 1
ATOM 5489 C C . LYS B 1 258 ? 1.216 -26.562 -36.594 1 88.88 258 LYS B C 1
ATOM 5491 O O . LYS B 1 258 ? 1.846 -25.75 -35.906 1 88.88 258 LYS B O 1
ATOM 5496 N N . ASP B 1 259 ? -0.057 -26.547 -36.562 1 91 259 ASP B N 1
ATOM 5497 C CA . ASP B 1 259 ? -0.778 -25.422 -35.969 1 91 259 ASP B CA 1
ATOM 5498 C C . ASP B 1 259 ? -1.441 -25.828 -34.656 1 91 259 ASP B C 1
ATOM 5500 O O . ASP B 1 259 ? -2.08 -25.016 -34 1 91 259 ASP B O 1
ATOM 5504 N N . ALA B 1 260 ? -1.095 -27.047 -34.25 1 91.94 260 ALA B N 1
ATOM 5505 C CA . ALA B 1 260 ? -1.763 -27.547 -33.062 1 91.94 260 ALA B CA 1
ATOM 5506 C C . ALA B 1 260 ? -0.945 -27.219 -31.812 1 91.94 260 ALA B C 1
ATOM 5508 O O . ALA B 1 260 ? 0.258 -27.484 -31.766 1 91.94 260 ALA B O 1
ATOM 5509 N N . TRP B 1 261 ? -1.583 -26.703 -30.812 1 93 261 TRP B N 1
ATOM 5510 C CA . TRP B 1 261 ? -0.93 -26.25 -29.594 1 93 261 TRP B CA 1
ATOM 5511 C C . TRP B 1 261 ? -0.698 -27.422 -28.641 1 93 261 TRP B C 1
ATOM 5513 O O . TRP B 1 261 ? 0.327 -27.484 -27.953 1 93 261 TRP B O 1
ATOM 5523 N N . MET B 1 262 ? -1.539 -28.438 -28.578 1 94.06 262 MET B N 1
ATOM 5524 C CA . MET B 1 262 ? -1.539 -29.453 -27.531 1 94.06 262 MET B CA 1
ATOM 5525 C C . MET B 1 262 ? -0.686 -30.641 -27.938 1 94.06 262 MET B C 1
ATOM 5527 O O . MET B 1 262 ? -0.759 -31.703 -27.297 1 94.06 262 MET B O 1
ATOM 5531 N N . VAL B 1 263 ? 0.136 -30.516 -28.922 1 95.75 263 VAL B N 1
ATOM 5532 C CA . VAL B 1 263 ? 0.929 -31.625 -29.453 1 95.75 263 VAL B CA 1
ATOM 5533 C C . VAL B 1 263 ? 1.833 -32.188 -28.359 1 95.75 263 VAL B C 1
ATOM 5535 O O . VAL B 1 263 ? 1.965 -33.406 -28.219 1 95.75 263 VAL B O 1
ATOM 5538 N N . GLU B 1 264 ? 2.408 -31.281 -27.641 1 97.19 264 GLU B N 1
ATOM 5539 C CA . GLU B 1 264 ? 3.32 -31.703 -26.578 1 97.19 264 GLU B CA 1
ATOM 5540 C C . GLU B 1 264 ? 2.619 -32.625 -25.562 1 97.19 264 GLU B C 1
ATOM 5542 O O . GLU B 1 264 ? 3.205 -33.594 -25.094 1 97.19 264 GLU B O 1
ATOM 5547 N N . MET B 1 265 ? 1.435 -32.375 -25.297 1 96.69 265 MET B N 1
ATOM 5548 C CA . MET B 1 265 ? 0.69 -33.188 -24.328 1 96.69 265 MET B CA 1
ATOM 5549 C C . MET B 1 265 ? 0.371 -34.562 -24.906 1 96.69 265 MET B C 1
ATOM 5551 O O . MET B 1 265 ? 0.418 -35.562 -24.203 1 96.69 265 MET B O 1
ATOM 5555 N N . TYR B 1 266 ? 0.075 -34.594 -26.156 1 95.44 266 TYR B N 1
ATOM 5556 C CA . TYR B 1 266 ? -0.111 -35.875 -26.828 1 95.44 266 TYR B CA 1
ATOM 5557 C C . TYR B 1 266 ? 1.186 -36.656 -26.844 1 95.44 266 TYR B C 1
ATOM 5559 O O . TYR B 1 266 ? 1.171 -37.875 -26.672 1 95.44 266 TYR B O 1
ATOM 5567 N N . ALA B 1 267 ? 2.232 -35.969 -27.062 1 97.25 267 ALA B N 1
ATOM 5568 C CA . ALA B 1 267 ? 3.549 -36.594 -27.109 1 97.25 267 ALA B CA 1
ATOM 5569 C C . ALA B 1 267 ? 3.893 -37.219 -25.766 1 97.25 267 ALA B C 1
ATOM 5571 O O . ALA B 1 267 ? 4.5 -38.312 -25.719 1 97.25 267 ALA B O 1
ATOM 5572 N N . TYR B 1 268 ? 3.51 -36.625 -24.719 1 98 268 TYR B N 1
ATOM 5573 C CA . TYR B 1 268 ? 3.729 -37.188 -23.406 1 98 268 TYR B CA 1
ATOM 5574 C C . TYR B 1 268 ? 3.074 -38.562 -23.297 1 98 268 TYR B C 1
ATOM 5576 O O . TYR B 1 268 ? 3.717 -39.531 -22.891 1 98 268 TYR B O 1
ATOM 5584 N N . GLY B 1 269 ? 1.767 -38.594 -23.625 1 97.12 269 GLY B N 1
ATOM 5585 C CA . GLY B 1 269 ? 1.044 -39.875 -23.578 1 97.12 269 GLY B CA 1
ATOM 5586 C C . GLY B 1 269 ? 1.663 -40.938 -24.438 1 97.12 269 GLY B C 1
ATOM 5587 O O . GLY B 1 269 ? 1.747 -42.094 -24.031 1 97.12 269 GLY B O 1
ATOM 5588 N N . ALA B 1 270 ? 2.145 -40.531 -25.578 1 96.62 270 ALA B N 1
ATOM 5589 C CA . ALA B 1 270 ? 2.773 -41.5 -26.5 1 96.62 270 ALA B CA 1
ATOM 5590 C C . ALA B 1 270 ? 4.086 -42 -25.938 1 96.62 270 ALA B C 1
ATOM 5592 O O . ALA B 1 270 ? 4.387 -43.219 -26.047 1 96.62 270 ALA B O 1
ATOM 5593 N N . ALA B 1 271 ? 4.812 -41.125 -25.359 1 98.31 271 ALA B N 1
ATOM 5594 C CA . ALA B 1 271 ? 6.078 -41.531 -24.766 1 98.31 271 ALA B CA 1
ATOM 5595 C C . ALA B 1 271 ? 5.852 -42.5 -23.594 1 98.31 271 ALA B C 1
ATOM 5597 O O . ALA B 1 271 ? 6.555 -43.5 -23.469 1 98.31 271 ALA B O 1
ATOM 5598 N N . ALA B 1 272 ? 4.898 -42.156 -22.766 1 98.5 272 ALA B N 1
ATOM 5599 C CA . ALA B 1 272 ? 4.562 -43.062 -21.672 1 98.5 272 ALA B CA 1
ATOM 5600 C C . ALA B 1 272 ? 4.148 -44.438 -22.172 1 98.5 272 ALA B C 1
ATOM 5602 O O . ALA B 1 272 ? 4.578 -45.469 -21.641 1 98.5 272 ALA B O 1
ATOM 5603 N N . ALA B 1 273 ? 3.344 -44.469 -23.172 1 97.88 273 ALA B N 1
ATOM 5604 C CA . ALA B 1 273 ? 2.895 -45.719 -23.781 1 97.88 273 ALA B CA 1
ATOM 5605 C C . ALA B 1 273 ? 4.07 -46.5 -24.328 1 97.88 273 ALA B C 1
ATOM 5607 O O . ALA B 1 273 ? 4.137 -47.719 -24.172 1 97.88 273 ALA B O 1
ATOM 5608 N N . ASN B 1 274 ? 4.934 -45.812 -24.953 1 98.12 274 ASN B N 1
ATOM 5609 C CA . ASN B 1 274 ? 6.094 -46.438 -25.562 1 98.12 274 ASN B CA 1
ATOM 5610 C C . ASN B 1 274 ? 6.969 -47.125 -24.531 1 98.12 274 ASN B C 1
ATOM 5612 O O . ASN B 1 274 ? 7.625 -48.125 -24.828 1 98.12 274 ASN B O 1
ATOM 5616 N N . HIS B 1 275 ? 6.957 -46.656 -23.344 1 98.44 275 HIS B N 1
ATOM 5617 C CA . HIS B 1 275 ? 7.832 -47.219 -22.312 1 98.44 275 HIS B CA 1
ATOM 5618 C C . HIS B 1 275 ? 7.039 -48 -21.281 1 98.44 275 HIS B C 1
ATOM 5620 O O . HIS B 1 275 ? 7.59 -48.438 -20.266 1 98.44 275 HIS B O 1
ATOM 5626 N N . GLY B 1 276 ? 5.777 -48.094 -21.484 1 98 276 GLY B N 1
ATOM 5627 C CA . GLY B 1 276 ? 4.934 -48.906 -20.609 1 98 276 GLY B CA 1
ATOM 5628 C C . GLY B 1 276 ? 4.754 -48.312 -19.234 1 98 276 GLY B C 1
ATOM 5629 O O . GLY B 1 276 ? 4.668 -49.031 -18.234 1 98 276 GLY B O 1
ATOM 5630 N N . ILE B 1 277 ? 4.801 -47 -19.109 1 98.69 277 ILE B N 1
ATOM 5631 C CA . ILE B 1 277 ? 4.582 -46.312 -17.844 1 98.69 277 ILE B CA 1
ATOM 5632 C C . ILE B 1 277 ? 3.092 -46.062 -17.641 1 98.69 277 ILE B C 1
ATOM 5634 O O . ILE B 1 277 ? 2.561 -45.062 -18.125 1 98.69 277 ILE B O 1
ATOM 5638 N N . LYS B 1 278 ? 2.477 -46.875 -16.922 1 98.31 278 LYS B N 1
ATOM 5639 C CA . LYS B 1 278 ? 1.029 -46.812 -16.734 1 98.31 278 LYS B CA 1
ATOM 5640 C C . LYS B 1 278 ? 0.658 -45.781 -15.68 1 98.31 278 LYS B C 1
ATOM 5642 O O . LYS B 1 278 ? 1.232 -45.75 -14.594 1 98.31 278 LYS B O 1
ATOM 5647 N N . HIS B 1 279 ? -0.303 -45 -16.062 1 98.31 279 HIS B N 1
ATOM 5648 C CA . HIS B 1 279 ? -0.75 -43.938 -15.156 1 98.31 279 HIS B CA 1
ATOM 5649 C C . HIS B 1 279 ? -2.057 -44.344 -14.469 1 98.31 279 HIS B C 1
ATOM 5651 O O . HIS B 1 279 ? -2.951 -44.906 -15.102 1 98.31 279 HIS B O 1
ATOM 5657 N N . THR B 1 280 ? -2.045 -44.125 -13.156 1 98.38 280 THR B N 1
ATOM 5658 C CA . THR B 1 280 ? -3.336 -43.906 -12.508 1 98.38 280 THR B CA 1
ATOM 5659 C C . THR B 1 280 ? -3.869 -42.531 -12.797 1 98.38 280 THR B C 1
ATOM 5661 O O . THR B 1 280 ? -3.305 -41.531 -12.328 1 98.38 280 THR B O 1
ATOM 5664 N N . ILE B 1 281 ? -4.934 -42.406 -13.523 1 97.25 281 ILE B N 1
ATOM 5665 C CA . ILE B 1 281 ? -5.473 -41.156 -13.992 1 97.25 281 ILE B CA 1
ATOM 5666 C C . ILE B 1 281 ? -6.605 -40.688 -13.078 1 97.25 281 ILE B C 1
ATOM 5668 O O . ILE B 1 281 ? -7.672 -41.312 -13.047 1 97.25 281 ILE B O 1
ATOM 5672 N N . LEU B 1 282 ? -6.32 -39.656 -12.359 1 97.31 282 LEU B N 1
ATOM 5673 C CA . LEU B 1 282 ? -7.219 -39.219 -11.289 1 97.31 282 LEU B CA 1
ATOM 5674 C C . LEU B 1 282 ? -7.922 -37.906 -11.656 1 97.31 282 LEU B C 1
ATOM 5676 O O . LEU B 1 282 ? -7.324 -37.031 -12.289 1 97.31 282 LEU B O 1
ATOM 5680 N N . THR B 1 283 ? -9.117 -37.75 -11.164 1 96.25 283 THR B N 1
ATOM 5681 C CA . THR B 1 283 ? -9.914 -36.562 -11.414 1 96.25 283 THR B CA 1
ATOM 5682 C C . THR B 1 283 ? -9.523 -35.438 -10.453 1 96.25 283 THR B C 1
ATOM 5684 O O . THR B 1 283 ? -9.914 -34.281 -10.648 1 96.25 283 THR B O 1
ATOM 5687 N N . MET B 1 284 ? -8.68 -35.688 -9.484 1 95.81 284 MET B N 1
ATOM 5688 C CA . MET B 1 284 ? -8.469 -34.719 -8.422 1 95.81 284 MET B CA 1
ATOM 5689 C C . MET B 1 284 ? -7.012 -34.281 -8.367 1 95.81 284 MET B C 1
ATOM 5691 O O . MET B 1 284 ? -6.629 -33.469 -7.5 1 95.81 284 MET B O 1
ATOM 5695 N N . ALA B 1 285 ? -6.172 -34.75 -9.297 1 96.5 285 ALA B N 1
ATOM 5696 C CA . ALA B 1 285 ? -4.746 -34.438 -9.227 1 96.5 285 ALA B CA 1
ATOM 5697 C C . ALA B 1 285 ? -4.492 -32.969 -9.586 1 96.5 285 ALA B C 1
ATOM 5699 O O . ALA B 1 285 ? -3.588 -32.344 -9.039 1 96.5 285 ALA B O 1
ATOM 5700 N N . GLY B 1 286 ? -5.246 -32.5 -10.484 1 94.62 286 GLY B N 1
ATOM 5701 C CA . GLY B 1 286 ? -5.078 -31.125 -10.945 1 94.62 286 GLY B CA 1
ATOM 5702 C C . GLY B 1 286 ? -6.301 -30.578 -11.664 1 94.62 286 GLY B C 1
ATOM 5703 O O . GLY B 1 286 ? -6.379 -30.625 -12.891 1 94.62 286 GLY B O 1
ATOM 5704 N N . VAL B 1 287 ? -7.199 -29.984 -10.938 1 92.19 287 VAL B N 1
ATOM 5705 C CA . VAL B 1 287 ? -8.422 -29.484 -11.562 1 92.19 287 VAL B CA 1
ATOM 5706 C C . VAL B 1 287 ? -8.117 -28.203 -12.352 1 92.19 287 VAL B C 1
ATOM 5708 O O . VAL B 1 287 ? -7.223 -27.438 -11.984 1 92.19 287 VAL B O 1
ATOM 5711 N N . THR B 1 288 ? -8.914 -28.062 -13.43 1 93 288 THR B N 1
ATOM 5712 C CA . THR B 1 288 ? -8.648 -26.969 -14.359 1 93 288 THR B CA 1
ATOM 5713 C C . THR B 1 288 ? -9.93 -26.219 -14.703 1 93 288 THR B C 1
ATOM 5715 O O . THR B 1 288 ? -10.062 -25.031 -14.398 1 93 288 THR B O 1
ATOM 5718 N N . GLY B 1 289 ? -10.875 -26.953 -15.281 1 88.88 289 GLY B N 1
ATOM 5719 C CA . GLY B 1 289 ? -12.102 -26.328 -15.742 1 88.88 289 GLY B CA 1
ATOM 5720 C C . GLY B 1 289 ? -13.305 -26.688 -14.891 1 88.88 289 GLY B C 1
ATOM 5721 O O . GLY B 1 289 ? -13.734 -27.844 -14.859 1 88.88 289 GLY B O 1
ATOM 5722 N N . PRO B 1 290 ? -13.992 -25.766 -14.133 1 83.5 290 PRO B N 1
ATOM 5723 C CA . PRO B 1 290 ? -15.086 -26.031 -13.203 1 83.5 290 PRO B CA 1
ATOM 5724 C C . PRO B 1 290 ? -16.25 -26.75 -13.867 1 83.5 290 PRO B C 1
ATOM 5726 O O . PRO B 1 290 ? -17.031 -27.438 -13.188 1 83.5 290 PRO B O 1
ATOM 5729 N N . VAL B 1 291 ? -16.297 -26.875 -15.312 1 75.81 291 VAL B N 1
ATOM 5730 C CA . VAL B 1 291 ? -17.422 -27.531 -15.969 1 75.81 291 VAL B CA 1
ATOM 5731 C C . VAL B 1 291 ? -16.922 -28.625 -16.891 1 75.81 291 VAL B C 1
ATOM 5733 O O . VAL B 1 291 ? -17.672 -29.141 -17.719 1 75.81 291 VAL B O 1
ATOM 5736 N N . THR B 1 292 ? -15.805 -29.016 -16.547 1 80 292 THR B N 1
ATOM 5737 C CA . THR B 1 292 ? -15.211 -30.016 -17.422 1 80 292 THR B CA 1
ATOM 5738 C C . THR B 1 292 ? -15.438 -31.422 -16.891 1 80 292 THR B C 1
ATOM 5740 O O . THR B 1 292 ? -15.195 -31.688 -15.711 1 80 292 THR B O 1
ATOM 5743 N N . VAL B 1 293 ? -15.922 -32.219 -17.719 1 75.12 293 VAL B N 1
ATOM 5744 C CA . VAL B 1 293 ? -16.109 -33.625 -17.375 1 75.12 293 VAL B CA 1
ATOM 5745 C C . VAL B 1 293 ? -14.766 -34.25 -17.016 1 75.12 293 VAL B C 1
ATOM 5747 O O . VAL B 1 293 ? -13.758 -34 -17.672 1 75.12 293 VAL B O 1
ATOM 5750 N N . GLY B 1 294 ? -14.742 -35.031 -15.93 1 75.31 294 GLY B N 1
ATOM 5751 C CA . GLY B 1 294 ? -13.516 -35.688 -15.547 1 75.31 294 GLY B CA 1
ATOM 5752 C C . GLY B 1 294 ? -12.734 -34.969 -14.477 1 75.31 294 GLY B C 1
ATOM 5753 O O . GLY B 1 294 ? -11.688 -35.438 -14.031 1 75.31 294 GLY B O 1
ATOM 5754 N N . GLU B 1 295 ? -13.203 -33.906 -14.125 1 89.62 295 GLU B N 1
ATOM 5755 C CA . GLU B 1 295 ? -12.477 -33.188 -13.094 1 89.62 295 GLU B CA 1
ATOM 5756 C C . GLU B 1 295 ? -13.281 -33.094 -11.797 1 89.62 295 GLU B C 1
ATOM 5758 O O . GLU B 1 295 ? -14.5 -32.906 -11.828 1 89.62 295 GLU B O 1
ATOM 5763 N N . PHE B 1 296 ? -12.609 -33.188 -10.711 1 92.12 296 PHE B N 1
ATOM 5764 C CA . PHE B 1 296 ? -13.227 -33.25 -9.391 1 92.12 296 PHE B CA 1
ATOM 5765 C C . PHE B 1 296 ? -13.562 -31.844 -8.891 1 92.12 296 PHE B C 1
ATOM 5767 O O . PHE B 1 296 ? -12.82 -31.281 -8.086 1 92.12 296 PHE B O 1
ATOM 5774 N N . TRP B 1 297 ? -14.703 -31.328 -9.281 1 89.31 297 TRP B N 1
ATOM 5775 C CA . TRP B 1 297 ? -15.148 -30.016 -8.812 1 89.31 297 TRP B CA 1
ATOM 5776 C C . TRP B 1 297 ? -16.266 -30.156 -7.789 1 89.31 297 TRP B C 1
ATOM 5778 O O . TRP B 1 297 ? -16.641 -29.188 -7.129 1 89.31 297 TRP B O 1
ATOM 5788 N N . SER B 1 298 ? -16.703 -31.359 -7.578 1 83.25 298 SER B N 1
ATOM 5789 C CA . SER B 1 298 ? -17.75 -31.609 -6.598 1 83.25 298 SER B CA 1
ATOM 5790 C C . SER B 1 298 ? -17.234 -31.469 -5.172 1 83.25 298 SER B C 1
ATOM 5792 O O . SER B 1 298 ? -17.984 -31.594 -4.211 1 83.25 298 SER B O 1
ATOM 5794 N N . PHE B 1 299 ? -16.016 -31.062 -5.164 1 83.5 299 PHE B N 1
ATOM 5795 C CA . PHE B 1 299 ? -15.438 -30.875 -3.84 1 83.5 299 PHE B CA 1
ATOM 5796 C C . PHE B 1 299 ? -16.031 -29.625 -3.174 1 83.5 299 PHE B C 1
ATOM 5798 O O . PHE B 1 299 ? -15.898 -29.453 -1.963 1 83.5 299 PHE B O 1
ATOM 5805 N N . LEU B 1 300 ? -16.578 -28.766 -3.914 1 83.88 300 LEU B N 1
ATOM 5806 C CA . LEU B 1 300 ? -17.172 -27.562 -3.348 1 83.88 300 LEU B CA 1
ATOM 5807 C C . LEU B 1 300 ? -18.547 -27.875 -2.77 1 83.88 300 LEU B C 1
ATOM 5809 O O . LEU B 1 300 ? -19.453 -28.328 -3.49 1 83.88 300 LEU B O 1
ATOM 5813 N N . ASP B 1 301 ? -18.594 -27.812 -1.455 1 76.44 301 ASP B N 1
ATOM 5814 C CA . ASP B 1 301 ? -19.812 -28.109 -0.725 1 76.44 301 ASP B CA 1
ATOM 5815 C C . ASP B 1 301 ? -20.828 -26.969 -0.872 1 76.44 301 ASP B C 1
ATOM 5817 O O . ASP B 1 301 ? -20.453 -25.812 -1.063 1 76.44 301 ASP B O 1
ATOM 5821 N N . ALA B 1 302 ? -22.016 -27.406 -0.728 1 74.06 302 ALA B N 1
ATOM 5822 C CA . ALA B 1 302 ? -23.094 -26.422 -0.809 1 74.06 302 ALA B CA 1
ATOM 5823 C C . ALA B 1 302 ? -23.031 -25.438 0.36 1 74.06 302 ALA B C 1
ATOM 5825 O O . ALA B 1 302 ? -23.5 -24.312 0.25 1 74.06 302 ALA B O 1
ATOM 5826 N N . ASP B 1 303 ? -22.312 -25.828 1.361 1 82.12 303 ASP B N 1
ATOM 5827 C CA . ASP B 1 303 ? -22.312 -25.016 2.568 1 82.12 303 ASP B CA 1
ATOM 5828 C C . ASP B 1 303 ? -21.031 -24.203 2.688 1 82.12 303 ASP B C 1
ATOM 5830 O O . ASP B 1 303 ? -20.766 -23.594 3.729 1 82.12 303 ASP B O 1
ATOM 5834 N N . LEU B 1 304 ? -20.312 -24.203 1.615 1 89.5 304 LEU B N 1
ATOM 5835 C CA . LEU B 1 304 ? -19.062 -23.453 1.667 1 89.5 304 LEU B CA 1
ATOM 5836 C C . LEU B 1 304 ? -19.328 -21.953 1.831 1 89.5 304 LEU B C 1
ATOM 5838 O O . LEU B 1 304 ? -20.234 -21.406 1.189 1 89.5 304 LEU B O 1
ATOM 5842 N N . ALA B 1 305 ? -18.531 -21.359 2.697 1 91.88 305 ALA B N 1
ATOM 5843 C CA . ALA B 1 305 ? -18.656 -19.922 2.885 1 91.88 305 ALA B CA 1
ATOM 5844 C C . ALA B 1 305 ? -18.359 -19.172 1.588 1 91.88 305 ALA B C 1
ATOM 5846 O O . ALA B 1 305 ? -17.578 -19.656 0.749 1 91.88 305 ALA B O 1
ATOM 5847 N N . ASN B 1 306 ? -18.953 -18.031 1.395 1 92.62 306 ASN B N 1
ATOM 5848 C CA . ASN B 1 306 ? -18.75 -17.172 0.233 1 92.62 306 ASN B CA 1
ATOM 5849 C C . ASN B 1 306 ? -17.266 -16.797 0.08 1 92.62 306 ASN B C 1
ATOM 5851 O O . ASN B 1 306 ? -16.719 -16.078 0.915 1 92.62 306 ASN B O 1
ATOM 5855 N N . PRO B 1 307 ? -16.625 -17.266 -0.968 1 94.62 307 PRO B N 1
ATOM 5856 C CA . PRO B 1 307 ? -15.188 -17.031 -1.11 1 94.62 307 PRO B CA 1
ATOM 5857 C C . PRO B 1 307 ? -14.852 -15.602 -1.495 1 94.62 307 PRO B C 1
ATOM 5859 O O . PRO B 1 307 ? -13.688 -15.203 -1.437 1 94.62 307 PRO B O 1
ATOM 5862 N N . CYS B 1 308 ? -15.859 -14.797 -1.873 1 93.38 308 CYS B N 1
ATOM 5863 C CA . CYS B 1 308 ? -15.602 -13.445 -2.367 1 93.38 308 CYS B CA 1
ATOM 5864 C C . CYS B 1 308 ? -15.828 -12.414 -1.27 1 93.38 308 CYS B C 1
ATOM 5866 O O . CYS B 1 308 ? -15.617 -11.219 -1.484 1 93.38 308 CYS B O 1
ATOM 5868 N N . LYS B 1 309 ? -16.188 -12.836 -0.123 1 93.31 309 LYS B N 1
ATOM 5869 C CA . LYS B 1 309 ? -16.547 -11.898 0.939 1 93.31 309 LYS B CA 1
ATOM 5870 C C . LYS B 1 309 ? -15.305 -11.312 1.605 1 93.31 309 LYS B C 1
ATOM 5872 O O . LYS B 1 309 ? -15.188 -10.094 1.759 1 93.31 309 LYS B O 1
ATOM 5877 N N . ASP B 1 310 ? -14.398 -12.18 2.021 1 93.69 310 ASP B N 1
ATOM 5878 C CA . ASP B 1 310 ? -13.133 -11.727 2.584 1 93.69 310 ASP B CA 1
ATOM 5879 C C . ASP B 1 310 ? -12.125 -11.391 1.482 1 93.69 310 ASP B C 1
ATOM 5881 O O . ASP B 1 310 ? -11.836 -12.234 0.628 1 93.69 310 ASP B O 1
ATOM 5885 N N . PRO B 1 311 ? -11.617 -10.219 1.502 1 92.81 311 PRO B N 1
ATOM 5886 C CA . PRO B 1 311 ? -10.734 -9.836 0.396 1 92.81 311 PRO B CA 1
ATOM 5887 C C . PRO B 1 311 ? -9.344 -10.469 0.5 1 92.81 311 PRO B C 1
ATOM 5889 O O . PRO B 1 311 ? -8.57 -10.422 -0.46 1 92.81 311 PRO B O 1
ATOM 5892 N N . ILE B 1 312 ? -9.023 -11.039 1.607 1 93.62 312 ILE B N 1
ATOM 5893 C CA . ILE B 1 312 ? -7.641 -11.461 1.818 1 93.62 312 ILE B CA 1
ATOM 5894 C C . ILE B 1 312 ? -7.578 -12.984 1.93 1 93.62 312 ILE B C 1
ATOM 5896 O O . ILE B 1 312 ? -6.879 -13.641 1.153 1 93.62 312 ILE B O 1
ATOM 5900 N N . ASP B 1 313 ? -8.406 -13.57 2.729 1 93.56 313 ASP B N 1
ATOM 5901 C CA . ASP B 1 313 ? -8.281 -14.992 3.047 1 93.56 313 ASP B CA 1
ATOM 5902 C C . ASP B 1 313 ? -9.086 -15.844 2.066 1 93.56 313 ASP B C 1
ATOM 5904 O O . ASP B 1 313 ? -10.273 -15.586 1.84 1 93.56 313 ASP B O 1
ATOM 5908 N N . SER B 1 314 ? -8.445 -16.797 1.562 1 95.06 314 SER B N 1
ATOM 5909 C CA . SER B 1 314 ? -9.133 -17.75 0.702 1 95.06 314 SER B CA 1
ATOM 5910 C C . SER B 1 314 ? -9.977 -18.719 1.521 1 95.06 314 SER B C 1
ATOM 5912 O O . SER B 1 314 ? -9.672 -19 2.684 1 95.06 314 SER B O 1
ATOM 5914 N N . VAL B 1 315 ? -11.016 -19.219 0.855 1 94.12 315 VAL B N 1
ATOM 5915 C CA . VAL B 1 315 ? -11.906 -20.203 1.468 1 94.12 315 VAL B CA 1
ATOM 5916 C C . VAL B 1 315 ? -11.719 -21.547 0.79 1 94.12 315 VAL B C 1
ATOM 5918 O O . VAL B 1 315 ? -11.938 -21.688 -0.416 1 94.12 315 VAL B O 1
ATOM 5921 N N . PHE B 1 316 ? -11.273 -22.484 1.57 1 92.56 316 PHE B N 1
ATOM 5922 C CA . PHE B 1 316 ? -11.07 -23.828 1.042 1 92.56 316 PHE B CA 1
ATOM 5923 C C . PHE B 1 316 ? -12.008 -24.828 1.72 1 92.56 316 PHE B C 1
ATOM 5925 O O . PHE B 1 316 ? -12.234 -24.734 2.928 1 92.56 316 PHE B O 1
ATOM 5932 N N . PRO B 1 317 ? -12.523 -25.719 0.888 1 89 317 PRO B N 1
ATOM 5933 C CA . PRO B 1 317 ? -13.297 -26.797 1.512 1 89 317 PRO B CA 1
ATOM 5934 C C . PRO B 1 317 ? -12.414 -27.812 2.236 1 89 317 PRO B C 1
ATOM 5936 O O . PRO B 1 317 ? -11.188 -27.703 2.205 1 89 317 PRO B O 1
ATOM 5939 N N . THR B 1 318 ? -13.133 -28.734 2.875 1 85.38 318 THR B N 1
ATOM 5940 C CA . THR B 1 318 ? -12.43 -29.75 3.66 1 85.38 318 THR B CA 1
ATOM 5941 C C . THR B 1 318 ? -11.664 -30.703 2.752 1 85.38 318 THR B C 1
ATOM 5943 O O . THR B 1 318 ? -10.523 -31.078 3.055 1 85.38 318 THR B O 1
ATOM 5946 N N . GLU B 1 319 ? -12.359 -31.141 1.713 1 89.38 319 GLU B N 1
ATOM 5947 C CA . GLU B 1 319 ? -11.703 -31.969 0.705 1 89.38 319 GLU B CA 1
ATOM 5948 C C . GLU B 1 319 ? -11.375 -31.172 -0.546 1 89.38 319 GLU B C 1
ATOM 5950 O O . GLU B 1 319 ? -12.25 -30.516 -1.117 1 89.38 319 GLU B O 1
ATOM 5955 N N . VAL B 1 320 ? -10.078 -31.188 -0.87 1 92.75 320 VAL B N 1
ATOM 5956 C CA . VAL B 1 320 ? -9.664 -30.406 -2.027 1 92.75 320 VAL B CA 1
ATOM 5957 C C . VAL B 1 320 ? -8.828 -31.266 -2.971 1 92.75 320 VAL B C 1
ATOM 5959 O O . VAL B 1 320 ? -8.211 -32.25 -2.541 1 92.75 320 VAL B O 1
ATOM 5962 N N . PRO B 1 321 ? -8.836 -30.875 -4.234 1 96 321 PRO B N 1
ATOM 5963 C CA . PRO B 1 321 ? -7.871 -31.5 -5.141 1 96 321 PRO B CA 1
ATOM 5964 C C . PRO B 1 321 ? -6.426 -31.266 -4.715 1 96 321 PRO B C 1
ATOM 5966 O O . PRO B 1 321 ? -6.168 -30.469 -3.805 1 96 321 PRO B O 1
ATOM 5969 N N . TRP B 1 322 ? -5.566 -32 -5.336 1 97.75 322 TRP B N 1
ATOM 5970 C CA . TRP B 1 322 ? -4.156 -31.828 -4.996 1 97.75 322 TRP B CA 1
ATOM 5971 C C . TRP B 1 322 ? -3.648 -30.484 -5.492 1 97.75 322 TRP B C 1
ATOM 5973 O O . TRP B 1 322 ? -2.916 -29.781 -4.785 1 97.75 322 TRP B O 1
ATOM 5983 N N . THR B 1 323 ? -4.035 -30.188 -6.711 1 98 323 THR B N 1
ATOM 5984 C CA . THR B 1 323 ? -3.559 -28.953 -7.312 1 98 323 THR B CA 1
ATOM 5985 C C . THR B 1 323 ? -4.66 -28.297 -8.141 1 98 323 THR B C 1
ATOM 5987 O O . THR B 1 323 ? -5.684 -28.906 -8.422 1 98 323 THR B O 1
ATOM 5990 N N . PHE B 1 324 ? -4.488 -27.047 -8.445 1 97.38 324 PHE B N 1
ATOM 5991 C CA . PHE B 1 324 ? -5.348 -26.25 -9.312 1 97.38 324 PHE B CA 1
ATOM 5992 C C . PHE B 1 324 ? -4.547 -25.641 -10.453 1 97.38 324 PHE B C 1
ATOM 5994 O O . PHE B 1 324 ? -3.645 -24.828 -10.227 1 97.38 324 PHE B O 1
ATOM 6001 N N . HIS B 1 325 ? -4.844 -26.078 -11.656 1 97.44 325 HIS B N 1
ATOM 6002 C CA . HIS B 1 325 ? -4.25 -25.531 -12.867 1 97.44 325 HIS B CA 1
ATOM 6003 C C . HIS B 1 325 ? -5.098 -24.406 -13.438 1 97.44 325 HIS B C 1
ATOM 6005 O O . HIS B 1 325 ? -6.137 -24.641 -14.055 1 97.44 325 HIS B O 1
ATOM 6011 N N . PHE B 1 326 ? -4.574 -23.203 -13.297 1 96.25 326 PHE B N 1
ATOM 6012 C CA . PHE B 1 326 ? -5.453 -22.078 -13.633 1 96.25 326 PHE B CA 1
ATOM 6013 C C . PHE B 1 326 ? -5.129 -21.531 -15.008 1 96.25 326 PHE B C 1
ATOM 6015 O O . PHE B 1 326 ? -4.914 -20.328 -15.164 1 96.25 326 PHE B O 1
ATOM 6022 N N . CYS B 1 327 ? -5.277 -22.344 -16 1 93.44 327 CYS B N 1
ATOM 6023 C CA . CYS B 1 327 ? -4.934 -21.969 -17.375 1 93.44 327 CYS B CA 1
ATOM 6024 C C . CYS B 1 327 ? -6.172 -21.531 -18.141 1 93.44 327 CYS B C 1
ATOM 6026 O O . CYS B 1 327 ? -6.086 -21.188 -19.328 1 93.44 327 CYS B O 1
ATOM 6028 N N . HIS B 1 328 ? -7.344 -21.453 -17.469 1 90.56 328 HIS B N 1
ATOM 6029 C CA . HIS B 1 328 ? -8.578 -21 -18.109 1 90.56 328 HIS B CA 1
ATOM 6030 C C . HIS B 1 328 ? -9 -19.625 -17.594 1 90.56 328 HIS B C 1
ATOM 6032 O O . HIS B 1 328 ? -8.234 -18.953 -16.906 1 90.56 328 HIS B O 1
ATOM 6038 N N . SER B 1 329 ? -10.219 -19.25 -18.125 1 88.88 329 SER B N 1
ATOM 6039 C CA . SER B 1 329 ? -10.898 -18.078 -17.562 1 88.88 329 SER B CA 1
ATOM 6040 C C . SER B 1 329 ? -11.93 -18.484 -16.531 1 88.88 329 SER B C 1
ATOM 6042 O O . SER B 1 329 ? -12.625 -19.484 -16.688 1 88.88 329 SER B O 1
ATOM 6044 N N . TYR B 1 330 ? -12 -17.719 -15.5 1 90.44 330 TYR B N 1
ATOM 6045 C CA . TYR B 1 330 ? -12.867 -18.078 -14.383 1 90.44 330 TYR B CA 1
ATOM 6046 C C . TYR B 1 330 ? -13.758 -16.906 -13.992 1 90.44 330 TYR B C 1
ATOM 6048 O O . TYR B 1 330 ? -13.289 -15.773 -13.883 1 90.44 330 TYR B O 1
ATOM 6056 N N . GLY B 1 331 ? -14.945 -17.188 -13.766 1 85.5 331 GLY B N 1
ATOM 6057 C CA . GLY B 1 331 ? -15.953 -16.203 -13.406 1 85.5 331 GLY B CA 1
ATOM 6058 C C . GLY B 1 331 ? -17.281 -16.438 -14.102 1 85.5 331 GLY B C 1
ATOM 6059 O O . GLY B 1 331 ? -17.375 -17.266 -15 1 85.5 331 GLY B O 1
ATOM 6060 N N . VAL B 1 332 ? -18.375 -15.734 -13.68 1 73.25 332 VAL B N 1
ATOM 6061 C CA . VAL B 1 332 ? -19.719 -15.945 -14.188 1 73.25 332 VAL B CA 1
ATOM 6062 C C . VAL B 1 332 ? -19.797 -15.461 -15.633 1 73.25 332 VAL B C 1
ATOM 6064 O O . VAL B 1 332 ? -20.438 -16.109 -16.469 1 73.25 332 VAL B O 1
ATOM 6067 N N . ASN B 1 333 ? -19.25 -14.312 -15.844 1 62.94 333 ASN B N 1
ATOM 6068 C CA . ASN B 1 333 ? -19.422 -13.734 -17.172 1 62.94 333 ASN B CA 1
ATOM 6069 C C . ASN B 1 333 ? -18.188 -13.945 -18.031 1 62.94 333 ASN B C 1
ATOM 6071 O O . ASN B 1 333 ? -17.75 -13.031 -18.734 1 62.94 333 ASN B O 1
ATOM 6075 N N . GLU B 1 334 ? -17.531 -15.023 -17.859 1 57.25 334 GLU B N 1
ATOM 6076 C CA . GLU B 1 334 ? -16.266 -15.273 -18.547 1 57.25 334 GLU B CA 1
ATOM 6077 C C . GLU B 1 334 ? -16.422 -15.117 -20.062 1 57.25 334 GLU B C 1
ATOM 6079 O O . GLU B 1 334 ? -15.469 -14.766 -20.75 1 57.25 334 GLU B O 1
ATOM 6084 N N . ARG B 1 335 ? -17.766 -15.273 -20.578 1 52.62 335 ARG B N 1
ATOM 6085 C CA . ARG B 1 335 ? -17.938 -15.281 -22.031 1 52.62 335 ARG B CA 1
ATOM 6086 C C . ARG B 1 335 ? -18.547 -13.961 -22.516 1 52.62 335 ARG B C 1
ATOM 6088 O O . ARG B 1 335 ? -18.875 -13.812 -23.688 1 52.62 335 ARG B O 1
ATOM 6095 N N . THR B 1 336 ? -18.688 -13.148 -21.438 1 54.28 336 THR B N 1
ATOM 6096 C CA . THR B 1 336 ? -19.266 -11.914 -21.969 1 54.28 336 THR B CA 1
ATOM 6097 C C . THR B 1 336 ? -18.219 -10.812 -22.047 1 54.28 336 THR B C 1
ATOM 6099 O O . THR B 1 336 ? -17.281 -10.789 -21.25 1 54.28 336 THR B O 1
ATOM 6102 N N . ALA B 1 337 ? -18.234 -10.211 -23.203 1 56.44 337 ALA B N 1
ATOM 6103 C CA . ALA B 1 337 ? -17.359 -9.094 -23.562 1 56.44 337 ALA B CA 1
ATOM 6104 C C . ALA B 1 337 ? -17.297 -8.062 -22.438 1 56.44 337 ALA B C 1
ATOM 6106 O O . ALA B 1 337 ? -16.328 -7.293 -22.344 1 56.44 337 ALA B O 1
ATOM 6107 N N . GLU B 1 338 ? -18.297 -8.203 -21.562 1 59.53 338 GLU B N 1
ATOM 6108 C CA . GLU B 1 338 ? -18.375 -7.109 -20.594 1 59.53 338 GLU B CA 1
ATOM 6109 C C . GLU B 1 338 ? -18.25 -7.621 -19.156 1 59.53 338 GLU B C 1
ATOM 6111 O O . GLU B 1 338 ? -18.188 -6.832 -18.219 1 59.53 338 GLU B O 1
ATOM 6116 N N . GLY B 1 339 ? -17.953 -8.961 -19.062 1 71.38 339 GLY B N 1
ATOM 6117 C CA . GLY B 1 339 ? -18.094 -9.492 -17.719 1 71.38 339 GLY B CA 1
ATOM 6118 C C . GLY B 1 339 ? -16.781 -9.5 -16.953 1 71.38 339 GLY B C 1
ATOM 6119 O O . GLY B 1 339 ? -15.703 -9.453 -17.547 1 71.38 339 GLY B O 1
ATOM 6120 N N . VAL B 1 340 ? -16.891 -9.383 -15.68 1 78.62 340 VAL B N 1
ATOM 6121 C CA . VAL B 1 340 ? -15.766 -9.477 -14.758 1 78.62 340 VAL B CA 1
ATOM 6122 C C . VAL B 1 340 ? -15.344 -10.938 -14.609 1 78.62 340 VAL B C 1
ATOM 6124 O O . VAL B 1 340 ? -16.188 -11.805 -14.344 1 78.62 340 VAL B O 1
ATOM 6127 N N . HIS B 1 341 ? -14.117 -11.242 -15.023 1 86.62 341 HIS B N 1
ATOM 6128 C CA . HIS B 1 341 ? -13.57 -12.586 -14.867 1 86.62 341 HIS B CA 1
ATOM 6129 C C . HIS B 1 341 ? -12.055 -12.547 -14.727 1 86.62 341 HIS B C 1
ATOM 6131 O O . HIS B 1 341 ? -11.414 -11.562 -15.109 1 86.62 341 HIS B O 1
ATOM 6137 N N . PHE B 1 342 ? -11.586 -13.602 -14.188 1 90.94 342 PHE B N 1
ATOM 6138 C CA . PHE B 1 342 ? -10.133 -13.734 -14.078 1 90.94 342 PHE B CA 1
ATOM 6139 C C . PHE B 1 342 ? -9.578 -14.562 -15.234 1 90.94 342 PHE B C 1
ATOM 6141 O O . PHE B 1 342 ? -10.133 -15.609 -15.578 1 90.94 342 PHE B O 1
ATOM 6148 N N . THR B 1 343 ? -8.531 -14.062 -15.75 1 90.56 343 THR B N 1
ATOM 6149 C CA . THR B 1 343 ? -7.703 -14.875 -16.641 1 90.56 343 THR B CA 1
ATOM 6150 C C . THR B 1 343 ? -6.25 -14.422 -16.578 1 90.56 343 THR B C 1
ATOM 6152 O O . THR B 1 343 ? -5.965 -13.219 -16.594 1 90.56 343 THR B O 1
ATOM 6155 N N . LYS B 1 344 ? -5.395 -15.336 -16.562 1 90.44 344 LYS B N 1
ATOM 6156 C CA . LYS B 1 344 ? -3.973 -15.008 -16.516 1 90.44 344 LYS B CA 1
ATOM 6157 C C . LYS B 1 344 ? -3.531 -14.297 -17.781 1 90.44 344 LYS B C 1
ATOM 6159 O O . LYS B 1 344 ? -2.545 -13.562 -17.781 1 90.44 344 LYS B O 1
ATOM 6164 N N . HIS B 1 345 ? -4.254 -14.445 -18.859 1 88.19 345 HIS B N 1
ATOM 6165 C CA . HIS B 1 345 ? -3.867 -13.945 -20.172 1 88.19 345 HIS B CA 1
ATOM 6166 C C . HIS B 1 345 ? -4.074 -12.438 -20.266 1 88.19 345 HIS B C 1
ATOM 6168 O O . HIS B 1 345 ? -3.551 -11.789 -21.172 1 88.19 345 HIS B O 1
ATOM 6174 N N . LYS B 1 346 ? -4.719 -11.906 -19.297 1 86.12 346 LYS B N 1
ATOM 6175 C CA . LYS B 1 346 ? -5.016 -10.477 -19.328 1 86.12 346 LYS B CA 1
ATOM 6176 C C . LYS B 1 346 ? -4.273 -9.734 -18.219 1 86.12 346 LYS B C 1
ATOM 6178 O O . LYS B 1 346 ? -4.5 -8.539 -18.016 1 86.12 346 LYS B O 1
ATOM 6183 N N . MET B 1 347 ? -3.473 -10.445 -17.641 1 90.94 347 MET B N 1
ATOM 6184 C CA . MET B 1 347 ? -2.691 -9.828 -16.562 1 90.94 347 MET B CA 1
ATOM 6185 C C . MET B 1 347 ? -1.78 -8.734 -17.125 1 90.94 347 MET B C 1
ATOM 6187 O O . MET B 1 347 ? -1.053 -8.961 -18.094 1 90.94 347 MET B O 1
ATOM 6191 N N . PRO B 1 348 ? -1.842 -7.594 -16.547 1 91.56 348 PRO B N 1
ATOM 6192 C CA . PRO B 1 348 ? -0.934 -6.551 -17.047 1 91.56 348 PRO B CA 1
ATOM 6193 C C . PRO B 1 348 ? 0.533 -6.871 -16.766 1 91.56 348 PRO B C 1
ATOM 6195 O O . PRO B 1 348 ? 0.856 -7.445 -15.719 1 91.56 348 PRO B O 1
ATOM 6198 N N . LYS B 1 349 ? 1.333 -6.328 -17.578 1 89.75 349 LYS B N 1
ATOM 6199 C CA . LYS B 1 349 ? 2.762 -6.613 -17.5 1 89.75 349 LYS B CA 1
ATOM 6200 C C . LYS B 1 349 ? 3.391 -5.918 -16.297 1 89.75 349 LYS B C 1
ATOM 6202 O O . LYS B 1 349 ? 4.418 -6.363 -15.773 1 89.75 349 LYS B O 1
ATOM 6207 N N . ASP B 1 350 ? 2.797 -4.848 -15.867 1 93.75 350 ASP B N 1
ATOM 6208 C CA . ASP B 1 350 ? 3.391 -4.047 -14.797 1 93.75 350 ASP B CA 1
ATOM 6209 C C . ASP B 1 350 ? 2.707 -4.328 -13.461 1 93.75 350 ASP B C 1
ATOM 6211 O O . ASP B 1 350 ? 2.713 -3.48 -12.57 1 93.75 350 ASP B O 1
ATOM 6215 N N . ILE B 1 351 ? 2.133 -5.508 -13.352 1 95.75 351 ILE B N 1
ATOM 6216 C CA . ILE B 1 351 ? 1.362 -5.855 -12.156 1 95.75 351 ILE B CA 1
ATOM 6217 C C . ILE B 1 351 ? 2.277 -5.871 -10.938 1 95.75 351 ILE B C 1
ATOM 6219 O O . ILE B 1 351 ? 1.826 -5.645 -9.812 1 95.75 351 ILE B O 1
ATOM 6223 N N . LEU B 1 352 ? 3.57 -6.043 -11.125 1 96.88 352 LEU B N 1
ATOM 6224 C CA . LEU B 1 352 ? 4.508 -6.141 -10.008 1 96.88 352 LEU B CA 1
ATOM 6225 C C . LEU B 1 352 ? 5.164 -4.793 -9.727 1 96.88 352 LEU B C 1
ATOM 6227 O O . LEU B 1 352 ? 5.965 -4.668 -8.805 1 96.88 352 LEU B O 1
ATOM 6231 N N . ASN B 1 353 ? 4.766 -3.797 -10.5 1 96.56 353 ASN B N 1
ATOM 6232 C CA . ASN B 1 353 ? 5.223 -2.441 -10.219 1 96.56 353 ASN B CA 1
ATOM 6233 C C . ASN B 1 353 ? 4.812 -1.992 -8.82 1 96.56 353 ASN B C 1
ATOM 6235 O O . ASN B 1 353 ? 3.691 -2.26 -8.383 1 96.56 353 ASN B O 1
ATOM 6239 N N . CYS B 1 354 ? 5.676 -1.249 -8.148 1 97.69 354 CYS B N 1
ATOM 6240 C CA . CYS B 1 354 ? 5.402 -0.836 -6.777 1 97.69 354 CYS B CA 1
ATOM 6241 C C . CYS B 1 354 ? 4.113 -0.029 -6.695 1 97.69 354 CYS B C 1
ATOM 6243 O O . CYS B 1 354 ? 3.42 -0.06 -5.676 1 97.69 354 CYS B O 1
ATOM 6245 N N . ASP B 1 355 ? 3.766 0.645 -7.746 1 97.19 355 ASP B N 1
ATOM 6246 C CA . ASP B 1 355 ? 2.574 1.487 -7.754 1 97.19 355 ASP B CA 1
ATOM 6247 C C . ASP B 1 355 ? 1.393 0.764 -8.398 1 97.19 355 ASP B C 1
ATOM 6249 O O . ASP B 1 355 ? 0.307 1.333 -8.531 1 97.19 355 ASP B O 1
ATOM 6253 N N . GLY B 1 356 ? 1.652 -0.439 -8.875 1 96.69 356 GLY B N 1
ATOM 6254 C CA . GLY B 1 356 ? 0.566 -1.206 -9.461 1 96.69 356 GLY B CA 1
ATOM 6255 C C . GLY B 1 356 ? -0.475 -1.64 -8.445 1 96.69 356 GLY B C 1
ATOM 6256 O O . GLY B 1 356 ? -0.132 -2.084 -7.352 1 96.69 356 GLY B O 1
ATOM 6257 N N . MET B 1 357 ? -1.732 -1.507 -8.781 1 97 357 MET B N 1
ATOM 6258 C CA . MET B 1 357 ? -2.83 -1.938 -7.922 1 97 357 MET B CA 1
ATOM 6259 C C . MET B 1 357 ? -2.91 -3.461 -7.863 1 97 357 MET B C 1
ATOM 6261 O O . MET B 1 357 ? -2.303 -4.148 -8.688 1 97 357 MET B O 1
ATOM 6265 N N . LEU B 1 358 ? -3.596 -3.949 -6.871 1 97.81 358 LEU B N 1
ATOM 6266 C CA . LEU B 1 358 ? -3.926 -5.367 -6.781 1 97.81 358 LEU B CA 1
ATOM 6267 C C . LEU B 1 358 ? -5.25 -5.664 -7.477 1 97.81 358 LEU B C 1
ATOM 6269 O O . LEU B 1 358 ? -6.031 -4.75 -7.75 1 97.81 358 LEU B O 1
ATOM 6273 N N . LEU B 1 359 ? -5.41 -6.902 -7.773 1 96.44 359 LEU B N 1
ATOM 6274 C CA . LEU B 1 359 ? -6.637 -7.336 -8.438 1 96.44 359 LEU B CA 1
ATOM 6275 C C . LEU B 1 359 ? -7.844 -7.164 -7.52 1 96.44 359 LEU B C 1
ATOM 6277 O O . LEU B 1 359 ? -7.762 -7.445 -6.324 1 96.44 359 LEU B O 1
ATOM 6281 N N . ALA B 1 360 ? -8.969 -6.75 -8.086 1 94.94 360 ALA B N 1
ATOM 6282 C CA . ALA B 1 360 ? -10.219 -6.602 -7.348 1 94.94 360 ALA B CA 1
ATOM 6283 C C . ALA B 1 360 ? -11.039 -7.887 -7.398 1 94.94 360 ALA B C 1
ATOM 6285 O O . ALA B 1 360 ? -11.117 -8.547 -8.438 1 94.94 360 ALA B O 1
ATOM 6286 N N . LEU B 1 361 ? -11.68 -8.195 -6.27 1 93.81 361 LEU B N 1
ATOM 6287 C CA . LEU B 1 361 ? -12.656 -9.273 -6.254 1 93.81 361 LEU B CA 1
ATOM 6288 C C . LEU B 1 361 ? -13.953 -8.836 -6.922 1 93.81 361 LEU B C 1
ATOM 6290 O O . LEU B 1 361 ? -14.289 -7.652 -6.922 1 93.81 361 LEU B O 1
ATOM 6294 N N . PRO B 1 362 ? -14.625 -9.836 -7.551 1 90.38 362 PRO B N 1
ATOM 6295 C CA . PRO B 1 362 ? -15.992 -9.492 -7.949 1 90.38 362 PRO B CA 1
ATOM 6296 C C . PRO B 1 362 ? -16.906 -9.195 -6.758 1 90.38 362 PRO B C 1
ATOM 6298 O O . PRO B 1 362 ? -16.531 -9.484 -5.613 1 90.38 362 PRO B O 1
ATOM 6301 N N . ALA B 1 363 ? -18.062 -8.609 -7.07 1 87.94 363 ALA B N 1
ATOM 6302 C CA . ALA B 1 363 ? -19.047 -8.398 -6.004 1 87.94 363 ALA B CA 1
ATOM 6303 C C . ALA B 1 363 ? -19.406 -9.727 -5.328 1 87.94 363 ALA B C 1
ATOM 6305 O O . ALA B 1 363 ? -19.609 -10.734 -6 1 87.94 363 ALA B O 1
ATOM 6306 N N . HIS B 1 364 ? -19.484 -9.727 -3.975 1 88.5 364 HIS B N 1
ATOM 6307 C CA . HIS B 1 364 ? -19.719 -10.969 -3.248 1 88.5 364 HIS B CA 1
ATOM 6308 C C . HIS B 1 364 ? -21.094 -11.539 -3.564 1 88.5 364 HIS B C 1
ATOM 6310 O O . HIS B 1 364 ? -21.328 -12.742 -3.387 1 88.5 364 HIS B O 1
ATOM 6316 N N . THR B 1 365 ? -21.922 -10.734 -4.074 1 87.12 365 THR B N 1
ATOM 6317 C CA . THR B 1 365 ? -23.297 -11.141 -4.371 1 87.12 365 THR B CA 1
ATOM 6318 C C . THR B 1 365 ? -23.328 -12.141 -5.527 1 87.12 365 THR B C 1
ATOM 6320 O O . THR B 1 365 ? -24.312 -12.844 -5.719 1 87.12 365 THR B O 1
ATOM 6323 N N . VAL B 1 366 ? -22.234 -12.211 -6.273 1 83.94 366 VAL B N 1
ATOM 6324 C CA . VAL B 1 366 ? -22.188 -13.125 -7.414 1 83.94 366 VAL B CA 1
ATOM 6325 C C . VAL B 1 366 ? -22.25 -14.562 -6.922 1 83.94 366 VAL B C 1
ATOM 6327 O O . VAL B 1 366 ? -22.672 -15.461 -7.652 1 83.94 366 VAL B O 1
ATOM 6330 N N . TRP B 1 367 ? -21.859 -14.789 -5.703 1 86.06 367 TRP B N 1
ATOM 6331 C CA . TRP B 1 367 ? -21.859 -16.109 -5.09 1 86.06 367 TRP B CA 1
ATOM 6332 C C . TRP B 1 367 ? -23.281 -16.594 -4.805 1 86.06 367 TRP B C 1
ATOM 6334 O O . TRP B 1 367 ? -23.594 -17.766 -4.984 1 86.06 367 TRP B O 1
ATOM 6344 N N . ASP B 1 368 ? -24.094 -15.641 -4.371 1 77.44 368 ASP B N 1
ATOM 6345 C CA . ASP B 1 368 ? -25.406 -15.984 -3.854 1 77.44 368 ASP B CA 1
ATOM 6346 C C . ASP B 1 368 ? -26.469 -15.883 -4.945 1 77.44 368 ASP B C 1
ATOM 6348 O O . ASP B 1 368 ? -27.547 -16.469 -4.832 1 77.44 368 ASP B O 1
ATOM 6352 N N . LYS B 1 369 ? -26.266 -15.109 -5.91 1 66.31 369 LYS B N 1
ATOM 6353 C CA . LYS B 1 369 ? -27.312 -14.852 -6.887 1 66.31 369 LYS B CA 1
ATOM 6354 C C . LYS B 1 369 ? -27.25 -15.836 -8.047 1 66.31 369 LYS B C 1
ATOM 6356 O O . LYS B 1 369 ? -26.203 -15.961 -8.695 1 66.31 369 LYS B O 1
ATOM 6361 N N . ALA B 1 370 ? -28.141 -16.812 -8.062 1 54.09 370 ALA B N 1
ATOM 6362 C CA . ALA B 1 370 ? -28.281 -17.609 -9.281 1 54.09 370 ALA B CA 1
ATOM 6363 C C . ALA B 1 370 ? -28.969 -16.781 -10.375 1 54.09 370 ALA B C 1
ATOM 6365 O O . ALA B 1 370 ? -29.891 -16.016 -10.102 1 54.09 370 ALA B O 1
ATOM 6366 N N . GLU B 1 371 ? -28.297 -16.422 -11.438 1 52.19 371 GLU B N 1
ATOM 6367 C CA . GLU B 1 371 ? -29.031 -15.773 -12.523 1 52.19 371 GLU B CA 1
ATOM 6368 C C . GLU B 1 371 ? -30.266 -16.578 -12.922 1 52.19 371 GLU B C 1
ATOM 6370 O O . GLU B 1 371 ? -30.219 -17.812 -12.953 1 52.19 371 GLU B O 1
ATOM 6375 N N . MET B 1 372 ? -31.328 -15.992 -12.766 1 46.5 372 MET B N 1
ATOM 6376 C CA . MET B 1 372 ? -32.594 -16.578 -13.18 1 46.5 372 MET B CA 1
ATOM 6377 C C . MET B 1 372 ? -32.531 -17.078 -14.617 1 46.5 372 MET B C 1
ATOM 6379 O O . MET B 1 372 ? -32.031 -16.359 -15.5 1 46.5 372 MET B O 1
ATOM 6383 N N . VAL B 1 373 ? -32.5 -18.312 -14.812 1 43.31 373 VAL B N 1
ATOM 6384 C CA . VAL B 1 373 ? -32.781 -18.859 -16.141 1 43.31 373 VAL B CA 1
ATOM 6385 C C . VAL B 1 373 ? -34.281 -18.828 -16.406 1 43.31 373 VAL B C 1
ATOM 6387 O O . VAL B 1 373 ? -35.062 -19.422 -15.664 1 43.31 373 VAL B O 1
ATOM 6390 N N . ALA B 1 374 ? -34.656 -17.891 -17.172 1 41.19 374 ALA B N 1
ATOM 6391 C CA . ALA B 1 374 ? -36.062 -17.609 -17.531 1 41.19 374 ALA B CA 1
ATOM 6392 C C . ALA B 1 374 ? -36.812 -18.906 -17.828 1 41.19 374 ALA B C 1
ATOM 6394 O O . ALA B 1 374 ? -38 -19.031 -17.516 1 41.19 374 ALA B O 1
ATOM 6395 N N . ASP B 1 375 ? -36.438 -19.672 -18.672 1 41.28 375 ASP B N 1
ATOM 6396 C CA . ASP B 1 375 ? -37.281 -20.578 -19.422 1 41.28 375 ASP B CA 1
ATOM 6397 C C . ASP B 1 375 ? -37.406 -21.938 -18.734 1 41.28 375 ASP B C 1
ATOM 6399 O O . ASP B 1 375 ? -37.906 -22.906 -19.312 1 41.28 375 ASP B O 1
ATOM 6403 N N . LEU B 1 376 ? -36.875 -22.141 -17.75 1 45.75 376 LEU B N 1
ATOM 6404 C CA . LEU B 1 376 ? -37 -23.516 -17.297 1 45.75 376 LEU B CA 1
ATOM 6405 C C . LEU B 1 376 ? -38.25 -23.734 -16.5 1 45.75 376 LEU B C 1
ATOM 6407 O O . LEU B 1 376 ? -38.75 -22.812 -15.82 1 45.75 376 LEU B O 1
ATOM 6411 N N . THR B 1 377 ? -38.969 -24.859 -16.688 1 47.59 377 THR B N 1
ATOM 6412 C CA . THR B 1 377 ? -40.125 -25.297 -15.898 1 47.59 377 THR B CA 1
ATOM 6413 C C . THR B 1 377 ? -39.75 -25.359 -14.422 1 47.59 377 THR B C 1
ATOM 6415 O O . THR B 1 377 ? -38.562 -25.391 -14.07 1 47.59 377 THR B O 1
ATOM 6418 N N . THR B 1 378 ? -40.781 -25.531 -13.461 1 46.91 378 THR B N 1
ATOM 6419 C CA . THR B 1 378 ? -40.625 -25.375 -12.023 1 46.91 378 THR B CA 1
ATOM 6420 C C . THR B 1 378 ? -39.562 -26.359 -11.5 1 46.91 378 THR B C 1
ATOM 6422 O O . THR B 1 378 ? -38.688 -25.969 -10.711 1 46.91 378 THR B O 1
ATOM 6425 N N . ASP B 1 379 ? -39.781 -27.562 -11.656 1 46.09 379 ASP B N 1
ATOM 6426 C CA . ASP B 1 379 ? -38.938 -28.656 -11.188 1 46.09 379 ASP B CA 1
ATOM 6427 C C . ASP B 1 379 ? -37.625 -28.719 -11.961 1 46.09 379 ASP B C 1
ATOM 6429 O O . ASP B 1 379 ? -36.562 -28.953 -11.383 1 46.09 379 ASP B O 1
ATOM 6433 N N . GLN B 1 380 ? -37.719 -28.719 -13.172 1 49.88 380 GLN B N 1
ATOM 6434 C CA . GLN B 1 380 ? -36.562 -28.672 -14.055 1 49.88 380 GLN B CA 1
ATOM 6435 C C . GLN B 1 380 ? -35.719 -27.438 -13.773 1 49.88 380 GLN B C 1
ATOM 6437 O O . GLN B 1 380 ? -34.469 -27.516 -13.789 1 49.88 380 GLN B O 1
ATOM 6442 N N . VAL B 1 381 ? -36.594 -26.516 -13.336 1 50.41 381 VAL B N 1
ATOM 6443 C CA . VAL B 1 381 ? -36 -25.203 -13.055 1 50.41 381 VAL B CA 1
ATOM 6444 C C . VAL B 1 381 ? -35.125 -25.266 -11.812 1 50.41 381 VAL B C 1
ATOM 6446 O O . VAL B 1 381 ? -34.031 -24.734 -11.797 1 50.41 381 VAL B O 1
ATOM 6449 N N . ALA B 1 382 ? -35.719 -26.031 -10.945 1 49.56 382 ALA B N 1
ATOM 6450 C CA . ALA B 1 382 ? -34.969 -26.078 -9.688 1 49.56 382 ALA B CA 1
ATOM 6451 C C . ALA B 1 382 ? -33.688 -26.859 -9.836 1 49.56 382 ALA B C 1
ATOM 6453 O O . ALA B 1 382 ? -32.625 -26.422 -9.375 1 49.56 382 ALA B O 1
ATOM 6454 N N . ASN B 1 383 ? -33.906 -28.172 -10.352 1 53.31 383 ASN B N 1
ATOM 6455 C CA . ASN B 1 383 ? -32.719 -29.016 -10.539 1 53.31 383 ASN B CA 1
ATOM 6456 C C . ASN B 1 383 ? -31.719 -28.359 -11.492 1 53.31 383 ASN B C 1
ATOM 6458 O O . ASN B 1 383 ? -30.5 -28.406 -11.258 1 53.31 383 ASN B O 1
ATOM 6462 N N . GLU B 1 384 ? -32.25 -27.859 -12.492 1 60.91 384 GLU B N 1
ATOM 6463 C CA . GLU B 1 384 ? -31.391 -27.188 -13.469 1 60.91 384 GLU B CA 1
ATOM 6464 C C . GLU B 1 384 ? -30.766 -25.922 -12.883 1 60.91 384 GLU B C 1
ATOM 6466 O O . GLU B 1 384 ? -29.594 -25.625 -13.133 1 60.91 384 GLU B O 1
ATOM 6471 N N . LEU B 1 385 ? -31.672 -25.438 -12.039 1 62.88 385 LEU B N 1
ATOM 6472 C CA . LEU B 1 385 ? -31.172 -24.234 -11.383 1 62.88 385 LEU B CA 1
ATOM 6473 C C . LEU B 1 385 ? -30.062 -24.578 -10.406 1 62.88 385 LEU B C 1
ATOM 6475 O O . LEU B 1 385 ? -29.062 -23.859 -10.32 1 62.88 385 LEU B O 1
ATOM 6479 N N . ASP B 1 386 ? -30.281 -25.672 -9.773 1 64.06 386 ASP B N 1
ATOM 6480 C CA . ASP B 1 386 ? -29.25 -26.094 -8.82 1 64.06 386 ASP B CA 1
ATOM 6481 C C . ASP B 1 386 ? -27.953 -26.453 -9.539 1 64.06 386 ASP B C 1
ATOM 6483 O O . ASP B 1 386 ? -26.859 -26.109 -9.07 1 64.06 386 ASP B O 1
ATOM 6487 N N . ALA B 1 387 ? -28.188 -27.125 -10.617 1 68.69 387 ALA B N 1
ATOM 6488 C CA . ALA B 1 387 ? -27 -27.5 -11.391 1 68.69 387 ALA B CA 1
ATOM 6489 C C . ALA B 1 387 ? -26.312 -26.266 -11.961 1 68.69 387 ALA B C 1
ATOM 6491 O O . ALA B 1 387 ? -25.078 -26.188 -11.992 1 68.69 387 ALA B O 1
ATOM 6492 N N . LEU B 1 388 ? -27.094 -25.359 -12.297 1 70.81 388 LEU B N 1
ATOM 6493 C CA . LEU B 1 388 ? -26.547 -24.125 -12.836 1 70.81 388 LEU B CA 1
ATOM 6494 C C . LEU B 1 388 ? -25.844 -23.328 -11.75 1 70.81 388 LEU B C 1
ATOM 6496 O O . LEU B 1 388 ? -24.766 -22.75 -11.984 1 70.81 388 LEU B O 1
ATOM 6500 N N . LEU B 1 389 ? -26.453 -23.375 -10.633 1 70.56 389 LEU B N 1
ATOM 6501 C CA . LEU B 1 389 ? -25.844 -22.656 -9.516 1 70.56 389 LEU B CA 1
ATOM 6502 C C . LEU B 1 389 ? -24.547 -23.328 -9.078 1 70.56 389 LEU B C 1
ATOM 6504 O O . LEU B 1 389 ? -23.578 -22.641 -8.727 1 70.56 389 LEU B O 1
ATOM 6508 N N . GLU B 1 390 ? -24.625 -24.547 -9.07 1 73.88 390 GLU B N 1
ATOM 6509 C CA . GLU B 1 390 ? -23.422 -25.281 -8.711 1 73.88 390 GLU B CA 1
ATOM 6510 C C . GLU B 1 390 ? -22.281 -24.969 -9.672 1 73.88 390 GLU B C 1
ATOM 6512 O O . GLU B 1 390 ? -21.156 -24.703 -9.234 1 73.88 390 GLU B O 1
ATOM 6517 N N . LYS B 1 391 ? -22.547 -24.938 -10.891 1 77.75 391 LYS B N 1
ATOM 6518 C CA . LYS B 1 391 ? -21.531 -24.625 -11.891 1 77.75 391 LYS B CA 1
ATOM 6519 C C . LYS B 1 391 ? -21.031 -23.188 -11.719 1 77.75 391 LYS B C 1
ATOM 6521 O O . LYS B 1 391 ? -19.828 -22.938 -11.836 1 77.75 391 LYS B O 1
ATOM 6526 N N . LYS B 1 392 ? -21.953 -22.406 -11.469 1 81.88 392 LYS B N 1
ATOM 6527 C CA . LYS B 1 392 ? -21.594 -21 -11.242 1 81.88 392 LYS B CA 1
ATOM 6528 C C . LYS B 1 392 ? -20.672 -20.875 -10.023 1 81.88 392 LYS B C 1
ATOM 6530 O O . LYS B 1 392 ? -19.688 -20.141 -10.055 1 81.88 392 LYS B O 1
ATOM 6535 N N . ARG B 1 393 ? -20.969 -21.578 -9.016 1 86.19 393 ARG B N 1
ATOM 6536 C CA . ARG B 1 393 ? -20.188 -21.5 -7.781 1 86.19 393 ARG B CA 1
ATOM 6537 C C . ARG B 1 393 ? -18.781 -22.031 -7.996 1 86.19 393 ARG B C 1
ATOM 6539 O O . ARG B 1 393 ? -17.828 -21.516 -7.398 1 86.19 393 ARG B O 1
ATOM 6546 N N . HIS B 1 394 ? -18.719 -23.016 -8.852 1 88.88 394 HIS B N 1
ATOM 6547 C CA . HIS B 1 394 ? -17.391 -23.516 -9.18 1 88.88 394 HIS B CA 1
ATOM 6548 C C . HIS B 1 394 ? -16.547 -22.422 -9.852 1 88.88 394 HIS B C 1
ATOM 6550 O O . HIS B 1 394 ? -15.383 -22.219 -9.484 1 88.88 394 HIS B O 1
ATOM 6556 N N . LYS B 1 395 ? -17.156 -21.719 -10.695 1 89.62 395 LYS B N 1
ATOM 6557 C CA . LYS B 1 395 ? -16.469 -20.656 -11.438 1 89.62 395 LYS B CA 1
ATOM 6558 C C . LYS B 1 395 ? -16.109 -19.484 -10.523 1 89.62 395 LYS B C 1
ATOM 6560 O O . LYS B 1 395 ? -15 -18.953 -10.594 1 89.62 395 LYS B O 1
ATOM 6565 N N . VAL B 1 396 ? -17 -19.172 -9.672 1 90.19 396 VAL B N 1
ATOM 6566 C CA . VAL B 1 396 ? -16.797 -18.031 -8.789 1 90.19 396 VAL B CA 1
ATOM 6567 C C . VAL B 1 396 ? -15.758 -18.375 -7.723 1 90.19 396 VAL B C 1
ATOM 6569 O O . VAL B 1 396 ? -14.93 -17.547 -7.367 1 90.19 396 VAL B O 1
ATOM 6572 N N . TRP B 1 397 ? -15.82 -19.547 -7.23 1 93.31 397 TRP B N 1
ATOM 6573 C CA . TRP B 1 397 ? -14.797 -19.969 -6.277 1 93.31 397 TRP B CA 1
ATOM 6574 C C . TRP B 1 397 ? -13.406 -19.875 -6.891 1 93.31 397 TRP B C 1
ATOM 6576 O O . TRP B 1 397 ? -12.477 -19.359 -6.262 1 93.31 397 TRP B O 1
ATOM 6586 N N . ALA B 1 398 ? -13.305 -20.359 -8.086 1 94.56 398 ALA B N 1
ATOM 6587 C CA . ALA B 1 398 ? -12.023 -20.312 -8.781 1 94.56 398 ALA B CA 1
ATOM 6588 C C . ALA B 1 398 ? -11.547 -18.875 -8.969 1 94.56 398 ALA B C 1
ATOM 6590 O O . ALA B 1 398 ? -10.391 -18.562 -8.68 1 94.56 398 ALA B O 1
ATOM 6591 N N . GLU B 1 399 ? -12.422 -18.047 -9.367 1 93.12 399 GLU B N 1
ATOM 6592 C CA . GLU B 1 399 ? -12.102 -16.641 -9.617 1 93.12 399 GLU B CA 1
ATOM 6593 C C . GLU B 1 399 ? -11.602 -15.961 -8.352 1 93.12 399 GLU B C 1
ATOM 6595 O O . GLU B 1 399 ? -10.516 -15.375 -8.336 1 93.12 399 GLU B O 1
ATOM 6600 N N . CYS B 1 400 ? -12.352 -16.109 -7.289 1 95.44 400 CYS B N 1
ATOM 6601 C CA . CYS B 1 400 ? -12.039 -15.422 -6.039 1 95.44 400 CYS B CA 1
ATOM 6602 C C . CYS B 1 400 ? -10.781 -16 -5.402 1 95.44 400 CYS B C 1
ATOM 6604 O O . CYS B 1 400 ? -9.945 -15.258 -4.891 1 95.44 400 CYS B O 1
ATOM 6606 N N . THR B 1 401 ? -10.648 -17.266 -5.477 1 96.56 401 THR B N 1
ATOM 6607 C CA . THR B 1 401 ? -9.469 -17.922 -4.914 1 96.56 401 THR B CA 1
ATOM 6608 C C . THR B 1 401 ? -8.211 -17.5 -5.66 1 96.56 401 THR B C 1
ATOM 6610 O O . THR B 1 401 ? -7.203 -17.141 -5.039 1 96.56 401 THR B O 1
ATOM 6613 N N . LEU B 1 402 ? -8.32 -17.484 -6.918 1 96.81 402 LEU B N 1
ATOM 6614 C CA . LEU B 1 402 ? -7.148 -17.141 -7.723 1 96.81 402 LEU B CA 1
ATOM 6615 C C . LEU B 1 402 ? -6.746 -15.688 -7.504 1 96.81 402 LEU B C 1
ATOM 6617 O O . LEU B 1 402 ? -5.562 -15.383 -7.355 1 96.81 402 LEU B O 1
ATOM 6621 N N . ILE B 1 403 ? -7.672 -14.844 -7.48 1 96.5 403 ILE B N 1
ATOM 6622 C CA . ILE B 1 403 ? -7.383 -13.43 -7.258 1 96.5 403 ILE B CA 1
ATOM 6623 C C . ILE B 1 403 ? -6.684 -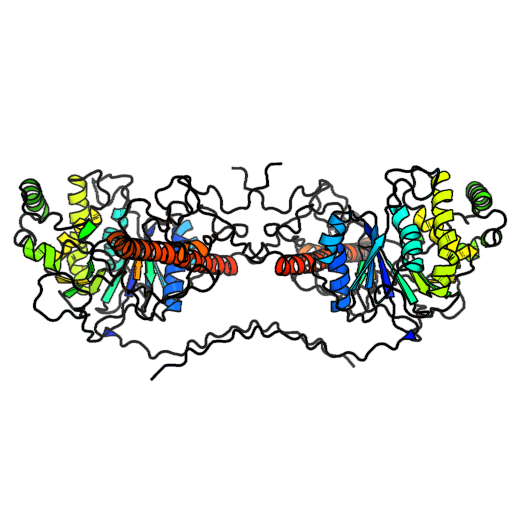13.25 -5.914 1 96.5 403 ILE B C 1
ATOM 6625 O O . ILE B 1 403 ? -5.668 -12.562 -5.824 1 96.5 403 ILE B O 1
ATOM 6629 N N . LYS B 1 404 ? -7.152 -13.906 -4.918 1 97.62 404 LYS B N 1
ATOM 6630 C CA . LYS B 1 404 ? -6.578 -13.773 -3.584 1 97.62 404 LYS B CA 1
ATOM 6631 C C . LYS B 1 404 ? -5.172 -14.367 -3.527 1 97.62 404 LYS B C 1
ATOM 6633 O O . LYS B 1 404 ? -4.258 -13.758 -2.973 1 97.62 404 LYS B O 1
ATOM 6638 N N . GLU B 1 405 ? -5.02 -15.484 -4.09 1 98.19 405 GLU B N 1
ATOM 6639 C CA . GLU B 1 405 ? -3.721 -16.156 -4.066 1 98.19 405 GLU B CA 1
ATOM 6640 C C . GLU B 1 405 ? -2.689 -15.367 -4.875 1 98.19 405 GLU B C 1
ATOM 6642 O O . GLU B 1 405 ? -1.532 -15.25 -4.469 1 98.19 405 GLU B O 1
ATOM 6647 N N . LEU B 1 406 ? -3.1 -14.867 -5.977 1 98.25 406 LEU B N 1
ATOM 6648 C CA . LEU B 1 406 ? -2.174 -14.086 -6.789 1 98.25 406 LEU B CA 1
ATOM 6649 C C . LEU B 1 406 ? -1.885 -12.734 -6.141 1 98.25 406 LEU B C 1
ATOM 6651 O O . LEU B 1 406 ? -0.748 -12.258 -6.164 1 98.25 406 LEU B O 1
ATOM 6655 N N . ASN B 1 407 ? -2.904 -12.141 -5.582 1 98.31 407 ASN B N 1
ATOM 6656 C CA . ASN B 1 407 ? -2.658 -10.922 -4.816 1 98.31 407 ASN B CA 1
ATOM 6657 C C . ASN B 1 407 ? -1.667 -11.164 -3.684 1 98.31 407 ASN B C 1
ATOM 6659 O O . ASN B 1 407 ? -0.809 -10.32 -3.414 1 98.31 407 ASN B O 1
ATOM 6663 N N . HIS B 1 408 ? -1.831 -12.242 -2.99 1 98.38 408 HIS B N 1
ATOM 6664 C CA . HIS B 1 408 ? -0.88 -12.594 -1.94 1 98.38 408 HIS B CA 1
ATOM 6665 C C . HIS B 1 408 ? 0.541 -12.672 -2.488 1 98.38 408 HIS B C 1
ATOM 6667 O O . HIS B 1 408 ? 1.477 -12.148 -1.88 1 98.38 408 HIS B O 1
ATOM 6673 N N . ALA B 1 409 ? 0.652 -13.266 -3.578 1 98.56 409 ALA B N 1
ATOM 6674 C CA . ALA B 1 409 ? 1.967 -13.375 -4.207 1 98.56 409 ALA B CA 1
ATOM 6675 C C . ALA B 1 409 ? 2.5 -12 -4.602 1 98.56 409 ALA B C 1
ATOM 6677 O O . ALA B 1 409 ? 3.676 -11.703 -4.383 1 98.56 409 ALA B O 1
ATOM 6678 N N . ILE B 1 410 ? 1.686 -11.195 -5.199 1 98.5 410 ILE B N 1
ATOM 6679 C CA . ILE B 1 410 ? 2.082 -9.852 -5.602 1 98.5 410 ILE B CA 1
ATOM 6680 C C . ILE B 1 410 ? 2.564 -9.062 -4.383 1 98.5 410 ILE B C 1
ATOM 6682 O O . ILE B 1 410 ? 3.619 -8.43 -4.426 1 98.5 410 ILE B O 1
ATOM 6686 N N . VAL B 1 411 ? 1.808 -9.156 -3.338 1 98.44 411 VAL B N 1
ATOM 6687 C CA . VAL B 1 411 ? 2.15 -8.43 -2.117 1 98.44 411 VAL B CA 1
ATOM 6688 C C . VAL B 1 411 ? 3.498 -8.922 -1.59 1 98.44 411 VAL B C 1
ATOM 6690 O O . VAL B 1 411 ? 4.359 -8.117 -1.229 1 98.44 411 VAL B O 1
ATOM 6693 N N . GLN B 1 412 ? 3.707 -10.227 -1.558 1 98.38 412 GLN B N 1
ATOM 6694 C CA . GLN B 1 412 ? 4.961 -10.781 -1.061 1 98.38 412 GLN B CA 1
ATOM 6695 C C . GLN B 1 412 ? 6.141 -10.336 -1.92 1 98.38 412 GLN B C 1
ATOM 6697 O O . GLN B 1 412 ? 7.219 -10.047 -1.399 1 98.38 412 GLN B O 1
ATOM 6702 N N . ILE B 1 413 ? 5.949 -10.289 -3.156 1 98.25 413 ILE B N 1
ATOM 6703 C CA . ILE B 1 413 ? 6.992 -9.828 -4.062 1 98.25 413 ILE B CA 1
ATOM 6704 C C . ILE B 1 413 ? 7.285 -8.352 -3.797 1 98.25 413 ILE B C 1
ATOM 6706 O O . ILE B 1 413 ? 8.445 -7.961 -3.637 1 98.25 413 ILE B O 1
ATOM 6710 N N . LYS B 1 414 ? 6.273 -7.562 -3.729 1 97.94 414 LYS B N 1
ATOM 6711 C CA . LYS B 1 414 ? 6.441 -6.125 -3.541 1 97.94 414 LYS B CA 1
ATOM 6712 C C . LYS B 1 414 ? 7.07 -5.816 -2.186 1 97.94 414 LYS B C 1
ATOM 6714 O O . LYS B 1 414 ? 7.879 -4.895 -2.066 1 97.94 414 LYS B O 1
ATOM 6719 N N . GLU B 1 415 ? 6.699 -6.512 -1.163 1 97.69 415 GLU B N 1
ATOM 6720 C CA . GLU B 1 415 ? 7.293 -6.324 0.157 1 97.69 415 GLU B CA 1
ATOM 6721 C C . GLU B 1 415 ? 8.812 -6.488 0.108 1 97.69 415 GLU B C 1
ATOM 6723 O O . GLU B 1 415 ? 9.531 -5.828 0.857 1 97.69 415 GLU B O 1
ATOM 6728 N N . ARG B 1 416 ? 9.242 -7.324 -0.755 1 96.38 416 ARG B N 1
ATOM 6729 C CA . ARG B 1 416 ? 10.672 -7.641 -0.822 1 96.38 416 ARG B CA 1
ATOM 6730 C C . ARG B 1 416 ? 11.383 -6.75 -1.835 1 96.38 416 ARG B C 1
ATOM 6732 O O . ARG B 1 416 ? 12.602 -6.594 -1.781 1 96.38 416 ARG B O 1
ATOM 6739 N N . THR B 1 417 ? 10.602 -6.156 -2.717 1 96.5 417 THR B N 1
ATOM 6740 C CA . THR B 1 417 ? 11.273 -5.488 -3.826 1 96.5 417 THR B CA 1
ATOM 6741 C C . THR B 1 417 ? 10.969 -3.994 -3.822 1 96.5 417 THR B C 1
ATOM 6743 O O . THR B 1 417 ? 11.57 -3.229 -4.574 1 96.5 417 THR B O 1
ATOM 6746 N N . CYS B 1 418 ? 10.016 -3.562 -2.99 1 96.69 418 CYS B N 1
ATOM 6747 C CA . CYS B 1 418 ? 9.648 -2.154 -2.906 1 96.69 418 CYS B CA 1
ATOM 6748 C C . CYS B 1 418 ? 9.969 -1.586 -1.529 1 96.69 418 CYS B C 1
ATOM 6750 O O . CYS B 1 418 ? 9.078 -1.422 -0.694 1 96.69 418 CYS B O 1
ATOM 6752 N N . PRO B 1 419 ? 11.188 -1.183 -1.284 1 93.69 419 PRO B N 1
ATOM 6753 C CA . PRO B 1 419 ? 11.625 -0.782 0.055 1 93.69 419 PRO B CA 1
ATOM 6754 C C . PRO B 1 419 ? 10.945 0.496 0.541 1 93.69 419 PRO B C 1
ATOM 6756 O O . PRO B 1 419 ? 10.922 0.77 1.744 1 93.69 419 PRO B O 1
ATOM 6759 N N . HIS B 1 420 ? 10.352 1.278 -0.337 1 94.56 420 HIS B N 1
ATOM 6760 C CA . HIS B 1 420 ? 9.734 2.541 0.061 1 94.56 420 HIS B CA 1
ATOM 6761 C C . HIS B 1 420 ? 8.211 2.432 0.078 1 94.56 420 HIS B C 1
ATOM 6763 O O . HIS B 1 420 ? 7.516 3.441 -0.028 1 94.56 420 HIS B O 1
ATOM 6769 N N . GLY B 1 421 ? 7.758 1.174 0.145 1 96 421 GLY B N 1
ATOM 6770 C CA . GLY B 1 421 ? 6.32 0.941 0.153 1 96 421 GLY B CA 1
ATOM 6771 C C . GLY B 1 421 ? 5.77 0.572 -1.211 1 96 421 GLY B C 1
ATOM 6772 O O . GLY B 1 421 ? 6.5 0.566 -2.201 1 96 421 GLY B O 1
ATOM 6773 N N . PHE B 1 422 ? 4.492 0.236 -1.252 1 98.25 422 PHE B N 1
ATOM 6774 C CA . PHE B 1 422 ? 3.861 -0.167 -2.504 1 98.25 422 PHE B CA 1
ATOM 6775 C C . PHE B 1 422 ? 2.35 0.006 -2.43 1 98.25 422 PHE B C 1
ATOM 6777 O O . PHE B 1 422 ? 1.802 0.282 -1.36 1 98.25 422 PHE B O 1
ATOM 6784 N N . ASN B 1 423 ? 1.682 -0.027 -3.555 1 98.19 423 ASN B N 1
ATOM 6785 C CA . ASN B 1 423 ? 0.23 0.075 -3.658 1 98.19 423 ASN B CA 1
ATOM 6786 C C . ASN B 1 423 ? -0.449 -1.257 -3.352 1 98.19 423 ASN B C 1
ATOM 6788 O O . ASN B 1 423 ? -0.21 -2.254 -4.039 1 98.19 423 ASN B O 1
ATOM 6792 N N . SER B 1 424 ? -1.257 -1.315 -2.311 1 98.06 424 SER B N 1
ATOM 6793 C CA . SER B 1 424 ? -2.004 -2.512 -1.933 1 98.06 424 SER B CA 1
ATOM 6794 C C . SER B 1 424 ? -3.496 -2.336 -2.193 1 98.06 424 SER B C 1
ATOM 6796 O O . SER B 1 424 ? -4.316 -3.078 -1.652 1 98.06 424 SER B O 1
ATOM 6798 N N . HIS B 1 425 ? -3.814 -1.306 -2.949 1 97.81 425 HIS B N 1
ATOM 6799 C CA . HIS B 1 425 ? -5.215 -1.038 -3.254 1 97.81 425 HIS B CA 1
ATOM 6800 C C . HIS B 1 425 ? -5.789 -2.102 -4.184 1 97.81 425 HIS B C 1
ATOM 6802 O O . HIS B 1 425 ? -5.297 -2.291 -5.297 1 97.81 425 HIS B O 1
ATOM 6808 N N . ARG B 1 426 ? -6.84 -2.826 -3.77 1 97.12 426 ARG B N 1
ATOM 6809 C CA . ARG B 1 426 ? -7.473 -3.898 -4.527 1 97.12 426 ARG B CA 1
ATOM 6810 C C . ARG B 1 426 ? -8.609 -3.359 -5.391 1 97.12 426 ARG B C 1
ATOM 6812 O O . ARG B 1 426 ? -9.781 -3.604 -5.105 1 97.12 426 ARG B O 1
ATOM 6819 N N . ASP B 1 427 ? -8.211 -2.742 -6.523 1 94.56 427 ASP B N 1
ATOM 6820 C CA . ASP B 1 427 ? -9.227 -2.084 -7.336 1 94.56 427 ASP B CA 1
ATOM 6821 C C . ASP B 1 427 ? -8.984 -2.328 -8.82 1 94.56 427 ASP B C 1
ATOM 6823 O O . ASP B 1 427 ? -9.633 -1.707 -9.672 1 94.56 427 ASP B O 1
ATOM 6827 N N . LEU B 1 428 ? -8.047 -3.156 -9.148 1 93.62 428 LEU B N 1
ATOM 6828 C CA . LEU B 1 428 ? -7.824 -3.518 -10.539 1 93.62 428 LEU B CA 1
ATOM 6829 C C . LEU B 1 428 ? -8.859 -4.535 -11.008 1 93.62 428 LEU B C 1
ATOM 6831 O O . LEU B 1 428 ? -8.734 -5.727 -10.727 1 93.62 428 LEU B O 1
ATOM 6835 N N . ILE B 1 429 ? -9.797 -4.129 -11.781 1 89.88 429 ILE B N 1
ATOM 6836 C CA . ILE B 1 429 ? -10.906 -4.965 -12.227 1 89.88 429 ILE B CA 1
ATOM 6837 C C . ILE B 1 429 ? -10.562 -5.594 -13.578 1 89.88 429 ILE B C 1
ATOM 6839 O O . ILE B 1 429 ? -10.234 -4.883 -14.531 1 89.88 429 ILE B O 1
ATOM 6843 N N . MET B 1 430 ? -10.578 -6.82 -13.633 1 87.12 430 MET B N 1
ATOM 6844 C CA . MET B 1 430 ? -10.398 -7.52 -14.898 1 87.12 430 MET B CA 1
ATOM 6845 C C . MET B 1 430 ? -11.734 -7.668 -15.633 1 87.12 430 MET B C 1
ATOM 6847 O O . MET B 1 430 ? -12.562 -8.492 -15.25 1 87.12 430 MET B O 1
ATOM 6851 N N . ARG B 1 431 ? -11.859 -6.734 -16.578 1 78.5 431 ARG B N 1
ATOM 6852 C CA . ARG B 1 431 ? -13.117 -6.719 -17.312 1 78.5 431 ARG B CA 1
ATOM 6853 C C . ARG B 1 431 ? -12.883 -6.883 -18.812 1 78.5 431 ARG B C 1
ATOM 6855 O O . ARG B 1 431 ? -11.922 -6.34 -19.344 1 78.5 431 ARG B O 1
ATOM 6862 N N . GLY B 1 432 ? -13.875 -7.484 -19.375 1 67.75 432 GLY B N 1
ATOM 6863 C CA . GLY B 1 432 ? -13.961 -7.559 -20.828 1 67.75 432 GLY B CA 1
ATOM 6864 C C . GLY B 1 432 ? -12.844 -8.367 -21.453 1 67.75 432 GLY B C 1
ATOM 6865 O O . GLY B 1 432 ? -12.078 -9.023 -20.734 1 67.75 432 GLY B O 1
ATOM 6866 N N . ASN B 1 433 ? -12.875 -8.258 -22.75 1 61.41 433 ASN B N 1
ATOM 6867 C CA . ASN B 1 433 ? -11.961 -9.086 -23.531 1 61.41 433 ASN B CA 1
ATOM 6868 C C . ASN B 1 433 ? -10.617 -8.398 -23.734 1 61.41 433 ASN B C 1
ATOM 6870 O O . ASN B 1 433 ? -9.641 -9.047 -24.109 1 61.41 433 ASN B O 1
ATOM 6874 N N . ALA B 1 434 ? -10.711 -7.074 -23.453 1 62.66 434 ALA B N 1
ATOM 6875 C CA . ALA B 1 434 ? -9.453 -6.379 -23.688 1 62.66 434 ALA B CA 1
ATOM 6876 C C . ALA B 1 434 ? -8.531 -6.488 -22.469 1 62.66 434 ALA B C 1
ATOM 6878 O O . ALA B 1 434 ? -9 -6.453 -21.328 1 62.66 434 ALA B O 1
ATOM 6879 N N . GLY B 1 435 ? -7.316 -6.949 -22.734 1 66.19 435 GLY B N 1
ATOM 6880 C CA . GLY B 1 435 ? -6.32 -6.988 -21.688 1 66.19 435 GLY B CA 1
ATOM 6881 C C . GLY B 1 435 ? -6.133 -5.652 -20.984 1 66.19 435 GLY B C 1
ATOM 6882 O O . GLY B 1 435 ? -6.371 -4.598 -21.594 1 66.19 435 GLY B O 1
ATOM 6883 N N . LEU B 1 436 ? -5.914 -5.762 -19.625 1 75.81 436 LEU B N 1
ATOM 6884 C CA . LEU B 1 436 ? -5.551 -4.551 -18.891 1 75.81 436 LEU B CA 1
ATOM 6885 C C . LEU B 1 436 ? -4.195 -4.027 -19.359 1 75.81 436 LEU B C 1
ATOM 6887 O O . LEU B 1 436 ? -3.219 -4.777 -19.422 1 75.81 436 LEU B O 1
ATOM 6891 N N . SER B 1 437 ? -4.137 -2.883 -19.812 1 80.44 437 SER B N 1
ATOM 6892 C CA . SER B 1 437 ? -2.904 -2.305 -20.328 1 80.44 437 SER B CA 1
ATOM 6893 C C . SER B 1 437 ? -1.904 -2.027 -19.219 1 80.44 437 SER B C 1
ATOM 6895 O O . SER B 1 437 ? -0.692 -2.092 -19.422 1 80.44 437 SER B O 1
ATOM 6897 N N . SER B 1 438 ? -2.482 -1.719 -18.016 1 91.31 438 SER B N 1
ATOM 6898 C CA . SER B 1 438 ? -1.587 -1.365 -16.922 1 91.31 438 SER B CA 1
ATOM 6899 C C . SER B 1 438 ? -2.252 -1.592 -15.57 1 91.31 438 SER B C 1
ATOM 6901 O O . SER B 1 438 ? -3.477 -1.51 -15.453 1 91.31 438 SER B O 1
ATOM 6903 N N . ALA B 1 439 ? -1.431 -1.941 -14.648 1 94.25 439 ALA B N 1
ATOM 6904 C CA . ALA B 1 439 ? -1.914 -2.076 -13.281 1 94.25 439 ALA B CA 1
ATOM 6905 C C . ALA B 1 439 ? -1.92 -0.728 -12.57 1 94.25 439 ALA B C 1
ATOM 6907 O O . ALA B 1 439 ? -2.402 -0.618 -11.438 1 94.25 439 ALA B O 1
ATOM 6908 N N . LEU B 1 440 ? -1.407 0.306 -13.141 1 94.12 440 LEU B N 1
ATOM 6909 C CA . LEU B 1 440 ? -1.359 1.636 -12.539 1 94.12 440 LEU B CA 1
ATOM 6910 C C . LEU B 1 440 ? -2.738 2.289 -12.555 1 94.12 440 LEU B C 1
ATOM 6912 O O . LEU B 1 440 ? -3.52 2.074 -13.484 1 94.12 440 LEU B O 1
ATOM 6916 N N . PRO B 1 441 ? -2.963 3.047 -11.5 1 91.69 441 PRO B N 1
ATOM 6917 C CA . PRO B 1 441 ? -4.254 3.736 -11.492 1 91.69 441 PRO B CA 1
ATOM 6918 C C . PRO B 1 441 ? -4.371 4.781 -12.594 1 91.69 441 PRO B C 1
ATOM 6920 O O . PRO B 1 441 ? -3.367 5.375 -13 1 91.69 441 PRO B O 1
ATOM 6923 N N . SER B 1 442 ? -5.559 4.824 -13.211 1 78.75 442 SER B N 1
ATOM 6924 C CA . SER B 1 442 ? -5.777 5.801 -14.273 1 78.75 442 SER B CA 1
ATOM 6925 C C . SER B 1 442 ? -6.164 7.16 -13.703 1 78.75 442 SER B C 1
ATOM 6927 O O . SER B 1 442 ? -6.809 7.242 -12.656 1 78.75 442 SER B O 1
ATOM 6929 N N . VAL B 1 443 ? -5.461 8.188 -14.203 1 63.91 443 VAL B N 1
ATOM 6930 C CA . VAL B 1 443 ? -5.91 9.531 -13.867 1 63.91 443 VAL B CA 1
ATOM 6931 C C . VAL B 1 443 ? -7.328 9.75 -14.398 1 63.91 443 VAL B C 1
ATOM 6933 O O . VAL B 1 443 ? -7.629 9.414 -15.539 1 63.91 443 VAL B O 1
ATOM 6936 N N . PRO B 1 444 ? -8.234 9.977 -13.477 1 49.59 444 PRO B N 1
ATOM 6937 C CA . PRO B 1 444 ? -9.539 10.289 -14.07 1 49.59 444 PRO B CA 1
ATOM 6938 C C . PRO B 1 444 ? -9.445 11.336 -15.18 1 49.59 444 PRO B C 1
ATOM 6940 O O . PRO B 1 444 ? -8.719 12.32 -15.039 1 49.59 444 PRO B O 1
ATOM 6943 N N . THR B 1 445 ? -9.406 10.922 -16.422 1 41.22 445 THR B N 1
ATOM 6944 C CA . THR B 1 445 ? -9.578 11.953 -17.438 1 41.22 445 THR B CA 1
ATOM 6945 C C . THR B 1 445 ? -10.602 12.984 -17 1 41.22 445 THR B C 1
ATOM 6947 O O . THR B 1 445 ? -11.703 12.633 -16.578 1 41.22 445 THR B O 1
ATOM 6950 N N . ALA B 1 446 ? -10.047 14.117 -16.734 1 34.62 446 ALA B N 1
ATOM 6951 C CA . ALA B 1 446 ? -10.945 15.25 -16.516 1 34.62 446 ALA B CA 1
ATOM 6952 C C . ALA B 1 446 ? -12.008 15.32 -17.609 1 34.62 446 ALA B C 1
ATOM 6954 O O . ALA B 1 446 ? -11.719 15.062 -18.781 1 34.62 446 ALA B O 1
#

Organism: NCBI:txid157072

Sequence (892 aa):
MCRAMRRIATTVAALAAVVLSAAPFPEHTMVHIVFSTSCAQESRRLHSAALQLSAVRVGHQGPITEIISGCSDADAAVVRSQPTFYPDFHVHFTPSYEPTPVEGIYDPGYTPYNKPFGLRHFLQHATGGAAVKDNRPIALLDGDFLLLQPLQVNLGRYLSKYYIGDRTDAITDDVRDGVAIAQDWRAYLGSGWFAQDERKMREKSVLCQNQPCMNVTAADALRYYTPTGPPYILTKHDAVAFVDDYCNFTVEGRKMYKDAWMVEMYAYGAAAANHGIKHTILTMAGVTGPVTVGEFWSFLDADLANPCKDPIDSVFPTEVPWTFHFCHSYGVNERTAEGVHFTKHKMPKDILNCDGMLLALPAHTVWDKAEMVADLTTDQVANELDALLEKKRHKVWAECTLIKELNHAIVQIKERTCPHGFNSHRDLIMRGNAGLSSALPSVPTAMCRAMRRIATTVAALAAVVLSAAPFPEHTMVHIVFSTSCAQESRRLHSAALQLSAVRVGHQGPITEIISGCSDADAAVVRSQPTFYPDFHVHFTPSYEPTPVEGIYDPGYTPYNKPFGLRHFLQHATGGAAVKDNRPIALLDGDFLLLQPLQVNLGRYLSKYYIGDRTDAITDDVRDGVAIAQDWRAYLGSGWFAQDERKMREKSVLCQNQPCMNVTAADALRYYTPTGPPYILTKHDAVAFVDDYCNFTVEGRKMYKDAWMVEMYAYGAAAANHGIKHTILTMAGVTGPVTVGEFWSFLDADLANPCKDPIDSVFPTEVPWTFHFCHSYGVNERTAEGVHFTKHKMPKDILNCDGMLLALPAHTVWDKAEMVADLTTDQVANELDALLEKKRHKVWAECTLIKELNHAIVQIKERTCPHGFNSHRDLIMRGNAGLSSALPSVPTA

Foldseek 3Di:
DPPDPPPPPPPPVPVPVVPVCDDDDDQQFAEEEEAEDELPDLCLLLLQLLAQVLCVVQVADHAYEYEYEDDDPVSVVVVVPADHNHPRYYYHYYYQCPQPVDPPGGFHPQRLLCQLSSLQCQQPPPDDSNHDPDFHKYWYDYSQKGFPHHRTAPPFDFAVVFADADDDDTQGRDADVLEKAFAFQCLPWNLNLQDPDPVSLVVCCVLQPPFQLNVQHSRQLRQFFTRGDGGIIHTSVLSNVQSVQLSVQLRSQCVVVVPDRCSSSRSRSSSSSRSNRGYSHGQQQEAEALPGPSHPLVQDDPPWDQQLPDQADGTDGPDHGRMYRHQDKFADVSPDQWDFIDHPVQDASCCLPQAFEAAAQDDSCQLVDQPDPPDDDDPSRVVVSVVSSSSRNSRNSVGSRVSNSSLVSSVVSCVVVPVPGGHHHHDHTDTGDHHDHGRHDDDPPD/DPPDPPPPPPCPVPVPVVPVCDDDDDQQFAEEEEAEDELPDLCLLLLQLLAQVLCVVQVADHAYEYEYEDDDPVSVVVVVPADHNHPRYYYHYYYQCPQPVDPPGGFHPQRLLCQLSSLQCQQVPPDDSNHDPDFHKYWYDYSQKGFPHHRTAPPFDFAVVFADADDDDTQGRDADVLEKAFAFQCLPFNLNLQDPDPVSLVVCCVLQPPFQLNVQHSRQLRQFFTRGDGGIIHISVLSNVQSVQLSVQLRSQCVVVVPDRCSSSRSRSSSSSRSNRGYSHGQQQEAEALPGPSHPLVQDDPPWDQQLPDQADGTDGPDHGRMYRHQDKFADVSPDQFDFIDHPVQDASCCLPQQFEAAAQDDSCQLVDQPQPPDDDDVSRVVVSVVSSSSRNSRNSVRSRVSNSSLVSSVVSCVVVPVPGGHHHHDHTDTGDHRDHGRHDDDPPD

Nearest PDB structures (foldseek):
  6u4b-assembly1_A  TM=4.700E-01  e=1.460E-05  Klebsiella pneumoniae
  6jtd-assembly2_B  TM=4.879E-01  e=1.536E-01  Trollius chinensis
  5u76-assembly1_A  TM=4.662E-01  e=5.718E-01  Gallus gallus
  6h74-assembly1_B  TM=3.482E-01  e=3.046E+00  Azotobacter vinelandii
  6yt3-assembly1_B  TM=2.731E-01  e=2.870E+00  Salmonella enterica subsp. enterica serovar Bovismorbificans

pLDDT: mean 87.82, std 18.06, range [19.5, 98.81]

InterPro domains:
  IPR044845 Glycosyltransferase HPAT/SRGT1-like [PTHR31485] (29-384)